Protein AF-0000000074127483 (afdb_homodimer)

Structure (mmCIF, N/CA/C/O backbone):
data_AF-0000000074127483-model_v1
#
loop_
_entity.id
_entity.type
_entity.pdbx_description
1 polymer Hexosyltransferase
#
loop_
_atom_site.group_PDB
_atom_site.id
_atom_site.type_symbol
_atom_site.label_atom_id
_atom_site.label_alt_id
_atom_site.label_comp_id
_atom_site.label_asym_id
_atom_site.label_entity_id
_atom_site.label_seq_id
_atom_site.pdbx_PDB_ins_code
_atom_site.Cartn_x
_atom_site.Cartn_y
_atom_site.Cartn_z
_atom_site.occupancy
_atom_site.B_iso_or_equiv
_atom_site.auth_seq_id
_atom_site.auth_comp_id
_atom_site.auth_asym_id
_atom_site.auth_atom_id
_atom_site.pdbx_PDB_model_num
ATOM 1 N N . MET A 1 1 ? 34.25 12.492 -0.678 1 61.69 1 MET A N 1
ATOM 2 C CA . MET A 1 1 ? 34.188 11.078 -0.327 1 61.69 1 MET A CA 1
ATOM 3 C C . MET A 1 1 ? 35.219 10.266 -1.107 1 61.69 1 MET A C 1
ATOM 5 O O . MET A 1 1 ? 35.469 10.562 -2.271 1 61.69 1 MET A O 1
ATOM 9 N N . ASP A 1 2 ? 36.031 9.484 -0.515 1 80.62 2 ASP A N 1
ATOM 10 C CA . ASP A 1 2 ? 37.031 8.625 -1.104 1 80.62 2 ASP A CA 1
ATOM 11 C C . ASP A 1 2 ? 36.406 7.496 -1.921 1 80.62 2 ASP A C 1
ATOM 13 O O . ASP A 1 2 ? 35.562 6.77 -1.421 1 80.62 2 ASP A O 1
ATOM 17 N N . GLY A 1 3 ? 36.688 7.496 -3.215 1 79.12 3 GLY A N 1
ATOM 18 C CA . GLY A 1 3 ? 36.156 6.527 -4.152 1 79.12 3 GLY A CA 1
ATOM 19 C C . GLY A 1 3 ? 36.312 5.094 -3.688 1 79.12 3 GLY A C 1
ATOM 20 O O . GLY A 1 3 ? 35.375 4.289 -3.818 1 79.12 3 GLY A O 1
ATOM 21 N N . ASP A 1 4 ? 37.375 4.832 -3.043 1 84.06 4 ASP A N 1
ATOM 22 C CA . ASP A 1 4 ? 37.656 3.467 -2.598 1 84.06 4 ASP A CA 1
ATOM 23 C C . ASP A 1 4 ? 36.75 3.096 -1.407 1 84.06 4 ASP A C 1
ATOM 25 O O . ASP A 1 4 ? 36.312 1.951 -1.292 1 84.06 4 ASP A O 1
ATOM 29 N N . LYS A 1 5 ? 36.562 3.998 -0.562 1 84.5 5 LYS A N 1
ATOM 30 C CA . LYS A 1 5 ? 35.719 3.75 0.594 1 84.5 5 LYS A CA 1
ATOM 31 C C . LYS A 1 5 ? 34.281 3.502 0.166 1 84.5 5 LYS A C 1
ATOM 33 O O . LYS A 1 5 ? 33.594 2.623 0.708 1 84.5 5 LYS A O 1
ATOM 38 N N . VAL A 1 6 ? 33.906 4.281 -0.821 1 89.25 6 VAL A N 1
ATOM 39 C CA . VAL A 1 6 ? 32.531 4.129 -1.319 1 89.25 6 VAL A CA 1
ATOM 40 C C . VAL A 1 6 ? 32.375 2.775 -2.008 1 89.25 6 VAL A C 1
ATOM 42 O O . VAL A 1 6 ? 31.375 2.094 -1.83 1 89.25 6 VAL A O 1
ATOM 45 N N . LEU A 1 7 ? 33.344 2.43 -2.723 1 89.06 7 LEU A N 1
ATOM 46 C CA . LEU A 1 7 ? 33.312 1.142 -3.406 1 89.06 7 LEU A CA 1
ATOM 47 C C . LEU A 1 7 ? 33.281 -0.006 -2.404 1 89.06 7 LEU A C 1
ATOM 49 O O . LEU A 1 7 ? 32.562 -0.994 -2.613 1 89.06 7 LEU A O 1
ATOM 53 N N . HIS A 1 8 ? 34.094 0.158 -1.39 1 89.62 8 HIS A N 1
ATOM 54 C CA . HIS A 1 8 ? 34.094 -0.858 -0.344 1 89.62 8 HIS A CA 1
ATOM 55 C C . HIS A 1 8 ? 32.719 -0.96 0.32 1 89.62 8 HIS A C 1
ATOM 57 O O . HIS A 1 8 ? 32.219 -2.062 0.583 1 89.62 8 HIS A O 1
ATOM 63 N N . PHE A 1 9 ? 32.156 0.154 0.581 1 91.88 9 PHE A N 1
ATOM 64 C CA . PHE A 1 9 ? 30.828 0.19 1.177 1 91.88 9 PHE A CA 1
ATOM 65 C C . PHE A 1 9 ? 29.812 -0.502 0.276 1 91.88 9 PHE A C 1
ATOM 67 O O . PHE A 1 9 ? 28.984 -1.293 0.748 1 91.88 9 PHE A O 1
ATOM 74 N N . LEU A 1 10 ? 29.844 -0.232 -0.946 1 91.25 10 LEU A N 1
ATOM 75 C CA . LEU A 1 10 ? 28.906 -0.804 -1.903 1 91.25 10 LEU A CA 1
ATOM 76 C C . LEU A 1 10 ? 29.078 -2.316 -1.995 1 91.25 10 LEU A C 1
ATOM 78 O O . LEU A 1 10 ? 28.094 -3.051 -2.102 1 91.25 10 LEU A O 1
ATOM 82 N N . HIS A 1 11 ? 30.281 -2.77 -1.922 1 87.56 11 HIS A N 1
ATOM 83 C CA . HIS A 1 11 ? 30.531 -4.207 -1.931 1 87.56 11 HIS A CA 1
ATOM 84 C C . HIS A 1 11 ? 29.969 -4.871 -0.677 1 87.56 11 HIS A C 1
ATOM 86 O O . HIS A 1 11 ? 29.453 -5.992 -0.74 1 87.56 11 HIS A O 1
ATOM 92 N N . GLU A 1 12 ? 30.125 -4.18 0.354 1 87.19 12 GLU A N 1
ATOM 93 C CA . GLU A 1 12 ? 29.562 -4.695 1.604 1 87.19 12 GLU A CA 1
ATOM 94 C C . GLU A 1 12 ? 28.047 -4.789 1.536 1 87.19 12 GLU A C 1
ATOM 96 O O . GLU A 1 12 ? 27.453 -5.742 2.051 1 87.19 12 GLU A O 1
ATOM 101 N N . GLN A 1 13 ? 27.453 -3.771 0.917 1 88.19 13 GLN A N 1
ATOM 102 C CA . GLN A 1 13 ? 26 -3.791 0.756 1 88.19 13 GLN A CA 1
ATOM 103 C C . GLN A 1 13 ? 25.562 -5.004 -0.055 1 88.19 13 GLN A C 1
ATOM 105 O O . GLN A 1 13 ? 24.562 -5.645 0.275 1 88.19 13 GLN A O 1
ATOM 110 N N . ILE A 1 14 ? 26.266 -5.332 -1.035 1 85.56 14 ILE A N 1
ATOM 111 C CA . ILE A 1 14 ? 25.938 -6.457 -1.906 1 85.56 14 ILE A CA 1
ATOM 112 C C . ILE A 1 14 ? 26.078 -7.766 -1.13 1 85.56 14 ILE A C 1
ATOM 114 O O . ILE A 1 14 ? 25.219 -8.656 -1.251 1 85.56 14 ILE A O 1
ATOM 118 N N . SER A 1 15 ? 27.062 -7.82 -0.35 1 81.44 15 SER A N 1
ATOM 119 C CA . SER A 1 15 ? 27.297 -9.031 0.432 1 81.44 15 SER A CA 1
ATOM 120 C C . SER A 1 15 ? 26.234 -9.219 1.498 1 81.44 15 SER A C 1
ATOM 122 O O . SER A 1 15 ? 25.828 -10.344 1.796 1 81.44 15 SER A O 1
ATOM 124 N N . LYS A 1 16 ? 25.812 -8.117 1.97 1 80.44 16 LYS A N 1
ATOM 125 C CA . LYS A 1 16 ? 24.828 -8.164 3.041 1 80.44 16 LYS A CA 1
ATOM 126 C C . LYS A 1 16 ? 23.422 -8.391 2.484 1 80.44 16 LYS A C 1
ATOM 128 O O . LYS A 1 16 ? 22.547 -8.914 3.182 1 80.44 16 LYS A O 1
ATOM 133 N N . ALA A 1 17 ? 23.422 -7.98 1.197 1 79.94 17 ALA A N 1
ATOM 134 C CA . ALA A 1 17 ? 22.094 -8.086 0.596 1 79.94 17 ALA A CA 1
ATOM 135 C C . ALA A 1 17 ? 21.719 -9.547 0.357 1 79.94 17 ALA A C 1
ATOM 137 O O . ALA A 1 17 ? 22.578 -10.367 -0.002 1 79.94 17 ALA A O 1
ATOM 138 N N . ARG A 1 18 ? 20.906 -10.117 1.038 1 76 18 ARG A N 1
ATOM 139 C CA . ARG A 1 18 ? 20.438 -11.492 0.904 1 76 18 ARG A CA 1
ATOM 140 C C . ARG A 1 18 ? 19.703 -11.695 -0.416 1 76 18 ARG A C 1
ATOM 142 O O . ARG A 1 18 ? 18.578 -12.203 -0.436 1 76 18 ARG A O 1
ATOM 149 N N . VAL A 1 19 ? 20.438 -11.375 -1.513 1 80.12 19 VAL A N 1
ATOM 150 C CA . VAL A 1 19 ? 19.828 -11.461 -2.84 1 80.12 19 VAL A CA 1
ATOM 151 C C . VAL A 1 19 ? 19.797 -12.922 -3.291 1 80.12 19 VAL A C 1
ATOM 153 O O . VAL A 1 19 ? 18.859 -13.344 -3.982 1 80.12 19 VAL A O 1
ATOM 156 N N . LEU A 1 20 ? 20.781 -13.625 -2.84 1 77.25 20 LEU A N 1
ATOM 157 C CA . LEU A 1 20 ? 20.891 -14.992 -3.357 1 77.25 20 LEU A CA 1
ATOM 158 C C . LEU A 1 20 ? 20.609 -16.016 -2.262 1 77.25 20 LEU A C 1
ATOM 160 O O . LEU A 1 20 ? 20.75 -17.219 -2.479 1 77.25 20 LEU A O 1
ATOM 164 N N . LYS A 1 21 ? 20.281 -15.469 -1.118 1 77.25 21 LYS A N 1
ATOM 165 C CA . LYS A 1 21 ? 20.031 -16.391 -0.019 1 77.25 21 LYS A CA 1
ATOM 166 C C . LYS A 1 21 ? 18.75 -16.031 0.728 1 77.25 21 LYS A C 1
ATOM 168 O O . LYS A 1 21 ? 18.359 -14.859 0.779 1 77.25 21 LYS A O 1
ATOM 173 N N . GLY A 1 22 ? 18.203 -17.125 1.2 1 79.06 22 GLY A N 1
ATOM 174 C CA . GLY A 1 22 ? 17.047 -16.891 2.033 1 79.06 22 GLY A CA 1
ATOM 175 C C . GLY A 1 22 ? 17.375 -16.375 3.416 1 79.06 22 GLY A C 1
ATOM 176 O O . GLY A 1 22 ? 18.516 -16.516 3.873 1 79.06 22 GLY A O 1
ATOM 177 N N . GLN A 1 23 ? 16.453 -15.562 3.902 1 78.38 23 GLN A N 1
ATOM 178 C CA . GLN A 1 23 ? 16.562 -15.102 5.281 1 78.38 23 GLN A CA 1
ATOM 179 C C . GLN A 1 23 ? 15.477 -15.727 6.156 1 78.38 23 GLN A C 1
ATOM 181 O O . GLN A 1 23 ? 14.312 -15.805 5.758 1 78.38 23 GLN A O 1
ATOM 186 N N . ARG A 1 24 ? 16.031 -16.266 7.262 1 83.69 24 ARG A N 1
ATOM 187 C CA . ARG A 1 24 ? 15.055 -16.797 8.203 1 83.69 24 ARG A CA 1
ATOM 188 C C . ARG A 1 24 ? 14.266 -15.672 8.867 1 83.69 24 ARG A C 1
ATOM 190 O O . ARG A 1 24 ? 14.852 -14.781 9.492 1 83.69 24 ARG A O 1
ATOM 197 N N . LEU A 1 25 ? 13.086 -15.719 8.617 1 85.38 25 LEU A N 1
ATOM 198 C CA . LEU A 1 25 ? 12.203 -14.688 9.148 1 85.38 25 LEU A CA 1
ATOM 199 C C . LEU A 1 25 ? 11.312 -15.25 10.258 1 85.38 25 LEU A C 1
ATOM 201 O O . LEU A 1 25 ? 11.133 -16.469 10.352 1 85.38 25 LEU A O 1
ATOM 205 N N . ARG A 1 26 ? 10.812 -14.352 11.086 1 80.62 26 ARG A N 1
ATOM 206 C CA . ARG A 1 26 ? 10.023 -14.75 12.242 1 80.62 26 ARG A CA 1
ATOM 207 C C . ARG A 1 26 ? 8.688 -15.359 11.82 1 80.62 26 ARG A C 1
ATOM 209 O O . ARG A 1 26 ? 8.266 -16.375 12.367 1 80.62 26 ARG A O 1
ATOM 216 N N . ASN A 1 27 ? 8.039 -14.664 10.93 1 82.56 27 ASN A N 1
ATOM 217 C CA . ASN A 1 27 ? 6.727 -15.117 10.477 1 82.56 27 ASN A CA 1
ATOM 218 C C . ASN A 1 27 ? 6.395 -14.578 9.094 1 82.56 27 ASN A C 1
ATOM 220 O O . ASN A 1 27 ? 7.25 -13.984 8.43 1 82.56 27 ASN A O 1
ATOM 224 N N . GLU A 1 28 ? 5.113 -14.891 8.695 1 82.62 28 GLU A N 1
ATOM 225 C CA . GLU A 1 28 ? 4.66 -14.555 7.348 1 82.62 28 GLU A CA 1
ATOM 226 C C . GLU A 1 28 ? 4.574 -13.039 7.16 1 82.62 28 GLU A C 1
ATOM 228 O O . GLU A 1 28 ? 4.645 -12.539 6.035 1 82.62 28 GLU A O 1
ATOM 233 N N . TYR A 1 29 ? 4.555 -12.32 8.25 1 82.06 29 TYR A N 1
ATOM 234 C CA . TYR A 1 29 ? 4.375 -10.875 8.172 1 82.06 29 TYR A CA 1
ATOM 235 C C . TYR A 1 29 ? 5.707 -10.172 7.945 1 82.06 29 TYR A C 1
ATOM 237 O O . TYR A 1 29 ? 5.742 -8.969 7.66 1 82.06 29 TYR A O 1
ATOM 245 N N . SER A 1 30 ? 6.734 -10.945 7.984 1 82.94 30 SER A N 1
ATOM 246 C CA . SER A 1 30 ? 8.062 -10.344 7.914 1 82.94 30 SER A CA 1
ATOM 247 C C . SER A 1 30 ? 8.648 -10.461 6.508 1 82.94 30 SER A C 1
ATOM 249 O O . SER A 1 30 ? 9.727 -9.938 6.234 1 82.94 30 SER A O 1
ATOM 251 N N . VAL A 1 31 ? 7.922 -11.148 5.672 1 83.62 31 VAL A N 1
ATOM 252 C CA . VAL A 1 31 ? 8.43 -11.367 4.32 1 83.62 31 VAL A CA 1
ATOM 253 C C . VAL A 1 31 ? 8.344 -10.062 3.523 1 83.62 31 VAL A C 1
ATOM 255 O O . VAL A 1 31 ? 7.32 -9.383 3.541 1 83.62 31 VAL A O 1
ATOM 258 N N . ASN A 1 32 ? 9.492 -9.688 2.934 1 87.31 32 ASN A N 1
ATOM 259 C CA . ASN A 1 32 ? 9.523 -8.547 2.021 1 87.31 32 ASN A CA 1
ATOM 260 C C . ASN A 1 32 ? 9.031 -8.93 0.627 1 87.31 32 ASN A C 1
ATOM 262 O O . ASN A 1 32 ? 9.758 -9.578 -0.131 1 87.31 32 ASN A O 1
ATOM 266 N N . GLU A 1 33 ? 7.914 -8.492 0.294 1 91 33 GLU A N 1
ATOM 267 C CA . GLU A 1 33 ? 7.27 -8.914 -0.948 1 91 33 GLU A CA 1
ATOM 268 C C . GLU A 1 33 ? 7.863 -8.188 -2.15 1 91 33 GLU A C 1
ATOM 270 O O . GLU A 1 33 ? 8.406 -7.086 -2.01 1 91 33 GLU A O 1
ATOM 275 N N . PHE A 1 34 ? 7.707 -8.836 -3.307 1 95.12 34 PHE A N 1
ATOM 276 C CA . PHE A 1 34 ? 8.148 -8.25 -4.566 1 95.12 34 PHE A CA 1
ATOM 277 C C . PHE A 1 34 ? 6.988 -7.547 -5.266 1 95.12 34 PHE A C 1
ATOM 279 O O . PHE A 1 34 ? 5.82 -7.797 -4.953 1 95.12 34 PHE A O 1
ATOM 286 N N . ARG A 1 35 ? 7.391 -6.641 -6.129 1 95.88 35 ARG A N 1
ATOM 287 C CA . ARG A 1 35 ? 6.523 -6.184 -7.211 1 95.88 35 ARG A CA 1
ATOM 288 C C . ARG A 1 35 ? 6.852 -6.906 -8.516 1 95.88 35 ARG A C 1
ATOM 290 O O . ARG A 1 35 ? 7.996 -7.309 -8.734 1 95.88 35 ARG A O 1
ATOM 297 N N . MET A 1 36 ? 5.824 -7.082 -9.219 1 98.06 36 MET A N 1
ATOM 298 C CA . MET A 1 36 ? 6.055 -7.629 -10.555 1 98.06 36 MET A CA 1
ATOM 299 C C . MET A 1 36 ? 5.863 -6.555 -11.617 1 98.06 36 MET A C 1
ATOM 301 O O . MET A 1 36 ? 5.047 -5.645 -11.453 1 98.06 36 MET A O 1
ATOM 305 N N . PHE A 1 37 ? 6.691 -6.625 -12.68 1 98.38 37 PHE A N 1
ATOM 306 C CA . PHE A 1 37 ? 6.492 -5.695 -13.781 1 98.38 37 PHE A CA 1
ATOM 307 C C . PHE A 1 37 ? 6.766 -6.379 -15.117 1 98.38 37 PHE A C 1
ATOM 309 O O . PHE A 1 37 ? 7.531 -7.344 -15.188 1 98.38 37 PHE A O 1
ATOM 316 N N . ASP A 1 38 ? 6.082 -5.992 -16.047 1 97.5 38 ASP A N 1
ATOM 317 C CA . ASP A 1 38 ? 6.414 -6.293 -17.438 1 97.5 38 ASP A CA 1
ATOM 318 C C . ASP A 1 38 ? 6.812 -5.023 -18.188 1 97.5 38 ASP A C 1
ATOM 320 O O . ASP A 1 38 ? 7.301 -4.066 -17.594 1 97.5 38 ASP A O 1
ATOM 324 N N . ARG A 1 39 ? 6.723 -5.023 -19.484 1 96.12 39 ARG A N 1
ATOM 325 C CA . ARG A 1 39 ? 7.223 -3.875 -20.234 1 96.12 39 ARG A CA 1
ATOM 326 C C . ARG A 1 39 ? 6.258 -2.697 -20.141 1 96.12 39 ARG A C 1
ATOM 328 O O . ARG A 1 39 ? 6.621 -1.563 -20.453 1 96.12 39 ARG A O 1
ATOM 335 N N . THR A 1 40 ? 5.051 -2.986 -19.641 1 96.25 40 THR A N 1
ATOM 336 C CA . THR A 1 40 ? 4.016 -1.962 -19.703 1 96.25 40 THR A CA 1
ATOM 337 C C . THR A 1 40 ? 3.527 -1.61 -18.297 1 96.25 40 THR A C 1
ATOM 339 O O . THR A 1 40 ? 3.283 -0.441 -17.984 1 96.25 40 THR A O 1
ATOM 342 N N . PHE A 1 41 ? 3.367 -2.658 -17.469 1 97.12 41 PHE A N 1
ATOM 343 C CA . PHE A 1 41 ? 2.684 -2.441 -16.203 1 97.12 41 PHE A CA 1
ATOM 344 C C . PHE A 1 41 ? 3.576 -2.834 -15.031 1 97.12 41 PHE A C 1
ATOM 346 O O . PHE A 1 41 ? 4.469 -3.672 -15.18 1 97.12 41 PHE A O 1
ATOM 353 N N . VAL A 1 42 ? 3.332 -2.182 -13.922 1 96.88 42 VAL A N 1
ATOM 354 C CA . VAL A 1 42 ? 3.799 -2.617 -12.617 1 96.88 42 VAL A CA 1
ATOM 355 C C . VAL A 1 42 ? 2.623 -3.145 -11.797 1 96.88 42 VAL A C 1
ATOM 357 O O . VAL A 1 42 ? 1.59 -2.482 -11.688 1 96.88 42 VAL A O 1
ATOM 360 N N . TYR A 1 43 ? 2.701 -4.328 -11.281 1 97.25 43 TYR A N 1
ATOM 361 C CA . TYR A 1 43 ? 1.71 -4.953 -10.414 1 97.25 43 TYR A CA 1
ATOM 362 C C . TYR A 1 43 ? 2.131 -4.863 -8.953 1 97.25 43 TYR A C 1
ATOM 364 O O . TYR A 1 43 ? 3.234 -5.277 -8.594 1 97.25 43 TYR A O 1
ATOM 372 N N . LYS A 1 44 ? 1.262 -4.312 -8.117 1 93.38 44 LYS A N 1
ATOM 373 C CA . LYS A 1 44 ? 1.713 -3.947 -6.781 1 93.38 44 LYS A CA 1
ATOM 374 C C . LYS A 1 44 ? 0.583 -4.082 -5.766 1 93.38 44 LYS A C 1
ATOM 376 O O . LYS A 1 44 ? -0.586 -3.873 -6.098 1 93.38 44 LYS A O 1
ATOM 381 N N . MET A 1 45 ? 0.977 -4.355 -4.531 1 92.19 45 MET A N 1
ATOM 382 C CA . MET A 1 45 ? 0.015 -4.484 -3.441 1 92.19 45 MET A CA 1
ATOM 383 C C . MET A 1 45 ? -0.449 -3.115 -2.959 1 92.19 45 MET A C 1
ATOM 385 O O . MET A 1 45 ? -1.581 -2.967 -2.494 1 92.19 45 MET A O 1
ATOM 389 N N . ASP A 1 46 ? 0.445 -2.158 -3.07 1 88.31 46 ASP A N 1
ATOM 390 C CA . ASP A 1 46 ? 0.094 -0.782 -2.73 1 88.31 46 ASP A CA 1
ATOM 391 C C . ASP A 1 46 ? -0.679 -0.116 -3.867 1 88.31 46 ASP A C 1
ATOM 393 O O . ASP A 1 46 ? -0.099 0.238 -4.895 1 88.31 46 ASP A O 1
ATOM 397 N N . LEU A 1 47 ? -1.892 0.211 -3.609 1 87.25 47 LEU A N 1
ATOM 398 C CA . LEU A 1 47 ? -2.768 0.68 -4.676 1 87.25 47 LEU A CA 1
ATOM 399 C C . LEU A 1 47 ? -2.516 2.154 -4.98 1 87.25 47 LEU A C 1
ATOM 401 O O . LEU A 1 47 ? -2.857 2.637 -6.062 1 87.25 47 LEU A O 1
ATOM 405 N N . GLY A 1 48 ? -1.994 2.832 -3.986 1 85.12 48 GLY A N 1
ATOM 406 C CA . GLY A 1 48 ? -1.731 4.25 -4.176 1 85.12 48 GLY A CA 1
ATOM 407 C C . GLY A 1 48 ? -2.992 5.094 -4.199 1 85.12 48 GLY A C 1
ATOM 408 O O . GLY A 1 48 ? -4.086 4.59 -3.941 1 85.12 48 GLY A O 1
ATOM 409 N N . LEU A 1 49 ? -2.803 6.336 -4.609 1 84.81 49 LEU A N 1
ATOM 410 C CA . LEU A 1 49 ? -3.902 7.293 -4.629 1 84.81 49 LEU A CA 1
ATOM 411 C C . LEU A 1 49 ? -4.914 6.941 -5.715 1 84.81 49 LEU A C 1
ATOM 413 O O . LEU A 1 49 ? -6.109 7.199 -5.562 1 84.81 49 LEU A O 1
ATOM 417 N N . LYS A 1 50 ? -4.438 6.309 -6.742 1 85.44 50 LYS A N 1
ATOM 418 C CA . LYS A 1 50 ? -5.312 5.961 -7.859 1 85.44 50 LYS A CA 1
ATOM 419 C C . LYS A 1 50 ? -6.082 4.676 -7.574 1 85.44 50 LYS A C 1
ATOM 421 O O . LYS A 1 50 ? -6.996 4.316 -8.32 1 85.44 50 LYS A O 1
ATOM 426 N N . GLN A 1 51 ? -5.691 3.982 -6.555 1 88.25 51 GLN A N 1
ATOM 427 C CA . GLN A 1 51 ? -6.336 2.73 -6.164 1 88.25 51 GLN A CA 1
ATOM 428 C C . GLN A 1 51 ? -6.324 1.726 -7.312 1 88.25 51 GLN A C 1
ATOM 430 O O . GLN A 1 51 ? -7.359 1.149 -7.656 1 88.25 51 GLN A O 1
ATOM 435 N N . ARG A 1 52 ? -5.152 1.594 -7.887 1 91.94 52 ARG A N 1
ATOM 436 C CA . ARG A 1 52 ? -4.992 0.663 -9 1 91.94 52 ARG A CA 1
ATOM 437 C C . ARG A 1 52 ? -4.078 -0.498 -8.609 1 91.94 52 ARG A C 1
ATOM 439 O O . ARG A 1 52 ? -2.93 -0.288 -8.227 1 91.94 52 ARG A O 1
ATOM 446 N N . PRO A 1 53 ? -4.605 -1.739 -8.82 1 95.25 53 PRO A N 1
ATOM 447 C CA . PRO A 1 53 ? -3.75 -2.895 -8.547 1 95.25 53 PRO A CA 1
ATOM 448 C C . PRO A 1 53 ? -2.586 -3.014 -9.523 1 95.25 53 PRO A C 1
ATOM 450 O O . PRO A 1 53 ? -1.62 -3.734 -9.258 1 95.25 53 PRO A O 1
ATOM 453 N N . GLN A 1 54 ? -2.701 -2.371 -10.641 1 95.62 54 GLN A N 1
ATOM 454 C CA . GLN A 1 54 ? -1.617 -2.246 -11.609 1 95.62 54 GLN A CA 1
ATOM 455 C C . GLN A 1 54 ? -1.565 -0.838 -12.203 1 95.62 54 GLN A C 1
ATOM 457 O O . GLN A 1 54 ? -2.59 -0.157 -12.289 1 95.62 54 GLN A O 1
ATOM 462 N N . ASP A 1 55 ? -0.345 -0.389 -12.516 1 93.94 55 ASP A N 1
ATOM 463 C CA . ASP A 1 55 ? -0.15 0.925 -13.125 1 93.94 55 ASP A CA 1
ATOM 464 C C . ASP A 1 55 ? 0.791 0.844 -14.32 1 93.94 55 ASP A C 1
ATOM 466 O O . ASP A 1 55 ? 1.691 0.003 -14.359 1 93.94 55 ASP A O 1
ATOM 470 N N . VAL A 1 56 ? 0.5 1.721 -15.219 1 94.06 56 VAL A N 1
ATOM 471 C CA . VAL A 1 56 ? 1.389 1.795 -16.375 1 94.06 56 VAL A CA 1
ATOM 472 C C . VAL A 1 56 ? 2.732 2.385 -15.953 1 94.06 56 VAL A C 1
ATOM 474 O O . VAL A 1 56 ? 2.783 3.338 -15.172 1 94.06 56 VAL A O 1
ATOM 477 N N . ILE A 1 57 ? 3.773 1.836 -16.453 1 94.31 57 ILE A N 1
ATOM 478 C CA . ILE A 1 57 ? 5.121 2.262 -16.094 1 94.31 57 ILE A CA 1
ATOM 479 C C . ILE A 1 57 ? 5.309 3.734 -16.453 1 94.31 57 ILE A C 1
ATOM 481 O O . ILE A 1 57 ? 5.938 4.484 -15.695 1 94.31 57 ILE A O 1
ATOM 485 N N . SER A 1 58 ? 4.711 4.238 -17.453 1 90.38 58 SER A N 1
ATOM 486 C CA . SER A 1 58 ? 4.895 5.605 -17.938 1 90.38 58 SER A CA 1
ATOM 487 C C . SER A 1 58 ? 4.141 6.598 -17.062 1 90.38 58 SER A C 1
ATOM 489 O O . SER A 1 58 ? 4.285 7.812 -17.219 1 90.38 58 SER A O 1
ATOM 491 N N . SER A 1 59 ? 3.357 6.082 -16.141 1 86.69 59 SER A N 1
ATOM 492 C CA . SER A 1 59 ? 2.564 6.965 -15.289 1 86.69 59 SER A CA 1
ATOM 493 C C . SER A 1 59 ? 3.441 7.68 -14.258 1 86.69 59 SER A C 1
ATOM 495 O O . SER A 1 59 ? 3.037 8.695 -13.695 1 86.69 59 SER A O 1
ATOM 497 N N . ARG A 1 60 ? 4.543 7.16 -13.992 1 87.38 60 ARG A N 1
ATOM 498 C CA . ARG A 1 60 ? 5.469 7.77 -13.039 1 87.38 60 ARG A CA 1
ATOM 499 C C . ARG A 1 60 ? 6.812 8.07 -13.695 1 87.38 60 ARG A C 1
ATOM 501 O O . ARG A 1 60 ? 7.363 7.219 -14.406 1 87.38 60 ARG A O 1
ATOM 508 N N . TYR A 1 61 ? 7.273 9.156 -13.344 1 83.19 61 TYR A N 1
ATOM 509 C CA . TYR A 1 61 ? 8.516 9.602 -13.969 1 83.19 61 TYR A CA 1
ATOM 510 C C . TYR A 1 61 ? 9.68 8.711 -13.57 1 83.19 61 TYR A C 1
ATOM 512 O O . TYR A 1 61 ? 10.523 8.375 -14.406 1 83.19 61 TYR A O 1
ATOM 520 N N . ASP A 1 62 ? 9.758 8.312 -12.328 1 86.75 62 ASP A N 1
ATOM 521 C CA . ASP A 1 62 ? 10.898 7.535 -11.859 1 86.75 62 ASP A CA 1
ATOM 522 C C . ASP A 1 62 ? 10.844 6.102 -12.391 1 86.75 62 ASP A C 1
ATOM 524 O O . ASP A 1 62 ? 11.883 5.457 -12.562 1 86.75 62 ASP A O 1
ATOM 528 N N . TRP A 1 63 ? 9.625 5.578 -12.672 1 92.25 63 TRP A N 1
ATOM 529 C CA . TRP A 1 63 ? 9.492 4.242 -13.242 1 92.25 63 TRP A CA 1
ATOM 530 C C . TRP A 1 63 ? 9.922 4.23 -14.703 1 92.25 63 TRP A C 1
ATOM 532 O O . TRP A 1 63 ? 10.539 3.27 -15.172 1 92.25 63 TRP A O 1
ATOM 542 N N . ASN A 1 64 ? 9.555 5.328 -15.336 1 90.62 64 ASN A N 1
ATOM 543 C CA . ASN A 1 64 ? 9.734 5.422 -16.781 1 90.62 64 ASN A CA 1
ATOM 544 C C . ASN A 1 64 ? 11.203 5.301 -17.172 1 90.62 64 ASN A C 1
ATOM 546 O O . ASN A 1 64 ? 11.523 4.859 -18.266 1 90.62 64 ASN A O 1
ATOM 550 N N . SER A 1 65 ? 12 5.695 -16.328 1 91.06 65 SER A N 1
ATOM 551 C CA . SER A 1 65 ? 13.43 5.578 -16.609 1 91.06 65 SER A CA 1
ATOM 552 C C . SER A 1 65 ? 14.008 4.297 -16.016 1 91.06 65 SER A C 1
ATOM 554 O O . SER A 1 65 ? 14.828 3.631 -16.641 1 91.06 65 SER A O 1
ATOM 556 N N . GLU A 1 66 ? 13.602 3.912 -14.914 1 95.69 66 GLU A N 1
ATOM 557 C CA . GLU A 1 66 ? 14.234 2.834 -14.164 1 95.69 66 GLU A CA 1
ATOM 558 C C . GLU A 1 66 ? 13.914 1.473 -14.773 1 95.69 66 GLU A C 1
ATOM 560 O O . GLU A 1 66 ? 14.82 0.693 -15.07 1 95.69 66 GLU A O 1
ATOM 565 N N . PHE A 1 67 ? 12.672 1.146 -15.047 1 97.5 67 PHE A N 1
ATOM 566 C CA . PHE A 1 67 ? 12.289 -0.203 -15.453 1 97.5 67 PHE A CA 1
ATOM 567 C C . PHE A 1 67 ? 12.805 -0.512 -16.859 1 97.5 67 PHE A C 1
ATOM 569 O O . PHE A 1 67 ? 13.461 -1.536 -17.062 1 97.5 67 PHE A O 1
ATOM 576 N N . PRO A 1 68 ? 12.625 0.416 -17.828 1 97.12 68 PRO A N 1
ATOM 577 C CA . PRO A 1 68 ? 13.266 0.14 -19.109 1 97.12 68 PRO A CA 1
ATOM 578 C C . PRO A 1 68 ? 14.781 0.034 -19.016 1 97.12 68 PRO A C 1
ATOM 580 O O . PRO A 1 68 ? 15.398 -0.8 -19.672 1 97.12 68 PRO A O 1
ATOM 583 N N . GLY A 1 69 ? 15.336 0.856 -18.172 1 97.31 69 GLY A N 1
ATOM 584 C CA . GLY A 1 69 ? 16.781 0.832 -17.984 1 97.31 69 GLY A CA 1
ATOM 585 C C . GLY A 1 69 ? 17.297 -0.494 -17.453 1 97.31 69 GLY A C 1
ATOM 586 O O . GLY A 1 69 ? 18.281 -1.028 -17.953 1 97.31 69 GLY A O 1
ATOM 587 N N . VAL A 1 70 ? 16.625 -1.004 -16.469 1 98 70 VAL A N 1
ATOM 588 C CA . VAL A 1 70 ? 17.094 -2.242 -15.859 1 98 70 VAL A CA 1
ATOM 589 C C . VAL A 1 70 ? 16.859 -3.414 -16.812 1 98 70 VAL A C 1
ATOM 591 O O . VAL A 1 70 ? 17.656 -4.355 -16.859 1 98 70 VAL A O 1
ATOM 594 N N . ILE A 1 71 ? 15.758 -3.395 -17.562 1 98.25 71 ILE A N 1
ATOM 595 C CA . ILE A 1 71 ? 15.5 -4.414 -18.578 1 98.25 71 ILE A CA 1
ATOM 596 C C . ILE A 1 71 ? 16.656 -4.445 -19.578 1 98.25 71 ILE A C 1
ATOM 598 O O . ILE A 1 71 ? 17.172 -5.516 -19.891 1 98.25 71 ILE A O 1
ATOM 602 N N . ASN A 1 72 ? 17.031 -3.256 -20.031 1 98.12 72 ASN A N 1
ATOM 603 C CA . ASN A 1 72 ? 18.125 -3.166 -21 1 98.12 72 ASN A CA 1
ATOM 604 C C . ASN A 1 72 ? 19.453 -3.596 -20.391 1 98.12 72 ASN A C 1
ATOM 606 O O . ASN A 1 72 ? 20.297 -4.191 -21.062 1 98.12 72 ASN A O 1
ATOM 610 N N . PHE A 1 73 ? 19.641 -3.223 -19.188 1 97.94 73 PHE A N 1
ATOM 611 C CA . PHE A 1 73 ? 20.844 -3.688 -18.5 1 97.94 73 PHE A CA 1
ATOM 612 C C . PHE A 1 73 ? 20.906 -5.211 -18.5 1 97.94 73 PHE A C 1
ATOM 614 O O . PHE A 1 73 ? 21.984 -5.785 -18.688 1 97.94 73 PHE A O 1
ATOM 621 N N . GLY A 1 74 ? 19.75 -5.895 -18.25 1 98.12 74 GLY A N 1
ATOM 622 C CA . GLY A 1 74 ? 19.703 -7.348 -18.328 1 98.12 74 GLY A CA 1
ATOM 623 C C . GLY A 1 74 ? 20.047 -7.883 -19.703 1 98.12 74 GLY A C 1
ATOM 624 O O . GLY A 1 74 ? 20.797 -8.859 -19.828 1 98.12 74 GLY A O 1
ATOM 625 N N . VAL A 1 75 ? 19.547 -7.207 -20.688 1 97.44 75 VAL A N 1
ATOM 626 C CA . VAL A 1 75 ? 19.844 -7.594 -22.062 1 97.44 75 VAL A CA 1
ATOM 627 C C . VAL A 1 75 ? 21.344 -7.527 -22.312 1 97.44 75 VAL A C 1
ATOM 629 O O . VAL A 1 75 ? 21.938 -8.477 -22.828 1 97.44 75 VAL A O 1
ATOM 632 N N . GLU A 1 76 ? 21.953 -6.449 -21.906 1 97.5 76 GLU A N 1
ATOM 633 C CA . GLU A 1 76 ? 23.391 -6.266 -22.094 1 97.5 76 GLU A CA 1
ATOM 634 C C . GLU A 1 76 ? 24.172 -7.312 -21.312 1 97.5 76 GLU A C 1
ATOM 636 O O . GLU A 1 76 ? 25.188 -7.816 -21.797 1 97.5 76 GLU A O 1
ATOM 641 N N . SER A 1 77 ? 23.672 -7.602 -20.125 1 96.88 77 SER A N 1
ATOM 642 C CA . SER A 1 77 ? 24.344 -8.602 -19.297 1 96.88 77 SER A CA 1
ATOM 643 C C . SER A 1 77 ? 24.312 -9.977 -19.953 1 96.88 77 SER A C 1
ATOM 645 O O . SER A 1 77 ? 25.281 -10.727 -19.875 1 96.88 77 SER A O 1
ATOM 647 N N . LEU A 1 78 ? 23.25 -10.336 -20.578 1 96.12 78 LEU A N 1
ATOM 648 C CA . LEU A 1 78 ? 23.125 -11.617 -21.266 1 96.12 78 LEU A CA 1
ATOM 649 C C . LEU A 1 78 ? 24 -11.656 -22.516 1 96.12 78 LEU A C 1
ATOM 651 O O . LEU A 1 78 ? 24.672 -12.656 -22.797 1 96.12 78 LEU A O 1
ATOM 655 N N . ASN A 1 79 ? 24.047 -10.547 -23.297 1 94.81 79 ASN A N 1
ATOM 656 C CA . ASN A 1 79 ? 24.797 -10.492 -24.547 1 94.81 79 ASN A CA 1
ATOM 657 C C . ASN A 1 79 ? 26.297 -10.453 -24.312 1 94.81 79 ASN A C 1
ATOM 659 O O . ASN A 1 79 ? 27.078 -10.875 -25.156 1 94.81 79 ASN A O 1
ATOM 663 N N . SER A 1 80 ? 26.719 -9.953 -23.188 1 94.12 80 SER A N 1
ATOM 664 C CA . SER A 1 80 ? 28.141 -9.82 -22.906 1 94.12 80 SER A CA 1
ATOM 665 C C . SER A 1 80 ? 28.641 -10.961 -22.031 1 94.12 80 SER A C 1
ATOM 667 O O . SER A 1 80 ? 29.844 -11.07 -21.766 1 94.12 80 SER A O 1
ATOM 669 N N . GLY A 1 81 ? 27.734 -11.789 -21.562 1 90.31 81 GLY A N 1
ATOM 670 C CA . GLY A 1 81 ? 28.109 -12.836 -20.641 1 90.31 81 GLY A CA 1
ATOM 671 C C . GLY A 1 81 ? 28.156 -14.219 -21.266 1 90.31 81 GLY A C 1
ATOM 672 O O . GLY A 1 81 ? 27.969 -14.352 -22.484 1 90.31 81 GLY A O 1
ATOM 673 N N . GLY A 1 82 ? 28.469 -15.141 -20.359 1 87.38 82 GLY A N 1
ATOM 674 C CA . GLY A 1 82 ? 28.641 -16.516 -20.812 1 87.38 82 GLY A CA 1
ATOM 675 C C . GLY A 1 82 ? 27.344 -17.156 -21.281 1 87.38 82 GLY A C 1
ATOM 676 O O . GLY A 1 82 ? 27.375 -18.125 -22.047 1 87.38 82 GLY A O 1
ATOM 677 N N . ARG A 1 83 ? 26.25 -16.625 -20.875 1 87.56 83 ARG A N 1
ATOM 678 C CA . ARG A 1 83 ? 24.953 -17.188 -21.219 1 87.56 83 ARG A CA 1
ATOM 679 C C . ARG A 1 83 ? 24.656 -17.047 -22.703 1 87.56 83 ARG A C 1
ATOM 681 O O . ARG A 1 83 ? 23.859 -17.797 -23.266 1 87.56 83 ARG A O 1
ATOM 688 N N . ARG A 1 84 ? 25.312 -16.125 -23.297 1 86.81 84 ARG A N 1
ATOM 689 C CA . ARG A 1 84 ? 25.125 -15.898 -24.734 1 86.81 84 ARG A CA 1
ATOM 690 C C . ARG A 1 84 ? 25.516 -17.141 -25.531 1 86.81 84 ARG A C 1
ATOM 692 O O . ARG A 1 84 ? 24.969 -17.391 -26.609 1 86.81 84 ARG A O 1
ATOM 699 N N . LEU A 1 85 ? 26.328 -17.875 -24.969 1 86.5 85 LEU A N 1
ATOM 700 C CA . LEU A 1 85 ? 26.828 -19.062 -25.656 1 86.5 85 LEU A CA 1
ATOM 701 C C . LEU A 1 85 ? 25.797 -20.172 -25.672 1 86.5 85 LEU A C 1
ATOM 703 O O . LEU A 1 85 ? 25.906 -21.141 -26.422 1 86.5 85 LEU A O 1
ATOM 707 N N . GLU A 1 86 ? 24.766 -19.984 -24.844 1 88 86 GLU A N 1
ATOM 708 C CA . GLU A 1 86 ? 23.75 -21.016 -24.734 1 88 86 GLU A CA 1
ATOM 709 C C . GLU A 1 86 ? 22.672 -20.828 -25.812 1 88 86 GLU A C 1
ATOM 711 O O . GLU A 1 86 ? 21.75 -21.641 -25.906 1 88 86 GLU A O 1
ATOM 716 N N . VAL A 1 87 ? 22.922 -19.703 -26.516 1 87.94 87 VAL A N 1
ATOM 717 C CA . VAL A 1 87 ? 22.047 -19.469 -27.672 1 87.94 87 VAL A CA 1
ATOM 718 C C . VAL A 1 87 ? 22.875 -19.531 -28.953 1 87.94 87 VAL A C 1
ATOM 720 O O . VAL A 1 87 ? 24.078 -19.797 -28.906 1 87.94 87 VAL A O 1
ATOM 723 N N . THR A 1 88 ? 22.25 -19.438 -30.141 1 84.81 88 THR A N 1
ATOM 724 C CA . THR A 1 88 ? 23 -19.516 -31.391 1 84.81 88 THR A CA 1
ATOM 725 C C . THR A 1 88 ? 24 -18.359 -31.484 1 84.81 88 THR A C 1
ATOM 727 O O . THR A 1 88 ? 23.781 -17.297 -30.906 1 84.81 88 THR A O 1
ATOM 730 N N . PRO A 1 89 ? 25.047 -18.531 -32.156 1 83.88 89 PRO A N 1
ATOM 731 C CA . PRO A 1 89 ? 26.125 -17.531 -32.219 1 83.88 89 PRO A CA 1
ATOM 732 C C . PRO A 1 89 ? 25.641 -16.172 -32.75 1 83.88 89 PRO A C 1
ATOM 734 O O . PRO A 1 89 ? 26.219 -15.141 -32.438 1 83.88 89 PRO A O 1
ATOM 737 N N . THR A 1 90 ? 24.609 -16.234 -33.531 1 84.62 90 THR A N 1
ATOM 738 C CA . THR A 1 90 ? 24.172 -14.984 -34.156 1 84.62 90 THR A CA 1
ATOM 739 C C . THR A 1 90 ? 23.047 -14.344 -33.375 1 84.62 90 THR A C 1
ATOM 741 O O . THR A 1 90 ? 22.625 -13.219 -33.656 1 84.62 90 THR A O 1
ATOM 744 N N . TYR A 1 91 ? 22.641 -15.086 -32.375 1 88.75 91 TYR A N 1
ATOM 745 C CA . TYR A 1 91 ? 21.5 -14.57 -31.625 1 88.75 91 TYR A CA 1
ATOM 746 C C . TYR A 1 91 ? 21.938 -13.477 -30.656 1 88.75 91 TYR A C 1
ATOM 748 O O . TYR A 1 91 ? 22.969 -13.602 -29.984 1 88.75 91 TYR A O 1
ATOM 756 N N . ARG A 1 92 ? 21.172 -12.375 -30.672 1 90.69 92 ARG A N 1
ATOM 757 C CA . ARG A 1 92 ? 21.375 -11.305 -29.703 1 90.69 92 ARG A CA 1
ATOM 758 C C . ARG A 1 92 ? 20.078 -10.977 -28.969 1 90.69 92 ARG A C 1
ATOM 760 O O . ARG A 1 92 ? 19.047 -10.789 -29.594 1 90.69 92 ARG A O 1
ATOM 767 N N . PHE A 1 93 ? 20.219 -11.047 -27.641 1 93.38 93 PHE A N 1
ATOM 768 C CA . PHE A 1 93 ? 19.047 -10.703 -26.844 1 93.38 93 PHE A CA 1
ATOM 769 C C . PHE A 1 93 ? 18.641 -9.25 -27.078 1 93.38 93 PHE A C 1
ATOM 771 O O . PHE A 1 93 ? 19.5 -8.391 -27.297 1 93.38 93 PHE A O 1
ATOM 778 N N . THR A 1 94 ? 17.359 -8.953 -27.047 1 94.56 94 THR A N 1
ATOM 779 C CA . THR A 1 94 ? 16.781 -7.617 -27.109 1 94.56 94 THR A CA 1
ATOM 780 C C . THR A 1 94 ? 15.68 -7.461 -26.062 1 94.56 94 THR A C 1
ATOM 782 O O . THR A 1 94 ? 15.367 -8.406 -25.328 1 94.56 94 THR A O 1
ATOM 785 N N . GLU A 1 95 ? 15.125 -6.332 -25.906 1 95.19 95 GLU A N 1
ATOM 786 C CA . GLU A 1 95 ? 14.039 -6.07 -24.969 1 95.19 95 GLU A CA 1
ATOM 787 C C . GLU A 1 95 ? 12.828 -6.941 -25.281 1 95.19 95 GLU A C 1
ATOM 789 O O . GLU A 1 95 ? 12.016 -7.223 -24.391 1 95.19 95 GLU A O 1
ATOM 794 N N . LYS A 1 96 ? 12.703 -7.348 -26.484 1 93.44 96 LYS A N 1
ATOM 795 C CA . LYS A 1 96 ? 11.562 -8.164 -26.891 1 93.44 96 LYS A CA 1
ATOM 796 C C . LYS A 1 96 ? 11.602 -9.539 -26.219 1 93.44 96 LYS A C 1
ATOM 798 O O . LYS A 1 96 ? 10.578 -10.219 -26.125 1 93.44 96 LYS A O 1
ATOM 803 N N . ASP A 1 97 ? 12.797 -9.945 -25.781 1 94.75 97 ASP A N 1
ATOM 804 C CA . ASP A 1 97 ? 12.953 -11.25 -25.141 1 94.75 97 ASP A CA 1
ATOM 805 C C . ASP A 1 97 ? 12.516 -11.195 -23.672 1 94.75 97 ASP A C 1
ATOM 807 O O . ASP A 1 97 ? 12.352 -12.234 -23.031 1 94.75 97 ASP A O 1
ATOM 811 N N . PHE A 1 98 ? 12.359 -9.977 -23.172 1 97.38 98 PHE A N 1
ATOM 812 C CA . PHE A 1 98 ? 11.984 -9.805 -21.781 1 97.38 98 PHE A CA 1
ATOM 813 C C . PHE A 1 98 ? 10.562 -10.305 -21.531 1 97.38 98 PHE A C 1
ATOM 815 O O . PHE A 1 98 ? 9.641 -9.93 -22.25 1 97.38 98 PHE A O 1
ATOM 822 N N . VAL A 1 99 ? 10.391 -11.141 -20.5 1 96.31 99 VAL A N 1
ATOM 823 C CA . VAL A 1 99 ? 9.094 -11.711 -20.172 1 96.31 99 VAL A CA 1
ATOM 824 C C . VAL A 1 99 ? 8.445 -10.93 -19.031 1 96.31 99 VAL A C 1
ATOM 826 O O . VAL A 1 99 ? 7.379 -10.344 -19.203 1 96.31 99 VAL A O 1
ATOM 829 N N . HIS A 1 100 ? 9.109 -10.906 -17.906 1 98.19 100 HIS A N 1
ATOM 830 C CA . HIS A 1 100 ? 8.68 -10.141 -16.734 1 98.19 100 HIS A CA 1
ATOM 831 C C . HIS A 1 100 ? 9.828 -9.977 -15.742 1 98.19 100 HIS A C 1
ATOM 833 O O . HIS A 1 100 ? 10.883 -10.602 -15.891 1 98.19 100 HIS A O 1
ATOM 839 N N . GLY A 1 101 ? 9.609 -9.133 -14.805 1 98.5 101 GLY A N 1
ATOM 840 C CA . GLY A 1 101 ? 10.594 -8.906 -13.75 1 98.5 101 GLY A CA 1
ATOM 841 C C . GLY A 1 101 ? 9.969 -8.711 -12.383 1 98.5 101 GLY A C 1
ATOM 842 O O . GLY A 1 101 ? 8.773 -8.422 -12.273 1 98.5 101 GLY A O 1
ATOM 843 N N . LEU A 1 102 ? 10.734 -9.008 -11.375 1 98.06 102 LEU A N 1
ATOM 844 C CA . LEU A 1 102 ? 10.391 -8.734 -9.984 1 98.06 102 LEU A CA 1
ATOM 845 C C . LEU A 1 102 ? 11.328 -7.691 -9.391 1 98.06 102 LEU A C 1
ATOM 847 O O . LEU A 1 102 ? 12.508 -7.621 -9.766 1 98.06 102 LEU A O 1
ATOM 851 N N . SER A 1 103 ? 10.812 -6.895 -8.57 1 97.06 103 SER A N 1
ATOM 852 C CA . SER A 1 103 ? 11.656 -5.926 -7.867 1 97.06 103 SER A CA 1
ATOM 853 C C . SER A 1 103 ? 11.25 -5.797 -6.402 1 97.06 103 SER A C 1
ATOM 855 O O . SER A 1 103 ? 10.062 -5.871 -6.074 1 97.06 103 SER A O 1
ATOM 857 N N . ARG A 1 104 ? 12.172 -5.652 -5.531 1 93.5 104 ARG A N 1
ATOM 858 C CA . ARG A 1 104 ? 11.922 -5.352 -4.125 1 93.5 104 ARG A CA 1
ATOM 859 C C . ARG A 1 104 ? 12.992 -4.422 -3.564 1 93.5 104 ARG A C 1
ATOM 861 O O . ARG A 1 104 ? 14.156 -4.488 -3.973 1 93.5 104 ARG A O 1
ATOM 868 N N . THR A 1 105 ? 12.547 -3.541 -2.695 1 91.94 105 THR A N 1
ATOM 869 C CA . THR A 1 105 ? 13.453 -2.594 -2.057 1 91.94 105 THR A CA 1
ATOM 870 C C . THR A 1 105 ? 13.703 -2.977 -0.601 1 91.94 105 THR A C 1
ATOM 872 O O . THR A 1 105 ? 12.758 -3.262 0.14 1 91.94 105 THR A O 1
ATOM 875 N N . GLU A 1 106 ? 14.875 -3.049 -0.229 1 89.44 106 GLU A N 1
ATOM 876 C CA . GLU A 1 106 ? 15.266 -3.189 1.169 1 89.44 106 GLU A CA 1
ATOM 877 C C . GLU A 1 106 ? 15.828 -1.882 1.72 1 89.44 106 GLU A C 1
ATOM 879 O O . GLU A 1 106 ? 16.828 -1.369 1.216 1 89.44 106 GLU A O 1
ATOM 884 N N . ALA A 1 107 ? 15.195 -1.46 2.771 1 90.12 107 ALA A N 1
ATOM 885 C CA . ALA A 1 107 ? 15.57 -0.169 3.342 1 90.12 107 ALA A CA 1
ATOM 886 C C . ALA A 1 107 ? 17.031 -0.168 3.783 1 90.12 107 ALA A C 1
ATOM 888 O O . ALA A 1 107 ? 17.469 -1.079 4.484 1 90.12 107 ALA A O 1
ATOM 889 N N . GLY A 1 108 ? 17.766 0.787 3.338 1 90.56 108 GLY A N 1
ATOM 890 C CA . GLY A 1 108 ? 19.141 0.964 3.727 1 90.56 108 GLY A CA 1
ATOM 891 C C . GLY A 1 108 ? 20.109 0.079 2.947 1 90.56 108 GLY A C 1
ATOM 892 O O . GLY A 1 108 ? 21.328 0.182 3.105 1 90.56 108 GLY A O 1
ATOM 893 N N . MET A 1 109 ? 19.547 -0.818 2.119 1 92.06 109 MET A N 1
ATOM 894 C CA . MET A 1 109 ? 20.406 -1.757 1.398 1 92.06 109 MET A CA 1
ATOM 895 C C . MET A 1 109 ? 20.375 -1.479 -0.1 1 92.06 109 MET A C 1
ATOM 897 O O . MET A 1 109 ? 21.438 -1.323 -0.727 1 92.06 109 MET A O 1
ATOM 901 N N . GLY A 1 110 ? 19.219 -1.511 -0.661 1 94.56 110 GLY A N 1
ATOM 902 C CA . GLY A 1 110 ? 19.125 -1.274 -2.094 1 94.56 110 GLY A CA 1
ATOM 903 C C . GLY A 1 110 ? 17.938 -1.95 -2.74 1 94.56 110 GLY A C 1
ATOM 904 O O . GLY A 1 110 ? 16.922 -2.186 -2.084 1 94.56 110 GLY A O 1
ATOM 905 N N . VAL A 1 111 ? 18.031 -2.061 -4.062 1 96.06 111 VAL A N 1
ATOM 906 C CA . VAL A 1 111 ? 16.922 -2.617 -4.84 1 96.06 111 VAL A CA 1
ATOM 907 C C . VAL A 1 111 ? 17.375 -3.906 -5.523 1 96.06 111 VAL A C 1
ATOM 909 O O . VAL A 1 111 ? 18.438 -3.951 -6.137 1 96.06 111 VAL A O 1
ATOM 912 N N . HIS A 1 112 ? 16.547 -4.918 -5.32 1 95.44 112 HIS A N 1
ATOM 913 C CA . HIS A 1 112 ? 16.766 -6.238 -5.902 1 95.44 112 HIS A CA 1
ATOM 914 C C . HIS A 1 112 ? 15.82 -6.48 -7.078 1 95.44 112 HIS A C 1
ATOM 916 O O . HIS A 1 112 ? 14.617 -6.246 -6.977 1 95.44 112 HIS A O 1
ATOM 922 N N . TYR A 1 113 ? 16.422 -6.891 -8.258 1 97.44 113 TYR A N 1
ATOM 923 C CA . TYR A 1 113 ? 15.633 -7.23 -9.438 1 97.44 113 TYR A CA 1
ATOM 924 C C . TYR A 1 113 ? 15.867 -8.68 -9.852 1 97.44 113 TYR A C 1
ATOM 926 O O . TYR A 1 113 ? 17 -9.164 -9.805 1 97.44 113 TYR A O 1
ATOM 934 N N . GLU A 1 114 ? 14.844 -9.375 -10.18 1 97.31 114 GLU A N 1
ATOM 935 C CA . GLU A 1 114 ? 14.875 -10.633 -10.914 1 97.31 114 GLU A CA 1
ATOM 936 C C . GLU A 1 114 ? 14.273 -10.469 -12.305 1 97.31 114 GLU A C 1
ATOM 938 O O . GLU A 1 114 ? 13.07 -10.242 -12.445 1 97.31 114 GLU A O 1
ATOM 943 N N . LEU A 1 115 ? 15.109 -10.602 -13.312 1 98.38 115 LEU A N 1
ATOM 944 C CA . LEU A 1 115 ? 14.664 -10.383 -14.688 1 98.38 115 LEU A CA 1
ATOM 945 C C . LEU A 1 115 ? 14.617 -11.695 -15.461 1 98.38 115 LEU A C 1
ATOM 947 O O . LEU A 1 115 ? 15.57 -12.477 -15.414 1 98.38 115 LEU A O 1
ATOM 951 N N . VAL A 1 116 ? 13.57 -11.922 -16.141 1 98.25 116 VAL A N 1
ATOM 952 C CA . VAL A 1 116 ? 13.367 -13.164 -16.875 1 98.25 116 VAL A CA 1
ATOM 953 C C . VAL A 1 116 ? 13.266 -12.875 -18.359 1 98.25 116 VAL A C 1
ATOM 955 O O . VAL A 1 116 ? 12.484 -12.008 -18.781 1 98.25 116 VAL A O 1
ATOM 958 N N . TYR A 1 117 ? 14.023 -13.555 -19.156 1 96 117 TYR A N 1
ATOM 959 C CA . TYR A 1 117 ? 14.039 -13.414 -20.609 1 96 117 TYR A CA 1
ATOM 960 C C . TYR A 1 117 ? 13.789 -14.75 -21.281 1 96 117 TYR A C 1
ATOM 962 O O . TYR A 1 117 ? 14.258 -15.789 -20.828 1 96 117 TYR A O 1
ATOM 970 N N . LYS A 1 118 ? 13.109 -14.742 -22.312 1 93.06 118 LYS A N 1
ATOM 971 C CA . LYS A 1 118 ? 12.852 -15.891 -23.172 1 93.06 118 LYS A CA 1
ATOM 972 C C . LYS A 1 118 ? 13.062 -15.539 -24.641 1 93.06 118 LYS A C 1
ATOM 974 O O . LYS A 1 118 ? 12.305 -14.758 -25.203 1 93.06 118 LYS A O 1
ATOM 979 N N . PRO A 1 119 ? 14.078 -16.172 -25.219 1 90.44 119 PRO A N 1
ATOM 980 C CA . PRO A 1 119 ? 14.328 -15.898 -26.625 1 90.44 119 PRO A CA 1
ATOM 981 C C . PRO A 1 119 ? 13.102 -16.156 -27.5 1 90.44 119 PRO A C 1
ATOM 983 O O . PRO A 1 119 ? 12.422 -17.172 -27.344 1 90.44 119 PRO A O 1
ATOM 986 N N . ILE A 1 120 ? 12.688 -15.234 -28.391 1 83 120 ILE A N 1
ATOM 987 C CA . ILE A 1 120 ? 11.484 -15.352 -29.203 1 83 120 ILE A CA 1
ATOM 988 C C . ILE A 1 120 ? 11.859 -15.609 -30.656 1 83 120 ILE A C 1
ATOM 990 O O . ILE A 1 120 ? 11.039 -16.109 -31.438 1 83 120 ILE A O 1
ATOM 994 N N . SER A 1 121 ? 12.969 -15.023 -31.219 1 68.06 121 SER A N 1
ATOM 995 C CA . SER A 1 121 ? 13.227 -15.141 -32.656 1 68.06 121 SER A CA 1
ATOM 996 C C . SER A 1 121 ? 13.633 -16.562 -33.031 1 68.06 121 SER A C 1
ATOM 998 O O . SER A 1 121 ? 14.547 -17.125 -32.438 1 68.06 121 SER A O 1
ATOM 1000 N N . SER A 1 122 ? 12.805 -17.281 -33.781 1 61.31 122 SER A N 1
ATOM 1001 C CA . SER A 1 122 ? 12.836 -18.672 -34.219 1 61.31 122 SER A CA 1
ATOM 1002 C C . SER A 1 122 ? 14.07 -18.969 -35.062 1 61.31 122 SER A C 1
ATOM 1004 O O . SER A 1 122 ? 14.602 -20.078 -35.031 1 61.31 122 SER A O 1
ATOM 1006 N N . ALA A 1 123 ? 14.383 -17.984 -35.938 1 59.38 123 ALA A N 1
ATOM 1007 C CA . ALA A 1 123 ? 15.328 -18.406 -36.969 1 59.38 123 ALA A CA 1
ATOM 1008 C C . ALA A 1 123 ? 16.625 -18.906 -36.344 1 59.38 123 ALA A C 1
ATOM 1010 O O . ALA A 1 123 ? 17.312 -19.75 -36.906 1 59.38 123 ALA A O 1
ATOM 1011 N N . ASN A 1 124 ? 16.812 -18.516 -35.125 1 60.62 124 ASN A N 1
ATOM 1012 C CA . ASN A 1 124 ? 18.094 -18.859 -34.531 1 60.62 124 ASN A CA 1
ATOM 1013 C C . ASN A 1 124 ? 17.938 -19.469 -33.156 1 60.62 124 ASN A C 1
ATOM 1015 O O . ASN A 1 124 ? 18.844 -19.391 -32.312 1 60.62 124 ASN A O 1
ATOM 1019 N N . LEU A 1 125 ? 16.641 -20.016 -32.938 1 63.94 125 LEU A N 1
ATOM 1020 C CA . LEU A 1 125 ? 16.469 -20.578 -31.609 1 63.94 125 LEU A CA 1
ATOM 1021 C C . LEU A 1 125 ? 16.875 -22.047 -31.594 1 63.94 125 LEU A C 1
ATOM 1023 O O . LEU A 1 125 ? 16.656 -22.781 -32.562 1 63.94 125 LEU A O 1
ATOM 1027 N N . PRO A 1 126 ? 17.75 -22.312 -30.625 1 64.5 126 PRO A N 1
ATOM 1028 C CA . PRO A 1 126 ? 18.031 -23.734 -30.438 1 64.5 126 PRO A CA 1
ATOM 1029 C C . PRO A 1 126 ? 16.766 -24.562 -30.234 1 64.5 126 PRO A C 1
ATOM 1031 O O . PRO A 1 126 ? 15.688 -24 -30 1 64.5 126 PRO A O 1
ATOM 1034 N N . LYS A 1 127 ? 16.891 -25.812 -30.531 1 64.81 127 LYS A N 1
ATOM 1035 C CA . LYS A 1 127 ? 15.797 -26.766 -30.359 1 64.81 127 LYS A CA 1
ATOM 1036 C C . LYS A 1 127 ? 15.227 -26.703 -28.953 1 64.81 127 LYS A C 1
ATOM 1038 O O . LYS A 1 127 ? 14.008 -26.75 -28.766 1 64.81 127 LYS A O 1
ATOM 1043 N N . ASP A 1 128 ? 16.125 -26.422 -27.969 1 78.56 128 ASP A N 1
ATOM 1044 C CA . ASP A 1 128 ? 15.656 -26.359 -26.578 1 78.56 128 ASP A CA 1
ATOM 1045 C C . ASP A 1 128 ? 15.68 -24.922 -26.062 1 78.56 128 ASP A C 1
ATOM 1047 O O . ASP A 1 128 ? 16.734 -24.422 -25.672 1 78.56 128 ASP A O 1
ATOM 1051 N N . ILE A 1 129 ? 14.484 -24.391 -26.125 1 84.38 129 ILE A N 1
ATOM 1052 C CA . ILE A 1 129 ? 14.391 -23.016 -25.672 1 84.38 129 ILE A CA 1
ATOM 1053 C C . ILE A 1 129 ? 14.578 -22.953 -24.156 1 84.38 129 ILE A C 1
ATOM 1055 O O . ILE A 1 129 ? 14.062 -23.797 -23.438 1 84.38 129 ILE A O 1
ATOM 1059 N N . LYS A 1 130 ? 15.375 -22.031 -23.734 1 91.25 130 LYS A N 1
ATOM 1060 C CA . LYS A 1 130 ? 15.648 -21.844 -22.312 1 91.25 130 LYS A CA 1
ATOM 1061 C C . LYS A 1 130 ? 15.125 -20.5 -21.812 1 91.25 130 LYS A C 1
ATOM 1063 O O . LYS A 1 130 ? 14.875 -19.594 -22.609 1 91.25 130 LYS A O 1
ATOM 1068 N N . LEU A 1 131 ? 14.852 -20.469 -20.562 1 94.06 131 LEU A N 1
ATOM 1069 C CA . LEU A 1 131 ? 14.633 -19.219 -19.859 1 94.06 131 LEU A CA 1
ATOM 1070 C C . LEU A 1 131 ? 15.945 -18.656 -19.312 1 94.06 131 LEU A C 1
ATOM 1072 O O . LEU A 1 131 ? 16.781 -19.422 -18.812 1 94.06 131 LEU A O 1
ATOM 1076 N N . PHE A 1 132 ? 16.094 -17.438 -19.484 1 95.44 132 PHE A N 1
ATOM 1077 C CA . PHE A 1 132 ? 17.297 -16.781 -18.984 1 95.44 132 PHE A CA 1
ATOM 1078 C C . PHE A 1 132 ? 16.969 -15.805 -17.875 1 95.44 132 PHE A C 1
ATOM 1080 O O . PHE A 1 132 ? 15.953 -15.094 -17.953 1 95.44 132 PHE A O 1
ATOM 1087 N N . TYR A 1 133 ? 17.828 -15.789 -16.875 1 96.25 133 TYR A N 1
ATOM 1088 C CA . TYR A 1 133 ? 17.594 -14.984 -15.672 1 96.25 133 TYR A CA 1
ATOM 1089 C C . TYR A 1 133 ? 18.781 -14.07 -15.391 1 96.25 133 TYR A C 1
ATOM 1091 O O . TYR A 1 133 ? 19.938 -14.492 -15.492 1 96.25 133 TYR A O 1
ATOM 1099 N N . VAL A 1 134 ? 18.5 -12.898 -15.117 1 97.56 134 VAL A N 1
ATOM 1100 C CA . VAL A 1 134 ? 19.531 -11.969 -14.648 1 97.56 134 VAL A CA 1
ATOM 1101 C C . VAL A 1 134 ? 19.125 -11.398 -13.289 1 97.56 134 VAL A C 1
ATOM 1103 O O . VAL A 1 134 ? 18.109 -10.703 -13.18 1 97.56 134 VAL A O 1
ATOM 1106 N N . THR A 1 135 ? 19.844 -11.734 -12.234 1 96.31 135 THR A N 1
ATOM 1107 C CA . THR A 1 135 ? 19.672 -11.133 -10.914 1 96.31 135 THR A CA 1
ATOM 1108 C C . THR A 1 135 ? 20.484 -9.844 -10.805 1 96.31 135 THR A C 1
ATOM 1110 O O . THR A 1 135 ? 21.703 -9.852 -10.969 1 96.31 135 THR A O 1
ATOM 1113 N N . VAL A 1 136 ? 19.766 -8.773 -10.57 1 96.75 136 VAL A N 1
ATOM 1114 C CA . VAL A 1 136 ? 20.391 -7.461 -10.531 1 96.75 136 VAL A CA 1
ATOM 1115 C C . VAL A 1 136 ? 20.219 -6.84 -9.148 1 96.75 136 VAL A C 1
ATOM 1117 O O . VAL A 1 136 ? 19.156 -6.984 -8.523 1 96.75 136 VAL A O 1
ATOM 1120 N N . PHE A 1 137 ? 21.234 -6.223 -8.648 1 95.5 137 PHE A N 1
ATOM 1121 C CA . PHE A 1 137 ? 21.156 -5.488 -7.387 1 95.5 137 PHE A CA 1
ATOM 1122 C C . PHE A 1 137 ? 21.688 -4.074 -7.555 1 95.5 137 PHE A C 1
ATOM 1124 O O . PHE A 1 137 ? 22.703 -3.867 -8.219 1 95.5 137 PHE A O 1
ATOM 1131 N N . ARG A 1 138 ? 20.969 -3.129 -7.117 1 95.38 138 ARG A N 1
ATOM 1132 C CA . ARG A 1 138 ? 21.406 -1.738 -7.016 1 95.38 138 ARG A CA 1
ATOM 1133 C C . ARG A 1 138 ? 21.594 -1.328 -5.559 1 95.38 138 ARG A C 1
ATOM 1135 O O . ARG A 1 138 ? 20.625 -0.978 -4.879 1 95.38 138 ARG A O 1
ATOM 1142 N N . PRO A 1 139 ? 22.812 -1.29 -5.09 1 94.75 139 PRO A N 1
ATOM 1143 C CA . PRO A 1 139 ? 23.016 -0.94 -3.682 1 94.75 139 PRO A CA 1
ATOM 1144 C C . PRO A 1 139 ? 22.859 0.555 -3.416 1 94.75 139 PRO A C 1
ATOM 1146 O O . PRO A 1 139 ? 23.125 1.375 -4.297 1 94.75 139 PRO A O 1
ATOM 1149 N N . LEU A 1 140 ? 22.406 0.923 -2.256 1 94.69 140 LEU A N 1
ATOM 1150 C CA . LEU A 1 140 ? 22.375 2.309 -1.801 1 94.69 140 LEU A CA 1
ATOM 1151 C C . LEU A 1 140 ? 23.75 2.758 -1.318 1 94.69 140 LEU A C 1
ATOM 1153 O O . LEU A 1 140 ? 24.453 2.006 -0.638 1 94.69 140 LEU A O 1
ATOM 1157 N N . ALA A 1 141 ? 24.141 3.887 -1.74 1 94.12 141 ALA A N 1
ATOM 1158 C CA . ALA A 1 141 ? 25.375 4.492 -1.26 1 94.12 141 ALA A CA 1
ATOM 1159 C C . ALA A 1 141 ? 25.203 5.043 0.154 1 94.12 141 ALA A C 1
ATOM 1161 O O . ALA A 1 141 ? 24.078 5.105 0.671 1 94.12 141 ALA A O 1
ATOM 1162 N N . PRO A 1 142 ? 26.281 5.316 0.863 1 91.88 142 PRO A N 1
ATOM 1163 C CA . PRO A 1 142 ? 26.172 5.938 2.186 1 91.88 142 PRO A CA 1
ATOM 1164 C C . PRO A 1 142 ? 25.359 7.23 2.162 1 91.88 142 PRO A C 1
ATOM 1166 O O . PRO A 1 142 ? 25.344 7.934 1.146 1 91.88 142 PRO A O 1
ATOM 1169 N N . PRO A 1 143 ? 24.703 7.496 3.309 1 94.25 143 PRO A N 1
ATOM 1170 C CA . PRO A 1 143 ? 23.938 8.75 3.357 1 94.25 143 PRO A CA 1
ATOM 1171 C C . PRO A 1 143 ? 24.844 9.984 3.24 1 94.25 143 PRO A C 1
ATOM 1173 O O . PRO A 1 143 ? 25.969 9.984 3.742 1 94.25 143 PRO A O 1
ATOM 1176 N N . LYS A 1 144 ? 24.328 10.953 2.594 1 92.88 144 LYS A N 1
ATOM 1177 C CA . LYS A 1 144 ? 25 12.242 2.451 1 92.88 144 LYS A CA 1
ATOM 1178 C C . LYS A 1 144 ? 24.094 13.383 2.912 1 92.88 144 LYS A C 1
ATOM 1180 O O . LYS A 1 144 ? 22.922 13.438 2.535 1 92.88 144 LYS A O 1
ATOM 1185 N N . ALA A 1 145 ? 24.609 14.25 3.703 1 93.81 145 ALA A N 1
ATOM 1186 C CA . ALA A 1 145 ? 23.891 15.453 4.078 1 93.81 145 ALA A CA 1
ATOM 1187 C C . ALA A 1 145 ? 23.891 16.469 2.941 1 93.81 145 ALA A C 1
ATOM 1189 O O . ALA A 1 145 ? 24.938 17 2.568 1 93.81 145 ALA A O 1
ATOM 1190 N N . ILE A 1 146 ? 22.766 16.766 2.463 1 92.62 146 ILE A N 1
ATOM 1191 C CA . ILE A 1 146 ? 22.656 17.688 1.329 1 92.62 146 ILE A CA 1
ATOM 1192 C C . ILE A 1 146 ? 22.562 19.125 1.83 1 92.62 146 ILE A C 1
ATOM 1194 O O . ILE A 1 146 ? 23.094 20.047 1.206 1 92.62 146 ILE A O 1
ATOM 1198 N N . GLN A 1 147 ? 21.812 19.25 2.893 1 92.19 147 GLN A N 1
ATOM 1199 C CA . GLN A 1 147 ? 21.562 20.578 3.449 1 92.19 147 GLN A CA 1
ATOM 1200 C C . GLN A 1 147 ? 21.234 20.5 4.934 1 92.19 147 GLN A C 1
ATOM 1202 O O . GLN A 1 147 ? 20.594 19.531 5.379 1 92.19 147 GLN A O 1
ATOM 1207 N N . THR A 1 148 ? 21.766 21.422 5.648 1 94.5 148 THR A N 1
ATOM 1208 C CA . THR A 1 148 ? 21.359 21.656 7.031 1 94.5 148 THR A CA 1
ATOM 1209 C C . THR A 1 148 ? 20.812 23.062 7.219 1 94.5 148 THR A C 1
ATOM 1211 O O . THR A 1 148 ? 21.359 24.016 6.676 1 94.5 148 THR A O 1
ATOM 1214 N N . ARG A 1 149 ? 19.719 23.141 7.895 1 94.25 149 ARG A N 1
ATOM 1215 C CA . ARG A 1 149 ? 19.078 24.422 8.133 1 94.25 149 ARG A CA 1
ATOM 1216 C C . ARG A 1 149 ? 18.5 24.5 9.547 1 94.25 149 ARG A C 1
ATOM 1218 O O . ARG A 1 149 ? 18.469 23.5 10.258 1 94.25 149 ARG A O 1
ATOM 1225 N N . SER A 1 150 ? 18.172 25.656 9.938 1 93.31 150 SER A N 1
ATOM 1226 C CA . SER A 1 150 ? 17.469 25.891 11.188 1 93.31 150 SER A CA 1
ATOM 1227 C C . SER A 1 150 ? 16.391 26.969 11.023 1 93.31 150 SER A C 1
ATOM 1229 O O . SER A 1 150 ? 16.438 27.75 10.07 1 93.31 150 SER A O 1
ATOM 1231 N N . SER A 1 151 ? 15.398 26.938 11.781 1 92.75 151 SER A N 1
ATOM 1232 C CA . SER A 1 151 ? 14.336 27.938 11.797 1 92.75 151 SER A CA 1
ATOM 1233 C C . SER A 1 151 ? 13.82 28.172 13.219 1 92.75 151 SER A C 1
ATOM 1235 O O . SER A 1 151 ? 13.969 27.312 14.086 1 92.75 151 SER A O 1
ATOM 1237 N N . PRO A 1 152 ? 13.32 29.359 13.422 1 90.69 152 PRO A N 1
ATOM 1238 C CA . PRO A 1 152 ? 12.781 29.625 14.758 1 90.69 152 PRO A CA 1
ATOM 1239 C C . PRO A 1 152 ? 11.547 28.781 15.078 1 90.69 152 PRO A C 1
ATOM 1241 O O . PRO A 1 152 ? 10.734 28.5 14.18 1 90.69 152 PRO A O 1
ATOM 1244 N N . THR A 1 153 ? 11.406 28.406 16.312 1 90.75 153 THR A N 1
ATOM 1245 C CA . THR A 1 153 ? 10.219 27.703 16.766 1 90.75 153 THR A CA 1
ATOM 1246 C C . THR A 1 153 ? 9.07 28.672 17 1 90.75 153 THR A C 1
ATOM 1248 O O . THR A 1 153 ? 7.922 28.266 17.188 1 90.75 153 THR A O 1
ATOM 1251 N N . SER A 1 154 ? 9.383 30 16.891 1 91.56 154 SER A N 1
ATOM 1252 C CA . SER A 1 154 ? 8.414 31.016 17.281 1 91.56 154 SER A CA 1
ATOM 1253 C C . SER A 1 154 ? 7.625 31.531 16.094 1 91.56 154 SER A C 1
ATOM 1255 O O . SER A 1 154 ? 6.84 32.469 16.219 1 91.56 154 SER A O 1
ATOM 1257 N N . GLU A 1 155 ? 7.859 30.922 14.953 1 94.44 155 GLU A N 1
ATOM 1258 C CA . GLU A 1 155 ? 7.066 31.328 13.797 1 94.44 155 GLU A CA 1
ATOM 1259 C C . GLU A 1 155 ? 5.574 31.125 14.055 1 94.44 155 GLU A C 1
ATOM 1261 O O . GLU A 1 155 ? 5.141 30.047 14.445 1 94.44 155 GLU A O 1
ATOM 1266 N N . THR A 1 156 ? 4.805 32.188 13.859 1 97.5 156 THR A N 1
ATOM 1267 C CA . THR A 1 156 ? 3.373 32.125 14.133 1 97.5 156 THR A CA 1
ATOM 1268 C C . THR A 1 156 ? 2.65 31.344 13.055 1 97.5 156 THR A C 1
ATOM 1270 O O . THR A 1 156 ? 2.846 31.578 11.859 1 97.5 156 THR A O 1
ATOM 1273 N N . VAL A 1 157 ? 1.91 30.359 13.461 1 98.31 157 VAL A N 1
ATOM 1274 C CA . VAL A 1 157 ? 1.06 29.625 12.531 1 98.31 157 VAL A CA 1
ATOM 1275 C C . VAL A 1 157 ? -0.334 30.25 12.5 1 98.31 157 VAL A C 1
ATOM 1277 O O . VAL A 1 157 ? -1.007 30.328 13.531 1 98.31 157 VAL A O 1
ATOM 1280 N N . HIS A 1 158 ? -0.791 30.719 11.344 1 98.75 158 HIS A N 1
ATOM 1281 C CA . HIS A 1 158 ? -2.084 31.375 11.188 1 98.75 158 HIS A CA 1
ATOM 1282 C C . HIS A 1 158 ? -3.152 30.375 10.734 1 98.75 158 HIS A C 1
ATOM 1284 O O . HIS A 1 158 ? -3.23 30.047 9.547 1 98.75 158 HIS A O 1
ATOM 1290 N N . PHE A 1 159 ? -4.012 30 11.641 1 98.62 159 PHE A N 1
ATOM 1291 C CA . PHE A 1 159 ? -5.148 29.141 11.32 1 98.62 159 PHE A CA 1
ATOM 1292 C C . PHE A 1 159 ? -6.215 29.922 10.555 1 98.62 159 PHE A C 1
ATOM 1294 O O . PHE A 1 159 ? -6.574 31.031 10.938 1 98.62 159 PHE A O 1
ATOM 1301 N N . ILE A 1 160 ? -6.652 29.391 9.484 1 98.69 160 ILE A N 1
ATOM 1302 C CA . ILE A 1 160 ? -7.824 29.891 8.789 1 98.69 160 ILE A CA 1
ATOM 1303 C C . ILE A 1 160 ? -8.914 28.828 8.766 1 98.69 160 ILE A C 1
ATOM 1305 O O . ILE A 1 160 ? -8.742 27.75 8.172 1 98.69 160 ILE A O 1
ATOM 1309 N N . VAL A 1 161 ? -10.055 29.125 9.367 1 98 161 VAL A N 1
ATOM 1310 C CA . VAL A 1 161 ? -11.102 28.125 9.578 1 98 161 VAL A CA 1
ATOM 1311 C C . VAL A 1 161 ? -12.422 28.641 9.031 1 98 161 VAL A C 1
ATOM 1313 O O . VAL A 1 161 ? -12.977 29.625 9.547 1 98 161 VAL A O 1
ATOM 1316 N N . PRO A 1 162 ? -12.93 27.984 7.996 1 96.19 162 PRO A N 1
ATOM 1317 C CA . PRO A 1 162 ? -14.273 28.328 7.527 1 96.19 162 PRO A CA 1
ATOM 1318 C C . PRO A 1 162 ? -15.375 27.766 8.414 1 96.19 162 PRO A C 1
ATOM 1320 O O . PRO A 1 162 ? -15.25 26.641 8.906 1 96.19 162 PRO A O 1
ATOM 1323 N N . LEU A 1 163 ? -16.391 28.516 8.641 1 95.31 163 LEU A N 1
ATOM 1324 C CA . LEU A 1 163 ? -17.469 28.078 9.523 1 95.31 163 LEU A CA 1
ATOM 1325 C C . LEU A 1 163 ? -18.812 28.562 9.031 1 95.31 163 LEU A C 1
ATOM 1327 O O . LEU A 1 163 ? -18.938 29.719 8.602 1 95.31 163 LEU A O 1
ATOM 1331 N N . GLN A 1 164 ? -19.625 27.734 8.836 1 91.88 164 GLN A N 1
ATOM 1332 C CA . GLN A 1 164 ? -21.047 28.047 8.648 1 91.88 164 GLN A CA 1
ATOM 1333 C C . GLN A 1 164 ? -21.922 27.188 9.547 1 91.88 164 GLN A C 1
ATOM 1335 O O . GLN A 1 164 ? -21.953 25.953 9.398 1 91.88 164 GLN A O 1
ATOM 1340 N N . ASN A 1 165 ? -22.516 27.75 10.375 1 86.94 165 ASN A N 1
ATOM 1341 C CA . ASN A 1 165 ? -23.297 27 11.344 1 86.94 165 ASN A CA 1
ATOM 1342 C C . ASN A 1 165 ? -22.453 25.984 12.094 1 86.94 165 ASN A C 1
ATOM 1344 O O . ASN A 1 165 ? -21.234 26.141 12.211 1 86.94 165 ASN A O 1
ATOM 1348 N N . ARG A 1 166 ? -22.844 25.062 12.797 1 88.19 166 ARG A N 1
ATOM 1349 C CA . ARG A 1 166 ? -22.188 23.969 13.516 1 88.19 166 ARG A CA 1
ATOM 1350 C C . ARG A 1 166 ? -21.391 24.5 14.703 1 88.19 166 ARG A C 1
ATOM 1352 O O . ARG A 1 166 ? -20.203 24.188 14.852 1 88.19 166 ARG A O 1
ATOM 1359 N N . ILE A 1 167 ? -21.953 25.297 15.391 1 89.44 167 ILE A N 1
ATOM 1360 C CA . ILE A 1 167 ? -21.328 25.984 16.516 1 89.44 167 ILE A CA 1
ATOM 1361 C C . ILE A 1 167 ? -20.844 24.953 17.547 1 89.44 167 ILE A C 1
ATOM 1363 O O . ILE A 1 167 ? -19.797 25.125 18.156 1 89.44 167 ILE A O 1
ATOM 1367 N N . ASP A 1 168 ? -21.609 23.875 17.641 1 88.94 168 ASP A N 1
ATOM 1368 C CA . ASP A 1 168 ? -21.219 22.812 18.578 1 88.94 168 ASP A CA 1
ATOM 1369 C C . ASP A 1 168 ? -19.875 22.203 18.172 1 88.94 168 ASP A C 1
ATOM 1371 O O . ASP A 1 168 ? -19.031 21.953 19.031 1 88.94 168 ASP A O 1
ATOM 1375 N N . THR A 1 169 ? -19.766 21.938 16.906 1 90.94 169 THR A N 1
ATOM 1376 C CA . THR A 1 169 ? -18.5 21.391 16.406 1 90.94 169 THR A CA 1
ATOM 1377 C C . THR A 1 169 ? -17.359 22.375 16.594 1 90.94 169 THR A C 1
ATOM 1379 O O . THR A 1 169 ? -16.234 21.984 16.891 1 90.94 169 THR A O 1
ATOM 1382 N N . PHE A 1 170 ? -17.672 23.625 16.422 1 94.19 170 PHE A N 1
ATOM 1383 C CA . PHE A 1 170 ? -16.656 24.656 16.609 1 94.19 170 PHE A CA 1
ATOM 1384 C C . PHE A 1 170 ? -16.188 24.703 18.062 1 94.19 170 PHE A C 1
ATOM 1386 O O . PHE A 1 170 ? -15 24.875 18.328 1 94.19 170 PHE A O 1
ATOM 1393 N N . GLN A 1 171 ? -17.109 24.531 18.969 1 92.12 171 GLN A N 1
ATOM 1394 C CA . GLN A 1 171 ? -16.75 24.516 20.391 1 92.12 171 GLN A CA 1
ATOM 1395 C C . GLN A 1 171 ? -15.773 23.375 20.688 1 92.12 171 GLN A C 1
ATOM 1397 O O . GLN A 1 171 ? -14.852 23.531 21.484 1 92.12 171 GLN A O 1
ATOM 1402 N N . MET A 1 172 ? -16 22.297 20.047 1 91.06 172 MET A N 1
ATOM 1403 C CA . MET A 1 172 ? -15.086 21.172 20.203 1 91.06 172 MET A CA 1
ATOM 1404 C C . MET A 1 172 ? -13.719 21.5 19.609 1 91.06 172 MET A C 1
ATOM 1406 O O . MET A 1 172 ? -12.688 21.188 20.188 1 91.06 172 MET A O 1
ATOM 1410 N N . PHE A 1 173 ? -13.797 22.094 18.484 1 94.81 173 PHE A N 1
ATOM 1411 C CA . PHE A 1 173 ? -12.57 22.547 17.844 1 94.81 173 PHE A CA 1
ATOM 1412 C C . PHE A 1 173 ? -11.781 23.453 18.797 1 94.81 173 PHE A C 1
ATOM 1414 O O . PHE A 1 173 ? -10.555 23.328 18.891 1 94.81 173 PHE A O 1
ATOM 1421 N N . MET A 1 174 ? -12.469 24.297 19.469 1 94.62 174 MET A N 1
ATOM 1422 C CA . MET A 1 174 ? -11.828 25.281 20.344 1 94.62 174 MET A CA 1
ATOM 1423 C C . MET A 1 174 ? -11.18 24.594 21.547 1 94.62 174 MET A C 1
ATOM 1425 O O . MET A 1 174 ? -10.211 25.094 22.109 1 94.62 174 MET A O 1
ATOM 1429 N N . LYS A 1 175 ? -11.633 23.438 21.875 1 91.5 175 LYS A N 1
ATOM 1430 C CA . LYS A 1 175 ? -11 22.688 22.953 1 91.5 175 LYS A CA 1
ATOM 1431 C C . LYS A 1 175 ? -9.602 22.219 22.547 1 91.5 175 LYS A C 1
ATOM 1433 O O . LYS A 1 175 ? -8.656 22.312 23.328 1 91.5 175 LYS A O 1
ATOM 1438 N N . TYR A 1 176 ? -9.477 21.719 21.391 1 92.25 176 TYR A N 1
ATOM 1439 C CA . TYR A 1 176 ? -8.172 21.297 20.891 1 92.25 176 TYR A CA 1
ATOM 1440 C C . TYR A 1 176 ? -7.258 22.5 20.672 1 92.25 176 TYR A C 1
ATOM 1442 O O . TYR A 1 176 ? -6.047 22.422 20.891 1 92.25 176 TYR A O 1
ATOM 1450 N N . PHE A 1 177 ? -7.902 23.562 20.234 1 95.94 177 PHE A N 1
ATOM 1451 C CA . PHE A 1 177 ? -7.156 24.797 20.078 1 95.94 177 PHE A CA 1
ATOM 1452 C C . PHE A 1 177 ? -6.605 25.281 21.406 1 95.94 177 PHE A C 1
ATOM 1454 O O . PHE A 1 177 ? -5.441 25.672 21.5 1 95.94 177 PHE A O 1
ATOM 1461 N N . ASP A 1 178 ? -7.391 25.203 22.391 1 95.06 178 ASP A N 1
ATOM 1462 C CA . ASP A 1 178 ? -6.98 25.578 23.734 1 95.06 178 ASP A CA 1
ATOM 1463 C C . ASP A 1 178 ? -5.809 24.734 24.219 1 95.06 178 ASP A C 1
ATOM 1465 O O . ASP A 1 178 ? -4.844 25.25 24.781 1 95.06 178 ASP A O 1
ATOM 1469 N N . ASP A 1 179 ? -5.879 23.453 24.016 1 92.69 179 ASP A N 1
ATOM 1470 C CA . ASP A 1 179 ? -4.789 22.547 24.375 1 92.69 179 ASP A CA 1
ATOM 1471 C C . ASP A 1 179 ? -3.488 22.953 23.688 1 92.69 179 ASP A C 1
ATOM 1473 O O . ASP A 1 179 ? -2.412 22.859 24.281 1 92.69 179 ASP A O 1
ATOM 1477 N N . THR A 1 180 ? -3.609 23.359 22.484 1 93.44 180 THR A N 1
ATOM 1478 C CA . THR A 1 180 ? -2.453 23.719 21.688 1 93.44 180 THR A CA 1
ATOM 1479 C C . THR A 1 180 ? -1.799 24.984 22.219 1 93.44 180 THR A C 1
ATOM 1481 O O . THR A 1 180 ? -0.581 25.031 22.391 1 93.44 180 THR A O 1
ATOM 1484 N N . ILE A 1 181 ? -2.561 26.031 22.562 1 94.5 181 ILE A N 1
ATOM 1485 C CA . ILE A 1 181 ? -2.016 27.328 22.938 1 94.5 181 ILE A CA 1
ATOM 1486 C C . ILE A 1 181 ? -1.393 27.25 24.328 1 94.5 181 ILE A C 1
ATOM 1488 O O . ILE A 1 181 ? -0.596 28.109 24.703 1 94.5 181 ILE A O 1
ATOM 1492 N N . GLN A 1 182 ? -1.727 26.25 25.047 1 94.06 182 GLN A N 1
ATOM 1493 C CA . GLN A 1 182 ? -1.102 26.047 26.344 1 94.06 182 GLN A CA 1
ATOM 1494 C C . GLN A 1 182 ? 0.358 25.625 26.203 1 94.06 182 GLN A C 1
ATOM 1496 O O . GLN A 1 182 ? 1.178 25.891 27.078 1 94.06 182 GLN A O 1
ATOM 1501 N N . VAL A 1 183 ? 0.667 25.062 25.125 1 92.81 183 VAL A N 1
ATOM 1502 C CA . VAL A 1 183 ? 2.012 24.547 24.891 1 92.81 183 VAL A CA 1
ATOM 1503 C C . VAL A 1 183 ? 2.76 25.484 23.953 1 92.81 183 VAL A C 1
ATOM 1505 O O . VAL A 1 183 ? 3.941 25.766 24.156 1 92.81 183 VAL A O 1
ATOM 1508 N N . ASP A 1 184 ? 2.102 25.906 22.938 1 93.81 184 ASP A N 1
ATOM 1509 C CA . ASP A 1 184 ? 2.656 26.797 21.922 1 93.81 184 ASP A CA 1
ATOM 1510 C C . ASP A 1 184 ? 1.721 27.969 21.656 1 93.81 184 ASP A C 1
ATOM 1512 O O . ASP A 1 184 ? 0.696 27.812 20.984 1 93.81 184 ASP A O 1
ATOM 1516 N N . HIS A 1 185 ? 2.162 29.109 21.984 1 93.81 185 HIS A N 1
ATOM 1517 C CA . HIS A 1 185 ? 1.296 30.281 21.922 1 93.81 185 HIS A CA 1
ATOM 1518 C C . HIS A 1 185 ? 1.483 31.031 20.609 1 93.81 185 HIS A C 1
ATOM 1520 O O . HIS A 1 185 ? 0.797 32.031 20.344 1 93.81 185 HIS A O 1
ATOM 1526 N N . ASN A 1 186 ? 2.406 30.578 19.781 1 95.31 186 ASN A N 1
ATOM 1527 C CA . ASN A 1 186 ? 2.701 31.266 18.531 1 95.31 186 ASN A CA 1
ATOM 1528 C C . ASN A 1 186 ? 1.705 30.891 17.438 1 95.31 186 ASN A C 1
ATOM 1530 O O . ASN A 1 186 ? 2.094 30.375 16.391 1 95.31 186 ASN A O 1
ATOM 1534 N N . VAL A 1 187 ? 0.417 31.219 17.734 1 97.69 187 VAL A N 1
ATOM 1535 C CA . VAL A 1 187 ? -0.66 30.906 16.797 1 97.69 187 VAL A CA 1
ATOM 1536 C C . VAL A 1 187 ? -1.599 32.094 16.656 1 97.69 187 VAL A C 1
ATOM 1538 O O . VAL A 1 187 ? -1.649 32.969 17.547 1 97.69 187 VAL A O 1
ATOM 1541 N N . HIS A 1 188 ? -2.191 32.25 15.547 1 98.06 188 HIS A N 1
ATOM 1542 C CA . HIS A 1 188 ? -3.293 33.156 15.281 1 98.06 188 HIS A CA 1
ATOM 1543 C C . HIS A 1 188 ? -4.484 32.438 14.672 1 98.06 188 HIS A C 1
ATOM 1545 O O . HIS A 1 188 ? -4.316 31.578 13.805 1 98.06 188 HIS A O 1
ATOM 1551 N N . LEU A 1 189 ? -5.68 32.688 15.203 1 98.25 189 LEU A N 1
ATOM 1552 C CA . LEU A 1 189 ? -6.883 32.031 14.711 1 98.25 189 LEU A CA 1
ATOM 1553 C C . LEU A 1 189 ? -7.781 33 13.969 1 98.25 189 LEU A C 1
ATOM 1555 O O . LEU A 1 189 ? -8.219 34 14.531 1 98.25 189 LEU A O 1
ATOM 1559 N N . THR A 1 190 ? -7.996 32.781 12.688 1 98.38 190 THR A N 1
ATOM 1560 C CA . THR A 1 190 ? -8.977 33.531 11.906 1 98.38 190 THR A CA 1
ATOM 1561 C C . THR A 1 190 ? -10.188 32.656 11.594 1 98.38 190 THR A C 1
ATOM 1563 O O . THR A 1 190 ? -10.07 31.641 10.891 1 98.38 190 THR A O 1
ATOM 1566 N N . VAL A 1 191 ? -11.352 33 12.086 1 97.88 191 VAL A N 1
ATOM 1567 C CA . VAL A 1 191 ? -12.594 32.312 11.789 1 97.88 191 VAL A CA 1
ATOM 1568 C C . VAL A 1 191 ? -13.383 33.062 10.734 1 97.88 191 VAL A C 1
ATOM 1570 O O . VAL A 1 191 ? -13.727 34.25 10.938 1 97.88 191 VAL A O 1
ATOM 1573 N N . VAL A 1 192 ? -13.602 32.438 9.602 1 97.69 192 VAL A N 1
ATOM 1574 C CA . VAL A 1 192 ? -14.414 33.062 8.555 1 97.69 192 VAL A CA 1
ATOM 1575 C C . VAL A 1 192 ? -15.836 32.5 8.625 1 97.69 192 VAL A C 1
ATOM 1577 O O . VAL A 1 192 ? -16.094 31.375 8.195 1 97.69 192 VAL A O 1
ATOM 1580 N N . TYR A 1 193 ? -16.766 33.312 9.078 1 96.62 193 TYR A N 1
ATOM 1581 C CA . TYR A 1 193 ? -18.125 32.875 9.336 1 96.62 193 TYR A CA 1
ATOM 1582 C C . TYR A 1 193 ? -19.062 33.312 8.227 1 96.62 193 TYR A C 1
ATOM 1584 O O . TYR A 1 193 ? -19.141 34.531 7.918 1 96.62 193 TYR A O 1
ATOM 1592 N N . PHE A 1 194 ? -19.75 32.375 7.656 1 93.88 194 PHE A N 1
ATOM 1593 C CA . PHE A 1 194 ? -20.734 32.656 6.621 1 93.88 194 PHE A CA 1
ATOM 1594 C C . PHE A 1 194 ? -22.141 32.688 7.203 1 93.88 194 PHE A C 1
ATOM 1596 O O . PHE A 1 194 ? -22.562 31.719 7.832 1 93.88 194 PHE A O 1
ATOM 1603 N N . GLY A 1 195 ? -22.797 33.75 6.953 1 91.12 195 GLY A N 1
ATOM 1604 C CA . GLY A 1 195 ? -24.188 33.844 7.383 1 91.12 195 GLY A CA 1
ATOM 1605 C C . GLY A 1 195 ? -24.375 34.719 8.617 1 91.12 195 GLY A C 1
ATOM 1606 O O . GLY A 1 195 ? -23.391 35.219 9.18 1 91.12 195 GLY A O 1
ATOM 1607 N N . LYS A 1 196 ? -25.703 34.875 9 1 88.81 196 LYS A N 1
ATOM 1608 C CA . LYS A 1 196 ? -26.031 35.719 10.148 1 88.81 196 LYS A CA 1
ATOM 1609 C C . LYS A 1 196 ? -26.438 34.875 11.352 1 88.81 196 LYS A C 1
ATOM 1611 O O . LYS A 1 196 ? -26.156 35.219 12.492 1 88.81 196 LYS A O 1
ATOM 1616 N N . VAL A 1 197 ? -26.953 33.781 10.953 1 87.38 197 VAL A N 1
ATOM 1617 C CA . VAL A 1 197 ? -27.469 32.906 12.008 1 87.38 197 VAL A CA 1
ATOM 1618 C C . VAL A 1 197 ? -26.297 32.312 12.789 1 87.38 197 VAL A C 1
ATOM 1620 O O . VAL A 1 197 ? -25.422 31.672 12.203 1 87.38 197 VAL A O 1
ATOM 1623 N N . GLY A 1 198 ? -26.172 32.531 14.109 1 87.44 198 GLY A N 1
ATOM 1624 C CA . GLY A 1 198 ? -25.141 31.969 14.961 1 87.44 198 GLY A CA 1
ATOM 1625 C C . GLY A 1 198 ? -23.953 32.875 15.164 1 87.44 198 GLY A C 1
ATOM 1626 O O . GLY A 1 198 ? -23.078 32.594 15.984 1 87.44 198 GLY A O 1
ATOM 1627 N N . LEU A 1 199 ? -23.953 33.969 14.352 1 90.19 199 LEU A N 1
ATOM 1628 C CA . LEU A 1 199 ? -22.828 34.875 14.445 1 90.19 199 LEU A CA 1
ATOM 1629 C C . LEU A 1 199 ? -22.703 35.438 15.852 1 90.19 199 LEU A C 1
ATOM 1631 O O . LEU A 1 199 ? -21.594 35.594 16.359 1 90.19 199 LEU A O 1
ATOM 1635 N N . TYR A 1 200 ? -23.812 35.781 16.375 1 90.56 200 TYR A N 1
ATOM 1636 C CA . TYR A 1 200 ? -23.812 36.312 17.734 1 90.56 200 TYR A CA 1
ATOM 1637 C C . TYR A 1 200 ? -23.25 35.281 18.719 1 90.56 200 TYR A C 1
ATOM 1639 O O . TYR A 1 200 ? -22.422 35.625 19.578 1 90.56 200 TYR A O 1
ATOM 1647 N N . SER A 1 201 ? -23.734 34.062 18.594 1 91.12 201 SER A N 1
ATOM 1648 C CA . SER A 1 201 ? -23.266 33 19.453 1 91.12 201 SER A CA 1
ATOM 1649 C C . SER A 1 201 ? -21.766 32.781 19.297 1 91.12 201 SER A C 1
ATOM 1651 O O . SER A 1 201 ? -21.062 32.531 20.281 1 91.12 201 SER A O 1
ATOM 1653 N N . LEU A 1 202 ? -21.266 32.844 18.094 1 93.56 202 LEU A N 1
ATOM 1654 C CA . LEU A 1 202 ? -19.844 32.688 17.828 1 93.56 202 LEU A CA 1
ATOM 1655 C C . LEU A 1 202 ? -19.047 33.781 18.531 1 93.56 202 LEU A C 1
ATOM 1657 O O . LEU A 1 202 ? -18.047 33.5 19.188 1 93.56 202 LEU A O 1
ATOM 1661 N N . ASN A 1 203 ? -19.5 35.031 18.406 1 93.25 203 ASN A N 1
ATOM 1662 C CA . ASN A 1 203 ? -18.797 36.125 19.031 1 93.25 203 ASN A CA 1
ATOM 1663 C C . ASN A 1 203 ? -18.766 36 20.562 1 93.25 203 ASN A C 1
ATOM 1665 O O . ASN A 1 203 ? -17.766 36.312 21.203 1 93.25 203 ASN A O 1
ATOM 1669 N N . GLN A 1 204 ? -19.844 35.5 21.062 1 92.62 204 GLN A N 1
ATOM 1670 C CA . GLN A 1 204 ? -19.891 35.25 22.5 1 92.62 204 GLN A CA 1
ATOM 1671 C C . GLN A 1 204 ? -18.891 34.188 22.906 1 92.62 204 GLN A C 1
ATOM 1673 O O . GLN A 1 204 ? -18.203 34.312 23.922 1 92.62 204 GLN A O 1
ATOM 1678 N N . ASP A 1 205 ? -18.891 33.125 22.125 1 92.5 205 ASP A N 1
ATOM 1679 C CA . ASP A 1 205 ? -17.953 32.062 22.391 1 92.5 205 ASP A CA 1
ATOM 1680 C C . ASP A 1 205 ? -16.516 32.531 22.359 1 92.5 205 ASP A C 1
ATOM 1682 O O . ASP A 1 205 ? -15.703 32.156 23.203 1 92.5 205 ASP A O 1
ATOM 1686 N N . MET A 1 206 ? -16.203 33.375 21.406 1 94.38 206 MET A N 1
ATOM 1687 C CA . MET A 1 206 ? -14.844 33.875 21.25 1 94.38 206 MET A CA 1
ATOM 1688 C C . MET A 1 206 ? -14.484 34.812 22.422 1 94.38 206 MET A C 1
ATOM 1690 O O . MET A 1 206 ? -13.352 34.781 22.906 1 94.38 206 MET A O 1
ATOM 1694 N N . GLU A 1 207 ? -15.414 35.594 22.844 1 94.75 207 GLU A N 1
ATOM 1695 C CA . GLU A 1 207 ? -15.188 36.469 23.984 1 94.75 207 GLU A CA 1
ATOM 1696 C C . GLU A 1 207 ? -14.984 35.656 25.266 1 94.75 207 GLU A C 1
ATOM 1698 O O . GLU A 1 207 ? -14.125 36 26.078 1 94.75 207 GLU A O 1
ATOM 1703 N N . GLU A 1 208 ? -15.789 34.688 25.391 1 94.12 208 GLU A N 1
ATOM 1704 C CA . GLU A 1 208 ? -15.633 33.812 26.547 1 94.12 208 GLU A CA 1
ATOM 1705 C C . GLU A 1 208 ? -14.266 33.125 26.531 1 94.12 208 GLU A C 1
ATOM 1707 O O . GLU A 1 208 ? -13.641 32.969 27.578 1 94.12 208 GLU A O 1
ATOM 1712 N N . PHE A 1 209 ? -13.891 32.688 25.406 1 94.19 209 PHE A N 1
ATOM 1713 C CA . PHE A 1 209 ? -12.594 32.062 25.25 1 94.19 209 PHE A CA 1
ATOM 1714 C C . PHE A 1 209 ? -11.469 33 25.625 1 94.19 209 PHE A C 1
ATOM 1716 O O . PHE A 1 209 ? -10.531 32.625 26.328 1 94.19 209 PHE A O 1
ATOM 1723 N N . ARG A 1 210 ? -11.547 34.25 25.188 1 95.38 210 ARG A N 1
ATOM 1724 C CA . ARG A 1 210 ? -10.578 35.281 25.531 1 95.38 210 ARG A CA 1
ATOM 1725 C C . ARG A 1 210 ? -10.508 35.5 27.031 1 95.38 210 ARG A C 1
ATOM 1727 O O . ARG A 1 210 ? -9.422 35.562 27.609 1 95.38 210 ARG A O 1
ATOM 1734 N N . ASN A 1 211 ? -11.641 35.562 27.625 1 95.94 211 ASN A N 1
ATOM 1735 C CA . ASN A 1 211 ? -11.719 35.812 29.062 1 95.94 211 ASN A CA 1
ATOM 1736 C C . ASN A 1 211 ? -11.148 34.656 29.859 1 95.94 211 ASN A C 1
ATOM 1738 O O . ASN A 1 211 ? -10.484 34.875 30.875 1 95.94 211 ASN A O 1
ATOM 1742 N N . LYS A 1 212 ? -11.43 33.562 29.344 1 94.56 212 LYS A N 1
ATOM 1743 C CA . LYS A 1 212 ? -11.008 32.344 30.062 1 94.56 212 LYS A CA 1
ATOM 1744 C C . LYS A 1 212 ? -9.508 32.125 29.906 1 94.56 212 LYS A C 1
ATOM 1746 O O . LYS A 1 212 ? -8.836 31.688 30.844 1 94.56 212 LYS A O 1
ATOM 1751 N N . THR A 1 213 ? -8.938 32.344 28.781 1 94 213 THR A N 1
ATOM 1752 C CA . THR A 1 213 ? -7.578 31.906 28.484 1 94 213 THR A CA 1
ATOM 1753 C C . THR A 1 213 ? -6.637 33.094 28.391 1 94 213 THR A C 1
ATOM 1755 O O . THR A 1 213 ? -5.418 32.938 28.469 1 94 213 THR A O 1
ATOM 1758 N N . GLY A 1 214 ? -7.145 34.281 28.141 1 94.06 214 GLY A N 1
ATOM 1759 C CA . GLY A 1 214 ? -6.336 35.469 27.891 1 94.06 214 GLY A CA 1
ATOM 1760 C C . GLY A 1 214 ? -5.816 35.531 26.469 1 94.06 214 GLY A C 1
ATOM 1761 O O . GLY A 1 214 ? -5.078 36.469 26.109 1 94.06 214 GLY A O 1
ATOM 1762 N N . PHE A 1 215 ? -6.254 34.562 25.625 1 95.19 215 PHE A N 1
ATOM 1763 C CA . PHE A 1 215 ? -5.812 34.531 24.234 1 95.19 215 PHE A CA 1
ATOM 1764 C C . PHE A 1 215 ? -6.508 35.594 23.406 1 95.19 215 PHE A C 1
ATOM 1766 O O . PHE A 1 215 ? -7.738 35.656 23.344 1 95.19 215 PHE A O 1
ATOM 1773 N N . THR A 1 216 ? -5.703 36.469 22.719 1 95.31 216 THR A N 1
ATOM 1774 C CA . THR A 1 216 ? -6.273 37.594 22 1 95.31 216 THR A CA 1
ATOM 1775 C C . THR A 1 216 ? -5.938 37.5 20.516 1 95.31 216 THR A C 1
ATOM 1777 O O . THR A 1 216 ? -6.441 38.312 19.719 1 95.31 216 THR A O 1
ATOM 1780 N N . GLN A 1 217 ? -5.125 36.562 20.188 1 95.94 217 GLN A N 1
ATOM 1781 C CA . GLN A 1 217 ? -4.648 36.5 18.812 1 95.94 217 GLN A CA 1
ATOM 1782 C C . GLN A 1 217 ? -5.648 35.781 17.922 1 95.94 217 GLN A C 1
ATOM 1784 O O . GLN A 1 217 ? -5.312 34.781 17.297 1 95.94 217 GLN A O 1
ATOM 1789 N N . PHE A 1 218 ? -6.867 36.312 17.828 1 96.62 218 PHE A N 1
ATOM 1790 C CA . PHE A 1 218 ? -7.871 35.75 16.922 1 96.62 218 PHE A CA 1
ATOM 1791 C C . PHE A 1 218 ? -8.664 36.844 16.25 1 96.62 218 PHE A C 1
ATOM 1793 O O . PHE A 1 218 ? -8.672 38 16.719 1 96.62 218 PHE A O 1
ATOM 1800 N N . SER A 1 219 ? -9.219 36.594 15.102 1 96 219 SER A N 1
ATOM 1801 C CA . SER A 1 219 ? -10.094 37.5 14.352 1 96 219 SER A CA 1
ATOM 1802 C C . SER A 1 219 ? -11.273 36.719 13.742 1 96 219 SER A C 1
ATOM 1804 O O . SER A 1 219 ? -11.148 35.531 13.414 1 96 219 SER A O 1
ATOM 1806 N N . VAL A 1 220 ? -12.367 37.406 13.656 1 96.19 220 VAL A N 1
ATOM 1807 C CA . VAL A 1 220 ? -13.555 36.875 13.016 1 96.19 220 VAL A CA 1
ATOM 1808 C C . VAL A 1 220 ? -13.891 37.656 11.758 1 96.19 220 VAL A C 1
ATOM 1810 O O . VAL A 1 220 ? -14.023 38.875 11.812 1 96.19 220 VAL A O 1
ATOM 1813 N N . VAL A 1 221 ? -13.898 37 10.625 1 96.56 221 VAL A N 1
ATOM 1814 C CA . VAL A 1 221 ? -14.312 37.594 9.359 1 96.56 221 VAL A CA 1
ATOM 1815 C C . VAL A 1 221 ? -15.742 37.156 9.031 1 96.56 221 VAL A C 1
ATOM 1817 O O . VAL A 1 221 ? -16 36 8.805 1 96.56 221 VAL A O 1
ATOM 1820 N N . SER A 1 222 ? -16.641 38.125 8.961 1 95.25 222 SER A N 1
ATOM 1821 C CA . SER A 1 222 ? -18.047 37.812 8.695 1 95.25 222 SER A CA 1
ATOM 1822 C C . SER A 1 222 ? -18.391 38.031 7.23 1 95.25 222 SER A C 1
ATOM 1824 O O . SER A 1 222 ? -18.047 39.062 6.66 1 95.25 222 SER A O 1
ATOM 1826 N N . VAL A 1 223 ? -18.984 37 6.668 1 93.75 223 VAL A N 1
ATOM 1827 C CA . VAL A 1 223 ? -19.484 37.062 5.297 1 93.75 223 VAL A CA 1
ATOM 1828 C C . VAL A 1 223 ? -21.016 36.938 5.293 1 93.75 223 VAL A C 1
ATOM 1830 O O . VAL A 1 223 ? -21.547 35.812 5.367 1 93.75 223 VAL A O 1
ATOM 1833 N N . LEU A 1 224 ? -21.812 37.906 5.141 1 89.25 224 LEU A N 1
ATOM 1834 C CA . LEU A 1 224 ? -23.25 37.938 5.434 1 89.25 224 LEU A CA 1
ATOM 1835 C C . LEU A 1 224 ? -24.062 37.625 4.184 1 89.25 224 LEU A C 1
ATOM 1837 O O . LEU A 1 224 ? -25.094 36.969 4.258 1 89.25 224 LEU A O 1
ATOM 1841 N N . ASN A 1 225 ? -23.688 38.062 3.004 1 85.38 225 ASN A N 1
ATOM 1842 C CA . ASN A 1 225 ? -24.594 38 1.857 1 85.38 225 ASN A CA 1
ATOM 1843 C C . ASN A 1 225 ? -24.016 37.156 0.729 1 85.38 225 ASN A C 1
ATOM 1845 O O . ASN A 1 225 ? -24.141 37.5 -0.446 1 85.38 225 ASN A O 1
ATOM 1849 N N . GLU A 1 226 ? -23.5 36.031 1.177 1 86.62 226 GLU A N 1
ATOM 1850 C CA . GLU A 1 226 ? -22.953 35.125 0.172 1 86.62 226 GLU A CA 1
ATOM 1851 C C . GLU A 1 226 ? -23.188 33.656 0.55 1 86.62 226 GLU A C 1
ATOM 1853 O O . GLU A 1 226 ? -23.344 33.344 1.729 1 86.62 226 GLU A O 1
ATOM 1858 N N . GLU A 1 227 ? -23.359 32.812 -0.473 1 86.06 227 GLU A N 1
ATOM 1859 C CA . GLU A 1 227 ? -23.453 31.375 -0.236 1 86.06 227 GLU A CA 1
ATOM 1860 C C . GLU A 1 227 ? -22.109 30.797 0.213 1 86.06 227 GLU A C 1
ATOM 1862 O O . GLU A 1 227 ? -21.047 31.203 -0.292 1 86.06 227 GLU A O 1
ATOM 1867 N N . PHE A 1 228 ? -22.266 29.922 1.104 1 87.12 228 PHE A N 1
ATOM 1868 C CA . PHE A 1 228 ? -21.062 29.328 1.673 1 87.12 228 PHE A CA 1
ATOM 1869 C C . PHE A 1 228 ? -20.266 28.594 0.605 1 87.12 228 PHE A C 1
ATOM 1871 O O . PHE A 1 228 ? -20.844 27.844 -0.189 1 87.12 228 PHE A O 1
ATOM 1878 N N . SER A 1 229 ? -19.062 28.812 0.517 1 86.88 229 SER A N 1
ATOM 1879 C CA . SER A 1 229 ? -18.031 28.109 -0.245 1 86.88 229 SER A CA 1
ATOM 1880 C C . SER A 1 229 ? -16.719 28.031 0.538 1 86.88 229 SER A C 1
ATOM 1882 O O . SER A 1 229 ? -16.172 29.062 0.961 1 86.88 229 SER A O 1
ATOM 1884 N N . ARG A 1 230 ? -16.297 26.859 0.758 1 90.81 230 ARG A N 1
ATOM 1885 C CA . ARG A 1 230 ? -15.078 26.672 1.541 1 90.81 230 ARG A CA 1
ATOM 1886 C C . ARG A 1 230 ? -13.914 27.453 0.935 1 90.81 230 ARG A C 1
ATOM 1888 O O . ARG A 1 230 ? -13.18 28.141 1.65 1 90.81 230 ARG A O 1
ATOM 1895 N N . GLY A 1 231 ? -13.75 27.344 -0.415 1 92.06 231 GLY A N 1
ATOM 1896 C CA . GLY A 1 231 ? -12.672 28.047 -1.085 1 92.06 231 GLY A CA 1
ATOM 1897 C C . GLY A 1 231 ? -12.75 29.547 -0.923 1 92.06 231 GLY A C 1
ATOM 1898 O O . GLY A 1 231 ? -11.742 30.219 -0.677 1 92.06 231 GLY A O 1
ATOM 1899 N N . LYS A 1 232 ? -13.953 30.047 -1.05 1 92.38 232 LYS A N 1
ATOM 1900 C CA . LYS A 1 232 ? -14.164 31.484 -0.877 1 92.38 232 LYS A CA 1
ATOM 1901 C C . LYS A 1 232 ? -13.859 31.922 0.554 1 92.38 232 LYS A C 1
ATOM 1903 O O . LYS A 1 232 ? -13.266 32.969 0.776 1 92.38 232 LYS A O 1
ATOM 1908 N N . ALA A 1 233 ? -14.297 31.094 1.438 1 94.44 233 ALA A N 1
ATOM 1909 C CA . ALA A 1 233 ? -14.062 31.406 2.848 1 94.44 233 ALA A CA 1
ATOM 1910 C C . ALA A 1 233 ? -12.57 31.469 3.152 1 94.44 233 ALA A C 1
ATOM 1912 O O . ALA A 1 233 ? -12.102 32.438 3.775 1 94.44 233 ALA A O 1
ATOM 1913 N N . LEU A 1 234 ? -11.844 30.5 2.729 1 96.75 234 LEU A N 1
ATOM 1914 C CA . LEU A 1 234 ? -10.406 30.453 2.975 1 96.75 234 LEU A CA 1
ATOM 1915 C C . LEU A 1 234 ? -9.703 31.625 2.301 1 96.75 234 LEU A C 1
ATOM 1917 O O . LEU A 1 234 ? -8.812 32.25 2.893 1 96.75 234 LEU A O 1
ATOM 1921 N N . GLN A 1 235 ? -10.156 31.953 1.064 1 96.38 235 GLN A N 1
ATOM 1922 C CA . GLN A 1 235 ? -9.586 33.094 0.341 1 96.38 235 GLN A CA 1
ATOM 1923 C C . GLN A 1 235 ? -9.797 34.375 1.111 1 96.38 235 GLN A C 1
ATOM 1925 O O . GLN A 1 235 ? -8.867 35.188 1.25 1 96.38 235 GLN A O 1
ATOM 1930 N N . LYS A 1 236 ? -10.953 34.625 1.573 1 96.5 236 LYS A N 1
ATOM 1931 C CA . LYS A 1 236 ? -11.266 35.844 2.332 1 96.5 236 LYS A CA 1
ATOM 1932 C C . LYS A 1 236 ? -10.461 35.906 3.631 1 96.5 236 LYS A C 1
ATOM 1934 O O . LYS A 1 236 ? -10.07 36.969 4.082 1 96.5 236 LYS A O 1
ATOM 1939 N N . GLY A 1 237 ? -10.328 34.688 4.254 1 98.06 237 GLY A N 1
ATOM 1940 C CA . GLY A 1 237 ? -9.5 34.625 5.449 1 98.06 237 GLY A CA 1
ATOM 1941 C C . GLY A 1 237 ? -8.062 35.031 5.207 1 98.06 237 GLY A C 1
ATOM 1942 O O . GLY A 1 237 ? -7.5 35.812 5.984 1 98.06 237 GLY A O 1
ATOM 1943 N N . VAL A 1 238 ? -7.5 34.562 4.121 1 98.12 238 VAL A N 1
ATOM 1944 C CA . VAL A 1 238 ? -6.125 34.906 3.764 1 98.12 238 VAL A CA 1
ATOM 1945 C C . VAL A 1 238 ? -6.023 36.406 3.498 1 98.12 238 VAL A C 1
ATOM 1947 O O . VAL A 1 238 ? -5.09 37.062 3.965 1 98.12 238 VAL A O 1
ATOM 1950 N N . ASN A 1 239 ? -6.969 36.969 2.777 1 97.19 239 ASN A N 1
ATOM 1951 C CA . ASN A 1 239 ? -6.969 38.375 2.398 1 97.19 239 ASN A CA 1
ATOM 1952 C C . ASN A 1 239 ? -7.098 39.281 3.617 1 97.19 239 ASN A C 1
ATOM 1954 O O . ASN A 1 239 ? -6.672 40.438 3.582 1 97.19 239 ASN A O 1
ATOM 1958 N N . SER A 1 240 ? -7.68 38.75 4.625 1 97.75 240 SER A N 1
ATOM 1959 C CA . SER A 1 240 ? -7.926 39.562 5.809 1 97.75 240 SER A CA 1
ATOM 1960 C C . SER A 1 240 ? -6.652 39.75 6.629 1 97.75 240 SER A C 1
ATOM 1962 O O . SER A 1 240 ? -6.594 40.625 7.508 1 97.75 240 SER A O 1
ATOM 1964 N N . LEU A 1 241 ? -5.676 38.906 6.41 1 97.38 241 LEU A N 1
ATOM 1965 C CA . LEU A 1 241 ? -4.441 38.969 7.184 1 97.38 241 LEU A CA 1
ATOM 1966 C C . LEU A 1 241 ? -3.588 40.156 6.738 1 97.38 241 LEU A C 1
ATOM 1968 O O . LEU A 1 241 ? -3.412 40.406 5.539 1 97.38 241 LEU A O 1
ATOM 1972 N N . THR A 1 242 ? -3.002 40.906 7.695 1 94.81 242 THR A N 1
ATOM 1973 C CA . THR A 1 242 ? -2.23 42.125 7.383 1 94.81 242 THR A CA 1
ATOM 1974 C C . THR A 1 242 ? -0.74 41.875 7.594 1 94.81 242 THR A C 1
ATOM 1976 O O . THR A 1 242 ? 0.094 42.656 7.152 1 94.81 242 THR A O 1
ATOM 1979 N N . VAL A 1 243 ? -0.412 40.812 8.266 1 94.56 243 VAL A N 1
ATOM 1980 C CA . VAL A 1 243 ? 0.983 40.469 8.531 1 94.56 243 VAL A CA 1
ATOM 1981 C C . VAL A 1 243 ? 1.692 40.125 7.223 1 94.56 243 VAL A C 1
ATOM 1983 O O . VAL A 1 243 ? 1.079 39.594 6.301 1 94.56 243 VAL A O 1
ATOM 1986 N N . LYS A 1 244 ? 2.971 40.469 7.227 1 94.81 244 LYS A N 1
ATOM 1987 C CA . LYS A 1 244 ? 3.766 40.219 6.027 1 94.81 244 LYS A CA 1
ATOM 1988 C C . LYS A 1 244 ? 4.062 38.719 5.863 1 94.81 244 LYS A C 1
ATOM 1990 O O . LYS A 1 244 ? 4.723 38.125 6.711 1 94.81 244 LYS A O 1
ATOM 1995 N N . ASN A 1 245 ? 3.686 38.125 4.934 1 97.62 245 ASN A N 1
ATOM 1996 C CA . ASN A 1 245 ? 3.893 36.781 4.441 1 97.62 245 ASN A CA 1
ATOM 1997 C C . ASN A 1 245 ? 3.68 35.75 5.547 1 97.62 245 ASN A C 1
ATOM 1999 O O . ASN A 1 245 ? 4.578 34.969 5.852 1 97.62 245 ASN A O 1
ATOM 2003 N N . PRO A 1 246 ? 2.553 35.625 6.145 1 98.31 246 PRO A N 1
ATOM 2004 C CA . PRO A 1 246 ? 2.244 34.688 7.227 1 98.31 246 PRO A CA 1
ATOM 2005 C C . PRO A 1 246 ? 2.279 33.219 6.777 1 98.31 246 PRO A C 1
ATOM 2007 O O . PRO A 1 246 ? 1.991 32.938 5.617 1 98.31 246 PRO A O 1
ATOM 2010 N N . LEU A 1 247 ? 2.717 32.344 7.715 1 98.56 247 LEU A N 1
ATOM 2011 C CA . LEU A 1 247 ? 2.516 30.906 7.551 1 98.56 247 LEU A CA 1
ATOM 2012 C C . LEU A 1 247 ? 1.064 30.516 7.82 1 98.56 247 LEU A C 1
ATOM 2014 O O . LEU A 1 247 ? 0.56 30.719 8.93 1 98.56 247 LEU A O 1
ATOM 2018 N N . LEU A 1 248 ? 0.403 29.984 6.781 1 98.88 248 LEU A N 1
ATOM 2019 C CA . LEU A 1 248 ? -1.023 29.688 6.844 1 98.88 248 LEU A CA 1
ATOM 2020 C C . LEU A 1 248 ? -1.255 28.203 7.113 1 98.88 248 LEU A C 1
ATOM 2022 O O . LEU A 1 248 ? -0.541 27.344 6.582 1 98.88 248 LEU A O 1
ATOM 2026 N N . PHE A 1 249 ? -2.234 27.891 7.926 1 98.75 249 PHE A N 1
ATOM 2027 C CA . PHE A 1 249 ? -2.793 26.547 8.047 1 98.75 249 PHE A CA 1
ATOM 2028 C C . PHE A 1 249 ? -4.285 26.562 7.734 1 98.75 249 PHE A C 1
ATOM 2030 O O . PHE A 1 249 ? -5.086 27.062 8.523 1 98.75 249 PHE A O 1
ATOM 2037 N N . PHE A 1 250 ? -4.621 26.047 6.539 1 98.56 250 PHE A N 1
ATOM 2038 C CA . PHE A 1 250 ? -6.027 25.828 6.219 1 98.56 250 PHE A CA 1
ATOM 2039 C C . PHE A 1 250 ? -6.582 24.641 6.992 1 98.56 250 PHE A C 1
ATOM 2041 O O . PHE A 1 250 ? -6.121 23.5 6.824 1 98.56 250 PHE A O 1
ATOM 2048 N N . CYS A 1 251 ? -7.547 24.875 7.805 1 97 251 CYS A N 1
ATOM 2049 C CA . CYS A 1 251 ? -8.023 23.844 8.727 1 97 251 CYS A CA 1
ATOM 2050 C C . CYS A 1 251 ? -9.547 23.812 8.758 1 97 251 CYS A C 1
ATOM 2052 O O . CYS A 1 251 ? -10.203 24.812 8.516 1 97 251 CYS A O 1
ATOM 2054 N N . ASP A 1 252 ? -10.109 22.656 9.055 1 95.12 252 ASP A N 1
ATOM 2055 C CA . ASP A 1 252 ? -11.547 22.484 9.242 1 95.12 252 ASP A CA 1
ATOM 2056 C C . ASP A 1 252 ? -11.883 22.328 10.727 1 95.12 252 ASP A C 1
ATOM 2058 O O . ASP A 1 252 ? -11.031 21.938 11.531 1 95.12 252 ASP A O 1
ATOM 2062 N N . ILE A 1 253 ? -13.148 22.578 11 1 95.12 253 ILE A N 1
ATOM 2063 C CA . ILE A 1 253 ? -13.562 22.609 12.398 1 95.12 253 ILE A CA 1
ATOM 2064 C C . ILE A 1 253 ? -13.703 21.172 12.914 1 95.12 253 ILE A C 1
ATOM 2066 O O . ILE A 1 253 ? -13.805 20.953 14.125 1 95.12 253 ILE A O 1
ATOM 2070 N N . ASP A 1 254 ? -13.711 20.203 12.023 1 94.69 254 ASP A N 1
ATOM 2071 C CA . ASP A 1 254 ? -13.844 18.812 12.461 1 94.69 254 ASP A CA 1
ATOM 2072 C C . ASP A 1 254 ? -12.469 18.156 12.602 1 94.69 254 ASP A C 1
ATOM 2074 O O . ASP A 1 254 ? -12.375 16.938 12.758 1 94.69 254 ASP A O 1
ATOM 2078 N N . ILE A 1 255 ? -11.43 18.922 12.594 1 96.44 255 ILE A N 1
ATOM 2079 C CA . ILE A 1 255 ? -10.062 18.422 12.688 1 96.44 255 ILE A CA 1
ATOM 2080 C C . ILE A 1 255 ? -9.555 18.562 14.117 1 96.44 255 ILE A C 1
ATOM 2082 O O . ILE A 1 255 ? -9.742 19.609 14.75 1 96.44 255 ILE A O 1
ATOM 2086 N N . ALA A 1 256 ? -8.992 17.5 14.633 1 95.94 256 ALA A N 1
ATOM 2087 C CA . ALA A 1 256 ? -8.234 17.531 15.883 1 95.94 256 ALA A CA 1
ATOM 2088 C C . ALA A 1 256 ? -6.734 17.547 15.609 1 95.94 256 ALA A C 1
ATOM 2090 O O . ALA A 1 256 ? -6.25 16.859 14.703 1 95.94 256 ALA A O 1
ATOM 2091 N N . PHE A 1 257 ? -6.023 18.344 16.344 1 95.69 257 PHE A N 1
ATOM 2092 C CA . PHE A 1 257 ? -4.582 18.453 16.172 1 95.69 257 PHE A CA 1
ATOM 2093 C C . PHE A 1 257 ? -3.881 18.547 17.516 1 95.69 257 PHE A C 1
ATOM 2095 O O . PHE A 1 257 ? -4.477 18.984 18.5 1 95.69 257 PHE A O 1
ATOM 2102 N N . SER A 1 258 ? -2.668 18.094 17.594 1 92.75 258 SER A N 1
ATOM 2103 C CA . SER A 1 258 ? -1.813 18.234 18.766 1 92.75 258 SER A CA 1
ATOM 2104 C C . SER A 1 258 ? -0.862 19.422 18.609 1 92.75 258 SER A C 1
ATOM 2106 O O . SER A 1 258 ? -0.697 19.953 17.516 1 92.75 258 SER A O 1
ATOM 2108 N N . PRO A 1 259 ? -0.306 19.828 19.688 1 93.5 259 PRO A N 1
ATOM 2109 C CA . PRO A 1 259 ? 0.687 20.891 19.594 1 93.5 259 PRO A CA 1
ATOM 2110 C C . PRO A 1 259 ? 1.854 20.531 18.672 1 93.5 259 PRO A C 1
ATOM 2112 O O . PRO A 1 259 ? 2.432 21.406 18.016 1 93.5 259 PRO A O 1
ATOM 2115 N N . GLU A 1 260 ? 2.197 19.281 18.578 1 93.75 260 GLU A N 1
ATOM 2116 C CA . GLU A 1 260 ? 3.305 18.812 17.75 1 93.75 260 GLU A CA 1
ATOM 2117 C C . GLU A 1 260 ? 3.045 19.078 16.281 1 93.75 260 GLU A C 1
ATOM 2119 O O . GLU A 1 260 ? 3.984 19.172 15.477 1 93.75 260 GLU A O 1
ATOM 2124 N N . PHE A 1 261 ? 1.791 19.234 16.016 1 97.06 261 PHE A N 1
ATOM 2125 C CA . PHE A 1 261 ? 1.467 19.5 14.617 1 97.06 261 PHE A CA 1
ATOM 2126 C C . PHE A 1 261 ? 2.033 20.859 14.18 1 97.06 261 PHE A C 1
ATOM 2128 O O . PHE A 1 261 ? 2.443 21.016 13.031 1 97.06 261 PHE A O 1
ATOM 2135 N N . LEU A 1 262 ? 2.02 21.844 15.047 1 97.25 262 LEU A N 1
ATOM 2136 C CA . LEU A 1 262 ? 2.57 23.156 14.719 1 97.25 262 LEU A CA 1
ATOM 2137 C C . LEU A 1 262 ? 4.031 23.047 14.297 1 97.25 262 LEU A C 1
ATOM 2139 O O . LEU A 1 262 ? 4.469 23.719 13.359 1 97.25 262 LEU A O 1
ATOM 2143 N N . THR A 1 263 ? 4.715 22.172 14.984 1 95.19 263 THR A N 1
ATOM 2144 C CA . THR A 1 263 ? 6.109 21.906 14.633 1 95.19 263 THR A CA 1
ATOM 2145 C C . THR A 1 263 ? 6.207 21.297 13.234 1 95.19 263 THR A C 1
ATOM 2147 O O . THR A 1 263 ? 7.078 21.672 12.453 1 95.19 263 THR A O 1
ATOM 2150 N N . GLN A 1 264 ? 5.328 20.406 12.93 1 97.56 264 GLN A N 1
ATOM 2151 C CA . GLN A 1 264 ? 5.32 19.797 11.609 1 97.56 264 GLN A CA 1
ATOM 2152 C C . GLN A 1 264 ? 4.996 20.812 10.523 1 97.56 264 GLN A C 1
ATOM 2154 O O . GLN A 1 264 ? 5.641 20.844 9.469 1 97.56 264 GLN A O 1
ATOM 2159 N N . CYS A 1 265 ? 4.051 21.641 10.805 1 98 265 CYS A N 1
ATOM 2160 C CA . CYS A 1 265 ? 3.682 22.703 9.875 1 98 265 CYS A CA 1
ATOM 2161 C C . CYS A 1 265 ? 4.863 23.625 9.602 1 98 265 CYS A C 1
ATOM 2163 O O . CYS A 1 265 ? 5.18 23.922 8.445 1 98 265 CYS A O 1
ATOM 2165 N N . ARG A 1 266 ? 5.555 24.047 10.648 1 97.5 266 ARG A N 1
ATOM 2166 C CA . ARG A 1 266 ? 6.715 24.922 10.531 1 97.5 266 ARG A CA 1
ATOM 2167 C C . ARG A 1 266 ? 7.855 24.219 9.797 1 97.5 266 ARG A C 1
ATOM 2169 O O . ARG A 1 266 ? 8.57 24.844 9.008 1 97.5 266 ARG A O 1
ATOM 2176 N N . SER A 1 267 ? 7.934 22.938 10.008 1 97.19 267 SER A N 1
ATOM 2177 C CA . SER A 1 267 ? 9.094 22.188 9.531 1 97.19 267 SER A CA 1
ATOM 2178 C C . SER A 1 267 ? 9.016 21.969 8.023 1 97.19 267 SER A C 1
ATOM 2180 O O . SER A 1 267 ? 10.047 21.922 7.344 1 97.19 267 SER A O 1
ATOM 2182 N N . HIS A 1 268 ? 7.836 21.844 7.512 1 97.12 268 HIS A N 1
ATOM 2183 C CA . HIS A 1 268 ? 7.75 21.344 6.145 1 97.12 268 HIS A CA 1
ATOM 2184 C C . HIS A 1 268 ? 7.141 22.391 5.215 1 97.12 268 HIS A C 1
ATOM 2186 O O . HIS A 1 268 ? 6.777 22.078 4.078 1 97.12 268 HIS A O 1
ATOM 2192 N N . SER A 1 269 ? 7.016 23.609 5.754 1 97.12 269 SER A N 1
ATOM 2193 C CA . SER A 1 269 ? 6.629 24.766 4.945 1 97.12 269 SER A CA 1
ATOM 2194 C C . SER A 1 269 ? 7.742 25.812 4.898 1 97.12 269 SER A C 1
ATOM 2196 O O . SER A 1 269 ? 8.203 26.281 5.941 1 97.12 269 SER A O 1
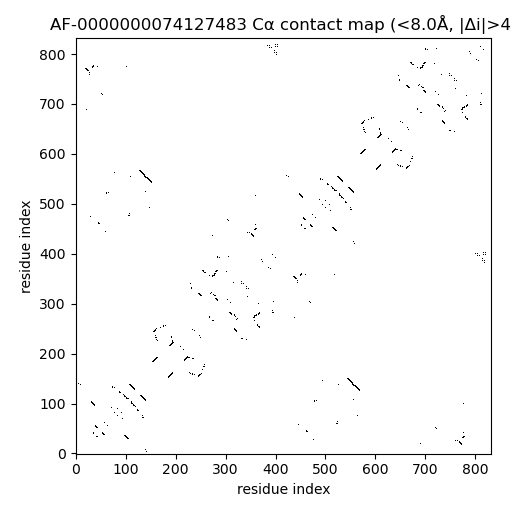ATOM 2198 N N . GLN A 1 270 ? 8.188 26.078 3.717 1 94.88 270 GLN A N 1
ATOM 2199 C CA . GLN A 1 270 ? 9.211 27.094 3.5 1 94.88 270 GLN A CA 1
ATOM 2200 C C . GLN A 1 270 ? 8.859 27.984 2.311 1 94.88 270 GLN A C 1
ATOM 2202 O O . GLN A 1 270 ? 8.656 27.484 1.2 1 94.88 270 GLN A O 1
ATOM 2207 N N . ALA A 1 271 ? 8.859 29.281 2.564 1 96.12 271 ALA A N 1
ATOM 2208 C CA . ALA A 1 271 ? 8.461 30.219 1.525 1 96.12 271 ALA A CA 1
ATOM 2209 C C . ALA A 1 271 ? 9.32 30.062 0.275 1 96.12 271 ALA A C 1
ATOM 2211 O O . ALA A 1 271 ? 10.555 30.078 0.354 1 96.12 271 ALA A O 1
ATOM 2212 N N . GLY A 1 272 ? 8.656 29.828 -0.798 1 94.62 272 GLY A N 1
ATOM 2213 C CA . GLY A 1 272 ? 9.336 29.719 -2.082 1 94.62 272 GLY A CA 1
ATOM 2214 C C . GLY A 1 272 ? 10 28.375 -2.293 1 94.62 272 GLY A C 1
ATOM 2215 O O . GLY A 1 272 ? 10.648 28.141 -3.316 1 94.62 272 GLY A O 1
ATOM 2216 N N . VAL A 1 273 ? 9.805 27.438 -1.358 1 93.56 273 VAL A N 1
ATOM 2217 C CA . VAL A 1 273 ? 10.555 26.188 -1.446 1 93.56 273 VAL A CA 1
ATOM 2218 C C . VAL A 1 273 ? 9.602 25 -1.347 1 93.56 273 VAL A C 1
ATOM 2220 O O . VAL A 1 273 ? 9.617 24.109 -2.197 1 93.56 273 VAL A O 1
ATOM 2223 N N . SER A 1 274 ? 8.75 25.047 -0.326 1 95.5 274 SER A N 1
ATOM 2224 C CA . SER A 1 274 ? 7.93 23.844 -0.128 1 95.5 274 SER A CA 1
ATOM 2225 C C . SER A 1 274 ? 6.59 24.203 0.51 1 95.5 274 SER A C 1
ATOM 2227 O O . SER A 1 274 ? 6.48 25.188 1.234 1 95.5 274 SER A O 1
ATOM 2229 N N . VAL A 1 275 ? 5.598 23.453 0.188 1 96.94 275 VAL A N 1
ATOM 2230 C CA . VAL A 1 275 ? 4.273 23.484 0.798 1 96.94 275 VAL A CA 1
ATOM 2231 C C . VAL A 1 275 ? 3.967 22.141 1.45 1 96.94 275 VAL A C 1
ATOM 2233 O O . VAL A 1 275 ? 4.379 21.094 0.951 1 96.94 275 VAL A O 1
ATOM 2236 N N . PHE A 1 276 ? 3.291 22.188 2.617 1 98.12 276 PHE A N 1
ATOM 2237 C CA . PHE A 1 276 ? 3.041 20.969 3.389 1 98.12 276 PHE A CA 1
ATOM 2238 C C . PHE A 1 276 ? 1.585 20.547 3.264 1 98.12 276 PHE A C 1
ATOM 2240 O O . PHE A 1 276 ? 0.675 21.312 3.582 1 98.12 276 PHE A O 1
ATOM 2247 N N . TYR A 1 277 ? 1.323 19.359 2.76 1 97.75 277 TYR A N 1
ATOM 2248 C CA . TYR A 1 277 ? 0.008 18.734 2.658 1 97.75 277 TYR A CA 1
ATOM 2249 C C . TYR A 1 277 ? -0.053 17.453 3.48 1 97.75 277 TYR A C 1
ATOM 2251 O O . TYR A 1 277 ? 0.107 16.359 2.943 1 97.75 277 TYR A O 1
ATOM 2259 N N . PRO A 1 278 ? -0.385 17.609 4.742 1 98.12 278 PRO A N 1
ATOM 2260 C CA . PRO A 1 278 ? -0.488 16.422 5.594 1 98.12 278 PRO A CA 1
ATOM 2261 C C . PRO A 1 278 ? -1.692 15.547 5.246 1 98.12 278 PRO A C 1
ATOM 2263 O O . PRO A 1 278 ? -2.752 16.062 4.883 1 98.12 278 PRO A O 1
ATOM 2266 N N . VAL A 1 279 ? -1.482 14.266 5.281 1 97.56 279 VAL A N 1
ATOM 2267 C CA . VAL A 1 279 ? -2.586 13.312 5.191 1 97.56 279 VAL A CA 1
ATOM 2268 C C . VAL A 1 279 ? -3.137 13.031 6.586 1 97.56 279 VAL A C 1
ATOM 2270 O O . VAL A 1 279 ? -2.422 12.516 7.449 1 97.56 279 VAL A O 1
ATOM 2273 N N . VAL A 1 280 ? -4.375 13.297 6.766 1 97.69 280 VAL A N 1
ATOM 2274 C CA . VAL A 1 280 ? -4.992 13.195 8.086 1 97.69 280 VAL A CA 1
ATOM 2275 C C . VAL A 1 280 ? -5.547 11.789 8.289 1 97.69 280 VAL A C 1
ATOM 2277 O O . VAL A 1 280 ? -5.812 11.07 7.32 1 97.69 280 VAL A O 1
ATOM 2280 N N . PHE A 1 281 ? -5.531 11.359 9.555 1 97.88 281 PHE A N 1
ATOM 2281 C CA . PHE A 1 281 ? -6.184 10.102 9.891 1 97.88 281 PHE A CA 1
ATOM 2282 C C . PHE A 1 281 ? -7.66 10.32 10.203 1 97.88 281 PHE A C 1
ATOM 2284 O O . PHE A 1 281 ? -8 10.969 11.195 1 97.88 281 PHE A O 1
ATOM 2291 N N . SER A 1 282 ? -8.523 9.828 9.367 1 97.06 282 SER A N 1
ATOM 2292 C CA . SER A 1 282 ? -9.969 10 9.531 1 97.06 282 SER A CA 1
ATOM 2293 C C . SER A 1 282 ? -10.562 8.883 10.383 1 97.06 282 SER A C 1
ATOM 2295 O O . SER A 1 282 ? -10.438 7.703 10.047 1 97.06 282 SER A O 1
ATOM 2297 N N . LEU A 1 283 ? -11.242 9.297 11.438 1 97.19 283 LEU A N 1
ATOM 2298 C CA . LEU A 1 283 ? -11.859 8.32 12.336 1 97.19 283 LEU A CA 1
ATOM 2299 C C . LEU A 1 283 ? -13.211 7.863 11.789 1 97.19 283 LEU A C 1
ATOM 2301 O O . LEU A 1 283 ? -13.961 8.664 11.219 1 97.19 283 LEU A O 1
ATOM 2305 N N . TYR A 1 284 ? -13.453 6.578 12 1 96.44 284 TYR A N 1
ATOM 2306 C CA . TYR A 1 284 ? -14.727 6.008 11.562 1 96.44 284 TYR A CA 1
ATOM 2307 C C . TYR A 1 284 ? -15.859 6.43 12.5 1 96.44 284 TYR A C 1
ATOM 2309 O O . TYR A 1 284 ? -15.625 7.113 13.5 1 96.44 284 TYR A O 1
ATOM 2317 N N . ASN A 1 285 ? -17.062 6.098 12.055 1 95.69 285 ASN A N 1
ATOM 2318 C CA . ASN A 1 285 ? -18.234 6.27 12.898 1 95.69 285 ASN A CA 1
ATOM 2319 C C . ASN A 1 285 ? -18.062 5.566 14.242 1 95.69 285 ASN A C 1
ATOM 2321 O O . ASN A 1 285 ? -17.984 4.34 14.297 1 95.69 285 ASN A O 1
ATOM 2325 N N . PRO A 1 286 ? -18.031 6.363 15.305 1 94.81 286 PRO A N 1
ATOM 2326 C CA . PRO A 1 286 ? -17.781 5.754 16.609 1 94.81 286 PRO A CA 1
ATOM 2327 C C . PRO A 1 286 ? -18.859 4.727 17 1 94.81 286 PRO A C 1
ATOM 2329 O O . PRO A 1 286 ? -18.562 3.766 17.719 1 94.81 286 PRO A O 1
ATOM 2332 N N . ASN A 1 287 ? -20.031 4.887 16.484 1 92.31 287 ASN A N 1
ATOM 2333 C CA . ASN A 1 287 ? -21.094 3.938 16.797 1 92.31 287 ASN A CA 1
ATOM 2334 C C . ASN A 1 287 ? -20.859 2.586 16.141 1 92.31 287 ASN A C 1
ATOM 2336 O O . ASN A 1 287 ? -21.375 1.563 16.594 1 92.31 287 ASN A O 1
ATOM 2340 N N . VAL A 1 288 ? -20.172 2.648 15.031 1 92 288 VAL A N 1
ATOM 2341 C CA . VAL A 1 288 ? -19.844 1.411 14.336 1 92 288 VAL A CA 1
ATOM 2342 C C . VAL A 1 288 ? -18.609 0.772 14.969 1 92 288 VAL A C 1
ATOM 2344 O O . VAL A 1 288 ? -18.562 -0.44 15.188 1 92 288 VAL A O 1
ATOM 2347 N N . VAL A 1 289 ? -17.625 1.551 15.336 1 91.88 289 VAL A N 1
ATOM 2348 C CA . VAL A 1 289 ? -16.344 1.077 15.852 1 91.88 289 VAL A CA 1
ATOM 2349 C C . VAL A 1 289 ? -16.531 0.488 17.25 1 91.88 289 VAL A C 1
ATOM 2351 O O . VAL A 1 289 ? -15.977 -0.563 17.562 1 91.88 289 VAL A O 1
ATOM 2354 N N . PHE A 1 290 ? -17.391 1.207 18.031 1 89.69 290 PHE A N 1
ATOM 2355 C CA . PHE A 1 290 ? -17.562 0.799 19.422 1 89.69 290 PHE A CA 1
ATOM 2356 C C . PHE A 1 290 ? -18.953 0.186 19.641 1 89.69 290 PHE A C 1
ATOM 2358 O O . PHE A 1 290 ? -19.531 0.312 20.734 1 89.69 290 PHE A O 1
ATOM 2365 N N . ASP A 1 291 ? -19.531 -0.423 18.672 1 79.31 291 ASP A N 1
ATOM 2366 C CA . ASP A 1 291 ? -20.875 -0.984 18.562 1 79.31 291 ASP A CA 1
ATOM 2367 C C . ASP A 1 291 ? -21.438 -1.319 19.953 1 79.31 291 ASP A C 1
ATOM 2369 O O . ASP A 1 291 ? -22.453 -0.76 20.359 1 79.31 291 ASP A O 1
ATOM 2373 N N . LYS A 1 292 ? -20.828 -2.273 20.703 1 75.12 292 LYS A N 1
ATOM 2374 C CA . LYS A 1 292 ? -21.438 -2.74 21.938 1 75.12 292 LYS A CA 1
ATOM 2375 C C . LYS A 1 292 ? -20.766 -2.1 23.156 1 75.12 292 LYS A C 1
ATOM 2377 O O . LYS A 1 292 ? -21.219 -2.264 24.281 1 75.12 292 LYS A O 1
ATOM 2382 N N . ASP A 1 293 ? -19.828 -1.304 22.859 1 83.81 293 ASP A N 1
ATOM 2383 C CA . ASP A 1 293 ? -19.062 -0.71 23.953 1 83.81 293 ASP A CA 1
ATOM 2384 C C . ASP A 1 293 ? -19.359 0.785 24.078 1 83.81 293 ASP A C 1
ATOM 2386 O O . ASP A 1 293 ? -19.953 1.382 23.188 1 83.81 293 ASP A O 1
ATOM 2390 N N . LYS A 1 294 ? -19.062 1.229 25.219 1 90.69 294 LYS A N 1
ATOM 2391 C CA . LYS A 1 294 ? -19.156 2.672 25.422 1 90.69 294 LYS A CA 1
ATOM 2392 C C . LYS A 1 294 ? -18.156 3.412 24.516 1 90.69 294 LYS A C 1
ATOM 2394 O O . LYS A 1 294 ? -16.984 3.041 24.453 1 90.69 294 LYS A O 1
ATOM 2399 N N . VAL A 1 295 ? -18.703 4.434 23.859 1 91.25 295 VAL A N 1
ATOM 2400 C CA . VAL A 1 295 ? -17.844 5.258 23.016 1 91.25 295 VAL A CA 1
ATOM 2401 C C . VAL A 1 295 ? -16.906 6.102 23.891 1 91.25 295 VAL A C 1
ATOM 2403 O O . VAL A 1 295 ? -17.375 6.879 24.719 1 91.25 295 VAL A O 1
ATOM 2406 N N . PRO A 1 296 ? -15.68 5.941 23.766 1 91.38 296 PRO A N 1
ATOM 2407 C CA . PRO A 1 296 ? -14.742 6.754 24.547 1 91.38 296 PRO A CA 1
ATOM 2408 C C . PRO A 1 296 ? -14.859 8.242 24.25 1 91.38 296 PRO A C 1
ATOM 2410 O O . PRO A 1 296 ? -15.523 8.633 23.281 1 91.38 296 PRO A O 1
ATOM 2413 N N . GLU A 1 297 ? -14.195 8.969 25.125 1 88.75 297 GLU A N 1
ATOM 2414 C CA . GLU A 1 297 ? -14.133 10.406 24.891 1 88.75 297 GLU A CA 1
ATOM 2415 C C . GLU A 1 297 ? -13.367 10.719 23.609 1 88.75 297 GLU A C 1
ATOM 2417 O O . GLU A 1 297 ? -12.578 9.898 23.141 1 88.75 297 GLU A O 1
ATOM 2422 N N . LEU A 1 298 ? -13.625 11.844 23.109 1 84.12 298 LEU A N 1
ATOM 2423 C CA . LEU A 1 298 ? -13.141 12.219 21.797 1 84.12 298 LEU A CA 1
ATOM 2424 C C . LEU A 1 298 ? -11.625 12.07 21.703 1 84.12 298 LEU A C 1
ATOM 2426 O O . LEU A 1 298 ? -11.102 11.531 20.719 1 84.12 298 LEU A O 1
ATOM 2430 N N . ARG A 1 299 ? -10.945 12.5 22.766 1 84.5 299 ARG A N 1
ATOM 2431 C CA . ARG A 1 299 ? -9.484 12.445 22.75 1 84.5 299 ARG A CA 1
ATOM 2432 C C . ARG A 1 299 ? -8.984 11.008 22.781 1 84.5 299 ARG A C 1
ATOM 2434 O O . ARG A 1 299 ? -7.973 10.68 22.156 1 84.5 299 ARG A O 1
ATOM 2441 N N . ASP A 1 300 ? -9.695 10.172 23.406 1 89.81 300 ASP A N 1
ATOM 2442 C CA . ASP A 1 300 ? -9.297 8.781 23.578 1 89.81 300 ASP A CA 1
ATOM 2443 C C . ASP A 1 300 ? -9.562 7.973 22.312 1 89.81 300 ASP A C 1
ATOM 2445 O O . ASP A 1 300 ? -9.047 6.863 22.156 1 89.81 300 ASP A O 1
ATOM 2449 N N . ARG A 1 301 ? -10.344 8.594 21.453 1 91.31 301 ARG A N 1
ATOM 2450 C CA . ARG A 1 301 ? -10.664 7.906 20.219 1 91.31 301 ARG A CA 1
ATOM 2451 C C . ARG A 1 301 ? -9.602 8.172 19.156 1 91.31 301 ARG A C 1
ATOM 2453 O O . ARG A 1 301 ? -9.57 7.504 18.125 1 91.31 301 ARG A O 1
ATOM 2460 N N . GLN A 1 302 ? -8.734 9.102 19.406 1 94.19 302 GLN A N 1
ATOM 2461 C CA . GLN A 1 302 ? -7.719 9.492 18.422 1 94.19 302 GLN A CA 1
ATOM 2462 C C . GLN A 1 302 ? -6.562 8.5 18.406 1 94.19 302 GLN A C 1
ATOM 2464 O O . GLN A 1 302 ? -5.445 8.836 18.812 1 94.19 302 GLN A O 1
ATOM 2469 N N . VAL A 1 303 ? -6.859 7.328 17.891 1 94 303 VAL A N 1
ATOM 2470 C CA . VAL A 1 303 ? -5.902 6.227 17.812 1 94 303 VAL A CA 1
ATOM 2471 C C . VAL A 1 303 ? -5.688 5.824 16.359 1 94 303 VAL A C 1
ATOM 2473 O O . VAL A 1 303 ? -6.645 5.723 15.594 1 94 303 VAL A O 1
ATOM 2476 N N . ILE A 1 304 ? -4.418 5.691 16.016 1 96.19 304 ILE A N 1
ATOM 2477 C CA . ILE A 1 304 ? -4.082 5.312 14.648 1 96.19 304 ILE A CA 1
ATOM 2478 C C . ILE A 1 304 ? -4.043 3.791 14.531 1 96.19 304 ILE A C 1
ATOM 2480 O O . ILE A 1 304 ? -2.998 3.172 14.758 1 96.19 304 ILE A O 1
ATOM 2484 N N . LYS A 1 305 ? -5.145 3.264 14.242 1 94.38 305 LYS A N 1
ATOM 2485 C CA . LYS A 1 305 ? -5.344 1.837 14.008 1 94.38 305 LYS A CA 1
ATOM 2486 C C . LYS A 1 305 ? -6.379 1.599 12.914 1 94.38 305 LYS A C 1
ATOM 2488 O O . LYS A 1 305 ? -7.289 2.408 12.727 1 94.38 305 LYS A O 1
ATOM 2493 N N . ASN A 1 306 ? -6.246 0.489 12.242 1 92.19 306 ASN A N 1
ATOM 2494 C CA . ASN A 1 306 ? -7.082 0.196 11.086 1 92.19 306 ASN A CA 1
ATOM 2495 C C . ASN A 1 306 ? -8.555 0.127 11.461 1 92.19 306 ASN A C 1
ATOM 2497 O O . ASN A 1 306 ? -9.422 0.477 10.656 1 92.19 306 ASN A O 1
ATOM 2501 N N . ASN A 1 307 ? -8.867 -0.31 12.641 1 90.88 307 ASN A N 1
ATOM 2502 C CA . ASN A 1 307 ? -10.266 -0.45 13.047 1 90.88 307 ASN A CA 1
ATOM 2503 C C . ASN A 1 307 ? -10.844 0.879 13.516 1 90.88 307 ASN A C 1
ATOM 2505 O O . ASN A 1 307 ? -12.062 1.008 13.672 1 90.88 307 ASN A O 1
ATOM 2509 N N . TYR A 1 308 ? -9.984 1.854 13.727 1 94.62 308 TYR A N 1
ATOM 2510 C CA . TYR A 1 308 ? -10.438 3.146 14.227 1 94.62 308 TYR A CA 1
ATOM 2511 C C . TYR A 1 308 ? -10.586 4.152 13.094 1 94.62 308 TYR A C 1
ATOM 2513 O O . TYR A 1 308 ? -11.258 5.176 13.25 1 94.62 308 TYR A O 1
ATOM 2521 N N . GLY A 1 309 ? -9.945 3.875 12.055 1 96.56 309 GLY A N 1
ATOM 2522 C CA . GLY A 1 309 ? -9.977 4.859 10.984 1 96.56 309 GLY A CA 1
ATOM 2523 C C . GLY A 1 309 ? -9.078 4.5 9.82 1 96.56 309 GLY A C 1
ATOM 2524 O O . GLY A 1 309 ? -8.703 3.34 9.648 1 96.56 309 GLY A O 1
ATOM 2525 N N . PHE A 1 310 ? -8.852 5.465 8.914 1 95.81 310 PHE A N 1
ATOM 2526 C CA . PHE A 1 310 ? -8.031 5.289 7.727 1 95.81 310 PHE A CA 1
ATOM 2527 C C . PHE A 1 310 ? -7.344 6.594 7.344 1 95.81 310 PHE A C 1
ATOM 2529 O O . PHE A 1 310 ? -7.785 7.676 7.746 1 95.81 310 PHE A O 1
ATOM 2536 N N . TRP A 1 311 ? -6.191 6.477 6.684 1 96.44 311 TRP A N 1
ATOM 2537 C CA . TRP A 1 311 ? -5.547 7.66 6.117 1 96.44 311 TRP A CA 1
ATOM 2538 C C . TRP A 1 311 ? -6.395 8.25 4.996 1 96.44 311 TRP A C 1
ATOM 2540 O O . TRP A 1 311 ? -6.734 7.559 4.031 1 96.44 311 TRP A O 1
ATOM 2550 N N . ARG A 1 312 ? -6.777 9.438 5.148 1 94.69 312 ARG A N 1
ATOM 2551 C CA . ARG A 1 312 ? -7.559 10.117 4.117 1 94.69 312 ARG A CA 1
ATOM 2552 C C . ARG A 1 312 ? -6.672 10.57 2.965 1 94.69 312 ARG A C 1
ATOM 2554 O O . ARG A 1 312 ? -6.367 11.758 2.84 1 94.69 312 ARG A O 1
ATOM 2561 N N . ASP A 1 313 ? -6.406 9.664 2.133 1 91.19 313 ASP A N 1
ATOM 2562 C CA . ASP A 1 313 ? -5.441 9.883 1.062 1 91.19 313 ASP A CA 1
ATOM 2563 C C . ASP A 1 313 ? -5.977 10.875 0.032 1 91.19 313 ASP A C 1
ATOM 2565 O O . ASP A 1 313 ? -5.219 11.664 -0.529 1 91.19 313 ASP A O 1
ATOM 2569 N N . PHE A 1 314 ? -7.281 10.766 -0.228 1 88.62 314 PHE A N 1
ATOM 2570 C CA . PHE A 1 314 ? -7.855 11.758 -1.134 1 88.62 314 PHE A CA 1
ATOM 2571 C C . PHE A 1 314 ? -8.516 12.883 -0.353 1 88.62 314 PHE A C 1
ATOM 2573 O O . PHE A 1 314 ? -9.742 12.961 -0.278 1 88.62 314 PHE A O 1
ATOM 2580 N N . GLY A 1 315 ? -7.82 13.617 0.275 1 91 315 GLY A N 1
ATOM 2581 C CA . GLY A 1 315 ? -8.156 14.805 1.037 1 91 315 GLY A CA 1
ATOM 2582 C C . GLY A 1 315 ? -7.062 15.859 1.001 1 91 315 GLY A C 1
ATOM 2583 O O . GLY A 1 315 ? -5.961 15.641 1.504 1 91 315 GLY A O 1
ATOM 2584 N N . PHE A 1 316 ? -7.457 17.047 0.45 1 94 316 PHE A N 1
ATOM 2585 C CA . PHE A 1 316 ? -6.43 18.062 0.232 1 94 316 PHE A CA 1
ATOM 2586 C C . PHE A 1 316 ? -6.801 19.359 0.932 1 94 316 PHE A C 1
ATOM 2588 O O . PHE A 1 316 ? -6.281 20.422 0.589 1 94 316 PHE A O 1
ATOM 2595 N N . GLY A 1 317 ? -7.621 19.219 1.889 1 94.69 317 GLY A N 1
ATOM 2596 C CA . GLY A 1 317 ? -8.156 20.422 2.508 1 94.69 317 GLY A CA 1
ATOM 2597 C C . GLY A 1 317 ? -7.254 21 3.588 1 94.69 317 GLY A C 1
ATOM 2598 O O . GLY A 1 317 ? -7.34 22.172 3.914 1 94.69 317 GLY A O 1
ATOM 2599 N N . MET A 1 318 ? -6.457 20.141 4.188 1 97.06 318 MET A N 1
ATOM 2600 C CA . MET A 1 318 ? -5.504 20.594 5.199 1 97.06 318 MET A CA 1
ATOM 2601 C C . MET A 1 318 ? -4.145 20.891 4.574 1 97.06 318 MET A C 1
ATOM 2603 O O . MET A 1 318 ? -3.555 20.031 3.926 1 97.06 318 MET A O 1
ATOM 2607 N N . THR A 1 319 ? -3.676 22.094 4.773 1 98.31 319 THR A N 1
ATOM 2608 C CA . THR A 1 319 ? -2.391 22.422 4.172 1 98.31 319 THR A CA 1
ATOM 2609 C C . THR A 1 319 ? -1.725 23.578 4.926 1 98.31 319 THR A C 1
ATOM 2611 O O . THR A 1 319 ? -2.406 24.453 5.457 1 98.31 319 THR A O 1
ATOM 2614 N N . CYS A 1 320 ? -0.433 23.516 5.078 1 98.75 320 CYS A N 1
ATOM 2615 C CA . CYS A 1 320 ? 0.403 24.594 5.57 1 98.75 320 CYS A CA 1
ATOM 2616 C C . CYS A 1 320 ? 1.193 25.234 4.434 1 98.75 320 CYS A C 1
ATOM 2618 O O . CYS A 1 320 ? 1.896 24.547 3.697 1 98.75 320 CYS A O 1
ATOM 2620 N N . GLN A 1 321 ? 1.077 26.516 4.301 1 98.62 321 GLN A N 1
ATOM 2621 C CA . GLN A 1 321 ? 1.706 27.234 3.199 1 98.62 321 GLN A CA 1
ATOM 2622 C C . GLN A 1 321 ? 1.92 28.703 3.555 1 98.62 321 GLN A C 1
ATOM 2624 O O . GLN A 1 321 ? 1.183 29.266 4.367 1 98.62 321 GLN A O 1
ATOM 2629 N N . TYR A 1 322 ? 2.895 29.281 2.988 1 98.62 322 TYR A N 1
ATOM 2630 C CA . TYR A 1 322 ? 3.068 30.734 3.154 1 98.62 322 TYR A CA 1
ATOM 2631 C C . TYR A 1 322 ? 2.143 31.5 2.219 1 98.62 322 TYR A C 1
ATOM 2633 O O . TYR A 1 322 ? 1.885 31.062 1.094 1 98.62 322 TYR A O 1
ATOM 2641 N N . LYS A 1 323 ? 1.727 32.656 2.674 1 98.69 323 LYS A N 1
ATOM 2642 C CA . LYS A 1 323 ? 0.827 33.469 1.888 1 98.69 323 LYS A CA 1
ATOM 2643 C C . LYS A 1 323 ? 1.434 33.812 0.527 1 98.69 323 LYS A C 1
ATOM 2645 O O . LYS A 1 323 ? 0.731 33.812 -0.486 1 98.69 323 LYS A O 1
ATOM 2650 N N . SER A 1 324 ? 2.693 34.094 0.458 1 98.38 324 SER A N 1
ATOM 2651 C CA . SER A 1 324 ? 3.365 34.406 -0.797 1 98.38 324 SER A CA 1
ATOM 2652 C C . SER A 1 324 ? 3.203 33.281 -1.814 1 98.38 324 SER A C 1
ATOM 2654 O O . SER A 1 324 ? 2.965 33.531 -2.996 1 98.38 324 SER A O 1
ATOM 2656 N N . ASP A 1 325 ? 3.395 32.062 -1.355 1 98.19 325 ASP A N 1
ATOM 2657 C CA . ASP A 1 325 ? 3.25 30.891 -2.238 1 98.19 325 ASP A CA 1
ATOM 2658 C C . ASP A 1 325 ? 1.803 30.734 -2.697 1 98.19 325 ASP A C 1
ATOM 2660 O O . ASP A 1 325 ? 1.545 30.438 -3.865 1 98.19 325 ASP A O 1
ATOM 2664 N N . PHE A 1 326 ? 0.883 30.953 -1.804 1 98.31 326 PHE A N 1
ATOM 2665 C CA . PHE A 1 326 ? -0.542 30.891 -2.104 1 98.31 326 PHE A CA 1
ATOM 2666 C C . PHE A 1 326 ? -0.923 31.906 -3.17 1 98.31 326 PHE A C 1
ATOM 2668 O O . PHE A 1 326 ? -1.632 31.578 -4.125 1 98.31 326 PHE A O 1
ATOM 2675 N N . VAL A 1 327 ? -0.433 33.062 -2.998 1 97.38 327 VAL A N 1
ATOM 2676 C CA . VAL A 1 327 ? -0.734 34.125 -3.926 1 97.38 327 VAL A CA 1
ATOM 2677 C C . VAL A 1 327 ? -0.061 33.875 -5.27 1 97.38 327 VAL A C 1
ATOM 2679 O O . VAL A 1 327 ? -0.648 34.125 -6.328 1 97.38 327 VAL A O 1
ATOM 2682 N N . GLU A 1 328 ? 1.104 33.406 -5.254 1 96.62 328 GLU A N 1
ATOM 2683 C CA . GLU A 1 328 ? 1.882 33.188 -6.469 1 96.62 328 GLU A CA 1
ATOM 2684 C C . GLU A 1 328 ? 1.172 32.188 -7.398 1 96.62 328 GLU A C 1
ATOM 2686 O O . GLU A 1 328 ? 1.198 32.375 -8.617 1 96.62 328 GLU A O 1
ATOM 2691 N N . ILE A 1 329 ? 0.543 31.219 -6.859 1 95.75 329 ILE A N 1
ATOM 2692 C CA . ILE A 1 329 ? -0.092 30.203 -7.703 1 95.75 329 ILE A CA 1
ATOM 2693 C C . ILE A 1 329 ? -1.524 30.625 -8.023 1 95.75 329 ILE A C 1
ATOM 2695 O O . ILE A 1 329 ? -2.277 29.875 -8.641 1 95.75 329 ILE A O 1
ATOM 2699 N N . GLY A 1 330 ? -2.033 31.734 -7.496 1 95.44 330 GLY A N 1
ATOM 2700 C CA . GLY A 1 330 ? -3.322 32.312 -7.859 1 95.44 330 GLY A CA 1
ATOM 2701 C C . GLY A 1 330 ? -4.43 31.938 -6.887 1 95.44 330 GLY A C 1
ATOM 2702 O O . GLY A 1 330 ? -5.609 32.156 -7.168 1 95.44 330 GLY A O 1
ATOM 2703 N N . GLY A 1 331 ? -4.098 31.344 -5.797 1 95.5 331 GLY A N 1
ATOM 2704 C CA . GLY A 1 331 ? -5.082 31 -4.777 1 95.5 331 GLY A CA 1
ATOM 2705 C C . GLY A 1 331 ? -6.188 30.109 -5.285 1 95.5 331 GLY A C 1
ATOM 2706 O O . GLY A 1 331 ? -5.949 29.219 -6.117 1 95.5 331 GLY A O 1
ATOM 2707 N N . PHE A 1 332 ? -7.336 30.203 -4.656 1 93.88 332 PHE A N 1
ATOM 2708 C CA . PHE A 1 332 ? -8.469 29.344 -4.996 1 93.88 332 PHE A CA 1
ATOM 2709 C C . PHE A 1 332 ? -9.133 29.812 -6.285 1 93.88 332 PHE A C 1
ATOM 2711 O O . PHE A 1 332 ? -9.164 31.016 -6.574 1 93.88 332 PHE A O 1
ATOM 2718 N N . ASP A 1 333 ? -9.594 28.875 -7.012 1 86.5 333 ASP A N 1
ATOM 2719 C CA . ASP A 1 333 ? -10.508 29.203 -8.109 1 86.5 333 ASP A CA 1
ATOM 2720 C C . ASP A 1 333 ? -11.914 29.469 -7.586 1 86.5 333 ASP A C 1
ATOM 2722 O O . ASP A 1 333 ? -12.633 28.547 -7.199 1 86.5 333 ASP A O 1
ATOM 2726 N N . LEU A 1 334 ? -12.328 30.641 -7.668 1 81.38 334 LEU A N 1
ATOM 2727 C CA . LEU A 1 334 ? -13.555 31.062 -7 1 81.38 334 LEU A CA 1
ATOM 2728 C C . LEU A 1 334 ? -14.766 30.812 -7.887 1 81.38 334 LEU A C 1
ATOM 2730 O O . LEU A 1 334 ? -15.906 31 -7.453 1 81.38 334 LEU A O 1
ATOM 2734 N N . ASN A 1 335 ? -14.578 30.297 -9.047 1 76.94 335 ASN A N 1
ATOM 2735 C CA . ASN A 1 335 ? -15.688 30.031 -9.953 1 76.94 335 ASN A CA 1
ATOM 2736 C C . ASN A 1 335 ? -16.219 28.609 -9.781 1 76.94 335 ASN A C 1
ATOM 2738 O O . ASN A 1 335 ? -17.219 28.234 -10.398 1 76.94 335 ASN A O 1
ATOM 2742 N N . ILE A 1 336 ? -15.625 27.891 -9.07 1 68.94 336 ILE A N 1
ATOM 2743 C CA . ILE A 1 336 ? -16.016 26.5 -8.922 1 68.94 336 ILE A CA 1
ATOM 2744 C C . ILE A 1 336 ? -17.141 26.375 -7.895 1 68.94 336 ILE A C 1
ATOM 2746 O O . ILE A 1 336 ? -17.062 26.984 -6.82 1 68.94 336 ILE A O 1
ATOM 2750 N N . ARG A 1 337 ? -18.109 25.672 -8.523 1 59.59 337 ARG A N 1
ATOM 2751 C CA . ARG A 1 337 ? -19.234 25.359 -7.648 1 59.59 337 ARG A CA 1
ATOM 2752 C C . ARG A 1 337 ? -19.141 23.938 -7.117 1 59.59 337 ARG A C 1
ATOM 2754 O O . ARG A 1 337 ? -18.719 23.031 -7.828 1 59.59 337 ARG A O 1
ATOM 2761 N N . GLY A 1 338 ? -19.266 23.781 -5.73 1 58.94 338 GLY A N 1
ATOM 2762 C CA . GLY A 1 338 ? -19.344 22.453 -5.125 1 58.94 338 GLY A CA 1
ATOM 2763 C C . GLY A 1 338 ? -18.219 22.188 -4.152 1 58.94 338 GLY A C 1
ATOM 2764 O O . GLY A 1 338 ? -17.188 22.875 -4.172 1 58.94 338 GLY A O 1
ATOM 2765 N N . TRP A 1 339 ? -18.5 21.344 -3.227 1 56 339 TRP A N 1
ATOM 2766 C CA . TRP A 1 339 ? -17.562 21.031 -2.148 1 56 339 TRP A CA 1
ATOM 2767 C C . TRP A 1 339 ? -16.516 20.031 -2.613 1 56 339 TRP A C 1
ATOM 2769 O O . TRP A 1 339 ? -16.844 19.047 -3.295 1 56 339 TRP A O 1
ATOM 2779 N N . GLY A 1 340 ? -15.242 20.25 -2.307 1 63.16 340 GLY A N 1
ATOM 2780 C CA . GLY A 1 340 ? -14.164 19.281 -2.436 1 63.16 340 GLY A CA 1
ATOM 2781 C C . GLY A 1 340 ? -13.336 19.469 -3.691 1 63.16 340 GLY A C 1
ATOM 2782 O O . GLY A 1 340 ? -12.133 19.203 -3.695 1 63.16 340 GLY A O 1
ATOM 2783 N N . THR A 1 341 ? -13.914 20.047 -4.676 1 78.88 341 THR A N 1
ATOM 2784 C CA . THR A 1 341 ? -13.18 20.219 -5.926 1 78.88 341 THR A CA 1
ATOM 2785 C C . THR A 1 341 ? -12.188 21.375 -5.832 1 78.88 341 THR A C 1
ATOM 2787 O O . THR A 1 341 ? -11.133 21.344 -6.461 1 78.88 341 THR A O 1
ATOM 2790 N N . GLU A 1 342 ? -12.469 22.344 -4.977 1 87.5 342 GLU A N 1
ATOM 2791 C CA . GLU A 1 342 ? -11.602 23.5 -4.832 1 87.5 342 GLU A CA 1
ATOM 2792 C C . GLU A 1 342 ? -10.25 23.109 -4.23 1 87.5 342 GLU A C 1
ATOM 2794 O O . GLU A 1 342 ? -9.211 23.641 -4.637 1 87.5 342 GLU A O 1
ATOM 2799 N N . ASP A 1 343 ? -10.266 22.234 -3.279 1 91.12 343 ASP A N 1
ATOM 2800 C CA . ASP A 1 343 ? -9.039 21.812 -2.619 1 91.12 343 ASP A CA 1
ATOM 2801 C C . ASP A 1 343 ? -8.148 21.016 -3.576 1 91.12 343 ASP A C 1
ATOM 2803 O O . ASP A 1 343 ? -6.926 21.188 -3.58 1 91.12 343 ASP A O 1
ATOM 2807 N N . SER A 1 344 ? -8.812 20.156 -4.32 1 90.62 344 SER A N 1
ATOM 2808 C CA . SER A 1 344 ? -8.039 19.359 -5.273 1 90.62 344 SER A CA 1
ATOM 2809 C C . SER A 1 344 ? -7.391 20.234 -6.332 1 90.62 344 SER A C 1
ATOM 2811 O O . SER A 1 344 ? -6.266 19.984 -6.762 1 90.62 344 SER A O 1
ATOM 2813 N N . LEU A 1 345 ? -8.117 21.234 -6.734 1 91.62 345 LEU A N 1
ATOM 2814 C CA . LEU A 1 345 ? -7.582 22.156 -7.734 1 91.62 345 LEU A CA 1
ATOM 2815 C C . LEU A 1 345 ? -6.41 22.953 -7.168 1 91.62 345 LEU A C 1
ATOM 2817 O O . LEU A 1 345 ? -5.434 23.203 -7.871 1 91.62 345 LEU A O 1
ATOM 2821 N N . LEU A 1 346 ? -6.559 23.422 -5.977 1 94.56 346 LEU A N 1
ATOM 2822 C CA . LEU A 1 346 ? -5.449 24.141 -5.352 1 94.56 346 LEU A CA 1
ATOM 2823 C C . LEU A 1 346 ? -4.215 23.234 -5.254 1 94.56 346 LEU A C 1
ATOM 2825 O O . LEU A 1 346 ? -3.1 23.688 -5.531 1 94.56 346 LEU A O 1
ATOM 2829 N N . TYR A 1 347 ? -4.434 22.031 -4.824 1 94.69 347 TYR A N 1
ATOM 2830 C CA . TYR A 1 347 ? -3.35 21.062 -4.746 1 94.69 347 TYR A CA 1
ATOM 2831 C C . TYR A 1 347 ? -2.689 20.875 -6.105 1 94.69 3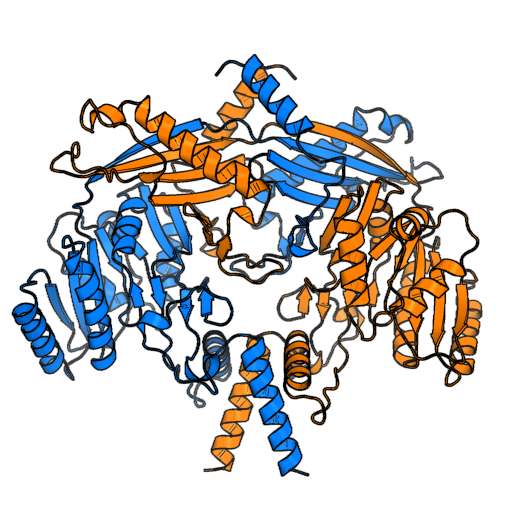47 TYR A C 1
ATOM 2833 O O . TYR A 1 347 ? -1.463 20.797 -6.203 1 94.69 347 TYR A O 1
ATOM 2841 N N . ARG A 1 348 ? -3.441 20.781 -7.09 1 93.5 348 ARG A N 1
ATOM 2842 C CA . ARG A 1 348 ? -2.936 20.625 -8.453 1 93.5 348 ARG A CA 1
ATOM 2843 C C . ARG A 1 348 ? -2.07 21.812 -8.852 1 93.5 348 ARG A C 1
ATOM 2845 O O . ARG A 1 348 ? -1.023 21.641 -9.477 1 93.5 348 ARG A O 1
ATOM 2852 N N . LYS A 1 349 ? -2.541 22.969 -8.523 1 94.44 349 LYS A N 1
ATOM 2853 C CA . LYS A 1 349 ? -1.756 24.156 -8.82 1 94.44 349 LYS A CA 1
ATOM 2854 C C . LYS A 1 349 ? -0.384 24.094 -8.156 1 94.44 349 LYS A C 1
ATOM 2856 O O . LYS A 1 349 ? 0.626 24.453 -8.773 1 94.44 349 LYS A O 1
ATOM 2861 N N . PHE A 1 350 ? -0.353 23.703 -6.93 1 95 350 PHE A N 1
ATOM 2862 C CA . PHE A 1 350 ? 0.921 23.562 -6.23 1 95 350 PHE A CA 1
ATOM 2863 C C . PHE A 1 350 ? 1.788 22.5 -6.883 1 95 350 PHE A C 1
ATOM 2865 O O . PHE A 1 350 ? 3 22.672 -7.023 1 95 350 PHE A O 1
ATOM 2872 N N . SER A 1 351 ? 1.162 21.359 -7.219 1 92.5 351 SER A N 1
ATOM 2873 C CA . SER A 1 351 ? 1.915 20.281 -7.852 1 92.5 351 SER A CA 1
ATOM 2874 C C . SER A 1 351 ? 2.523 20.734 -9.172 1 92.5 351 SER A C 1
ATOM 2876 O O . SER A 1 351 ? 3.553 20.203 -9.602 1 92.5 351 SER A O 1
ATOM 2878 N N . GLN A 1 352 ? 1.914 21.719 -9.766 1 93.12 352 GLN A N 1
ATOM 2879 C CA . GLN A 1 352 ? 2.363 22.219 -11.062 1 93.12 352 GLN A CA 1
ATOM 2880 C C . GLN A 1 352 ? 3.299 23.406 -10.898 1 93.12 352 GLN A C 1
ATOM 2882 O O . GLN A 1 352 ? 3.762 23.984 -11.891 1 93.12 352 GLN A O 1
ATOM 2887 N N . SER A 1 353 ? 3.535 23.781 -9.727 1 92.69 353 SER A N 1
ATOM 2888 C CA . SER A 1 353 ? 4.449 24.875 -9.445 1 92.69 353 SER A CA 1
ATOM 2889 C C . SER A 1 353 ? 5.879 24.391 -9.258 1 92.69 353 SER A C 1
ATOM 2891 O O . SER A 1 353 ? 6.164 23.203 -9.477 1 92.69 353 SER A O 1
ATOM 2893 N N . ASN A 1 354 ? 6.777 25.391 -8.844 1 89.62 354 ASN A N 1
ATOM 2894 C CA . ASN A 1 354 ? 8.172 25.031 -8.602 1 89.62 354 ASN A CA 1
ATOM 2895 C C . ASN A 1 354 ? 8.414 24.672 -7.137 1 89.62 354 ASN A C 1
ATOM 2897 O O . ASN A 1 354 ? 9.555 24.438 -6.73 1 89.62 354 ASN A O 1
ATOM 2901 N N . LEU A 1 355 ? 7.336 24.625 -6.445 1 93.19 355 LEU A N 1
ATOM 2902 C CA . LEU A 1 355 ? 7.461 24.297 -5.031 1 93.19 355 LEU A CA 1
ATOM 2903 C C . LEU A 1 355 ? 7.445 22.781 -4.832 1 93.19 355 LEU A C 1
ATOM 2905 O O . LEU A 1 355 ? 6.777 22.062 -5.578 1 93.19 355 LEU A O 1
ATOM 2909 N N . GLN A 1 356 ? 8.164 22.328 -3.893 1 92.12 356 GLN A N 1
ATOM 2910 C CA . GLN A 1 356 ? 8.055 20.938 -3.465 1 92.12 356 GLN A CA 1
ATOM 2911 C C . GLN A 1 356 ? 6.785 20.719 -2.65 1 92.12 356 GLN A C 1
ATOM 2913 O O . GLN A 1 356 ? 6.547 21.406 -1.657 1 92.12 356 GLN A O 1
ATOM 2918 N N . VAL A 1 357 ? 6.008 19.812 -3.102 1 94 357 VAL A N 1
ATOM 2919 C CA . VAL A 1 357 ? 4.84 19.438 -2.318 1 94 357 VAL A CA 1
ATOM 2920 C C . VAL A 1 357 ? 5.199 18.297 -1.365 1 94 357 VAL A C 1
ATOM 2922 O O . VAL A 1 357 ? 5.504 17.188 -1.802 1 94 357 VAL A O 1
ATOM 2925 N N . ILE A 1 358 ? 5.203 18.578 -0.097 1 95.25 358 ILE A N 1
ATOM 2926 C CA . ILE A 1 358 ? 5.465 17.562 0.924 1 95.25 358 ILE A CA 1
ATOM 2927 C C . ILE A 1 358 ? 4.145 16.953 1.389 1 95.25 358 ILE A C 1
ATOM 2929 O O . ILE A 1 358 ? 3.42 17.547 2.186 1 95.25 358 ILE A O 1
ATOM 2933 N N . ARG A 1 359 ? 3.836 15.797 0.857 1 95.56 359 ARG A N 1
ATOM 2934 C CA . ARG A 1 359 ? 2.623 15.07 1.207 1 95.56 359 ARG A CA 1
ATOM 2935 C C . ARG A 1 359 ? 2.949 13.812 2.004 1 95.56 359 ARG A C 1
ATOM 2937 O O . ARG A 1 359 ? 3.709 12.961 1.541 1 95.56 359 ARG A O 1
ATOM 2944 N N . THR A 1 360 ? 2.447 13.695 3.24 1 96.94 360 THR A N 1
ATOM 2945 C CA . THR A 1 360 ? 2.783 12.586 4.125 1 96.94 360 THR A CA 1
ATOM 2946 C C . THR A 1 360 ? 1.705 12.398 5.188 1 96.94 360 THR A C 1
ATOM 2948 O O . THR A 1 360 ? 1.1 13.367 5.645 1 96.94 360 THR A O 1
ATOM 2951 N N . PRO A 1 361 ? 1.462 11.125 5.566 1 97.19 361 PRO A N 1
ATOM 2952 C CA . PRO A 1 361 ? 0.645 10.945 6.766 1 97.19 361 PRO A CA 1
ATOM 2953 C C . PRO A 1 361 ? 1.282 11.562 8.008 1 97.19 361 PRO A C 1
ATOM 2955 O O . PRO A 1 361 ? 2.506 11.531 8.164 1 97.19 361 PRO A O 1
ATOM 2958 N N . VAL A 1 362 ? 0.502 12.109 8.797 1 97.25 362 VAL A N 1
ATOM 2959 C CA . VAL A 1 362 ? 1.029 12.664 10.039 1 97.25 362 VAL A CA 1
ATOM 2960 C C . VAL A 1 362 ? 0.269 12.086 11.227 1 97.25 362 VAL A C 1
ATOM 2962 O O . VAL A 1 362 ? -0.941 11.859 11.148 1 97.25 362 VAL A O 1
ATOM 2965 N N . ASN A 1 363 ? 0.948 11.867 12.336 1 96.56 363 ASN A N 1
ATOM 2966 C CA . ASN A 1 363 ? 0.368 11.258 13.523 1 96.56 363 ASN A CA 1
ATOM 2967 C C . ASN A 1 363 ? -0.271 12.305 14.438 1 96.56 363 ASN A C 1
ATOM 2969 O O . ASN A 1 363 ? -0.68 11.992 15.555 1 96.56 363 ASN A O 1
ATOM 2973 N N . THR A 1 364 ? -0.398 13.523 13.961 1 96.88 364 THR A N 1
ATOM 2974 C CA . THR A 1 364 ? -0.776 14.617 14.852 1 96.88 364 THR A CA 1
ATOM 2975 C C . THR A 1 364 ? -2.09 15.242 14.398 1 96.88 364 THR A C 1
ATOM 2977 O O . THR A 1 364 ? -2.559 16.219 15.008 1 96.88 364 THR A O 1
ATOM 2980 N N . LEU A 1 365 ? -2.693 14.766 13.344 1 97.19 365 LEU A N 1
ATOM 2981 C CA . LEU A 1 365 ? -3.947 15.297 12.812 1 97.19 365 LEU A CA 1
ATOM 2982 C C . LEU A 1 365 ? -4.996 14.195 12.711 1 97.19 365 LEU A C 1
ATOM 2984 O O . LEU A 1 365 ? -4.738 13.133 12.133 1 97.19 365 LEU A O 1
ATOM 2988 N N . PHE A 1 366 ? -6.156 14.445 13.273 1 97.25 366 PHE A N 1
ATOM 2989 C CA . PHE A 1 366 ? -7.277 13.516 13.195 1 97.25 366 PHE A CA 1
ATOM 2990 C C . PHE A 1 366 ? -8.523 14.219 12.656 1 97.25 366 PHE A C 1
ATOM 2992 O O . PHE A 1 366 ? -8.781 15.375 12.984 1 97.25 366 PHE A O 1
ATOM 2999 N N . HIS A 1 367 ? -9.164 13.594 11.781 1 96.69 367 HIS A N 1
ATOM 3000 C CA . HIS A 1 367 ? -10.469 14.039 11.297 1 96.69 367 HIS A CA 1
ATOM 3001 C C . HIS A 1 367 ? -11.594 13.289 12 1 96.69 367 HIS A C 1
ATOM 3003 O O . HIS A 1 367 ? -11.711 12.07 11.859 1 96.69 367 HIS A O 1
ATOM 3009 N N . HIS A 1 368 ? -12.398 13.984 12.711 1 95.12 368 HIS A N 1
ATOM 3010 C CA . HIS A 1 368 ? -13.5 13.375 13.438 1 95.12 368 HIS A CA 1
ATOM 3011 C C . HIS A 1 368 ? -14.664 13.055 12.508 1 95.12 368 HIS A C 1
ATOM 3013 O O . HIS A 1 368 ? -14.977 13.836 11.602 1 95.12 368 HIS A O 1
ATOM 3019 N N . TRP A 1 369 ? -15.266 11.969 12.797 1 94.69 369 TRP A N 1
ATOM 3020 C CA . TRP A 1 369 ? -16.391 11.508 11.984 1 94.69 369 TRP A CA 1
ATOM 3021 C C . TRP A 1 369 ? -17.609 12.406 12.164 1 94.69 369 TRP A C 1
ATOM 3023 O O . TRP A 1 369 ? -17.906 12.836 13.281 1 94.69 369 TRP A O 1
ATOM 3033 N N . HIS A 1 370 ? -18.25 12.727 11.203 1 91.75 370 HIS A N 1
ATOM 3034 C CA . HIS A 1 370 ? -19.562 13.359 11.203 1 91.75 370 HIS A CA 1
ATOM 3035 C C . HIS A 1 370 ? -20.453 12.781 10.109 1 91.75 370 HIS A C 1
ATOM 3037 O O . HIS A 1 370 ? -19.953 12.328 9.078 1 91.75 370 HIS A O 1
ATOM 3043 N N . PRO A 1 371 ? -21.656 12.734 10.375 1 89.06 371 PRO A N 1
ATOM 3044 C CA . PRO A 1 371 ? -22.562 12.109 9.406 1 89.06 371 PRO A CA 1
ATOM 3045 C C . PRO A 1 371 ? -22.609 12.859 8.078 1 89.06 371 PRO A C 1
ATOM 3047 O O . PRO A 1 371 ? -22.578 14.094 8.055 1 89.06 371 PRO A O 1
ATOM 3050 N N . LYS A 1 372 ? -22.609 12.133 7.035 1 87.75 372 LYS A N 1
ATOM 3051 C CA . LYS A 1 372 ? -22.828 12.648 5.688 1 87.75 372 LYS A CA 1
ATOM 3052 C C . LYS A 1 372 ? -24.234 12.344 5.203 1 87.75 372 LYS A C 1
ATOM 3054 O O . LYS A 1 372 ? -24.656 11.18 5.16 1 87.75 372 LYS A O 1
ATOM 3059 N N . GLU A 1 373 ? -24.906 13.383 4.848 1 87.19 373 GLU A N 1
ATOM 3060 C CA . GLU A 1 373 ? -26.266 13.203 4.367 1 87.19 373 GLU A CA 1
ATOM 3061 C C . GLU A 1 373 ? -26.312 13.133 2.846 1 87.19 373 GLU A C 1
ATOM 3063 O O . GLU A 1 373 ? -25.688 13.945 2.162 1 87.19 373 GLU A O 1
ATOM 3068 N N . CYS A 1 374 ? -26.922 12.07 2.387 1 89.44 374 CYS A N 1
ATOM 3069 C CA . CYS A 1 374 ? -27.125 11.883 0.955 1 89.44 374 CYS A CA 1
ATOM 3070 C C . CYS A 1 374 ? -28.609 11.977 0.598 1 89.44 374 CYS A C 1
ATOM 3072 O O . CYS A 1 374 ? -29.422 11.234 1.135 1 89.44 374 CYS A O 1
ATOM 3074 N N . ASP A 1 375 ? -28.828 12.945 -0.282 1 88.5 375 ASP A N 1
ATOM 3075 C CA . ASP A 1 375 ? -30.219 13.188 -0.67 1 88.5 375 ASP A CA 1
ATOM 3076 C C . ASP A 1 375 ? -30.641 12.273 -1.819 1 88.5 375 ASP A C 1
ATOM 3078 O O . ASP A 1 375 ? -30.109 12.375 -2.93 1 88.5 375 ASP A O 1
ATOM 3082 N N . ALA A 1 376 ? -31.625 11.531 -1.574 1 86.69 376 ALA A N 1
ATOM 3083 C CA . ALA A 1 376 ? -32.094 10.547 -2.549 1 86.69 376 ALA A CA 1
ATOM 3084 C C . ALA A 1 376 ? -32.719 11.227 -3.758 1 86.69 376 ALA A C 1
ATOM 3086 O O . ALA A 1 376 ? -32.906 10.602 -4.805 1 86.69 376 ALA A O 1
ATOM 3087 N N . SER A 1 377 ? -33 12.5 -3.623 1 89.56 377 SER A N 1
ATOM 3088 C CA . SER A 1 377 ? -33.625 13.227 -4.715 1 89.56 377 SER A CA 1
ATOM 3089 C C . SER A 1 377 ? -32.594 13.711 -5.73 1 89.56 377 SER A C 1
ATOM 3091 O O . SER A 1 377 ? -32.969 14.117 -6.84 1 89.56 377 SER A O 1
ATOM 3093 N N . TRP A 1 378 ? -31.391 13.578 -5.445 1 89.5 378 TRP A N 1
ATOM 3094 C CA . TRP A 1 378 ? -30.328 13.984 -6.359 1 89.5 378 TRP A CA 1
ATOM 3095 C C . TRP A 1 378 ? -30.25 13.047 -7.566 1 89.5 378 TRP A C 1
ATOM 3097 O O . TRP A 1 378 ? -30.875 11.984 -7.57 1 89.5 378 TRP A O 1
ATOM 3107 N N . ALA A 1 379 ? -29.484 13.539 -8.555 1 89.25 379 ALA A N 1
ATOM 3108 C CA . ALA A 1 379 ? -29.203 12.648 -9.672 1 89.25 379 ALA A CA 1
ATOM 3109 C C . ALA A 1 379 ? -28.562 11.352 -9.188 1 89.25 379 ALA A C 1
ATOM 3111 O O . ALA A 1 379 ? -27.797 11.352 -8.211 1 89.25 379 ALA A O 1
ATOM 3112 N N . LYS A 1 380 ? -28.891 10.336 -9.836 1 87.06 380 LYS A N 1
ATOM 3113 C CA . LYS A 1 380 ? -28.469 9 -9.43 1 87.06 380 LYS A CA 1
ATOM 3114 C C . LYS A 1 380 ? -26.969 8.945 -9.203 1 87.06 380 LYS A C 1
ATOM 3116 O O . LYS A 1 380 ? -26.5 8.422 -8.188 1 87.06 380 LYS A O 1
ATOM 3121 N N . GLU A 1 381 ? -26.234 9.422 -10.141 1 85.06 381 GLU A N 1
ATOM 3122 C CA . GLU A 1 381 ? -24.781 9.375 -10.047 1 85.06 381 GLU A CA 1
ATOM 3123 C C . GLU A 1 381 ? -24.281 10.133 -8.828 1 85.06 381 GLU A C 1
ATOM 3125 O O . GLU A 1 381 ? -23.375 9.672 -8.133 1 85.06 381 GLU A O 1
ATOM 3130 N N . GLN A 1 382 ? -24.906 11.242 -8.648 1 83.94 382 GLN A N 1
ATOM 3131 C CA . GLN A 1 382 ? -24.516 12.062 -7.504 1 83.94 382 GLN A CA 1
ATOM 3132 C C . GLN A 1 382 ? -24.891 11.391 -6.188 1 83.94 382 GLN A C 1
ATOM 3134 O O . GLN A 1 382 ? -24.109 11.406 -5.234 1 83.94 382 GLN A O 1
ATOM 3139 N N . TYR A 1 383 ? -26.062 10.883 -6.18 1 87.69 383 TYR A N 1
ATOM 3140 C CA . TYR A 1 383 ? -26.547 10.188 -4.988 1 87.69 383 TYR A CA 1
ATOM 3141 C C . TYR A 1 383 ? -25.656 8.984 -4.664 1 87.69 383 TYR A C 1
ATOM 3143 O O . TYR A 1 383 ? -25.219 8.82 -3.525 1 87.69 383 TYR A O 1
ATOM 3151 N N . GLU A 1 384 ? -25.375 8.195 -5.598 1 88.06 384 GLU A N 1
ATOM 3152 C CA . GLU A 1 384 ? -24.562 7.008 -5.395 1 88.06 384 GLU A CA 1
ATOM 3153 C C . GLU A 1 384 ? -23.125 7.387 -5 1 88.06 384 GLU A C 1
ATOM 3155 O O . GLU A 1 384 ? -22.516 6.719 -4.172 1 88.06 384 GLU A O 1
ATOM 3160 N N . SER A 1 385 ? -22.609 8.352 -5.598 1 85.44 385 SER A N 1
ATOM 3161 C CA . SER A 1 385 ? -21.281 8.836 -5.223 1 85.44 385 SER A CA 1
ATOM 3162 C C . SER A 1 385 ? -21.25 9.273 -3.764 1 85.44 385 SER A C 1
ATOM 3164 O O . SER A 1 385 ? -20.281 9.016 -3.057 1 85.44 385 SER A O 1
ATOM 3166 N N . CYS A 1 386 ? -22.328 9.938 -3.4 1 87.81 386 CYS A N 1
ATOM 3167 C CA . CYS A 1 386 ? -22.453 10.359 -2.01 1 87.81 386 CYS A CA 1
ATOM 3168 C C . CYS A 1 386 ? -22.469 9.156 -1.074 1 87.81 386 CYS A C 1
ATOM 3170 O O . CYS A 1 386 ? -21.797 9.156 -0.044 1 87.81 386 CYS A O 1
ATOM 3172 N N . LEU A 1 387 ? -23.188 8.195 -1.437 1 89.75 387 LEU A N 1
ATOM 3173 C CA . LEU A 1 387 ? -23.281 6.996 -0.614 1 89.75 387 LEU A CA 1
ATOM 3174 C C . LEU A 1 387 ? -21.938 6.293 -0.525 1 89.75 387 LEU A C 1
ATOM 3176 O O . LEU A 1 387 ? -21.578 5.77 0.53 1 89.75 387 LEU A O 1
ATOM 3180 N N . LYS A 1 388 ? -21.266 6.254 -1.597 1 87.75 388 LYS A N 1
ATOM 3181 C CA . LYS A 1 388 ? -19.938 5.641 -1.619 1 87.75 388 LYS A CA 1
ATOM 3182 C C . LYS A 1 388 ? -18.969 6.387 -0.708 1 87.75 388 LYS A C 1
ATOM 3184 O O . LYS A 1 388 ? -18.172 5.77 0.007 1 87.75 388 LYS A O 1
ATOM 3189 N N . SER A 1 389 ? -19.047 7.645 -0.773 1 87.12 389 SER A N 1
ATOM 3190 C CA . SER A 1 389 ? -18.219 8.461 0.108 1 87.12 389 SER A CA 1
ATOM 3191 C C . SER A 1 389 ? -18.594 8.25 1.571 1 87.12 389 SER A C 1
ATOM 3193 O O . SER A 1 389 ? -17.719 8.203 2.439 1 87.12 389 SER A O 1
ATOM 3195 N N . ARG A 1 390 ? -19.891 8.172 1.764 1 91.38 390 ARG A N 1
ATOM 3196 C CA . ARG A 1 390 ? -20.375 7.902 3.109 1 91.38 390 ARG A CA 1
ATOM 3197 C C . ARG A 1 390 ? -19.859 6.559 3.617 1 91.38 390 ARG A C 1
ATOM 3199 O O . ARG A 1 390 ? -19.484 6.434 4.785 1 91.38 390 ARG A O 1
ATOM 3206 N N . ALA A 1 391 ? -19.844 5.625 2.787 1 91.94 391 ALA A N 1
ATOM 3207 C CA . ALA A 1 391 ? -19.406 4.281 3.143 1 91.94 391 ALA A CA 1
ATOM 3208 C C . ALA A 1 391 ? -17.938 4.285 3.59 1 91.94 391 ALA A C 1
ATOM 3210 O O . ALA A 1 391 ? -17.578 3.582 4.531 1 91.94 391 ALA A O 1
ATOM 3211 N N . ARG A 1 392 ? -17.141 5.035 2.986 1 91 392 ARG A N 1
ATOM 3212 C CA . ARG A 1 392 ? -15.719 5.086 3.268 1 91 392 ARG A CA 1
ATOM 3213 C C . ARG A 1 392 ? -15.453 5.57 4.688 1 91 392 ARG A C 1
ATOM 3215 O O . ARG A 1 392 ? -14.445 5.203 5.297 1 91 392 ARG A O 1
ATOM 3222 N N . THR A 1 393 ? -16.344 6.348 5.184 1 93.69 393 THR A N 1
ATOM 3223 C CA . THR A 1 393 ? -16.094 6.965 6.48 1 93.69 393 THR A CA 1
ATOM 3224 C C . THR A 1 393 ? -16.875 6.25 7.582 1 93.69 393 THR A C 1
ATOM 3226 O O . THR A 1 393 ? -16.641 6.492 8.766 1 93.69 393 THR A O 1
ATOM 3229 N N . GLU A 1 394 ? -17.766 5.344 7.219 1 93.5 394 GLU A N 1
ATOM 3230 C CA . GLU A 1 394 ? -18.641 4.711 8.188 1 93.5 394 GLU A CA 1
ATOM 3231 C C . GLU A 1 394 ? -17.891 3.693 9.047 1 93.5 394 GLU A C 1
ATOM 3233 O O . GLU A 1 394 ? -18.109 3.602 10.25 1 93.5 394 GLU A O 1
ATOM 3238 N N . GLY A 1 395 ? -17.109 2.998 8.5 1 93.38 395 GLY A N 1
ATOM 3239 C CA . GLY A 1 395 ? -16.359 1.943 9.148 1 93.38 395 GLY A CA 1
ATOM 3240 C C . GLY A 1 395 ? -15.438 1.2 8.195 1 93.38 395 GLY A C 1
ATOM 3241 O O . GLY A 1 395 ? -15.391 1.508 7.008 1 93.38 395 GLY A O 1
ATOM 3242 N N . SER A 1 396 ? -14.656 0.272 8.805 1 91.19 396 SER A N 1
ATOM 3243 C CA . SER A 1 396 ? -13.805 -0.571 7.973 1 91.19 396 SER A CA 1
ATOM 3244 C C . SER A 1 396 ? -14.641 -1.456 7.051 1 91.19 396 SER A C 1
ATOM 3246 O O . SER A 1 396 ? -15.852 -1.604 7.246 1 91.19 396 SER A O 1
ATOM 3248 N N . MET A 1 397 ? -13.992 -1.942 6.051 1 88.75 397 MET A N 1
ATOM 3249 C CA . MET A 1 397 ? -14.68 -2.857 5.145 1 88.75 397 MET A CA 1
ATOM 3250 C C . MET A 1 397 ? -15.297 -4.023 5.91 1 88.75 397 MET A C 1
ATOM 3252 O O . MET A 1 397 ? -16.406 -4.453 5.602 1 88.75 397 MET A O 1
ATOM 3256 N N . LYS A 1 398 ? -14.57 -4.52 6.852 1 88.06 398 LYS A N 1
ATOM 3257 C CA . LYS A 1 398 ? -15.055 -5.621 7.672 1 88.06 398 LYS A CA 1
ATOM 3258 C C . LYS A 1 398 ? -16.312 -5.219 8.445 1 88.06 398 LYS A C 1
ATOM 3260 O O . LYS A 1 398 ? -17.266 -5.988 8.539 1 88.06 398 LYS A O 1
ATOM 3265 N N . ASP A 1 399 ? -16.312 -4.047 8.953 1 90.5 399 ASP A N 1
ATOM 3266 C CA . ASP A 1 399 ? -17.453 -3.549 9.711 1 90.5 399 ASP A CA 1
ATOM 3267 C C . ASP A 1 399 ? -18.688 -3.395 8.812 1 90.5 399 ASP A C 1
ATOM 3269 O O . ASP A 1 399 ? -19.781 -3.82 9.18 1 90.5 399 ASP A O 1
ATOM 3273 N N . LEU A 1 400 ? -18.453 -2.779 7.73 1 90.25 400 LEU A N 1
ATOM 3274 C CA . LEU A 1 400 ? -19.562 -2.549 6.805 1 90.25 400 LEU A CA 1
ATOM 3275 C C . LEU A 1 400 ? -20.125 -3.869 6.293 1 90.25 400 LEU A C 1
ATOM 3277 O O . LEU A 1 400 ? -21.344 -4.008 6.121 1 90.25 400 LEU A O 1
ATOM 3281 N N . GLY A 1 401 ? -19.172 -4.73 5.984 1 90.25 401 GLY A N 1
ATOM 3282 C CA . GLY A 1 401 ? -19.609 -6.047 5.547 1 90.25 401 GLY A CA 1
ATOM 3283 C C . GLY A 1 401 ? -20.453 -6.77 6.578 1 90.25 401 GLY A C 1
ATOM 3284 O O . GLY A 1 401 ? -21.5 -7.348 6.242 1 90.25 401 GLY A O 1
ATOM 3285 N N . LEU A 1 402 ? -19.984 -6.727 7.789 1 89.5 402 LEU A N 1
ATOM 3286 C CA . LEU A 1 402 ? -20.734 -7.344 8.875 1 89.5 402 LEU A CA 1
ATOM 3287 C C . LEU A 1 402 ? -22.125 -6.73 9 1 89.5 402 LEU A C 1
ATOM 3289 O O . LEU A 1 402 ? -23.125 -7.449 9.133 1 89.5 402 LEU A O 1
ATOM 3293 N N . LEU A 1 403 ? -22.203 -5.453 8.945 1 90.25 403 LEU A N 1
ATOM 3294 C CA . LEU A 1 403 ? -23.484 -4.754 9.039 1 90.25 403 LEU A CA 1
ATOM 3295 C C . LEU A 1 403 ? -24.391 -5.121 7.875 1 90.25 403 LEU A C 1
ATOM 3297 O O . LEU A 1 403 ? -25.594 -5.383 8.07 1 90.25 403 LEU A O 1
ATOM 3301 N N . TYR A 1 404 ? -23.875 -5.164 6.73 1 92.31 404 TYR A N 1
ATOM 3302 C CA . TYR A 1 404 ? -24.641 -5.469 5.523 1 92.31 404 TYR A CA 1
ATOM 3303 C C . TYR A 1 404 ? -25.219 -6.875 5.582 1 92.31 404 TYR A C 1
ATOM 3305 O O . TYR A 1 404 ? -26.422 -7.07 5.344 1 92.31 404 TYR A O 1
ATOM 3313 N N . PHE A 1 405 ? -24.406 -7.848 5.906 1 91.81 405 PHE A N 1
ATOM 3314 C CA . PHE A 1 405 ? -24.859 -9.234 5.852 1 91.81 405 PHE A CA 1
ATOM 3315 C C . PHE A 1 405 ? -25.797 -9.539 7.008 1 91.81 405 PHE A C 1
ATOM 3317 O O . PHE A 1 405 ? -26.734 -10.336 6.867 1 91.81 405 PHE A O 1
ATOM 3324 N N . LYS A 1 406 ? -25.562 -8.906 8.133 1 87.75 406 LYS A N 1
ATOM 3325 C CA . LYS A 1 406 ? -26.516 -9.07 9.234 1 87.75 406 LYS A CA 1
ATOM 3326 C C . LYS A 1 406 ? -27.875 -8.492 8.875 1 87.75 406 LYS A C 1
ATOM 3328 O O . LYS A 1 406 ? -28.922 -9.086 9.188 1 87.75 406 LYS A O 1
ATOM 3333 N N . MET A 1 407 ? -27.875 -7.402 8.312 1 89.56 407 MET A N 1
ATOM 3334 C CA . MET A 1 407 ? -29.125 -6.781 7.883 1 89.56 407 MET A CA 1
ATOM 3335 C C . MET A 1 407 ? -29.828 -7.633 6.832 1 89.56 407 MET A C 1
ATOM 3337 O O . MET A 1 407 ? -31.047 -7.785 6.863 1 89.56 407 MET A O 1
ATOM 3341 N N . LYS A 1 408 ? -29.094 -8.094 5.914 1 87.88 408 LYS A N 1
ATOM 3342 C CA . LYS A 1 408 ? -29.625 -8.93 4.848 1 87.88 408 LYS A CA 1
ATOM 3343 C C . LYS A 1 408 ? -30.281 -10.188 5.414 1 87.88 408 LYS A C 1
ATOM 3345 O O . LYS A 1 408 ? -31.359 -10.586 4.969 1 87.88 408 LYS A O 1
ATOM 3350 N N . GLU A 1 409 ? -29.578 -10.695 6.336 1 86.94 409 GLU A N 1
ATOM 3351 C CA . GLU A 1 409 ? -30.109 -11.898 6.969 1 86.94 409 GLU A CA 1
ATOM 3352 C C . GLU A 1 409 ? -31.391 -11.578 7.738 1 86.94 409 GLU A C 1
ATOM 3354 O O . GLU A 1 409 ? -32.344 -12.375 7.738 1 86.94 409 GLU A O 1
ATOM 3359 N N . SER A 1 410 ? -31.375 -10.523 8.398 1 83.5 410 SER A N 1
ATOM 3360 C CA . SER A 1 410 ? -32.562 -10.117 9.148 1 83.5 410 SER A CA 1
ATOM 3361 C C . SER A 1 410 ? -33.75 -9.891 8.227 1 83.5 410 SER A C 1
ATOM 3363 O O . SER A 1 410 ? -34.906 -10.211 8.586 1 83.5 410 SER A O 1
ATOM 3365 N N . LEU A 1 411 ? -33.5 -9.398 7.105 1 85 411 LEU A N 1
ATOM 3366 C CA . LEU A 1 411 ? -34.562 -9.141 6.133 1 85 411 LEU A CA 1
ATOM 3367 C C . LEU A 1 411 ? -35.094 -10.445 5.535 1 85 411 LEU A C 1
ATOM 3369 O O . LEU A 1 411 ? -36.281 -10.578 5.281 1 85 411 LEU A O 1
ATOM 3373 N N . GLU A 1 412 ? -34.156 -11.281 5.25 1 81.19 412 GLU A N 1
ATOM 3374 C CA . GLU A 1 412 ? -34.562 -12.57 4.699 1 81.19 412 GLU A CA 1
ATOM 3375 C C . GLU A 1 412 ? -35.375 -13.367 5.703 1 81.19 412 GLU A C 1
ATOM 3377 O O . GLU A 1 412 ? -36.281 -14.102 5.32 1 81.19 412 GLU A O 1
ATOM 3382 N N . LYS A 1 413 ? -35.031 -13.328 6.926 1 78.25 413 LYS A N 1
ATOM 3383 C CA . LYS A 1 413 ? -35.812 -13.984 7.969 1 78.25 413 LYS A CA 1
ATOM 3384 C C . LYS A 1 413 ? -37.188 -13.344 8.102 1 78.25 413 LYS A C 1
ATOM 3386 O O . LYS A 1 413 ? -38.188 -14.031 8.344 1 78.25 413 LYS A O 1
ATOM 3391 N N . LYS A 1 414 ? -37.281 -12.086 7.934 1 73.62 414 LYS A N 1
ATOM 3392 C CA . LYS A 1 414 ? -38.562 -11.391 8.039 1 73.62 414 LYS A CA 1
ATOM 3393 C C . LYS A 1 414 ? -39.469 -11.734 6.863 1 73.62 414 LYS A C 1
ATOM 3395 O O . LYS A 1 414 ? -40.688 -11.805 7.016 1 73.62 414 LYS A O 1
ATOM 3400 N N . ASP A 1 415 ? -38.844 -11.867 5.773 1 70 415 ASP A N 1
ATOM 3401 C CA . ASP A 1 415 ? -39.625 -12.195 4.578 1 70 415 ASP A CA 1
ATOM 3402 C C . ASP A 1 415 ? -39.938 -13.688 4.531 1 70 415 ASP A C 1
ATOM 3404 O O . ASP A 1 415 ? -40.781 -14.117 3.736 1 70 415 ASP A O 1
ATOM 3408 N N . SER A 1 416 ? -39.281 -14.516 5.246 1 60.91 416 SER A N 1
ATOM 3409 C CA . SER A 1 416 ? -39.625 -15.93 5.305 1 60.91 416 SER A CA 1
ATOM 3410 C C . SER A 1 416 ? -40.688 -16.188 6.379 1 60.91 416 SER A C 1
ATOM 3412 O O . SER A 1 416 ? -40.656 -15.57 7.445 1 60.91 416 SER A O 1
ATOM 3414 N N . MET B 1 1 ? 34.625 -2.391 -10.938 1 61.62 1 MET B N 1
ATOM 3415 C CA . MET B 1 1 ? 34.062 -1.062 -11.156 1 61.62 1 MET B CA 1
ATOM 3416 C C . MET B 1 1 ? 35.031 0.022 -10.711 1 61.62 1 MET B C 1
ATOM 3418 O O . MET B 1 1 ? 35.719 -0.144 -9.711 1 61.62 1 MET B O 1
ATOM 3422 N N . ASP B 1 2 ? 35.375 0.973 -11.5 1 80.62 2 ASP B N 1
ATOM 3423 C CA . ASP B 1 2 ? 36.25 2.094 -11.219 1 80.62 2 ASP B CA 1
ATOM 3424 C C . ASP B 1 2 ? 35.656 3.049 -10.203 1 80.62 2 ASP B C 1
ATOM 3426 O O . ASP B 1 2 ? 34.5 3.5 -10.375 1 80.62 2 ASP B O 1
ATOM 3430 N N . GLY B 1 3 ? 36.344 3.195 -9.07 1 79.06 3 GLY B N 1
ATOM 3431 C CA . GLY B 1 3 ? 35.875 4.027 -7.973 1 79.06 3 GLY B CA 1
ATOM 3432 C C . GLY B 1 3 ? 35.469 5.426 -8.406 1 79.06 3 GLY B C 1
ATOM 3433 O O . GLY B 1 3 ? 34.469 5.961 -7.953 1 79.06 3 GLY B O 1
ATOM 3434 N N . ASP B 1 4 ? 36.188 5.941 -9.352 1 83.56 4 ASP B N 1
ATOM 3435 C CA . ASP B 1 4 ? 35.906 7.305 -9.805 1 83.56 4 ASP B CA 1
ATOM 3436 C C . ASP B 1 4 ? 34.625 7.367 -10.633 1 83.56 4 ASP B C 1
ATOM 3438 O O . ASP B 1 4 ? 33.875 8.336 -10.547 1 83.56 4 ASP B O 1
ATOM 3442 N N . LYS B 1 5 ? 34.438 6.414 -11.406 1 84.44 5 LYS B N 1
ATOM 3443 C CA . LYS B 1 5 ? 33.219 6.367 -12.219 1 84.44 5 LYS B CA 1
ATOM 3444 C C . LYS B 1 5 ? 31.984 6.234 -11.344 1 84.44 5 LYS B C 1
ATOM 3446 O O . LYS B 1 5 ? 30.969 6.875 -11.609 1 84.44 5 LYS B O 1
ATOM 3451 N N . VAL B 1 6 ? 32.156 5.426 -10.32 1 89.06 6 VAL B N 1
ATOM 3452 C CA . VAL B 1 6 ? 31.031 5.227 -9.414 1 89.06 6 VAL B CA 1
ATOM 3453 C C . VAL B 1 6 ? 30.75 6.523 -8.656 1 89.06 6 VAL B C 1
ATOM 3455 O O . VAL B 1 6 ? 29.594 6.895 -8.477 1 89.06 6 VAL B O 1
ATOM 3458 N N . LEU B 1 7 ? 31.766 7.156 -8.273 1 88.94 7 LEU B N 1
ATOM 3459 C CA . LEU B 1 7 ? 31.594 8.414 -7.551 1 88.94 7 LEU B CA 1
ATOM 3460 C C . LEU B 1 7 ? 30.922 9.461 -8.438 1 88.94 7 LEU B C 1
ATOM 3462 O O . LEU B 1 7 ? 30.094 10.227 -7.973 1 88.94 7 LEU B O 1
ATOM 3466 N N . HIS B 1 8 ? 31.391 9.477 -9.672 1 89.44 8 HIS B N 1
ATOM 3467 C CA . HIS B 1 8 ? 30.781 10.398 -10.617 1 89.44 8 HIS B CA 1
ATOM 3468 C C . HIS B 1 8 ? 29.297 10.094 -10.812 1 89.44 8 HIS B C 1
ATOM 3470 O O . HIS B 1 8 ? 28.469 11.016 -10.859 1 89.44 8 HIS B O 1
ATOM 3476 N N . PHE B 1 9 ? 29 8.867 -10.914 1 91.75 9 PHE B N 1
ATOM 3477 C CA . PHE B 1 9 ? 27.609 8.438 -11.062 1 91.75 9 PHE B CA 1
ATOM 3478 C C . PHE B 1 9 ? 26.781 8.875 -9.859 1 91.75 9 PHE B C 1
ATOM 3480 O O . PHE B 1 9 ? 25.672 9.391 -10.008 1 91.75 9 PHE B O 1
ATOM 3487 N N . LEU B 1 10 ? 27.281 8.68 -8.719 1 91.06 10 LEU B N 1
ATOM 3488 C CA . LEU B 1 10 ? 26.578 9.016 -7.492 1 91.06 10 LEU B CA 1
ATOM 3489 C C . LEU B 1 10 ? 26.359 10.523 -7.395 1 91.06 10 LEU B C 1
ATOM 3491 O O . LEU B 1 10 ? 25.297 10.969 -6.953 1 91.06 10 LEU B O 1
ATOM 3495 N N . HIS B 1 11 ? 27.297 11.281 -7.828 1 87.44 11 HIS B N 1
ATOM 3496 C CA . HIS B 1 11 ? 27.141 12.727 -7.84 1 87.44 11 HIS B CA 1
ATOM 3497 C C . HIS B 1 11 ? 26.062 13.156 -8.82 1 87.44 11 HIS B C 1
ATOM 3499 O O . HIS B 1 11 ? 25.312 14.102 -8.547 1 87.44 11 HIS B O 1
ATOM 3505 N N . GLU B 1 12 ? 26.047 12.477 -9.875 1 87 12 GLU B N 1
ATOM 3506 C CA . GLU B 1 12 ? 25.016 12.766 -10.859 1 87 12 GLU B CA 1
ATOM 3507 C C . GLU B 1 12 ? 23.625 12.453 -10.305 1 87 12 GLU B C 1
ATOM 3509 O O . GLU B 1 12 ? 22.672 13.18 -10.562 1 87 12 GLU B O 1
ATOM 3514 N N . GLN B 1 13 ? 23.562 11.344 -9.57 1 87.88 13 GLN B N 1
ATOM 3515 C CA . GLN B 1 13 ? 22.281 10.984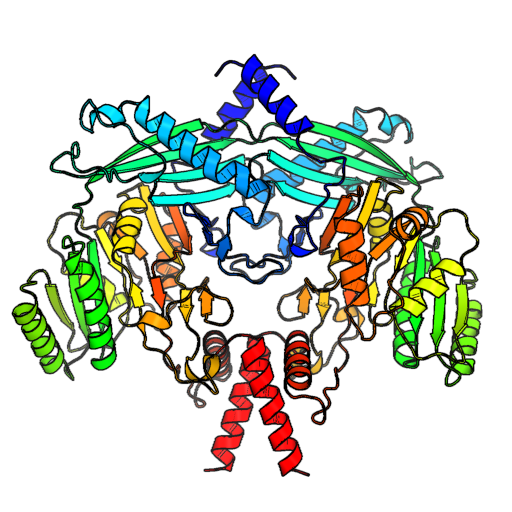 -8.953 1 87.88 13 GLN B CA 1
ATOM 3516 C C . GLN B 1 13 ? 21.812 12.078 -7.992 1 87.88 13 GLN B C 1
ATOM 3518 O O . GLN B 1 13 ? 20.625 12.406 -7.961 1 87.88 13 GLN B O 1
ATOM 3523 N N . ILE B 1 14 ? 22.688 12.625 -7.27 1 85.19 14 ILE B N 1
ATOM 3524 C CA . ILE B 1 14 ? 22.359 13.664 -6.293 1 85.19 14 ILE B CA 1
ATOM 3525 C C . ILE B 1 14 ? 21.891 14.922 -7.016 1 85.19 14 ILE B C 1
ATOM 3527 O O . ILE B 1 14 ? 20.922 15.555 -6.594 1 85.19 14 ILE B O 1
ATOM 3531 N N . SER B 1 15 ? 22.531 15.203 -8.07 1 81.31 15 SER B N 1
ATOM 3532 C CA . SER B 1 15 ? 22.172 16.391 -8.836 1 81.31 15 SER B CA 1
ATOM 3533 C C . SER B 1 15 ? 20.797 16.234 -9.492 1 81.31 15 SER B C 1
ATOM 3535 O O . SER B 1 15 ? 20.047 17.203 -9.602 1 81.31 15 SER B O 1
ATOM 3537 N N . LYS B 1 16 ? 20.562 15.055 -9.859 1 80.12 16 LYS B N 1
ATOM 3538 C CA . LYS B 1 16 ? 19.297 14.781 -10.547 1 80.12 16 LYS B CA 1
ATOM 3539 C C . LYS B 1 16 ? 18.141 14.648 -9.555 1 80.12 16 LYS B C 1
ATOM 3541 O O . LYS B 1 16 ? 16.984 14.875 -9.906 1 80.12 16 LYS B O 1
ATOM 3546 N N . ALA B 1 17 ? 18.672 14.305 -8.359 1 79.44 17 ALA B N 1
ATOM 3547 C CA . ALA B 1 17 ? 17.641 14.078 -7.355 1 79.44 17 ALA B CA 1
ATOM 3548 C C . ALA B 1 17 ? 16.984 15.398 -6.941 1 79.44 17 ALA B C 1
ATOM 3550 O O . ALA B 1 17 ? 17.656 16.422 -6.836 1 79.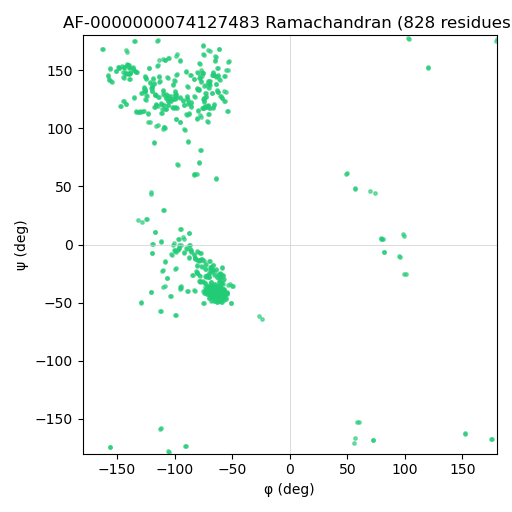44 17 ALA B O 1
ATOM 3551 N N . ARG B 1 18 ? 15.852 15.703 -7.32 1 75.38 18 ARG B N 1
ATOM 3552 C CA . ARG B 1 18 ? 15.102 16.906 -6.98 1 75.38 18 ARG B CA 1
ATOM 3553 C C . ARG B 1 18 ? 14.789 16.953 -5.488 1 75.38 18 ARG B C 1
ATOM 3555 O O . ARG B 1 18 ? 13.633 17.109 -5.094 1 75.38 18 ARG B O 1
ATOM 3562 N N . VAL B 1 19 ? 15.898 16.891 -4.672 1 79.94 19 VAL B N 1
ATOM 3563 C CA . VAL B 1 19 ? 15.727 16.859 -3.223 1 79.94 19 VAL B CA 1
ATOM 3564 C C . VAL B 1 19 ? 15.43 18.266 -2.709 1 79.94 19 VAL B C 1
ATOM 3566 O O . VAL B 1 19 ? 14.688 18.438 -1.743 1 79.94 19 VAL B O 1
ATOM 3569 N N . LEU B 1 20 ? 16 19.203 -3.402 1 77.31 20 LEU B N 1
ATOM 3570 C CA . LEU B 1 20 ? 15.875 20.562 -2.877 1 77.31 20 LEU B CA 1
ATOM 3571 C C . LEU B 1 20 ? 14.992 21.422 -3.771 1 77.31 20 LEU B C 1
ATOM 3573 O O . LEU B 1 20 ? 14.852 22.625 -3.547 1 77.31 20 LEU B O 1
ATOM 3577 N N . LYS B 1 21 ? 14.477 20.766 -4.789 1 77.19 21 LYS B N 1
ATOM 3578 C CA . LYS B 1 21 ? 13.648 21.547 -5.703 1 77.19 21 LYS B CA 1
ATOM 3579 C C . LYS B 1 21 ? 12.352 20.797 -6.031 1 77.19 21 LYS B C 1
ATOM 3581 O O . LYS B 1 21 ? 12.312 19.578 -6.016 1 77.19 21 LYS B O 1
ATOM 3586 N N . GLY B 1 22 ? 11.406 21.688 -6.254 1 78.81 22 GLY B N 1
ATOM 3587 C CA . GLY B 1 22 ? 10.141 21.109 -6.688 1 78.81 22 GLY B CA 1
ATOM 3588 C C . GLY B 1 22 ? 10.164 20.641 -8.125 1 78.81 22 GLY B C 1
ATOM 3589 O O . GLY B 1 22 ? 11.023 21.062 -8.914 1 78.81 22 GLY B O 1
ATOM 3590 N N . GLN B 1 23 ? 9.391 19.578 -8.336 1 78.25 23 GLN B N 1
ATOM 3591 C CA . GLN B 1 2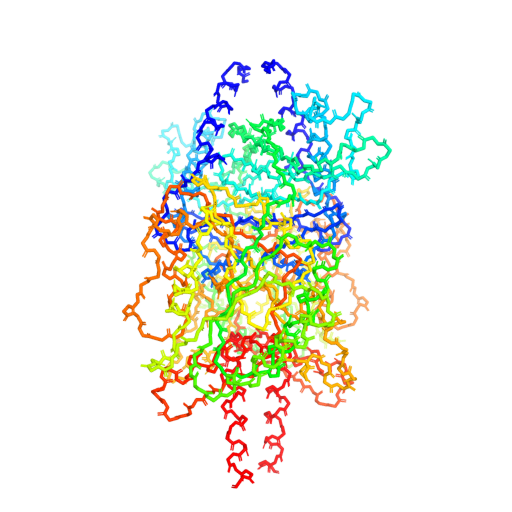3 ? 9.18 19.094 -9.695 1 78.25 23 GLN B CA 1
ATOM 3592 C C . GLN B 1 23 ? 7.75 19.375 -10.164 1 78.25 23 GLN B C 1
ATOM 3594 O O . GLN B 1 23 ? 6.797 19.156 -9.414 1 78.25 23 GLN B O 1
ATOM 3599 N N . ARG B 1 24 ? 7.77 20 -11.359 1 83.88 24 ARG B N 1
ATOM 3600 C CA . ARG B 1 24 ? 6.438 20.203 -11.922 1 83.88 24 ARG B CA 1
ATOM 3601 C C . ARG B 1 24 ? 5.816 18.875 -12.352 1 83.88 24 ARG B C 1
ATOM 3603 O O . ARG B 1 24 ? 6.383 18.156 -13.18 1 83.88 24 ARG B O 1
ATOM 3610 N N . LEU B 1 25 ? 4.809 18.625 -11.727 1 85.44 25 LEU B N 1
ATOM 3611 C CA . LEU B 1 25 ? 4.117 17.359 -12 1 85.44 25 LEU B CA 1
ATOM 3612 C C . LEU B 1 25 ? 2.811 17.609 -12.742 1 85.44 25 LEU B C 1
ATOM 3614 O O . LEU B 1 25 ? 2.285 18.734 -12.727 1 85.44 25 LEU B O 1
ATOM 3618 N N . ARG B 1 26 ? 2.338 16.578 -13.406 1 80.75 26 ARG B N 1
ATOM 3619 C CA . ARG B 1 26 ? 1.146 16.688 -14.242 1 80.75 26 ARG B CA 1
ATOM 3620 C C . ARG B 1 26 ? -0.096 16.922 -13.391 1 80.75 26 ARG B C 1
ATOM 3622 O O . ARG B 1 26 ? -0.93 17.766 -13.734 1 80.75 26 ARG B O 1
ATOM 3629 N N . ASN B 1 27 ? -0.227 16.125 -12.383 1 82.81 27 ASN B N 1
ATOM 3630 C CA . ASN B 1 27 ? -1.401 16.234 -11.523 1 82.81 27 ASN B CA 1
ATOM 3631 C C . ASN B 1 27 ? -1.128 15.672 -10.125 1 82.81 27 ASN B C 1
ATOM 3633 O O . ASN B 1 27 ? 0.018 15.375 -9.789 1 82.81 27 ASN B O 1
ATOM 3637 N N . GLU B 1 28 ? -2.244 15.641 -9.328 1 82.62 28 GLU B N 1
ATOM 3638 C CA . GLU B 1 28 ? -2.141 15.242 -7.926 1 82.62 28 GLU B CA 1
ATOM 3639 C C . GLU B 1 28 ? -1.749 13.773 -7.797 1 82.62 28 GLU B C 1
ATOM 3641 O O . GLU B 1 28 ? -1.206 13.359 -6.77 1 82.62 28 GLU B O 1
ATOM 3646 N N . TYR B 1 29 ? -1.91 13.031 -8.859 1 82.12 29 TYR B N 1
ATOM 3647 C CA . TYR B 1 29 ? -1.648 11.602 -8.797 1 82.12 29 TYR B CA 1
ATOM 3648 C C . TYR B 1 29 ? -0.172 11.305 -9.031 1 82.12 29 TYR B C 1
ATOM 3650 O O . TYR B 1 29 ? 0.281 10.172 -8.828 1 82.12 29 TYR B O 1
ATOM 3658 N N . SER B 1 30 ? 0.532 12.336 -9.359 1 83 30 SER B N 1
ATOM 3659 C CA . SER B 1 30 ? 1.927 12.133 -9.734 1 83 30 SER B CA 1
ATOM 3660 C C . SER B 1 30 ? 2.867 12.461 -8.578 1 83 30 SER B C 1
ATOM 3662 O O . SER B 1 30 ? 4.078 12.25 -8.68 1 83 30 SER B O 1
ATOM 3664 N N . VAL B 1 31 ? 2.283 12.953 -7.527 1 83.62 31 VAL B N 1
ATOM 3665 C CA . VAL B 1 31 ? 3.111 13.352 -6.395 1 83.62 31 VAL B CA 1
ATOM 3666 C C . VAL B 1 31 ? 3.637 12.117 -5.672 1 83.62 31 VAL B C 1
ATOM 3668 O O . VAL B 1 31 ? 2.881 11.18 -5.402 1 83.62 31 VAL B O 1
ATOM 3671 N N . ASN B 1 32 ? 4.969 12.078 -5.492 1 87.12 32 ASN B N 1
ATOM 3672 C CA . ASN B 1 32 ? 5.594 11.023 -4.695 1 87.12 32 ASN B CA 1
ATOM 3673 C C . ASN B 1 32 ? 5.48 11.32 -3.201 1 87.12 32 ASN B C 1
ATOM 3675 O O . ASN B 1 32 ? 6.195 12.172 -2.676 1 87.12 32 ASN B O 1
ATOM 3679 N N . GLU B 1 33 ? 4.691 10.594 -2.549 1 90.94 33 GLU B N 1
ATOM 3680 C CA . GLU B 1 33 ? 4.387 10.867 -1.147 1 90.94 33 GLU B CA 1
ATOM 3681 C C . GLU B 1 33 ? 5.508 10.391 -0.233 1 90.94 33 GLU B C 1
ATOM 3683 O O . GLU B 1 33 ? 6.258 9.477 -0.586 1 90.94 33 GLU B O 1
ATOM 3688 N N . PHE B 1 34 ? 5.562 11.039 0.943 1 95.06 34 PHE B N 1
ATOM 3689 C CA . PHE B 1 34 ? 6.52 10.648 1.971 1 95.06 34 PHE B CA 1
ATOM 3690 C C . PHE B 1 34 ? 5.887 9.688 2.969 1 95.06 34 PHE B C 1
ATOM 3692 O O . PHE B 1 34 ? 4.66 9.594 3.053 1 95.06 34 PHE B O 1
ATOM 3699 N N . ARG B 1 35 ? 6.781 8.969 3.619 1 95.81 35 ARG B N 1
ATOM 3700 C CA . ARG B 1 35 ? 6.465 8.344 4.898 1 95.81 35 ARG B CA 1
ATOM 3701 C C . ARG B 1 35 ? 6.977 9.18 6.062 1 95.81 35 ARG B C 1
ATOM 3703 O O . ARG B 1 35 ? 7.977 9.891 5.93 1 95.81 35 ARG B O 1
ATOM 3710 N N . MET B 1 36 ? 6.211 9.117 7.059 1 98 36 MET B N 1
ATOM 3711 C CA . MET B 1 36 ? 6.691 9.758 8.273 1 98 36 MET B CA 1
ATOM 3712 C C . MET B 1 36 ? 7.152 8.727 9.297 1 98 36 MET B C 1
ATOM 3714 O O . MET B 1 36 ? 6.605 7.621 9.352 1 98 36 MET B O 1
ATOM 3718 N N . PHE B 1 37 ? 8.227 9.055 10.031 1 98.38 37 PHE B N 1
ATOM 3719 C CA . PHE B 1 37 ? 8.648 8.156 11.102 1 98.38 37 PHE B CA 1
ATOM 3720 C C . PHE B 1 37 ? 9.141 8.945 12.312 1 98.38 37 PHE B C 1
ATOM 3722 O O . PHE B 1 37 ? 9.594 10.086 12.172 1 98.38 37 PHE B O 1
ATOM 3729 N N . ASP B 1 38 ? 8.922 8.445 13.391 1 97.44 38 ASP B N 1
ATOM 3730 C CA . ASP B 1 38 ? 9.578 8.883 14.617 1 97.44 38 ASP B CA 1
ATOM 3731 C C . ASP B 1 38 ? 10.523 7.805 15.148 1 97.44 38 ASP B C 1
ATOM 3733 O O . ASP B 1 38 ? 11.039 6.992 14.383 1 97.44 38 ASP B O 1
ATOM 3737 N N . ARG B 1 39 ? 10.844 7.832 16.406 1 96.06 39 ARG B N 1
ATOM 3738 C CA . ARG B 1 39 ? 11.852 6.898 16.906 1 96.06 39 ARG B CA 1
ATOM 3739 C C . ARG B 1 39 ? 11.266 5.5 17.078 1 96.06 39 ARG B C 1
ATOM 3741 O O . ARG B 1 39 ? 12 4.523 17.203 1 96.06 39 ARG B O 1
ATOM 3748 N N . THR B 1 40 ? 9.93 5.438 17 1 96.25 40 THR B N 1
ATOM 3749 C CA . THR B 1 40 ? 9.289 4.172 17.328 1 96.25 40 THR B CA 1
ATOM 3750 C C . THR B 1 40 ? 8.492 3.637 16.141 1 96.25 40 THR B C 1
ATOM 3752 O O . THR B 1 40 ? 8.492 2.434 15.875 1 96.25 40 THR B O 1
ATOM 3755 N N . PHE B 1 41 ? 7.805 4.559 15.461 1 97.12 41 PHE B N 1
ATOM 3756 C CA . PHE B 1 41 ? 6.84 4.105 14.469 1 97.12 41 PHE B CA 1
ATOM 3757 C C . PHE B 1 41 ? 7.176 4.676 13.094 1 97.12 41 PHE B C 1
ATOM 3759 O O . PHE B 1 41 ? 7.809 5.73 12.984 1 97.12 41 PHE B O 1
ATOM 3766 N N . VAL B 1 42 ? 6.785 3.932 12.086 1 96.88 42 VAL B N 1
ATOM 3767 C CA . VAL B 1 42 ? 6.676 4.422 10.719 1 96.88 42 VAL B CA 1
ATOM 3768 C C . VAL B 1 42 ? 5.203 4.566 10.336 1 96.88 42 VAL B C 1
ATOM 3770 O O . VAL B 1 42 ? 4.414 3.639 10.523 1 96.88 42 VAL B O 1
ATOM 3773 N N . TYR B 1 43 ? 4.785 5.699 9.883 1 97.25 43 TYR B N 1
ATOM 3774 C CA . TYR B 1 43 ? 3.439 5.992 9.406 1 97.25 43 TYR B CA 1
ATOM 3775 C C . TYR B 1 43 ? 3.381 5.953 7.883 1 97.25 43 TYR B C 1
ATOM 3777 O O . TYR B 1 43 ? 4.152 6.641 7.207 1 97.25 43 TYR B O 1
ATOM 3785 N N . LYS B 1 44 ? 2.484 5.156 7.352 1 93.19 44 LYS B N 1
ATOM 3786 C CA . LYS B 1 44 ? 2.568 4.867 5.922 1 93.19 44 LYS B CA 1
ATOM 3787 C C . LYS B 1 44 ? 1.182 4.648 5.324 1 93.19 44 LYS B C 1
ATOM 3789 O O . LYS B 1 44 ? 0.282 4.141 5.996 1 93.19 44 LYS B O 1
ATOM 3794 N N . MET B 1 45 ? 1.07 4.961 4.047 1 92 45 MET B N 1
ATOM 3795 C CA . MET B 1 45 ? -0.187 4.785 3.326 1 92 45 MET B CA 1
ATOM 3796 C C . MET B 1 45 ? -0.397 3.32 2.953 1 92 45 MET B C 1
ATOM 3798 O O . MET B 1 45 ? -1.535 2.855 2.867 1 92 45 MET B O 1
ATOM 3802 N N . ASP B 1 46 ? 0.705 2.641 2.727 1 88.25 46 ASP B N 1
ATOM 3803 C CA . ASP B 1 46 ? 0.643 1.208 2.453 1 88.25 46 ASP B CA 1
ATOM 3804 C C . ASP B 1 46 ? 0.488 0.41 3.746 1 88.25 46 ASP B C 1
ATOM 3806 O O . ASP B 1 46 ? 1.439 0.279 4.52 1 88.25 46 ASP B O 1
ATOM 3810 N N . LEU B 1 47 ? -0.599 -0.245 3.867 1 87.19 47 LEU B N 1
ATOM 3811 C CA . LEU B 1 47 ? -0.923 -0.887 5.137 1 87.19 47 LEU B CA 1
ATOM 3812 C C . LEU B 1 47 ? -0.19 -2.217 5.273 1 87.19 47 LEU B C 1
ATOM 3814 O O . LEU B 1 47 ? -0.017 -2.723 6.387 1 87.19 47 LEU B O 1
ATOM 3818 N N . GLY B 1 48 ? 0.15 -2.77 4.133 1 85.25 48 GLY B N 1
ATOM 3819 C CA . GLY B 1 48 ? 0.84 -4.051 4.16 1 85.25 48 GLY B CA 1
ATOM 3820 C C . GLY B 1 48 ? -0.064 -5.207 4.543 1 85.25 48 GLY B C 1
ATOM 3821 O O . GLY B 1 48 ? -1.278 -5.035 4.672 1 85.25 48 GLY B O 1
ATOM 3822 N N . LEU B 1 49 ? 0.583 -6.328 4.809 1 85.06 49 LEU B N 1
ATOM 3823 C CA . LEU B 1 49 ? -0.146 -7.547 5.133 1 85.06 49 LEU B CA 1
ATOM 3824 C C . LEU B 1 49 ? -0.812 -7.438 6.5 1 85.06 49 LEU B C 1
ATOM 3826 O O . LEU B 1 49 ? -1.875 -8.023 6.727 1 85.06 49 LEU B O 1
ATOM 3830 N N . LYS B 1 50 ? -0.235 -6.66 7.352 1 85.56 50 LYS B N 1
ATOM 3831 C CA . LYS B 1 50 ? -0.768 -6.512 8.703 1 85.56 50 LYS B CA 1
ATOM 3832 C C . LYS B 1 50 ? -1.914 -5.504 8.734 1 85.56 50 LYS B C 1
ATOM 3834 O O . LYS B 1 50 ? -2.611 -5.383 9.742 1 85.56 50 LYS B O 1
ATOM 3839 N N . GLN B 1 51 ? -2.07 -4.789 7.68 1 88.19 51 GLN B N 1
ATOM 3840 C CA . GLN B 1 51 ? -3.125 -3.785 7.574 1 88.19 51 GLN B CA 1
ATOM 3841 C C . GLN B 1 51 ? -3.029 -2.766 8.703 1 88.19 51 GLN B C 1
ATOM 3843 O O . GLN B 1 51 ? -4.02 -2.494 9.391 1 88.19 51 GLN B O 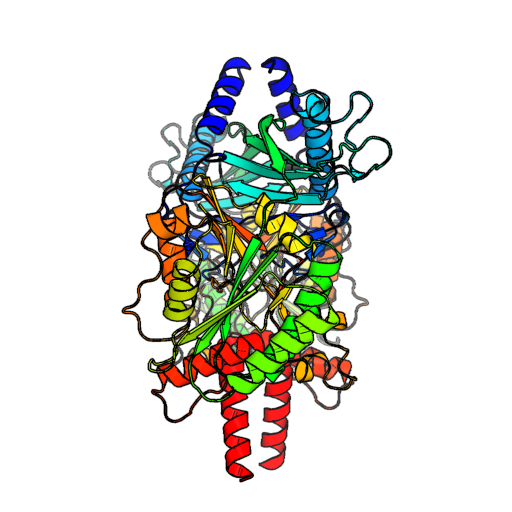1
ATOM 3848 N N . ARG B 1 52 ? -1.828 -2.277 8.875 1 91.94 52 ARG B N 1
ATOM 3849 C CA . ARG B 1 52 ? -1.588 -1.286 9.922 1 91.94 52 ARG B CA 1
ATOM 3850 C C . ARG B 1 52 ? -1.191 0.058 9.32 1 91.94 52 ARG B C 1
ATOM 3852 O O . ARG B 1 52 ? -0.215 0.145 8.57 1 91.94 52 ARG B O 1
ATOM 3859 N N . PRO B 1 53 ? -1.935 1.109 9.75 1 95.19 53 PRO B N 1
ATOM 3860 C CA . PRO B 1 53 ? -1.554 2.438 9.266 1 95.19 53 PRO B CA 1
ATOM 3861 C C . PRO B 1 53 ? -0.214 2.908 9.828 1 95.19 53 PRO B C 1
ATOM 3863 O O . PRO B 1 53 ? 0.386 3.848 9.297 1 95.19 53 PRO B O 1
ATOM 3866 N N . GLN B 1 54 ? 0.205 2.316 10.891 1 95.56 54 GLN B N 1
ATOM 3867 C CA . GLN B 1 54 ? 1.532 2.531 11.461 1 95.56 54 GLN B CA 1
ATOM 3868 C C . GLN B 1 54 ? 2.148 1.219 11.93 1 95.56 54 GLN B C 1
ATOM 3870 O O . GLN B 1 54 ? 1.429 0.29 12.305 1 95.56 54 GLN B O 1
ATOM 3875 N N . ASP B 1 55 ? 3.477 1.134 11.836 1 93.94 55 ASP B N 1
ATOM 3876 C CA . ASP B 1 55 ? 4.203 -0.05 12.281 1 93.94 55 ASP B CA 1
ATOM 3877 C C . ASP B 1 55 ? 5.414 0.337 13.125 1 93.94 55 ASP B C 1
ATOM 3879 O O . ASP B 1 55 ? 6.016 1.392 12.906 1 93.94 55 ASP B O 1
ATOM 3883 N N . VAL B 1 56 ? 5.684 -0.535 14.031 1 94.06 56 VAL B N 1
ATOM 3884 C CA . VAL B 1 56 ? 6.875 -0.316 14.836 1 94.06 56 VAL B CA 1
ATOM 3885 C C . VAL B 1 56 ? 8.125 -0.537 13.984 1 94.06 56 VAL B C 1
ATOM 3887 O O . VAL B 1 56 ? 8.18 -1.473 13.188 1 94.06 56 VAL B O 1
ATOM 3890 N N . ILE B 1 57 ? 9.07 0.297 14.148 1 94.38 57 ILE B N 1
ATOM 3891 C CA . ILE B 1 57 ? 10.297 0.24 13.367 1 94.38 57 ILE B CA 1
ATOM 3892 C C . ILE B 1 57 ? 10.984 -1.109 13.578 1 94.38 57 ILE B C 1
ATOM 3894 O O . ILE B 1 57 ? 11.523 -1.691 12.633 1 94.38 57 ILE B O 1
ATOM 3898 N N . SER B 1 58 ? 10.898 -1.713 14.703 1 90.5 58 SER B N 1
ATOM 3899 C CA . SER B 1 58 ? 11.586 -2.957 15.031 1 90.5 58 SER B CA 1
ATOM 3900 C C . SER B 1 58 ? 10.898 -4.156 14.398 1 90.5 58 SER B C 1
ATOM 3902 O O . SER B 1 58 ? 11.406 -5.277 14.445 1 90.5 58 SER B O 1
ATOM 3904 N N . SER B 1 59 ? 9.75 -3.914 13.797 1 86.88 59 SER B N 1
ATOM 3905 C CA . SER B 1 59 ? 9 -5.016 13.203 1 86.88 59 SER B CA 1
ATOM 3906 C C . SER B 1 59 ? 9.664 -5.508 11.922 1 86.88 59 SER B C 1
ATOM 3908 O O . SER B 1 59 ? 9.391 -6.621 11.461 1 86.88 59 SER B O 1
ATOM 3910 N N . ARG B 1 60 ? 10.445 -4.727 11.328 1 87.38 60 ARG B N 1
ATOM 3911 C CA . ARG B 1 60 ? 11.148 -5.105 10.109 1 87.38 60 ARG B CA 1
ATOM 3912 C C . ARG B 1 60 ? 12.656 -4.992 10.289 1 87.38 60 ARG B C 1
ATOM 3914 O O . ARG B 1 60 ? 13.148 -3.998 10.82 1 87.38 60 ARG B O 1
ATOM 3921 N N . TYR B 1 61 ? 13.25 -5.918 9.75 1 83.31 61 TYR B N 1
ATOM 3922 C CA . TYR B 1 61 ? 14.695 -5.988 9.93 1 83.31 61 TYR B CA 1
ATOM 3923 C C . TYR B 1 61 ? 15.398 -4.832 9.227 1 83.31 61 TYR B C 1
ATOM 3925 O O . TYR B 1 61 ? 16.344 -4.258 9.75 1 83.31 61 TYR B O 1
ATOM 3933 N N . ASP B 1 62 ? 14.945 -4.492 8.047 1 86.81 62 ASP B N 1
ATOM 3934 C CA . ASP B 1 62 ? 15.633 -3.459 7.273 1 86.81 62 ASP B CA 1
ATOM 3935 C C . ASP B 1 62 ? 15.367 -2.072 7.852 1 86.81 62 ASP B C 1
ATOM 3937 O O . ASP B 1 62 ? 16.188 -1.162 7.699 1 86.81 62 ASP B O 1
ATOM 3941 N N . TRP B 1 63 ? 14.203 -1.884 8.539 1 92.31 63 TRP B N 1
ATOM 3942 C CA . TRP B 1 63 ? 13.906 -0.608 9.18 1 92.31 63 TRP B CA 1
ATOM 3943 C C . TRP B 1 63 ? 14.758 -0.413 10.43 1 92.31 63 TRP B C 1
ATOM 3945 O O . TRP B 1 63 ? 15.211 0.701 10.711 1 92.31 63 TRP B O 1
ATOM 3955 N N . ASN B 1 64 ? 14.945 -1.535 11.086 1 90.62 64 ASN B N 1
ATOM 3956 C CA . ASN B 1 64 ? 15.594 -1.514 12.398 1 90.62 64 ASN B CA 1
ATOM 3957 C C . ASN B 1 64 ? 17.016 -0.967 12.305 1 90.62 64 ASN B C 1
ATOM 3959 O O . ASN B 1 64 ? 17.531 -0.405 13.273 1 90.62 64 ASN B O 1
ATOM 3963 N N . SER B 1 65 ? 17.578 -1.162 11.234 1 91.12 65 SER B N 1
ATOM 3964 C CA . SER B 1 65 ? 18.938 -0.645 11.055 1 91.12 65 SER B CA 1
ATOM 3965 C C . SER B 1 65 ? 18.922 0.717 10.367 1 91.12 65 SER B C 1
ATOM 3967 O O . SER B 1 65 ? 19.672 1.612 10.734 1 91.12 65 SER B O 1
ATOM 3969 N N . GLU B 1 66 ? 18.078 0.918 9.477 1 95.62 66 GLU B N 1
ATOM 3970 C CA . GLU B 1 66 ? 18.125 2.092 8.609 1 95.62 66 GLU B CA 1
ATOM 3971 C C . GLU B 1 66 ? 17.656 3.342 9.352 1 95.62 66 GLU B C 1
ATOM 3973 O O . GLU B 1 66 ? 18.359 4.352 9.383 1 95.62 66 GLU B O 1
ATOM 3978 N N . PHE B 1 67 ? 16.516 3.322 10.023 1 97.5 67 PHE B N 1
ATOM 3979 C CA . PHE B 1 67 ? 15.945 4.535 10.594 1 97.5 67 PHE B CA 1
ATOM 3980 C C . PHE B 1 67 ? 16.766 5.035 11.766 1 97.5 67 PHE B C 1
ATOM 3982 O O . PHE B 1 67 ? 17.156 6.203 11.812 1 97.5 67 PHE B O 1
ATOM 3989 N N . PRO B 1 68 ? 17.172 4.141 12.711 1 97.12 68 PRO B N 1
ATOM 3990 C CA . PRO B 1 68 ? 18.078 4.641 13.734 1 97.12 68 PRO B CA 1
ATOM 3991 C C . PRO B 1 68 ? 19.406 5.145 13.156 1 97.12 68 PRO B C 1
ATOM 3993 O O . PRO B 1 68 ? 19.953 6.145 13.641 1 97.12 68 PRO B O 1
ATOM 3996 N N . GLY B 1 69 ? 19.859 4.461 12.141 1 97.31 69 GLY B N 1
ATOM 3997 C CA . GLY B 1 69 ? 21.109 4.867 11.508 1 97.31 69 GLY B CA 1
ATOM 3998 C C . GLY B 1 69 ? 21.031 6.254 10.906 1 97.31 69 GLY B C 1
ATOM 3999 O O . GLY B 1 69 ? 21.953 7.062 11.094 1 97.31 69 GLY B O 1
ATOM 4000 N N . VAL B 1 70 ? 19.984 6.535 10.219 1 97.94 70 VAL B N 1
ATOM 4001 C CA . VAL B 1 70 ? 19.875 7.824 9.547 1 97.94 70 VAL B CA 1
ATOM 4002 C C . VAL B 1 70 ? 19.641 8.93 10.578 1 97.94 70 VAL B C 1
ATOM 4004 O O . VAL B 1 70 ? 20.125 10.055 10.414 1 97.94 70 VAL B O 1
ATOM 4007 N N . ILE B 1 71 ? 18.891 8.641 11.641 1 98.25 71 ILE B N 1
ATOM 4008 C CA . ILE B 1 71 ? 18.703 9.594 12.734 1 98.25 71 ILE B CA 1
ATOM 4009 C C . ILE B 1 71 ? 20.062 9.984 13.32 1 98.25 71 ILE B C 1
ATOM 4011 O O . ILE B 1 71 ? 20.344 11.172 13.5 1 98.25 71 ILE B O 1
ATOM 4015 N N . ASN B 1 72 ? 20.875 8.969 13.57 1 98.12 72 ASN B N 1
ATOM 4016 C CA . ASN B 1 72 ? 22.203 9.219 14.133 1 98.12 72 ASN B CA 1
ATOM 4017 C C . ASN B 1 72 ? 23.094 9.969 13.148 1 98.12 72 ASN B C 1
ATOM 4019 O O . ASN B 1 72 ? 23.906 10.797 13.555 1 98.12 72 ASN B O 1
ATOM 4023 N N . PHE B 1 73 ? 22.984 9.609 11.945 1 97.94 73 PHE B N 1
ATOM 4024 C CA . PHE B 1 73 ? 23.719 10.352 10.93 1 97.94 73 PHE B CA 1
ATOM 4025 C C . PHE B 1 73 ? 23.375 11.836 10.977 1 97.94 73 PHE B C 1
ATOM 4027 O O . PHE B 1 73 ? 24.25 12.688 10.844 1 97.94 73 PHE B O 1
ATOM 4034 N N . GLY B 1 74 ? 22.047 12.164 11.133 1 98.12 74 GLY B N 1
ATOM 4035 C CA . GLY B 1 74 ? 21.641 13.547 11.297 1 98.12 74 GLY B CA 1
ATOM 4036 C C . GLY B 1 74 ? 22.25 14.219 12.508 1 98.12 74 GLY B C 1
ATOM 4037 O O . GLY B 1 74 ? 22.688 15.359 12.43 1 98.12 74 GLY B O 1
ATOM 4038 N N . VAL B 1 75 ? 22.281 13.469 13.562 1 97.44 75 VAL B N 1
ATOM 4039 C CA . VAL B 1 75 ? 22.891 13.977 14.789 1 97.44 75 VAL B CA 1
ATOM 4040 C C . VAL B 1 75 ? 24.344 14.336 14.539 1 97.44 75 VAL B C 1
ATOM 4042 O O . VAL B 1 75 ? 24.797 15.43 14.898 1 97.44 75 VAL B O 1
ATOM 4045 N N . GLU B 1 76 ? 25.062 13.445 13.938 1 97.5 76 GLU B N 1
ATOM 4046 C CA . GLU B 1 76 ? 26.469 13.672 13.648 1 97.5 76 GLU B CA 1
ATOM 4047 C C . GLU B 1 76 ? 26.656 14.859 12.703 1 97.5 76 GLU B C 1
ATOM 4049 O O . GLU B 1 76 ? 27.609 15.633 12.859 1 97.5 76 GLU B O 1
ATOM 4054 N N . SER B 1 77 ? 25.75 14.953 11.758 1 96.94 77 SER B N 1
ATOM 4055 C CA . SER B 1 77 ? 25.828 16.047 10.805 1 96.94 77 SER B CA 1
ATOM 4056 C C . SER B 1 77 ? 25.641 17.391 11.5 1 96.94 77 SER B C 1
ATOM 4058 O O . SER B 1 77 ? 26.281 18.375 11.148 1 96.94 77 SER B O 1
ATOM 4060 N N . LEU B 1 78 ? 24.766 17.484 12.438 1 96.12 78 LEU B N 1
ATOM 4061 C CA . LEU B 1 78 ? 24.516 18.719 13.188 1 96.12 78 LEU B CA 1
ATOM 4062 C C . LEU B 1 78 ? 25.703 19.031 14.094 1 96.12 78 LEU B C 1
ATOM 4064 O O . LEU B 1 78 ? 26.109 20.188 14.195 1 96.12 78 LEU B O 1
ATOM 4068 N N . ASN B 1 79 ? 26.297 18.016 14.766 1 94.88 79 ASN B N 1
ATOM 4069 C CA . ASN B 1 79 ? 27.391 18.219 15.719 1 94.88 79 ASN B CA 1
ATOM 4070 C C . ASN B 1 79 ? 28.688 18.578 15.016 1 94.88 79 ASN B C 1
ATOM 4072 O O . ASN B 1 79 ? 29.562 19.234 15.602 1 94.88 79 ASN B O 1
ATOM 4076 N N . SER B 1 80 ? 28.844 18.156 13.797 1 94.06 80 SER B N 1
ATOM 4077 C CA . SER B 1 80 ? 30.094 18.406 13.078 1 94.06 80 SER B CA 1
ATOM 4078 C C . SER B 1 80 ? 29.969 19.594 12.141 1 94.06 80 SER B C 1
ATOM 4080 O O . SER B 1 80 ? 30.938 20.016 11.516 1 94.06 80 SER B O 1
ATOM 4082 N N . GLY B 1 81 ? 28.766 20.141 12.039 1 90.31 81 GLY B N 1
ATOM 4083 C CA . GLY B 1 81 ? 28.531 21.203 11.078 1 90.31 81 GLY B CA 1
ATOM 4084 C C . GLY B 1 81 ? 28.406 22.562 11.727 1 90.31 81 GLY B C 1
ATOM 4085 O O . GLY B 1 81 ? 28.578 22.703 12.938 1 90.31 81 GLY B O 1
ATOM 4086 N N . GLY B 1 82 ? 28.141 23.516 10.812 1 87.5 82 GLY B N 1
ATOM 4087 C CA . GLY B 1 82 ? 28.078 24.891 11.242 1 87.5 82 GLY B CA 1
ATOM 4088 C C . GLY B 1 82 ? 26.875 25.188 12.125 1 87.5 82 GLY B C 1
ATOM 4089 O O . GLY B 1 82 ? 26.875 26.156 12.883 1 87.5 82 GLY B O 1
ATOM 4090 N N . ARG B 1 83 ? 25.891 24.344 12.055 1 87.75 83 ARG B N 1
ATOM 4091 C CA . ARG B 1 83 ? 24.656 24.578 12.812 1 87.75 83 ARG B CA 1
ATOM 4092 C C . ARG B 1 83 ? 24.906 24.422 14.312 1 87.75 83 ARG B C 1
ATOM 4094 O O . ARG B 1 83 ? 24.156 24.953 15.125 1 87.75 83 ARG B O 1
ATOM 4101 N N . ARG B 1 84 ? 25.938 23.719 14.633 1 86.94 84 ARG B N 1
ATOM 4102 C CA . ARG B 1 84 ? 26.281 23.516 16.031 1 86.94 84 ARG B CA 1
ATOM 4103 C C . ARG B 1 84 ? 26.547 24.844 16.734 1 86.94 84 ARG B C 1
ATOM 4105 O O . ARG B 1 84 ? 26.312 24.984 17.922 1 86.94 84 ARG B O 1
ATOM 4112 N N . LEU B 1 85 ? 26.922 25.75 15.992 1 86.69 85 LEU B N 1
ATOM 4113 C CA . LEU B 1 85 ? 27.266 27.062 16.547 1 86.69 85 LEU B CA 1
ATOM 4114 C C . LEU B 1 85 ? 26.016 27.844 16.938 1 86.69 85 LEU B C 1
ATOM 4116 O O . LEU B 1 85 ? 26.109 28.844 17.656 1 86.69 85 LEU B O 1
ATOM 4120 N N . GLU B 1 86 ? 24.891 27.359 16.453 1 88.06 86 GLU B N 1
ATOM 4121 C CA . GLU B 1 86 ? 23.641 28.062 16.719 1 88.06 86 GLU B CA 1
ATOM 4122 C C . GLU B 1 86 ? 23.047 27.641 18.062 1 88.06 86 GLU B C 1
ATOM 4124 O O . GLU B 1 86 ? 22.031 28.188 18.5 1 88.06 86 GLU B O 1
ATOM 4129 N N . VAL B 1 87 ? 23.797 26.641 18.609 1 88 87 VAL B N 1
ATOM 4130 C CA . VAL B 1 87 ? 23.438 26.234 19.969 1 88 87 VAL B CA 1
ATOM 4131 C C . VAL B 1 87 ? 24.578 26.578 20.922 1 88 87 VAL B C 1
ATOM 4133 O O . VAL B 1 87 ? 25.578 27.172 20.516 1 88 87 VAL B O 1
ATOM 4136 N N . THR B 1 88 ? 24.406 26.359 22.234 1 84.94 88 THR B N 1
ATOM 4137 C CA . THR B 1 88 ? 25.469 26.688 23.172 1 84.94 88 THR B CA 1
ATOM 4138 C C . THR B 1 88 ? 26.719 25.859 22.906 1 84.94 88 THR B C 1
ATOM 4140 O O . THR B 1 88 ? 26.625 24.75 22.359 1 84.94 88 THR B O 1
ATOM 4143 N N . PRO B 1 89 ? 27.859 26.328 23.219 1 83.81 89 PRO B N 1
ATOM 4144 C CA . PRO B 1 89 ? 29.125 25.656 22.906 1 83.81 89 PRO B CA 1
ATOM 4145 C C . PRO B 1 89 ? 29.219 24.25 23.5 1 83.81 89 PRO B C 1
ATOM 4147 O O . PRO B 1 89 ? 29.906 23.391 22.953 1 83.81 89 PRO B O 1
ATOM 4150 N N . THR B 1 90 ? 28.5 24.078 24.578 1 84.62 90 THR B N 1
ATOM 4151 C CA . THR B 1 90 ? 28.641 22.797 25.25 1 84.62 90 THR B CA 1
ATOM 4152 C C . THR B 1 90 ? 27.531 21.844 24.828 1 84.62 90 THR B C 1
ATOM 4154 O O . THR B 1 90 ? 27.547 20.656 25.188 1 84.62 90 THR B O 1
ATOM 4157 N N . TYR B 1 91 ? 26.656 22.375 24.031 1 88.88 91 TYR B N 1
ATOM 4158 C CA . TYR B 1 91 ? 25.531 21.547 23.656 1 88.88 91 TYR B CA 1
ATOM 4159 C C . TYR B 1 91 ? 25.906 20.562 22.547 1 88.88 91 TYR B C 1
ATOM 4161 O O . TYR B 1 91 ? 26.594 20.938 21.594 1 88.88 91 TYR B O 1
ATOM 4169 N N . ARG B 1 92 ? 25.531 19.312 22.734 1 90.69 92 ARG B N 1
ATOM 4170 C CA . ARG B 1 92 ? 25.703 18.281 21.719 1 90.69 92 ARG B CA 1
ATOM 4171 C C . ARG B 1 92 ? 24.375 17.594 21.406 1 90.69 92 ARG B C 1
ATOM 4173 O O . ARG B 1 92 ? 23.672 17.141 22.328 1 90.69 92 ARG B O 1
ATOM 4180 N N . PHE B 1 93 ? 24.062 17.641 20.125 1 93.38 93 PHE B N 1
ATOM 4181 C CA . PHE B 1 93 ? 22.844 16.953 19.719 1 93.38 93 PHE B CA 1
ATOM 4182 C C . PHE B 1 93 ? 22.938 15.461 20 1 93.38 93 PHE B C 1
ATOM 4184 O O . PHE B 1 93 ? 24.016 14.875 19.891 1 93.38 93 PHE B O 1
ATOM 4191 N N . THR B 1 94 ? 21.859 14.836 20.359 1 94.5 94 THR B N 1
ATOM 4192 C CA . THR B 1 94 ? 21.703 13.391 20.547 1 94.5 94 THR B CA 1
ATOM 4193 C C . THR B 1 94 ? 20.406 12.898 19.891 1 94.5 94 THR B C 1
ATOM 4195 O O . THR B 1 94 ? 19.641 13.688 19.344 1 94.5 94 THR B O 1
ATOM 4198 N N . GLU B 1 95 ? 20.172 11.648 19.891 1 95.25 95 GLU B N 1
ATOM 4199 C CA . GLU B 1 95 ? 18.953 11.055 19.328 1 95.25 95 GLU B CA 1
ATOM 4200 C C . GLU B 1 95 ? 17.719 11.578 20.047 1 95.25 95 GLU B C 1
ATOM 4202 O O . GLU B 1 95 ? 16.625 11.578 19.469 1 95.25 95 GLU B O 1
ATOM 4207 N N . LYS B 1 96 ? 17.859 11.992 21.234 1 93.38 96 LYS B N 1
ATOM 4208 C CA . LYS B 1 96 ? 16.734 12.484 22.016 1 93.38 96 LYS B CA 1
ATOM 4209 C C . LYS B 1 96 ? 16.188 13.781 21.438 1 93.38 96 LYS B C 1
ATOM 4211 O O . LYS B 1 96 ? 15.047 14.148 21.703 1 93.38 96 LYS B O 1
ATOM 4216 N N . ASP B 1 97 ? 17.031 14.484 20.672 1 94.75 97 ASP B N 1
ATOM 4217 C CA . ASP B 1 97 ? 16.609 15.75 20.078 1 94.75 97 ASP B CA 1
ATOM 4218 C C . ASP B 1 97 ? 15.766 15.508 18.828 1 94.75 97 ASP B C 1
ATOM 4220 O O . ASP B 1 97 ? 15.133 16.438 18.312 1 94.75 97 ASP B O 1
ATOM 4224 N N . PHE B 1 98 ? 15.797 14.273 18.344 1 97.38 98 PHE B N 1
ATOM 4225 C CA . PHE B 1 98 ? 15.062 13.945 17.125 1 97.38 98 PHE B CA 1
ATOM 4226 C C . PHE B 1 98 ? 13.555 14.039 17.375 1 97.38 98 PHE B C 1
ATOM 4228 O O . PHE B 1 98 ? 13.047 13.453 18.328 1 97.38 98 PHE B O 1
ATOM 4235 N N . VAL B 1 99 ? 12.852 14.75 16.484 1 96.31 99 VAL B N 1
ATOM 4236 C CA . VAL B 1 99 ? 11.414 14.938 16.625 1 96.31 99 VAL B CA 1
ATOM 4237 C C . VAL B 1 99 ? 10.68 13.953 15.711 1 96.31 99 VAL B C 1
ATOM 4239 O O . VAL B 1 99 ? 9.914 13.109 16.188 1 96.31 99 VAL B O 1
ATOM 4242 N N . HIS B 1 100 ? 10.922 14.07 14.422 1 98.19 100 HIS B N 1
ATOM 4243 C CA . HIS B 1 100 ? 10.367 13.172 13.414 1 98.19 100 HIS B CA 1
ATOM 4244 C C . HIS B 1 100 ? 11.133 13.273 12.102 1 98.19 100 HIS B C 1
ATOM 4246 O O . HIS B 1 100 ? 11.977 14.164 11.938 1 98.19 100 HIS B O 1
ATOM 4252 N N . GLY B 1 101 ? 10.875 12.367 11.242 1 98.5 101 GLY B N 1
ATOM 4253 C CA . GLY B 1 101 ? 11.492 12.367 9.93 1 98.5 101 GLY B CA 1
ATOM 4254 C C . GLY B 1 101 ? 10.547 11.945 8.82 1 98.5 101 GLY B C 1
ATOM 4255 O O . GLY B 1 101 ? 9.508 11.344 9.086 1 98.5 101 GLY B O 1
ATOM 4256 N N . LEU B 1 102 ? 10.844 12.398 7.637 1 98.06 102 LEU B N 1
ATOM 4257 C CA . LEU B 1 102 ? 10.164 11.977 6.414 1 98.06 102 LEU B CA 1
ATOM 4258 C C . LEU B 1 102 ? 11.109 11.203 5.504 1 98.06 102 LEU B C 1
ATOM 4260 O O . LEU B 1 102 ? 12.312 11.469 5.484 1 98.06 102 LEU B O 1
ATOM 4264 N N . SER B 1 103 ? 10.594 10.266 4.852 1 97.06 103 SER B N 1
ATOM 4265 C CA . SER B 1 103 ? 11.398 9.531 3.881 1 97.06 103 SER B CA 1
ATOM 4266 C C . SER B 1 103 ? 10.602 9.234 2.615 1 97.06 103 SER B C 1
ATOM 4268 O O . SER B 1 103 ? 9.398 8.969 2.682 1 97.06 103 SER B O 1
ATOM 4270 N N . ARG B 1 104 ? 11.203 9.297 1.488 1 93.38 104 ARG B N 1
ATOM 4271 C CA . ARG B 1 104 ? 10.609 8.875 0.221 1 93.38 104 ARG B CA 1
ATOM 4272 C C . ARG B 1 104 ? 11.664 8.25 -0.691 1 93.38 104 ARG B C 1
ATOM 4274 O O . ARG B 1 104 ? 12.828 8.648 -0.666 1 93.38 104 ARG B O 1
ATOM 4281 N N . THR B 1 105 ? 11.234 7.25 -1.43 1 91.94 105 THR B N 1
ATOM 4282 C CA . THR B 1 105 ? 12.117 6.562 -2.363 1 91.94 105 THR B CA 1
ATOM 4283 C C . THR B 1 105 ? 11.773 6.926 -3.805 1 91.94 105 THR B C 1
ATOM 4285 O O . THR B 1 105 ? 10.602 6.914 -4.191 1 91.94 105 THR B O 1
ATOM 4288 N N . GLU B 1 106 ? 12.695 7.297 -4.527 1 89.38 106 GLU B N 1
ATOM 4289 C CA . GLU B 1 106 ? 12.57 7.469 -5.973 1 89.38 106 GLU B CA 1
ATOM 4290 C C . GLU B 1 106 ? 13.273 6.34 -6.727 1 89.38 106 GLU B C 1
ATOM 4292 O O . GLU B 1 106 ? 14.477 6.152 -6.59 1 89.38 106 GLU B O 1
ATOM 4297 N N . ALA B 1 107 ? 12.477 5.715 -7.539 1 89.94 107 ALA B N 1
ATOM 4298 C CA . ALA B 1 107 ? 12.992 4.551 -8.258 1 89.94 107 ALA B CA 1
ATOM 4299 C C . ALA B 1 107 ? 14.18 4.934 -9.133 1 89.94 107 ALA B C 1
ATOM 4301 O O . ALA B 1 107 ? 14.109 5.898 -9.898 1 89.94 107 ALA B O 1
ATOM 4302 N N . GLY B 1 108 ? 15.234 4.246 -8.992 1 90.31 108 GLY B N 1
ATOM 4303 C CA . GLY B 1 108 ? 16.422 4.441 -9.805 1 90.31 108 GLY B CA 1
ATOM 4304 C C . GLY B 1 108 ? 17.297 5.586 -9.32 1 90.31 108 GLY B C 1
ATOM 4305 O O . GLY B 1 108 ? 18.391 5.801 -9.852 1 90.31 108 GLY B O 1
ATOM 4306 N N . MET B 1 109 ? 16.797 6.336 -8.32 1 92 109 MET B N 1
ATOM 4307 C CA . MET B 1 109 ? 17.547 7.504 -7.859 1 92 109 MET B CA 1
ATOM 4308 C C . MET B 1 109 ? 18.078 7.289 -6.445 1 92 109 MET B C 1
ATOM 4310 O O . MET B 1 109 ? 19.266 7.457 -6.188 1 92 109 MET B O 1
ATOM 4314 N N . GLY B 1 110 ? 17.188 7.02 -5.551 1 94.5 110 GLY B N 1
ATOM 4315 C CA . GLY B 1 110 ? 17.625 6.828 -4.18 1 94.5 110 GLY B CA 1
ATOM 4316 C C . GLY B 1 110 ? 16.562 7.184 -3.156 1 94.5 110 GLY B C 1
ATOM 4317 O O . GLY B 1 110 ? 15.375 7.117 -3.447 1 94.5 110 GLY B O 1
ATOM 4318 N N . VAL B 1 111 ? 17.031 7.367 -1.93 1 96 111 VAL B N 1
ATOM 4319 C CA . VAL B 1 111 ? 16.125 7.637 -0.816 1 96 111 VAL B CA 1
ATOM 4320 C C . VAL B 1 111 ? 16.406 9.023 -0.251 1 96 111 VAL B C 1
ATOM 4322 O O . VAL B 1 111 ? 17.562 9.383 -0.004 1 96 111 VAL B O 1
ATOM 4325 N N . HIS B 1 112 ? 15.32 9.773 -0.143 1 95.38 112 HIS B N 1
ATOM 4326 C CA . HIS B 1 112 ? 15.336 11.125 0.404 1 95.38 112 HIS B CA 1
ATOM 4327 C C . HIS B 1 112 ? 14.797 11.148 1.828 1 95.38 112 HIS B C 1
ATOM 4329 O O . HIS B 1 112 ? 13.734 10.586 2.104 1 95.38 112 HIS B O 1
ATOM 4335 N N . TYR B 1 113 ? 15.602 11.75 2.779 1 97.38 113 TYR B N 1
ATOM 4336 C CA . TYR B 1 113 ? 15.164 11.914 4.16 1 97.38 113 TYR B CA 1
ATOM 4337 C C . TYR B 1 113 ? 15.117 13.391 4.547 1 97.38 113 TYR B C 1
ATOM 4339 O O . TYR B 1 113 ? 16 14.164 4.168 1 97.38 113 TYR B O 1
ATOM 4347 N N . GLU B 1 114 ? 14.094 13.812 5.199 1 97.25 114 GLU B N 1
ATOM 4348 C CA . GLU B 1 114 ? 14.016 15.062 5.945 1 97.25 114 GLU B CA 1
ATOM 4349 C C . GLU B 1 114 ? 13.945 14.805 7.449 1 97.25 114 GLU B C 1
ATOM 4351 O O . GLU B 1 114 ? 12.961 14.258 7.945 1 97.25 114 GLU B O 1
ATOM 4356 N N . LEU B 1 115 ? 14.984 15.203 8.148 1 98.38 115 LEU B N 1
ATOM 4357 C CA . LEU B 1 115 ? 15.078 14.938 9.578 1 98.38 115 LEU B CA 1
ATOM 4358 C C . LEU B 1 115 ? 14.93 16.219 10.391 1 98.38 115 LEU B C 1
ATOM 4360 O O . LEU B 1 115 ? 15.562 17.234 10.078 1 98.38 115 LEU B O 1
ATOM 4364 N N . VAL B 1 116 ? 14.117 16.172 11.375 1 98.25 116 VAL B N 1
ATOM 4365 C CA . VAL B 1 116 ? 13.828 17.344 12.188 1 98.25 116 VAL B CA 1
ATOM 4366 C C . VAL B 1 116 ? 14.289 17.109 13.625 1 98.25 116 VAL B C 1
ATOM 4368 O O . VAL B 1 116 ? 13.953 16.078 14.227 1 98.25 116 VAL B O 1
ATOM 4371 N N . TYR B 1 117 ? 15.047 18 14.164 1 96.06 117 TYR B N 1
ATOM 4372 C CA . TYR B 1 117 ? 15.57 17.922 15.523 1 96.06 117 TYR B CA 1
ATOM 4373 C C . TYR B 1 117 ? 15.195 19.172 16.312 1 96.06 117 TYR B C 1
ATOM 4375 O O . TYR B 1 117 ? 15.195 20.281 15.773 1 96.06 117 TYR B O 1
ATOM 4383 N N . LYS B 1 118 ? 14.906 19.031 17.5 1 93.06 118 LYS B N 1
ATOM 4384 C CA . LYS B 1 118 ? 14.633 20.109 18.438 1 93.06 118 LYS B CA 1
ATOM 4385 C C . LYS B 1 118 ? 15.383 19.906 19.75 1 93.06 118 LYS B C 1
ATOM 4387 O O . LYS B 1 118 ? 15.078 18.984 20.5 1 93.06 118 LYS B O 1
ATOM 4392 N N . PRO B 1 119 ? 16.312 20.812 20.016 1 90.44 119 PRO B N 1
ATOM 4393 C CA . PRO B 1 119 ? 17.062 20.672 21.266 1 90.44 119 PRO B CA 1
ATOM 4394 C C . PRO B 1 119 ? 16.156 20.641 22.484 1 90.44 119 PRO B C 1
ATOM 4396 O O . PRO B 1 119 ? 15.219 21.422 22.594 1 90.44 119 PRO B O 1
ATOM 4399 N N . ILE B 1 120 ? 16.312 19.703 23.438 1 82.69 120 ILE B N 1
ATOM 4400 C CA . ILE B 1 120 ? 15.438 19.516 24.578 1 82.69 120 ILE B CA 1
ATOM 4401 C C . ILE B 1 120 ? 16.156 19.938 25.859 1 82.69 120 ILE B C 1
ATOM 4403 O O . ILE B 1 120 ? 15.523 20.234 26.875 1 82.69 120 ILE B O 1
ATOM 4407 N N . SER B 1 121 ? 17.516 19.703 26.031 1 68.56 121 SER B N 1
ATOM 4408 C CA . SER B 1 121 ? 18.156 19.938 27.312 1 68.56 121 SER B CA 1
ATOM 4409 C C . SER B 1 121 ? 18.234 21.438 27.625 1 68.56 121 SER B C 1
ATOM 4411 O O . SER B 1 121 ? 18.75 22.203 26.812 1 68.56 121 SER B O 1
ATOM 4413 N N . SER B 1 122 ? 17.516 21.922 28.609 1 61.31 122 SER B N 1
ATOM 4414 C CA . SER B 1 122 ? 17.297 23.297 29.094 1 61.31 122 SER B CA 1
ATOM 4415 C C . SER B 1 122 ? 18.594 23.953 29.516 1 61.31 122 SER B C 1
ATOM 4417 O O . SER B 1 122 ? 18.766 25.156 29.375 1 61.31 122 SER B O 1
ATOM 4419 N N . ALA B 1 123 ? 19.422 23.141 30.219 1 59.97 123 ALA B N 1
ATOM 4420 C CA . ALA B 1 123 ? 20.5 23.859 30.906 1 59.97 123 ALA B CA 1
ATOM 4421 C C . ALA B 1 123 ? 21.359 24.625 29.922 1 59.97 123 ALA B C 1
ATOM 4423 O O . ALA B 1 123 ? 21.953 25.656 30.266 1 59.97 123 ALA B O 1
ATOM 4424 N N . ASN B 1 124 ? 21.266 24.203 28.703 1 61.38 124 ASN B N 1
ATOM 4425 C CA . ASN B 1 124 ? 22.188 24.812 27.734 1 61.38 124 ASN B CA 1
ATOM 4426 C C . ASN B 1 124 ? 21.438 25.328 26.516 1 61.38 124 ASN B C 1
ATOM 4428 O O . ASN B 1 124 ? 22.016 25.453 25.438 1 61.38 124 ASN B O 1
ATOM 4432 N N . LEU B 1 125 ? 20.047 25.516 26.75 1 64.12 125 LEU B N 1
ATOM 4433 C CA . LEU B 1 125 ? 19.312 25.969 25.562 1 64.12 125 LEU B CA 1
ATOM 4434 C C . LEU B 1 125 ? 19.297 27.484 25.469 1 64.12 125 LEU B C 1
ATOM 4436 O O . LEU B 1 125 ? 19.203 28.172 26.5 1 64.12 125 LEU B O 1
ATOM 4440 N N . PRO B 1 126 ? 19.734 27.938 24.297 1 65.06 126 PRO B N 1
ATOM 4441 C CA . PRO B 1 126 ? 19.531 29.375 24.109 1 65.06 126 PRO B CA 1
ATOM 4442 C C . PRO B 1 126 ? 18.094 29.812 24.344 1 65.06 126 PRO B C 1
ATOM 4444 O O . PRO B 1 126 ? 17.203 28.984 24.438 1 65.06 126 PRO B O 1
ATOM 4447 N N . LYS B 1 127 ? 17.969 31.062 24.625 1 65.12 127 LYS B N 1
ATOM 4448 C CA . LYS B 1 127 ? 16.656 31.672 24.859 1 65.12 127 LYS B CA 1
ATOM 4449 C C . LYS B 1 127 ? 15.711 31.391 23.688 1 65.12 127 LYS B C 1
ATOM 4451 O O . LYS B 1 127 ? 14.531 31.094 23.906 1 65.12 127 LYS B O 1
ATOM 4456 N N . ASP B 1 128 ? 16.297 31.359 22.469 1 78.81 128 ASP B N 1
ATOM 4457 C CA . ASP B 1 128 ? 15.453 31.109 21.312 1 78.81 128 ASP B CA 1
ATOM 4458 C C . ASP B 1 128 ? 15.703 29.703 20.734 1 78.81 128 ASP B C 1
ATOM 4460 O O . ASP B 1 128 ? 16.672 29.484 20.016 1 78.81 128 ASP B O 1
ATOM 4464 N N . ILE B 1 129 ? 14.766 28.891 21.141 1 84.31 129 ILE B N 1
ATOM 4465 C CA . ILE B 1 129 ? 14.914 27.5 20.688 1 84.31 129 ILE B CA 1
ATOM 4466 C C . ILE B 1 129 ? 14.617 27.438 19.188 1 84.31 129 ILE B C 1
ATOM 4468 O O . ILE B 1 129 ? 13.68 28.078 18.703 1 84.31 129 ILE B O 1
ATOM 4472 N N . LYS B 1 130 ? 15.453 26.734 18.484 1 91.19 130 LYS B N 1
ATOM 4473 C CA . LYS B 1 130 ? 15.305 26.578 17.047 1 91.19 130 LYS B CA 1
ATOM 4474 C C . LYS B 1 130 ? 15.031 25.125 16.688 1 91.19 130 LYS B C 1
ATOM 4476 O O . LYS B 1 130 ? 15.305 24.219 17.469 1 91.19 130 LYS B O 1
ATOM 4481 N N . LEU B 1 131 ? 14.375 24.953 15.57 1 94.06 131 LEU B N 1
ATOM 4482 C CA . LEU B 1 131 ? 14.297 23.656 14.914 1 94.06 131 LEU B CA 1
ATOM 4483 C C . LEU B 1 131 ? 15.461 23.453 13.953 1 94.06 131 LEU B C 1
ATOM 4485 O O . LEU B 1 131 ? 15.867 24.391 13.258 1 94.06 131 LEU B O 1
ATOM 4489 N N . PHE B 1 132 ? 15.992 22.328 14.016 1 95.38 132 PHE B N 1
ATOM 4490 C CA . PHE B 1 132 ? 17.109 22 13.133 1 95.38 132 PHE B CA 1
ATOM 4491 C C . PHE B 1 132 ? 16.703 20.922 12.133 1 95.38 132 PHE B C 1
ATOM 4493 O O . PHE B 1 132 ? 16.016 19.969 12.492 1 95.38 132 PHE B O 1
ATOM 4500 N N . TYR B 1 133 ? 17.172 21.078 10.906 1 96.19 133 TYR B N 1
ATOM 4501 C CA . TYR B 1 133 ? 16.812 20.203 9.805 1 96.19 133 TYR B CA 1
ATOM 4502 C C . TYR B 1 133 ? 18.047 19.625 9.125 1 96.19 133 TYR B C 1
ATOM 4504 O O . TYR B 1 133 ? 19.016 20.359 8.875 1 96.19 133 TYR B O 1
ATOM 4512 N N . VAL B 1 134 ? 18.031 18.406 8.898 1 97.5 134 VAL B N 1
ATOM 4513 C CA . VAL B 1 134 ? 19.062 17.781 8.086 1 97.5 134 VAL B CA 1
ATOM 4514 C C . VAL B 1 134 ? 18.406 17.062 6.898 1 97.5 134 VAL B C 1
ATOM 4516 O O . VAL B 1 134 ? 17.641 16.109 7.082 1 97.5 134 VAL B O 1
ATOM 4519 N N . THR B 1 135 ? 18.641 17.531 5.688 1 96.25 135 THR B N 1
ATOM 4520 C CA . THR B 1 135 ? 18.234 16.859 4.461 1 96.25 135 THR B CA 1
ATOM 4521 C C . THR B 1 135 ? 19.281 15.828 4.043 1 96.25 135 THR B C 1
ATOM 4523 O O . THR B 1 135 ? 20.438 16.172 3.809 1 96.25 135 THR B O 1
ATOM 4526 N N . VAL B 1 136 ? 18.844 14.602 4.004 1 96.75 136 VAL B N 1
ATOM 4527 C CA . VAL B 1 136 ? 19.766 13.508 3.705 1 96.75 136 VAL B CA 1
ATOM 4528 C C . VAL B 1 136 ? 19.328 12.805 2.418 1 96.75 136 VAL B C 1
ATOM 4530 O O . VAL B 1 136 ? 18.141 12.633 2.17 1 96.75 136 VAL B O 1
ATOM 4533 N N . PHE B 1 137 ? 20.266 12.461 1.59 1 95.5 137 PHE B N 1
ATOM 4534 C CA . PHE B 1 137 ? 20 11.68 0.39 1 95.5 137 PHE B CA 1
ATOM 4535 C C . PHE B 1 137 ? 20.938 10.477 0.311 1 95.5 137 PHE B C 1
ATOM 4537 O O . PHE B 1 137 ? 22.125 10.586 0.614 1 95.5 137 PHE B O 1
ATOM 4544 N N . ARG B 1 138 ? 20.391 9.352 0.082 1 95.38 138 ARG B N 1
ATOM 4545 C CA . ARG B 1 138 ? 21.125 8.125 -0.208 1 95.38 138 ARG B CA 1
ATOM 4546 C C . ARG B 1 138 ? 20.953 7.711 -1.664 1 95.38 138 ARG B C 1
ATOM 4548 O O . ARG B 1 138 ? 19.953 7.07 -2.014 1 95.38 138 ARG B O 1
ATOM 4555 N N . PRO B 1 139 ? 21.922 7.977 -2.502 1 94.69 139 PRO B N 1
ATOM 4556 C CA . PRO B 1 139 ? 21.75 7.629 -3.914 1 94.69 139 PRO B CA 1
ATOM 4557 C C . PRO B 1 139 ? 21.938 6.137 -4.184 1 94.69 139 PRO B C 1
ATOM 4559 O O . PRO B 1 139 ? 22.688 5.465 -3.471 1 94.69 139 PRO B O 1
ATOM 4562 N N . LEU B 1 140 ? 21.281 5.621 -5.164 1 94.69 140 LEU B N 1
ATOM 4563 C CA . LEU B 1 140 ? 21.469 4.258 -5.648 1 94.69 140 LEU B CA 1
ATOM 4564 C C . LEU B 1 140 ? 22.688 4.18 -6.559 1 94.69 140 LEU B C 1
ATOM 4566 O O . LEU B 1 140 ? 22.906 5.062 -7.391 1 94.69 140 LEU B O 1
ATOM 4570 N N . ALA B 1 141 ? 23.484 3.211 -6.34 1 94.12 141 ALA B N 1
ATOM 4571 C CA . ALA B 1 141 ? 24.609 2.943 -7.219 1 94.12 141 ALA B CA 1
ATOM 4572 C C . ALA B 1 141 ? 24.156 2.307 -8.523 1 94.12 141 ALA B C 1
ATOM 4574 O O . ALA B 1 141 ? 22.984 1.921 -8.664 1 94.12 141 ALA B O 1
ATOM 4575 N N . PRO B 1 142 ? 24.984 2.293 -9.547 1 91.81 142 PRO B N 1
ATOM 4576 C CA . PRO B 1 142 ? 24.625 1.607 -10.797 1 91.81 142 PRO B CA 1
ATOM 4577 C C . PRO B 1 142 ? 24.25 0.144 -10.57 1 91.81 142 PRO B C 1
ATOM 4579 O O . PRO B 1 142 ? 24.75 -0.49 -9.641 1 91.81 142 PRO B O 1
ATOM 4582 N N . PRO B 1 143 ? 23.359 -0.336 -11.461 1 94.12 143 PRO B N 1
ATOM 4583 C CA . PRO B 1 143 ? 23 -1.749 -11.32 1 94.12 143 PRO B CA 1
ATOM 4584 C C . PRO B 1 143 ? 24.188 -2.686 -11.555 1 94.12 143 PRO B C 1
ATOM 4586 O O . PRO B 1 143 ? 25.047 -2.402 -12.391 1 94.12 143 PRO B O 1
ATOM 4589 N N . LYS B 1 144 ? 24.188 -3.721 -10.82 1 92.88 144 LYS B N 1
ATOM 4590 C CA . LYS B 1 144 ? 25.188 -4.773 -10.953 1 92.88 144 LYS B CA 1
ATOM 4591 C C . LYS B 1 144 ? 24.531 -6.137 -11.156 1 92.88 144 LYS B C 1
ATOM 4593 O O . LYS B 1 144 ? 23.594 -6.496 -10.43 1 92.88 144 LYS B O 1
ATOM 4598 N N . ALA B 1 145 ? 25 -6.863 -12.109 1 93.88 145 ALA B N 1
ATOM 4599 C CA . ALA B 1 145 ? 24.547 -8.242 -12.281 1 93.88 145 ALA B CA 1
ATOM 4600 C C . ALA B 1 145 ? 25.172 -9.164 -11.25 1 93.88 145 ALA B C 1
ATOM 4602 O O . ALA B 1 145 ? 26.391 -9.367 -11.258 1 93.88 145 ALA B O 1
ATOM 4603 N N . ILE B 1 146 ? 24.406 -9.734 -10.461 1 92.69 146 ILE B N 1
ATOM 4604 C CA . ILE B 1 146 ? 24.906 -10.594 -9.391 1 92.69 146 ILE B CA 1
ATOM 4605 C C . ILE B 1 146 ? 25.047 -12.023 -9.898 1 92.69 146 ILE B C 1
ATOM 4607 O O . ILE B 1 146 ? 25.984 -12.727 -9.516 1 92.69 146 ILE B O 1
ATOM 4611 N N . GLN B 1 147 ? 24.062 -12.391 -10.68 1 92.31 147 GLN B N 1
ATOM 4612 C CA . GLN B 1 147 ? 24.031 -13.758 -11.188 1 92.31 147 GLN B CA 1
ATOM 4613 C C . GLN B 1 147 ? 23.234 -13.852 -12.484 1 92.31 147 GLN B C 1
ATOM 4615 O O . GLN B 1 147 ? 22.25 -13.117 -12.664 1 92.31 147 GLN B O 1
ATOM 4620 N N . THR B 1 148 ? 23.75 -14.641 -13.359 1 94.56 148 THR B N 1
ATOM 4621 C CA . THR B 1 148 ? 23 -15.031 -14.555 1 94.56 148 THR B CA 1
ATOM 4622 C C . THR B 1 148 ? 22.828 -16.547 -14.617 1 94.56 148 THR B C 1
ATOM 4624 O O . THR B 1 148 ? 23.75 -17.297 -14.312 1 94.56 148 THR B O 1
ATOM 4627 N N . ARG B 1 149 ? 21.641 -16.938 -14.922 1 94.25 149 ARG B N 1
ATOM 4628 C CA . ARG B 1 149 ? 21.359 -18.359 -15.008 1 94.25 149 ARG B CA 1
ATOM 4629 C C . ARG B 1 149 ? 20.391 -18.656 -16.156 1 94.25 149 ARG B C 1
ATOM 4631 O O . ARG B 1 149 ? 19.859 -17.734 -16.781 1 94.25 149 ARG B O 1
ATOM 4638 N N . SER B 1 150 ? 20.281 -19.875 -16.469 1 93.38 150 SER B N 1
ATOM 4639 C CA . SER B 1 150 ? 19.297 -20.344 -17.438 1 93.38 150 SER B CA 1
ATOM 4640 C C . SER B 1 150 ? 18.656 -21.656 -16.984 1 93.38 150 SER B C 1
ATOM 4642 O O . SER B 1 150 ? 19.219 -22.375 -16.141 1 93.38 150 SER B O 1
ATOM 4644 N N . SER B 1 151 ? 17.516 -21.938 -17.406 1 92.81 151 SER B N 1
ATOM 4645 C CA . SER B 1 151 ? 16.812 -23.188 -17.125 1 92.81 151 SER B CA 1
ATOM 4646 C C . SER B 1 151 ? 15.953 -23.625 -18.312 1 92.81 151 SER B C 1
ATOM 4648 O O . SER B 1 151 ? 15.578 -22.797 -19.141 1 92.81 151 SER B O 1
ATOM 4650 N N . PRO B 1 152 ? 15.742 -24.891 -18.391 1 90.75 152 PRO B N 1
ATOM 4651 C CA . PRO B 1 152 ? 14.898 -25.359 -19.5 1 90.75 152 PRO B CA 1
ATOM 4652 C C . PRO B 1 152 ? 13.445 -24.906 -19.359 1 90.75 152 PRO B C 1
ATOM 4654 O O . PRO B 1 152 ? 12.922 -24.812 -18.25 1 90.75 152 PRO B O 1
ATOM 4657 N N . THR B 1 153 ? 12.836 -24.656 -20.469 1 90.81 153 THR B N 1
ATOM 4658 C CA . THR B 1 153 ? 11.422 -24.328 -20.484 1 90.81 153 THR B CA 1
ATOM 4659 C C . THR B 1 153 ? 10.562 -25.578 -20.391 1 90.81 153 THR B C 1
ATOM 4661 O O . THR B 1 153 ? 9.352 -25.5 -20.188 1 90.81 153 THR B O 1
ATOM 4664 N N . SER B 1 154 ? 11.25 -26.766 -20.438 1 91.62 154 SER B N 1
ATOM 4665 C CA . SER B 1 154 ? 10.523 -28.031 -20.562 1 91.62 154 SER B CA 1
ATOM 4666 C C . SER B 1 154 ? 10.32 -28.688 -19.203 1 91.62 154 SER B C 1
ATOM 4668 O O . SER B 1 154 ? 9.82 -29.812 -19.125 1 91.62 154 SER B O 1
ATOM 4670 N N . GLU B 1 155 ? 10.727 -27.969 -18.188 1 94.5 155 GLU B N 1
ATOM 4671 C CA . GLU B 1 155 ? 10.492 -28.516 -16.859 1 94.5 155 GLU B CA 1
ATOM 4672 C C . GLU B 1 155 ? 9 -28.75 -16.625 1 94.5 155 GLU B C 1
ATOM 4674 O O . GLU B 1 155 ? 8.188 -27.844 -16.797 1 94.5 155 GLU B O 1
ATOM 4679 N N . THR B 1 156 ? 8.641 -29.969 -16.25 1 97.5 156 THR B N 1
ATOM 4680 C CA . THR B 1 156 ? 7.238 -30.312 -16.047 1 97.5 156 THR B CA 1
ATOM 4681 C C . THR B 1 156 ? 6.711 -29.703 -14.75 1 97.5 156 THR B C 1
ATOM 4683 O O . THR B 1 156 ? 7.336 -29.828 -13.695 1 97.5 156 THR B O 1
ATOM 4686 N N . VAL B 1 157 ? 5.648 -28.984 -14.844 1 98.31 157 VAL B N 1
ATOM 4687 C CA . VAL B 1 157 ? 4.969 -28.469 -13.656 1 98.31 157 VAL B CA 1
ATOM 4688 C C . VAL B 1 157 ? 3.883 -29.453 -13.219 1 98.31 157 VAL B C 1
ATOM 4690 O O . VAL B 1 157 ? 2.969 -29.766 -13.984 1 98.31 157 VAL B O 1
ATOM 4693 N N . HIS B 1 158 ? 3.969 -29.969 -12.008 1 98.75 158 HIS B N 1
ATOM 4694 C CA . HIS B 1 158 ? 3.023 -30.938 -11.484 1 98.75 158 HIS B CA 1
ATOM 4695 C C . HIS B 1 158 ? 1.929 -30.266 -10.664 1 98.75 158 HI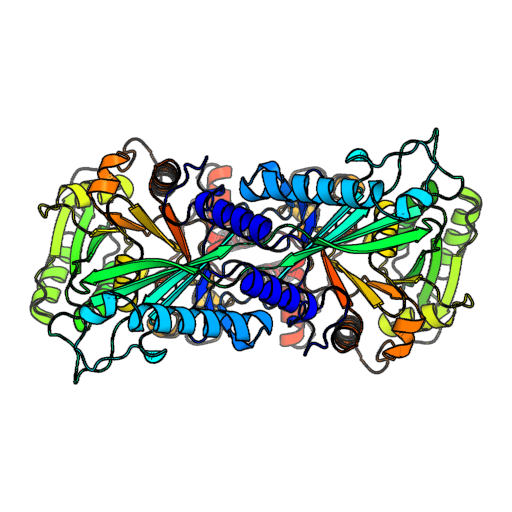S B C 1
ATOM 4697 O O . HIS B 1 158 ? 2.145 -29.906 -9.508 1 98.75 158 HIS B O 1
ATOM 4703 N N . PHE B 1 159 ? 0.769 -30.172 -11.227 1 98.62 159 PHE B N 1
ATOM 4704 C CA . PHE B 1 159 ? -0.396 -29.641 -10.531 1 98.62 159 PHE B CA 1
ATOM 4705 C C . PHE B 1 159 ? -0.91 -30.641 -9.5 1 98.62 159 PHE B C 1
ATOM 4707 O O . PHE B 1 159 ? -1.051 -31.828 -9.805 1 98.62 159 PHE B O 1
ATOM 4714 N N . ILE B 1 160 ? -1.115 -30.203 -8.336 1 98.69 160 ILE B N 1
ATOM 4715 C CA . ILE B 1 160 ? -1.822 -30.969 -7.324 1 98.69 160 ILE B CA 1
ATOM 4716 C C . ILE B 1 160 ? -3.098 -30.234 -6.914 1 98.69 160 ILE B C 1
ATOM 4718 O O . ILE B 1 160 ? -3.041 -29.141 -6.355 1 98.69 160 ILE B O 1
ATOM 4722 N N . VAL B 1 161 ? -4.23 -30.859 -7.137 1 98.06 161 VAL B N 1
ATOM 4723 C CA . VAL B 1 161 ? -5.52 -30.203 -6.961 1 98.06 161 VAL B CA 1
ATOM 4724 C C . VAL B 1 161 ? -6.41 -31.031 -6.043 1 98.06 161 VAL B C 1
ATOM 4726 O O . VAL B 1 161 ? -6.816 -32.156 -6.406 1 98.06 161 VAL B O 1
ATOM 4729 N N . PRO B 1 162 ? -6.727 -30.5 -4.891 1 96.12 162 PRO B N 1
ATOM 4730 C CA . PRO B 1 162 ? -7.707 -31.172 -4.035 1 96.12 162 PRO B CA 1
ATOM 4731 C C . PRO B 1 162 ? -9.148 -30.969 -4.504 1 96.12 162 PRO B C 1
ATOM 4733 O O . PRO B 1 162 ? -9.492 -29.875 -4.957 1 96.12 162 PRO B O 1
ATOM 4736 N N . LEU B 1 163 ? -9.93 -31.969 -4.422 1 95.25 163 LEU B N 1
ATOM 4737 C CA . LEU B 1 163 ? -11.305 -31.875 -4.906 1 95.25 163 LEU B CA 1
ATOM 4738 C C . LEU B 1 163 ? -12.242 -32.688 -4.031 1 95.25 163 LEU B C 1
ATOM 4740 O O . LEU B 1 163 ? -11.914 -33.812 -3.639 1 95.25 163 LEU B O 1
ATOM 4744 N N . GLN B 1 164 ? -13.133 -32.125 -3.564 1 91.69 164 GLN B N 1
ATOM 4745 C CA . GLN B 1 164 ? -14.273 -32.781 -2.957 1 91.69 164 GLN B CA 1
ATOM 4746 C C . GLN B 1 164 ? -15.586 -32.25 -3.49 1 91.69 164 GLN B C 1
ATOM 4748 O O . GLN B 1 164 ? -15.898 -31.062 -3.287 1 91.69 164 GLN B O 1
ATOM 4753 N N . ASN B 1 165 ? -16.234 -32.969 -4.09 1 86.62 165 ASN B N 1
ATOM 4754 C CA . ASN B 1 165 ? -17.469 -32.5 -4.719 1 86.62 165 ASN B CA 1
ATOM 4755 C C . ASN B 1 165 ? -17.203 -31.328 -5.648 1 86.62 165 ASN B C 1
ATOM 4757 O O . ASN B 1 165 ? -16.094 -31.141 -6.125 1 86.62 165 ASN B O 1
ATOM 4761 N N . ARG B 1 166 ? -18.047 -30.609 -6.195 1 88 166 ARG B N 1
ATOM 4762 C CA . ARG B 1 166 ? -17.969 -29.406 -7.031 1 88 166 ARG B CA 1
ATOM 4763 C C . ARG B 1 166 ? -17.484 -29.75 -8.43 1 88 166 ARG B C 1
ATOM 4765 O O . ARG B 1 166 ? -16.547 -29.125 -8.938 1 88 166 ARG B O 1
ATOM 4772 N N . ILE B 1 167 ? -17.969 -30.703 -8.93 1 89.44 167 ILE B N 1
ATOM 4773 C CA . ILE B 1 167 ? -17.578 -31.234 -10.234 1 89.44 167 ILE B CA 1
ATOM 4774 C C . ILE B 1 167 ? -17.75 -30.156 -11.297 1 89.44 167 ILE B C 1
ATOM 4776 O O . ILE B 1 167 ? -16.938 -30.062 -12.227 1 89.44 167 ILE B O 1
ATOM 4780 N N . ASP B 1 168 ? -18.75 -29.328 -11.102 1 88.94 168 ASP B N 1
ATOM 4781 C CA . ASP B 1 168 ? -18.984 -28.25 -12.062 1 88.94 168 ASP B CA 1
ATOM 4782 C C . ASP B 1 168 ? -17.797 -27.266 -12.078 1 88.94 168 ASP B C 1
ATOM 4784 O O . ASP B 1 168 ? -17.359 -26.844 -13.141 1 88.94 168 ASP B O 1
ATOM 4788 N N . THR B 1 169 ? -17.375 -26.922 -10.898 1 90.94 169 THR B N 1
ATOM 4789 C CA . THR B 1 169 ? -16.234 -26.031 -10.781 1 90.94 169 THR B CA 1
ATOM 4790 C C . THR B 1 169 ? -14.977 -26.688 -11.375 1 90.94 169 THR B C 1
ATOM 4792 O O . THR B 1 169 ? -14.156 -26.016 -11.992 1 90.94 169 THR B O 1
ATOM 4795 N N . PHE B 1 170 ? -14.867 -27.969 -11.18 1 94.25 170 PHE B N 1
ATOM 4796 C CA . PHE B 1 170 ? -13.734 -28.688 -11.727 1 94.25 170 PHE B CA 1
ATOM 4797 C C . PHE B 1 170 ? -13.75 -28.656 -13.25 1 94.25 170 PHE B C 1
ATOM 4799 O O . PHE B 1 170 ? -12.703 -28.516 -13.891 1 94.25 170 PHE B O 1
ATOM 4806 N N . GLN B 1 171 ? -14.914 -28.797 -13.812 1 92.19 171 GLN B N 1
ATOM 4807 C CA . GLN B 1 171 ? -15.031 -28.734 -15.266 1 92.19 171 GLN B CA 1
ATOM 4808 C C . GLN B 1 171 ? -14.555 -27.391 -15.797 1 92.19 171 GLN B C 1
ATOM 4810 O O . GLN B 1 171 ? -13.922 -27.328 -16.859 1 92.19 171 GLN B O 1
ATOM 4815 N N . MET B 1 172 ? -14.859 -26.391 -15.07 1 91.25 172 MET B N 1
ATOM 4816 C CA . MET B 1 172 ? -14.375 -25.078 -15.453 1 91.25 172 MET B CA 1
ATOM 4817 C C . MET B 1 172 ? -12.859 -25 -15.336 1 91.25 172 MET B C 1
ATOM 4819 O O . MET B 1 172 ? -12.188 -24.422 -16.203 1 91.25 172 MET B O 1
ATOM 4823 N N . PHE B 1 173 ? -12.422 -25.531 -14.273 1 94.94 173 PHE B N 1
ATOM 4824 C CA . PHE B 1 173 ? -10.977 -25.609 -14.086 1 94.94 173 PHE B CA 1
ATOM 4825 C C . PHE B 1 173 ? -10.312 -26.297 -15.266 1 94.94 173 PHE B C 1
ATOM 4827 O O . PHE B 1 173 ? -9.266 -25.859 -15.742 1 94.94 173 PHE B O 1
ATOM 4834 N N . MET B 1 174 ? -10.914 -27.328 -15.727 1 94.69 174 MET B N 1
ATOM 4835 C CA . MET B 1 174 ? -10.344 -28.125 -16.812 1 94.69 174 MET B CA 1
ATOM 4836 C C . MET B 1 174 ? -10.328 -27.344 -18.109 1 94.69 174 MET B C 1
ATOM 4838 O O . MET B 1 174 ? -9.492 -27.609 -18.984 1 94.69 174 MET B O 1
ATOM 4842 N N . LYS B 1 175 ? -11.156 -26.391 -18.234 1 91.69 175 LYS B N 1
ATOM 4843 C CA . LYS B 1 175 ? -11.117 -25.531 -19.406 1 91.69 175 LYS B CA 1
ATOM 4844 C C . LYS B 1 175 ? -9.836 -24.688 -19.438 1 91.69 175 LYS B C 1
ATOM 4846 O O . LYS B 1 175 ? -9.203 -24.562 -20.484 1 91.69 175 LYS B O 1
ATOM 4851 N N . TYR B 1 176 ? -9.492 -24.125 -18.359 1 92.31 176 TYR B N 1
ATOM 4852 C CA . TYR B 1 176 ? -8.258 -23.359 -18.281 1 92.31 176 TYR B CA 1
ATOM 4853 C C . TYR B 1 176 ? -7.039 -24.25 -18.422 1 92.31 176 TYR B C 1
ATOM 4855 O O . TYR B 1 176 ? -6.035 -23.859 -19.016 1 92.31 176 TYR B O 1
ATOM 4863 N N . PHE B 1 177 ? -7.211 -25.422 -17.844 1 96 177 PHE B N 1
ATOM 4864 C CA . PHE B 1 177 ? -6.145 -26.406 -17.984 1 96 177 PHE B CA 1
ATOM 4865 C C . PHE B 1 177 ? -5.941 -26.781 -19.453 1 96 177 PHE B C 1
ATOM 4867 O O . PHE B 1 177 ? -4.805 -26.859 -19.922 1 96 177 PHE B O 1
ATOM 4874 N N . ASP B 1 178 ? -6.988 -26.953 -20.125 1 95.06 178 ASP B N 1
ATOM 4875 C CA . ASP B 1 178 ? -6.941 -27.266 -21.547 1 95.06 178 ASP B CA 1
ATOM 4876 C C . ASP B 1 178 ? -6.258 -26.156 -22.344 1 95.06 178 ASP B C 1
ATOM 4878 O O . ASP B 1 178 ? -5.414 -26.422 -23.188 1 95.06 178 ASP B O 1
ATOM 4882 N N . ASP B 1 179 ? -6.609 -24.938 -22.062 1 92.81 179 ASP B N 1
ATOM 4883 C CA . ASP B 1 179 ? -5.977 -23.781 -22.703 1 92.81 179 ASP B CA 1
ATOM 4884 C C . ASP B 1 179 ? -4.469 -23.797 -22.484 1 92.81 179 ASP B C 1
ATOM 4886 O O . ASP B 1 179 ? -3.703 -23.438 -23.391 1 92.81 179 ASP B O 1
ATOM 4890 N N . THR B 1 180 ? -4.098 -24.172 -21.344 1 93.5 180 THR B N 1
ATOM 4891 C CA . THR B 1 180 ? -2.689 -24.172 -20.953 1 93.5 180 THR B CA 1
ATOM 4892 C C . THR B 1 180 ? -1.918 -25.234 -21.719 1 93.5 180 THR B C 1
ATOM 4894 O O . THR B 1 180 ? -0.856 -24.953 -22.281 1 93.5 180 THR B O 1
ATOM 4897 N N . ILE B 1 181 ? -2.436 -26.453 -21.859 1 94.44 181 ILE B N 1
ATOM 4898 C CA . ILE B 1 181 ? -1.707 -27.578 -22.438 1 94.44 181 ILE B CA 1
ATOM 4899 C C . ILE B 1 181 ? -1.604 -27.391 -23.953 1 94.44 181 ILE B C 1
ATOM 4901 O O . ILE B 1 181 ? -0.768 -28.016 -24.609 1 94.44 181 ILE B O 1
ATOM 4905 N N . GLN B 1 182 ? -2.414 -26.547 -24.469 1 93.94 182 GLN B N 1
ATOM 4906 C CA . GLN B 1 182 ? -2.314 -26.25 -25.891 1 93.94 182 GLN B CA 1
ATOM 4907 C C . GLN B 1 182 ? -1.052 -25.453 -26.203 1 93.94 182 GLN B C 1
ATOM 4909 O O . GLN B 1 182 ? -0.518 -25.516 -27.312 1 93.94 182 GLN B O 1
ATOM 4914 N N . VAL B 1 183 ? -0.59 -24.766 -25.266 1 92.75 183 VAL B N 1
ATOM 4915 C CA . VAL B 1 183 ? 0.572 -23.891 -25.438 1 92.75 183 VAL B CA 1
ATOM 4916 C C . VAL B 1 183 ? 1.805 -24.562 -24.828 1 92.75 183 VAL B C 1
ATOM 4918 O O . VAL B 1 183 ? 2.891 -24.516 -25.406 1 92.75 183 VAL B O 1
ATOM 4921 N N . ASP B 1 184 ? 1.624 -25.094 -23.688 1 93.81 184 ASP B N 1
ATOM 4922 C CA . ASP B 1 184 ? 2.691 -25.766 -22.938 1 93.81 184 ASP B CA 1
ATOM 4923 C C . ASP B 1 184 ? 2.244 -27.125 -22.422 1 93.81 184 ASP B C 1
ATOM 4925 O O . ASP B 1 184 ? 1.486 -27.219 -21.469 1 93.81 184 ASP B O 1
ATOM 4929 N N . HIS B 1 185 ? 2.84 -28.125 -22.922 1 93.81 185 HIS B N 1
ATOM 4930 C CA . HIS B 1 185 ? 2.389 -29.484 -22.625 1 93.81 185 HIS B CA 1
ATOM 4931 C C . HIS B 1 185 ? 3.182 -30.094 -21.484 1 93.81 185 HIS B C 1
ATOM 4933 O O . HIS B 1 185 ? 2.908 -31.219 -21.062 1 93.81 185 HIS B O 1
ATOM 4939 N N . ASN B 1 186 ? 4.148 -29.359 -21 1 95.31 186 ASN B N 1
ATOM 4940 C CA . ASN B 1 186 ? 5 -29.875 -19.938 1 95.31 186 ASN B CA 1
ATOM 4941 C C . ASN B 1 186 ? 4.34 -29.75 -18.562 1 95.31 186 ASN B C 1
ATOM 4943 O O . ASN B 1 186 ? 4.895 -29.109 -17.672 1 95.31 186 ASN B O 1
ATOM 4947 N N . VAL B 1 187 ? 3.178 -30.422 -18.438 1 97.69 187 VAL B N 1
ATOM 4948 C CA . VAL B 1 187 ? 2.41 -30.359 -17.203 1 97.69 187 VAL B CA 1
ATOM 4949 C C . VAL B 1 187 ? 1.926 -31.766 -16.828 1 97.69 187 VAL B C 1
ATOM 4951 O O . VAL B 1 187 ? 1.831 -32.656 -17.688 1 97.69 187 VAL B O 1
ATOM 4954 N N . HIS B 1 188 ? 1.78 -32 -15.617 1 98.06 188 HIS B N 1
ATOM 4955 C CA . HIS B 1 188 ? 1.115 -33.188 -15.055 1 98.06 188 HIS B CA 1
ATOM 4956 C C . HIS B 1 188 ? 0.024 -32.781 -14.07 1 98.06 188 HIS B C 1
ATOM 4958 O O . HIS B 1 188 ? 0.222 -31.875 -13.258 1 98.06 188 HIS B O 1
ATOM 4964 N N . LEU B 1 189 ? -1.145 -33.375 -14.195 1 98.31 189 LEU B N 1
ATOM 4965 C CA . LEU B 1 189 ? -2.264 -33.031 -13.32 1 98.31 189 LEU B CA 1
ATOM 4966 C C . LEU B 1 189 ? -2.58 -34.188 -12.375 1 98.31 189 LEU B C 1
ATOM 4968 O O . LEU B 1 189 ? -2.887 -35.312 -12.82 1 98.31 189 LEU B O 1
ATOM 4972 N N . THR B 1 190 ? -2.43 -33.969 -11.109 1 98.38 190 THR B N 1
ATOM 4973 C CA . THR B 1 190 ? -2.871 -34.906 -10.086 1 98.38 190 THR B CA 1
ATOM 4974 C C . THR B 1 190 ? -4.109 -34.375 -9.367 1 98.38 190 THR B C 1
ATOM 4976 O O . THR B 1 190 ? -4.055 -33.344 -8.695 1 98.38 190 THR B O 1
ATOM 4979 N N . VAL B 1 191 ? -5.223 -35.062 -9.484 1 97.88 191 VAL B N 1
ATOM 4980 C CA . VAL B 1 191 ? -6.449 -34.719 -8.773 1 97.88 191 VAL B CA 1
ATOM 4981 C C . VAL B 1 191 ? -6.621 -35.625 -7.562 1 97.88 191 VAL B C 1
ATOM 4983 O O . VAL B 1 191 ? -6.68 -36.844 -7.703 1 97.88 191 VAL B O 1
ATOM 4986 N N . VAL B 1 192 ? -6.633 -35.031 -6.414 1 97.69 192 VAL B N 1
ATOM 4987 C CA . VAL B 1 192 ? -6.879 -35.812 -5.191 1 97.69 192 VAL B CA 1
ATOM 4988 C C . VAL B 1 192 ? -8.344 -35.656 -4.781 1 97.69 192 VAL B C 1
ATOM 4990 O O . VAL B 1 192 ? -8.742 -34.625 -4.246 1 97.69 192 VAL B O 1
ATOM 4993 N N . TYR B 1 193 ? -9.086 -36.688 -4.957 1 96.56 193 TYR B N 1
ATOM 4994 C CA . TYR B 1 193 ? -10.531 -36.656 -4.75 1 96.56 193 TYR B CA 1
ATOM 4995 C C . TYR B 1 193 ? -10.914 -37.281 -3.426 1 96.56 193 TYR B C 1
ATOM 4997 O O . TYR B 1 193 ? -10.555 -38.438 -3.168 1 96.56 193 TYR B O 1
ATOM 5005 N N . PHE B 1 194 ? -11.609 -36.562 -2.637 1 93.81 194 PHE B N 1
ATOM 5006 C CA . PHE B 1 194 ? -12.102 -37.062 -1.359 1 93.81 194 PHE B CA 1
ATOM 5007 C C . PHE B 1 194 ? -13.562 -37.5 -1.471 1 93.81 194 PHE B C 1
ATOM 5009 O O . PHE B 1 194 ? -14.414 -36.719 -1.905 1 93.81 194 PHE B O 1
ATOM 5016 N N . GLY B 1 195 ? -13.781 -38.656 -1.068 1 91 195 GLY B N 1
ATOM 5017 C CA . GLY B 1 195 ? -15.156 -39.156 -1.041 1 91 195 GLY B CA 1
ATOM 5018 C C . GLY B 1 195 ? -15.477 -40.094 -2.189 1 91 195 GLY B C 1
ATOM 5019 O O . GLY B 1 195 ? -14.633 -40.344 -3.057 1 91 195 GLY B O 1
ATOM 5020 N N . LYS B 1 196 ? -16.766 -40.625 -2.154 1 88.69 196 LYS B N 1
ATOM 5021 C CA . LYS B 1 196 ? -17.203 -41.562 -3.176 1 88.69 196 LYS B CA 1
ATOM 5022 C C . LYS B 1 196 ? -18.188 -40.906 -4.145 1 88.69 196 LYS B C 1
ATOM 5024 O O . LYS B 1 196 ? -18.188 -41.219 -5.336 1 88.69 196 LYS B O 1
ATOM 5029 N N . VAL B 1 197 ? -18.812 -40 -3.568 1 87.06 197 VAL B N 1
ATOM 5030 C CA . VAL B 1 197 ? -19.844 -39.344 -4.359 1 87.06 197 VAL B CA 1
ATOM 5031 C C . VAL B 1 197 ? -19.203 -38.469 -5.441 1 87.06 197 VAL B C 1
ATOM 5033 O O . VAL B 1 197 ? -18.375 -37.594 -5.141 1 87.06 197 VAL B O 1
ATOM 5036 N N . GLY B 1 198 ? -19.453 -38.719 -6.746 1 87.56 198 GLY B N 1
ATOM 5037 C CA . GLY B 1 198 ? -18.938 -37.938 -7.848 1 87.56 198 GLY B CA 1
ATOM 5038 C C . GLY B 1 198 ? -17.672 -38.5 -8.461 1 87.56 198 GLY B C 1
ATOM 5039 O O . GLY B 1 198 ? -17.203 -38 -9.492 1 87.56 198 GLY B O 1
ATOM 5040 N N . LEU B 1 199 ? -17.109 -39.5 -7.738 1 90.19 199 LEU B N 1
ATOM 5041 C CA . LEU B 1 199 ? -15.852 -40.062 -8.219 1 90.19 199 LEU B CA 1
ATOM 5042 C C . LEU B 1 199 ? -16.031 -40.656 -9.617 1 90.19 199 LEU B C 1
ATOM 5044 O O . LEU B 1 199 ? -15.141 -40.531 -10.461 1 90.19 199 LEU B O 1
ATOM 5048 N N . TYR B 1 200 ? -17.109 -41.281 -9.781 1 90.5 200 TYR B N 1
ATOM 5049 C CA . TYR B 1 200 ? -17.391 -41.844 -11.102 1 90.5 200 TYR B CA 1
ATOM 5050 C C . TYR B 1 200 ? -17.469 -40.75 -12.156 1 90.5 200 TYR B C 1
ATOM 5052 O O . TYR B 1 200 ? -16.891 -40.875 -13.234 1 90.5 200 TYR B O 1
ATOM 5060 N N . SER B 1 201 ? -18.203 -39.719 -11.828 1 91.12 201 SER B N 1
ATOM 5061 C CA . SER B 1 201 ? -18.344 -38.594 -12.742 1 91.12 201 SER B CA 1
ATOM 5062 C C . SER B 1 201 ? -16.984 -37.969 -13.055 1 91.12 201 SER B C 1
ATOM 5064 O O . SER B 1 201 ? -16.719 -37.594 -14.188 1 91.12 201 SER B O 1
ATOM 5066 N N . LEU B 1 202 ? -16.141 -37.844 -12.055 1 93.62 202 LEU B N 1
ATOM 5067 C CA . LEU B 1 202 ? -14.797 -37.312 -12.242 1 93.62 202 LEU B CA 1
ATOM 5068 C C . LEU B 1 202 ? -14 -38.188 -13.219 1 93.62 202 LEU B C 1
ATOM 5070 O O . LEU B 1 202 ? -13.367 -37.656 -14.141 1 93.62 202 LEU B O 1
ATOM 5074 N N . ASN B 1 203 ? -14.047 -39.5 -13.016 1 93.25 203 ASN B N 1
ATOM 5075 C CA . ASN B 1 203 ? -13.305 -40.406 -13.883 1 93.25 203 ASN B CA 1
ATOM 5076 C C . ASN B 1 203 ? -13.797 -40.312 -15.328 1 93.25 203 ASN B C 1
ATOM 5078 O O . ASN B 1 203 ? -13 -40.375 -16.266 1 93.25 203 ASN B O 1
ATOM 5082 N N . GLN B 1 204 ? -15.062 -40.156 -15.43 1 92.69 204 GLN B N 1
ATOM 5083 C CA . GLN B 1 204 ? -15.625 -40 -16.766 1 92.69 204 GLN B CA 1
ATOM 5084 C C . GLN B 1 204 ? -15.141 -38.719 -17.422 1 92.69 204 GLN B C 1
ATOM 5086 O O . GLN B 1 204 ? -14.797 -38.688 -18.609 1 92.69 204 GLN B O 1
ATOM 5091 N N . ASP B 1 205 ? -15.18 -37.688 -16.641 1 92.56 205 ASP B N 1
ATOM 5092 C CA . ASP B 1 205 ? -14.711 -36.406 -17.141 1 92.56 205 ASP B CA 1
ATOM 5093 C C . ASP B 1 205 ? -13.25 -36.469 -17.578 1 92.56 205 ASP B C 1
ATOM 5095 O O . ASP B 1 205 ? -12.875 -35.938 -18.625 1 92.56 205 ASP B O 1
ATOM 5099 N N . MET B 1 206 ? -12.453 -37.125 -16.797 1 94.38 206 MET B N 1
ATOM 5100 C CA . MET B 1 206 ? -11.031 -37.25 -17.109 1 94.38 206 MET B CA 1
ATOM 5101 C C . MET B 1 206 ? -10.82 -38.094 -18.375 1 94.38 206 MET B C 1
ATOM 5103 O O . MET B 1 206 ? -9.953 -37.781 -19.188 1 94.38 206 MET B O 1
ATOM 5107 N N . GLU B 1 207 ? -11.594 -39.125 -18.516 1 94.75 207 GLU B N 1
ATOM 5108 C CA . GLU B 1 207 ? -11.508 -39.938 -19.703 1 94.75 207 GLU B CA 1
ATOM 5109 C C . GLU B 1 207 ? -11.945 -39.188 -20.953 1 94.75 207 GLU B C 1
ATOM 5111 O O . GLU B 1 207 ? -11.328 -39.312 -22.016 1 94.75 207 GLU B O 1
ATOM 5116 N N . GLU B 1 208 ? -12.961 -38.469 -20.766 1 94.06 208 GLU B N 1
ATOM 5117 C CA . GLU B 1 208 ? -13.422 -37.625 -21.875 1 94.06 208 GLU B CA 1
ATOM 5118 C C . GLU B 1 208 ? -12.367 -36.594 -22.266 1 94.06 208 GLU B C 1
ATOM 5120 O O . GLU B 1 208 ? -12.172 -36.312 -23.453 1 94.06 208 GLU B O 1
ATOM 5125 N N . PHE B 1 209 ? -11.789 -36.031 -21.281 1 94.19 209 PHE B N 1
ATOM 5126 C CA . PHE B 1 209 ? -10.734 -35.062 -21.516 1 94.19 209 PHE B CA 1
ATOM 5127 C C . PHE B 1 209 ? -9.57 -35.688 -22.281 1 94.19 209 PHE B C 1
ATOM 5129 O O . PHE B 1 209 ? -9.047 -35.125 -23.234 1 94.19 209 PHE B O 1
ATOM 5136 N N . ARG B 1 210 ? -9.172 -36.875 -21.891 1 95.31 210 ARG B N 1
ATOM 5137 C CA . ARG B 1 210 ? -8.117 -37.625 -22.562 1 95.31 210 ARG B CA 1
ATOM 5138 C C . ARG B 1 210 ? -8.477 -37.875 -24.031 1 95.31 210 ARG B C 1
ATOM 5140 O O . ARG B 1 210 ? -7.652 -37.656 -24.922 1 95.31 210 ARG B O 1
ATOM 5147 N N . ASN B 1 211 ? -9.672 -38.281 -24.234 1 95.94 211 ASN B N 1
ATOM 5148 C CA . ASN B 1 211 ? -10.125 -38.625 -25.578 1 95.94 211 ASN B CA 1
ATOM 5149 C C . ASN B 1 211 ? -10.18 -37.375 -26.469 1 95.94 211 ASN B C 1
ATOM 5151 O O . ASN B 1 211 ? -9.836 -37.469 -27.656 1 95.94 211 ASN B O 1
ATOM 5155 N N . LYS B 1 212 ? -10.57 -36.375 -25.859 1 94.56 212 LYS B N 1
ATOM 5156 C CA . LYS B 1 212 ? -10.742 -35.125 -26.594 1 94.56 212 LYS B CA 1
ATOM 5157 C C . LYS B 1 212 ? -9.391 -34.5 -26.922 1 94.56 212 LYS B C 1
ATOM 5159 O O . LYS B 1 212 ? -9.195 -33.938 -28 1 94.56 212 LYS B O 1
ATOM 5164 N N . THR B 1 213 ? -8.469 -34.531 -26.031 1 94.06 213 THR B N 1
ATOM 5165 C CA . THR B 1 213 ? -7.254 -33.719 -26.156 1 94.06 213 THR B CA 1
ATOM 5166 C C . THR B 1 213 ? -6.043 -34.625 -26.422 1 94.06 213 THR B C 1
ATOM 5168 O O . THR B 1 213 ? -5 -34.125 -26.875 1 94.06 213 THR B O 1
ATOM 5171 N N . GLY B 1 214 ? -6.109 -35.875 -26.062 1 94.06 214 GLY B N 1
ATOM 5172 C CA . GLY B 1 214 ? -4.977 -36.781 -26.125 1 94.06 214 GLY B CA 1
ATOM 5173 C C . GLY B 1 214 ? -4.035 -36.656 -24.953 1 94.06 214 GLY B C 1
ATOM 5174 O O . GLY B 1 214 ? -3.002 -37.344 -24.891 1 94.06 214 GLY B O 1
ATOM 5175 N N . PHE B 1 215 ? -4.422 -35.812 -23.984 1 95.25 215 PHE B N 1
ATOM 5176 C CA . PHE B 1 215 ? -3.596 -35.594 -22.797 1 95.25 215 PHE B CA 1
ATOM 5177 C C . PHE B 1 215 ? -3.68 -36.781 -21.844 1 95.25 215 PHE B C 1
ATOM 5179 O O . PHE B 1 215 ? -4.77 -37.156 -21.406 1 95.25 215 PHE B O 1
ATOM 5186 N N . THR B 1 216 ? -2.52 -37.344 -21.5 1 95.31 216 THR B N 1
ATOM 5187 C CA . THR B 1 216 ? -2.506 -38.562 -20.688 1 95.31 216 THR B CA 1
ATOM 5188 C C . THR B 1 216 ? -1.754 -38.312 -19.375 1 95.31 216 THR B C 1
ATOM 5190 O O . THR B 1 216 ? -1.746 -39.188 -18.5 1 95.31 216 THR B O 1
ATOM 5193 N N . GLN B 1 217 ? -1.166 -37.188 -19.266 1 95.94 217 GLN B N 1
ATOM 5194 C CA . GLN B 1 217 ? -0.317 -36.906 -18.109 1 95.94 217 GLN B CA 1
ATOM 5195 C C . GLN B 1 217 ? -1.143 -36.438 -16.922 1 95.94 217 GLN B C 1
ATOM 5197 O O . GLN B 1 217 ? -0.921 -35.344 -16.391 1 95.94 217 GLN B O 1
ATOM 5202 N N . PHE B 1 218 ? -2.064 -37.281 -16.469 1 96.56 218 PHE B N 1
ATOM 5203 C CA . PHE B 1 218 ? -2.84 -37 -15.281 1 96.56 218 PHE B CA 1
ATOM 5204 C C . PHE B 1 218 ? -3.051 -38.25 -14.438 1 96.56 218 PHE B C 1
ATOM 5206 O O . PHE B 1 218 ? -2.895 -39.344 -14.93 1 96.56 218 PHE B O 1
ATOM 5213 N N . SER B 1 219 ? -3.262 -38.062 -13.18 1 96 219 SER B N 1
ATOM 5214 C CA . SER B 1 219 ? -3.578 -39.125 -12.234 1 96 219 SER B CA 1
ATOM 5215 C C . SER B 1 219 ? -4.664 -38.688 -11.258 1 96 219 SER B C 1
ATOM 5217 O O . SER B 1 219 ? -4.773 -37.531 -10.93 1 96 219 SER B O 1
ATOM 5219 N N . VAL B 1 220 ? -5.441 -39.656 -10.859 1 96.19 220 VAL B N 1
ATOM 5220 C CA . VAL B 1 220 ? -6.469 -39.406 -9.852 1 96.19 220 VAL B CA 1
ATOM 5221 C C . VAL B 1 220 ? -6.152 -40.219 -8.594 1 96.19 220 VAL B C 1
ATOM 5223 O O . VAL B 1 220 ? -5.953 -41.438 -8.664 1 96.19 220 VAL B O 1
ATOM 5226 N N . VAL B 1 221 ? -5.992 -39.531 -7.504 1 96.56 221 VAL B N 1
ATOM 5227 C CA . VAL B 1 221 ? -5.809 -40.188 -6.199 1 96.56 221 VAL B CA 1
ATOM 5228 C C . VAL B 1 221 ? -7.117 -40.125 -5.414 1 96.56 221 VAL B C 1
ATOM 5230 O O . VAL B 1 221 ? -7.605 -39.062 -5.066 1 96.56 221 VAL B O 1
ATOM 5233 N N . SER B 1 222 ? -7.652 -41.281 -5.117 1 95.19 222 SER B N 1
ATOM 5234 C CA . SER B 1 222 ? -8.922 -41.344 -4.406 1 95.19 222 SER B CA 1
ATOM 5235 C C . SER B 1 222 ? -8.719 -41.594 -2.918 1 95.19 222 SER B C 1
ATOM 5237 O O . SER B 1 222 ? -7.949 -42.469 -2.529 1 95.19 222 SER B O 1
ATOM 5239 N N . VAL B 1 223 ? -9.367 -40.75 -2.154 1 93.81 223 VAL B N 1
ATOM 5240 C CA . VAL B 1 223 ? -9.367 -40.875 -0.702 1 93.81 223 VAL B CA 1
ATOM 5241 C C . VAL B 1 223 ? -10.789 -41.156 -0.211 1 93.81 223 VAL B C 1
ATOM 5243 O O . VAL B 1 223 ? -11.594 -40.25 -0.056 1 93.81 223 VAL B O 1
ATOM 5246 N N . LEU B 1 224 ? -11.203 -42.312 0.13 1 89.12 224 LEU B N 1
ATOM 5247 C CA . LEU B 1 224 ? -12.586 -42.719 0.298 1 89.12 224 LEU B CA 1
ATOM 5248 C C . LEU B 1 224 ? -13.023 -42.594 1.754 1 89.12 224 LEU B C 1
ATOM 5250 O O . LEU B 1 224 ? -14.164 -42.219 2.035 1 89.12 224 LEU B O 1
ATOM 5254 N N . ASN B 1 225 ? -12.203 -42.844 2.744 1 85.31 225 ASN B N 1
ATOM 5255 C CA . ASN B 1 225 ? -12.68 -43 4.113 1 85.31 225 ASN B CA 1
ATOM 5256 C C . ASN B 1 225 ? -12.031 -41.969 5.043 1 85.31 225 ASN B C 1
ATOM 5258 O O . ASN B 1 225 ? -11.688 -42.312 6.184 1 85.31 225 ASN B O 1
ATOM 5262 N N . GLU B 1 226 ? -12 -40.781 4.504 1 86.62 226 GLU B N 1
ATOM 5263 C CA . GLU B 1 226 ? -11.43 -39.719 5.328 1 86.62 226 GLU B CA 1
ATOM 5264 C C . GLU B 1 226 ? -12.164 -38.406 5.121 1 86.62 226 GLU B C 1
ATOM 5266 O O . GLU B 1 226 ? -12.766 -38.188 4.066 1 86.62 226 GLU B O 1
ATOM 5271 N N . GLU B 1 227 ? -12.211 -37.594 6.18 1 86.25 227 GLU B N 1
ATOM 5272 C CA . GLU B 1 227 ? -12.758 -36.25 6.055 1 86.25 227 GLU B CA 1
ATOM 5273 C C . GLU B 1 227 ? -11.836 -35.344 5.234 1 86.25 227 GLU B C 1
ATOM 5275 O O . GLU B 1 227 ? -10.617 -35.438 5.363 1 86.25 227 GLU B O 1
ATOM 5280 N N . PHE B 1 228 ? -12.492 -34.594 4.488 1 87.06 228 PHE B N 1
ATOM 5281 C CA . PHE B 1 228 ? -11.734 -33.719 3.596 1 87.06 228 PHE B CA 1
ATOM 5282 C C . PHE B 1 228 ? -10.867 -32.75 4.391 1 87.06 228 PHE B C 1
ATOM 5284 O O . PHE B 1 228 ? -11.336 -32.156 5.363 1 87.06 228 PHE B O 1
ATOM 5291 N N . SER B 1 229 ? -9.688 -32.625 4.078 1 87 229 SER B N 1
ATOM 5292 C CA . SER B 1 229 ? -8.695 -31.641 4.508 1 87 229 SER B CA 1
ATOM 5293 C C . SER B 1 229 ? -7.785 -31.25 3.354 1 87 229 SER B C 1
ATOM 5295 O O . SER B 1 229 ? -7.152 -32.094 2.73 1 87 229 SER B O 1
ATOM 5297 N N . ARG B 1 230 ? -7.789 -30.016 3.07 1 90.88 230 ARG B N 1
ATOM 5298 C CA . ARG B 1 230 ? -6.98 -29.531 1.951 1 90.88 230 ARG B CA 1
ATOM 5299 C C . ARG B 1 230 ? -5.52 -29.938 2.121 1 90.88 230 ARG B C 1
ATOM 5301 O O . ARG B 1 230 ? -4.891 -30.422 1.178 1 90.88 230 ARG B O 1
ATOM 5308 N N . GLY B 1 231 ? -4.977 -29.719 3.352 1 92.12 231 GLY B N 1
ATOM 5309 C CA . GLY B 1 231 ? -3.59 -30.078 3.609 1 92.12 231 GLY B CA 1
ATOM 5310 C C . GLY B 1 231 ? -3.309 -31.562 3.41 1 92.12 231 GLY B C 1
ATOM 5311 O O . GLY B 1 231 ? -2.291 -31.922 2.824 1 92.12 231 GLY B O 1
ATOM 5312 N N . LYS B 1 232 ? -4.23 -32.344 3.881 1 92.44 232 LYS B N 1
ATOM 5313 C CA . LYS B 1 232 ? -4.086 -33.812 3.717 1 92.44 232 LYS B CA 1
ATOM 5314 C C . LYS B 1 232 ? -4.145 -34.188 2.242 1 92.44 232 LYS B C 1
ATOM 5316 O O . LYS B 1 232 ? -3.389 -35.062 1.796 1 92.44 232 LYS B O 1
ATOM 5321 N N . ALA B 1 233 ? -5.031 -33.562 1.583 1 94.31 233 ALA B N 1
ATOM 5322 C CA . ALA B 1 233 ? -5.18 -33.875 0.16 1 94.31 233 ALA B CA 1
ATOM 5323 C C . ALA B 1 233 ? -3.898 -33.531 -0.603 1 94.31 233 ALA B C 1
ATOM 5325 O O . ALA B 1 233 ? -3.406 -34.375 -1.38 1 94.31 233 ALA B O 1
ATOM 5326 N N . LEU B 1 234 ? -3.381 -32.375 -0.385 1 96.75 234 LEU B N 1
ATOM 5327 C CA . LEU B 1 234 ? -2.166 -31.953 -1.07 1 96.75 234 LEU B CA 1
ATOM 5328 C C . LEU B 1 234 ? -0.993 -32.875 -0.71 1 96.75 234 LEU B C 1
ATOM 5330 O O . LEU B 1 234 ? -0.208 -33.25 -1.581 1 96.75 234 LEU B O 1
ATOM 5334 N N . GLN B 1 235 ? -0.923 -33.25 0.588 1 96.38 235 GLN B N 1
ATOM 5335 C CA . GLN B 1 235 ? 0.128 -34.156 1.041 1 96.38 235 GLN B CA 1
ATOM 5336 C C . GLN B 1 235 ? 0.049 -35.5 0.315 1 96.38 235 GLN B C 1
ATOM 5338 O O . GLN B 1 235 ? 1.065 -36 -0.147 1 96.38 235 GLN B O 1
ATOM 5343 N N . LYS B 1 236 ? -1.085 -36.062 0.225 1 96.5 236 LYS B N 1
ATOM 5344 C CA . LYS B 1 236 ? -1.277 -37.344 -0.454 1 96.5 236 LYS B CA 1
ATOM 5345 C C . LYS B 1 236 ? -0.945 -37.219 -1.939 1 96.5 236 LYS B C 1
ATOM 5347 O O . LYS B 1 236 ? -0.412 -38.156 -2.533 1 96.5 236 LYS B O 1
ATOM 5352 N N . GLY B 1 237 ? -1.343 -36.062 -2.518 1 98.06 237 GLY B N 1
ATOM 5353 C CA . GLY B 1 237 ? -0.988 -35.812 -3.906 1 98.06 237 GLY B CA 1
ATOM 5354 C C . GLY B 1 237 ? 0.51 -35.812 -4.148 1 98.06 237 GLY B C 1
ATOM 5355 O O . GLY B 1 237 ? 0.988 -36.438 -5.102 1 98.06 23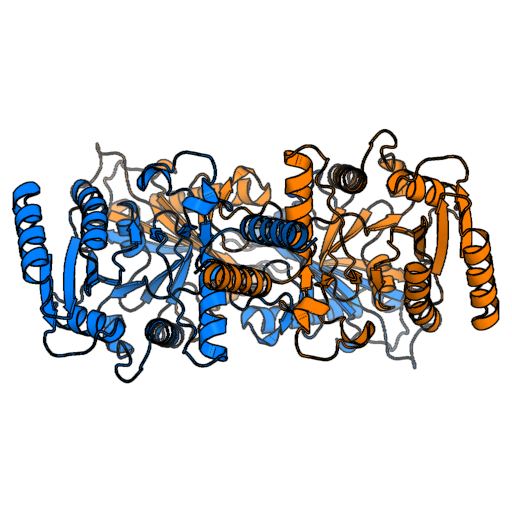7 GLY B O 1
ATOM 5356 N N . VAL B 1 238 ? 1.22 -35.156 -3.275 1 98.12 238 VAL B N 1
ATOM 5357 C CA . VAL B 1 238 ? 2.674 -35.094 -3.387 1 98.12 238 VAL B CA 1
ATOM 5358 C C . VAL B 1 238 ? 3.262 -36.5 -3.236 1 98.12 238 VAL B C 1
ATOM 5360 O O . VAL B 1 238 ? 4.137 -36.906 -4.004 1 98.12 238 VAL B O 1
ATOM 5363 N N . ASN B 1 239 ? 2.773 -37.281 -2.275 1 97.25 239 ASN B N 1
ATOM 5364 C CA . ASN B 1 239 ? 3.279 -38.594 -1.981 1 97.25 239 ASN B CA 1
ATOM 5365 C C . ASN B 1 239 ? 3.027 -39.562 -3.139 1 97.25 239 ASN B C 1
ATOM 5367 O O . ASN B 1 239 ? 3.74 -40.562 -3.293 1 97.25 239 ASN B O 1
ATOM 5371 N N . SER B 1 240 ? 2.043 -39.281 -3.885 1 97.75 240 SER B N 1
ATOM 5372 C CA . SER B 1 240 ? 1.665 -40.188 -4.969 1 97.75 240 SER B CA 1
ATOM 5373 C C . SER B 1 240 ? 2.613 -40.062 -6.156 1 97.75 240 SER B C 1
ATOM 5375 O O . SER B 1 240 ? 2.623 -40.906 -7.051 1 97.75 240 SER B O 1
ATOM 5377 N N . LEU B 1 241 ? 3.336 -38.938 -6.227 1 97.44 241 LEU B N 1
ATOM 5378 C CA . LEU B 1 241 ? 4.23 -38.719 -7.355 1 97.44 241 LEU B CA 1
ATOM 5379 C C . LEU B 1 241 ? 5.469 -39.594 -7.262 1 97.44 241 LEU B C 1
ATOM 5381 O O . LEU B 1 241 ? 6.07 -39.719 -6.195 1 97.44 241 LEU B O 1
ATOM 5385 N N . THR B 1 242 ? 5.902 -40.188 -8.383 1 94.88 242 THR B N 1
ATOM 5386 C CA . THR B 1 242 ? 7.023 -41.125 -8.391 1 94.88 242 THR B CA 1
ATOM 5387 C C . THR B 1 242 ? 8.25 -40.5 -9.047 1 94.88 242 THR B C 1
ATOM 5389 O O . THR B 1 242 ? 9.359 -41.031 -8.938 1 94.88 242 THR B O 1
ATOM 5392 N N . VAL B 1 243 ? 8.055 -39.406 -9.734 1 94.56 243 VAL B N 1
ATOM 5393 C CA . VAL B 1 243 ? 9.148 -38.719 -10.406 1 94.56 243 VAL B CA 1
ATOM 5394 C C . VAL B 1 243 ? 10.117 -38.156 -9.375 1 94.56 243 VAL B C 1
ATOM 5396 O O . VAL B 1 243 ? 9.703 -37.75 -8.281 1 94.56 243 VAL B O 1
ATOM 5399 N N . LYS B 1 244 ? 11.352 -38.125 -9.805 1 94.88 244 LYS B N 1
ATOM 5400 C CA . LYS B 1 244 ? 12.383 -37.625 -8.906 1 94.88 244 LYS B CA 1
ATOM 5401 C C . LYS B 1 244 ? 12.305 -36.094 -8.773 1 94.88 244 LYS B C 1
ATOM 5403 O O . LYS B 1 244 ? 12.461 -35.375 -9.758 1 94.88 244 LYS B O 1
ATOM 5408 N N . ASN B 1 245 ? 12.078 -35.594 -7.754 1 97.62 245 ASN B N 1
ATOM 5409 C CA . ASN B 1 245 ? 12.047 -34.188 -7.289 1 97.62 245 ASN B CA 1
ATOM 5410 C C . ASN B 1 245 ? 11.227 -33.312 -8.219 1 97.62 245 ASN B C 1
ATOM 5412 O O . ASN B 1 245 ? 11.734 -32.344 -8.758 1 97.62 245 ASN B O 1
ATOM 5416 N N . PRO B 1 246 ? 9.992 -33.531 -8.414 1 98.31 246 PRO B N 1
ATOM 5417 C CA . PRO B 1 246 ? 9.109 -32.781 -9.297 1 98.31 246 PRO B CA 1
ATOM 5418 C C . PRO B 1 246 ? 8.891 -31.344 -8.812 1 98.31 246 PRO B C 1
ATOM 5420 O O . PRO B 1 246 ? 8.914 -31.078 -7.602 1 98.31 246 PRO B O 1
ATOM 5423 N N . LEU B 1 247 ? 8.75 -30.391 -9.773 1 98.62 247 LEU B N 1
ATOM 5424 C CA . LEU B 1 247 ? 8.227 -29.062 -9.484 1 98.62 247 LEU B CA 1
ATOM 5425 C C . LEU B 1 247 ? 6.723 -29.109 -9.266 1 98.62 247 LEU B C 1
ATOM 5427 O O . LEU B 1 247 ? 5.969 -29.484 -10.164 1 98.62 247 LEU B O 1
ATOM 5431 N N . LEU B 1 248 ? 6.305 -28.719 -8.062 1 98.88 248 LEU B N 1
ATOM 5432 C CA . LEU B 1 248 ? 4.906 -28.828 -7.656 1 98.88 248 LEU B CA 1
ATOM 5433 C C . LEU B 1 248 ? 4.207 -27.469 -7.773 1 98.88 248 LEU B C 1
ATOM 5435 O O . LEU B 1 248 ? 4.797 -26.438 -7.461 1 98.88 248 LEU B O 1
ATOM 5439 N N . PHE B 1 249 ? 2.982 -27.484 -8.195 1 98.81 249 PHE B N 1
ATOM 5440 C CA . PHE B 1 249 ? 2.072 -26.359 -8.07 1 98.81 249 PHE B CA 1
ATOM 5441 C C . PHE B 1 249 ? 0.815 -26.75 -7.309 1 98.81 249 PHE B C 1
ATOM 5443 O O . PHE B 1 249 ? -0.022 -27.5 -7.82 1 98.81 249 PHE B O 1
ATOM 5450 N N . PHE B 1 250 ? 0.747 -26.281 -6.043 1 98.62 250 PHE B N 1
ATOM 5451 C CA . PHE B 1 250 ? -0.486 -26.453 -5.281 1 98.62 250 PHE B CA 1
ATOM 5452 C C . PHE B 1 250 ? -1.563 -25.5 -5.785 1 98.62 250 PHE B C 1
ATOM 5454 O O . PHE B 1 250 ? -1.403 -24.281 -5.715 1 98.62 250 PHE B O 1
ATOM 5461 N N . CYS B 1 251 ? -2.637 -26.031 -6.258 1 97 251 CYS B N 1
ATOM 5462 C CA . CYS B 1 251 ? -3.639 -25.203 -6.93 1 97 251 CYS B CA 1
ATOM 5463 C C . CYS B 1 251 ? -5.043 -25.578 -6.477 1 97 251 CYS B C 1
ATOM 5465 O O . CYS B 1 251 ? -5.285 -26.719 -6.074 1 97 251 CYS B O 1
ATOM 5467 N N . ASP B 1 252 ? -5.953 -24.641 -6.531 1 95.12 252 ASP B N 1
ATOM 5468 C CA . ASP B 1 252 ? -7.367 -24.875 -6.254 1 95.12 252 ASP B CA 1
ATOM 5469 C C . ASP B 1 252 ? -8.188 -24.891 -7.543 1 95.12 252 ASP B C 1
ATOM 5471 O O . ASP B 1 252 ? -7.77 -24.328 -8.555 1 95.12 252 ASP B O 1
ATOM 5475 N N . ILE B 1 253 ? -9.344 -25.484 -7.406 1 95.06 253 ILE B N 1
ATOM 5476 C CA . ILE B 1 253 ? -10.156 -25.688 -8.609 1 95.06 253 ILE B CA 1
ATOM 5477 C C . ILE B 1 253 ? -10.836 -24.375 -8.984 1 95.06 253 ILE B C 1
ATOM 5479 O O . ILE B 1 253 ? -11.375 -24.234 -10.086 1 95.06 253 ILE B O 1
ATOM 5483 N N . ASP B 1 254 ? -10.828 -23.406 -8.094 1 94.69 254 ASP B N 1
ATOM 5484 C CA . ASP B 1 254 ? -11.461 -22.125 -8.398 1 94.69 254 ASP B CA 1
ATOM 5485 C C . ASP B 1 254 ? -10.438 -21.125 -8.938 1 94.69 254 ASP B C 1
ATOM 5487 O O . ASP B 1 254 ? -10.734 -19.922 -9.062 1 94.69 254 ASP B O 1
ATOM 5491 N N . ILE B 1 255 ? -9.289 -21.578 -9.289 1 96.5 255 ILE B N 1
ATOM 5492 C CA . ILE B 1 255 ? -8.219 -20.719 -9.789 1 96.5 255 ILE B CA 1
ATOM 5493 C C . ILE B 1 255 ? -8.172 -20.781 -11.32 1 96.5 255 ILE B C 1
ATOM 5495 O O . ILE B 1 255 ? -8.258 -21.875 -11.898 1 96.5 255 ILE B O 1
ATOM 5499 N N . ALA B 1 256 ? -8.109 -19.625 -11.922 1 96.06 256 ALA B N 1
ATOM 5500 C CA . ALA B 1 256 ? -7.809 -19.516 -13.344 1 96.06 256 ALA B CA 1
ATOM 5501 C C . ALA B 1 256 ? -6.352 -19.109 -13.57 1 96.06 256 ALA B C 1
ATOM 5503 O O . ALA B 1 256 ? -5.812 -18.281 -12.836 1 96.06 256 ALA B O 1
ATOM 5504 N N . PHE B 1 257 ? -5.723 -19.734 -14.523 1 95.81 257 PHE B N 1
ATOM 5505 C CA . PHE B 1 257 ? -4.328 -19.438 -14.828 1 95.81 257 PHE B CA 1
ATOM 5506 C C . PHE B 1 257 ? -4.094 -19.406 -16.328 1 95.81 257 PHE B C 1
ATOM 5508 O O . PHE B 1 257 ? -4.82 -20.031 -17.094 1 95.81 257 PHE B O 1
ATOM 5515 N N . SER B 1 258 ? -3.135 -18.641 -16.75 1 92.81 258 SER B N 1
ATOM 5516 C CA . SER B 1 258 ? -2.693 -18.594 -18.141 1 92.81 258 SER B CA 1
ATOM 5517 C C . SER B 1 258 ? -1.456 -19.453 -18.359 1 92.81 258 SER B C 1
ATOM 5519 O O . SER B 1 258 ? -0.812 -19.875 -17.391 1 92.81 258 SER B O 1
ATOM 5521 N N . PRO B 1 259 ? -1.186 -19.766 -19.562 1 93.5 259 PRO B N 1
ATOM 5522 C CA . PRO B 1 259 ? 0.045 -20.516 -19.828 1 93.5 259 PRO B CA 1
ATOM 5523 C C . PRO B 1 259 ? 1.293 -19.797 -19.312 1 93.5 259 PRO B C 1
ATOM 5525 O O . PRO B 1 259 ? 2.266 -20.438 -18.922 1 93.5 259 PRO B O 1
ATOM 5528 N N . GLU B 1 260 ? 1.285 -18.484 -19.266 1 93.75 260 GLU B N 1
ATOM 5529 C CA . GLU B 1 260 ? 2.424 -17.703 -18.812 1 93.75 260 GLU B CA 1
ATOM 5530 C C . GLU B 1 260 ? 2.734 -17.969 -17.344 1 93.75 260 GLU B C 1
ATOM 5532 O O . GLU B 1 260 ? 3.863 -17.766 -16.906 1 93.75 260 GLU B O 1
ATOM 5537 N N . PHE B 1 261 ? 1.72 -18.438 -16.719 1 97.12 261 PHE B N 1
ATOM 5538 C CA . PHE B 1 261 ? 1.942 -18.734 -15.305 1 97.12 261 PHE B CA 1
ATOM 5539 C C . PHE B 1 261 ? 2.963 -19.844 -15.133 1 97.12 261 PHE B C 1
ATOM 5541 O O . PHE B 1 261 ? 3.748 -19.844 -14.188 1 97.12 261 PHE B O 1
ATOM 5548 N N . LEU B 1 262 ? 2.955 -20.844 -16 1 97.25 262 LEU B N 1
ATOM 5549 C CA . LEU B 1 262 ? 3.918 -21.938 -15.914 1 97.25 262 LEU B CA 1
ATOM 5550 C C . LEU B 1 262 ? 5.348 -21.406 -15.977 1 97.25 262 LEU B C 1
ATOM 5552 O O . LEU B 1 262 ? 6.227 -21.891 -15.266 1 97.25 262 LEU B O 1
ATOM 5556 N N . THR B 1 263 ? 5.508 -20.406 -16.812 1 95.19 263 THR B N 1
ATOM 5557 C CA . THR B 1 263 ? 6.812 -19.766 -16.906 1 95.19 263 THR B CA 1
ATOM 5558 C C . THR B 1 263 ? 7.176 -19.094 -15.586 1 95.19 263 THR B C 1
ATOM 5560 O O . THR B 1 263 ? 8.32 -19.172 -15.133 1 95.19 263 THR B O 1
ATOM 5563 N N . GLN B 1 264 ? 6.23 -18.469 -14.977 1 97.62 264 GLN B N 1
ATOM 5564 C CA . GLN B 1 264 ? 6.473 -17.812 -13.695 1 97.62 264 GLN B CA 1
ATOM 5565 C C . GLN B 1 264 ? 6.805 -18.844 -12.609 1 97.62 264 GLN B C 1
ATOM 5567 O O . GLN B 1 264 ? 7.73 -18.641 -11.82 1 97.62 264 GLN B O 1
ATOM 5572 N N . CYS B 1 265 ? 6.086 -19.906 -12.617 1 98.06 265 CYS B N 1
ATOM 5573 C CA . CYS B 1 265 ? 6.336 -20.984 -11.672 1 98.06 265 CYS B CA 1
ATOM 5574 C C . CYS B 1 265 ? 7.746 -21.531 -11.828 1 98.06 265 CYS B C 1
ATOM 5576 O O . CYS B 1 265 ? 8.477 -21.672 -10.844 1 98.06 265 CYS B O 1
ATOM 5578 N N . ARG B 1 266 ? 8.156 -21.781 -13.062 1 97.5 266 ARG B N 1
ATOM 5579 C CA . ARG B 1 266 ? 9.484 -22.297 -13.359 1 97.5 266 ARG B CA 1
ATOM 5580 C C . ARG B 1 266 ? 10.562 -21.281 -12.992 1 97.5 266 ARG B C 1
ATOM 5582 O O . ARG B 1 266 ? 11.633 -21.641 -12.5 1 97.5 266 ARG B O 1
ATOM 5589 N N . SER B 1 267 ? 10.219 -20.047 -13.164 1 97.25 267 SER B N 1
ATOM 5590 C CA . SER B 1 267 ? 11.219 -18.984 -13.039 1 97.25 267 SER B CA 1
ATOM 5591 C C . SER B 1 267 ? 11.57 -18.719 -11.578 1 97.25 267 SER B C 1
ATOM 5593 O O . SER B 1 267 ? 12.711 -18.359 -11.266 1 97.25 267 SER B O 1
ATOM 5595 N N . HIS B 1 268 ? 10.625 -18.906 -10.719 1 97.25 268 HIS B N 1
ATOM 5596 C CA . HIS B 1 268 ? 10.844 -18.391 -9.367 1 97.25 268 HIS B CA 1
ATOM 5597 C C . HIS B 1 268 ? 10.867 -19.516 -8.344 1 97.25 268 HIS B C 1
ATOM 5599 O O . HIS B 1 268 ? 10.82 -19.266 -7.137 1 97.25 268 HIS B O 1
ATOM 5605 N N . SER B 1 269 ? 10.922 -20.75 -8.875 1 97.12 269 SER B N 1
ATOM 5606 C CA . SER B 1 269 ? 11.148 -21.938 -8.039 1 97.12 269 SER B CA 1
ATOM 5607 C C . SER B 1 269 ? 12.453 -22.625 -8.398 1 97.12 269 SER B C 1
ATOM 5609 O O . SER B 1 269 ? 12.68 -22.984 -9.555 1 97.12 269 SER B O 1
ATOM 5611 N N . GLN B 1 270 ? 13.297 -22.703 -7.43 1 95 270 GLN B N 1
ATOM 5612 C CA . GLN B 1 270 ? 14.57 -23.391 -7.594 1 95 270 GLN B CA 1
ATOM 5613 C C . GLN B 1 270 ? 14.875 -24.281 -6.398 1 95 270 GLN B C 1
ATOM 5615 O O . GLN B 1 270 ? 14.906 -23.812 -5.258 1 95 270 GLN B O 1
ATOM 5620 N N . ALA B 1 271 ? 15.133 -25.547 -6.691 1 96.25 271 ALA B N 1
ATOM 5621 C CA . ALA B 1 271 ? 15.359 -26.516 -5.621 1 96.25 271 ALA B CA 1
ATOM 5622 C C . ALA B 1 271 ? 16.5 -26.062 -4.707 1 96.25 271 ALA B C 1
ATOM 5624 O O . ALA B 1 271 ? 17.594 -25.75 -5.172 1 96.25 271 ALA B O 1
ATOM 5625 N N . GLY B 1 272 ? 16.172 -25.969 -3.473 1 94.81 272 GLY B N 1
ATOM 5626 C CA . GLY B 1 272 ? 17.156 -25.625 -2.467 1 94.81 272 GLY B CA 1
ATOM 5627 C C . GLY B 1 272 ? 17.469 -24.141 -2.418 1 94.81 272 GLY B C 1
ATOM 5628 O O . GLY B 1 272 ? 18.312 -23.703 -1.64 1 94.81 272 GLY B O 1
ATOM 5629 N N . VAL B 1 273 ? 16.734 -23.344 -3.201 1 93.69 273 VAL B N 1
ATOM 5630 C CA . VAL B 1 273 ? 17.109 -21.938 -3.301 1 93.69 273 VAL B CA 1
ATOM 5631 C C . VAL B 1 273 ? 15.883 -21.062 -3.041 1 93.69 273 VAL B C 1
ATOM 5633 O O . VAL B 1 273 ? 15.93 -20.156 -2.199 1 93.69 273 VAL B O 1
ATOM 5636 N N . SER B 1 274 ? 14.805 -21.375 -3.736 1 95.56 274 SER B N 1
ATOM 5637 C CA . SER B 1 274 ? 13.672 -20.453 -3.609 1 95.56 274 SER B CA 1
ATOM 5638 C C . SER B 1 274 ? 12.352 -21.188 -3.812 1 95.56 274 SER B C 1
ATOM 5640 O O . SER B 1 274 ? 12.297 -22.203 -4.516 1 95.56 274 SER B O 1
ATOM 5642 N N . VAL B 1 275 ? 11.352 -20.719 -3.166 1 97 275 VAL B N 1
ATOM 5643 C CA . VAL B 1 275 ? 9.969 -21.141 -3.33 1 97 275 VAL B CA 1
ATOM 5644 C C . VAL B 1 275 ? 9.109 -19.969 -3.785 1 97 275 VAL B C 1
ATOM 5646 O O . VAL B 1 275 ? 9.359 -18.828 -3.389 1 97 275 VAL B O 1
ATOM 5649 N N . PHE B 1 276 ? 8.125 -20.25 -4.668 1 98.12 276 PHE B N 1
ATOM 5650 C CA . PHE B 1 276 ? 7.32 -19.188 -5.262 1 98.12 276 PHE B CA 1
ATOM 5651 C C . PHE B 1 276 ? 5.922 -19.156 -4.656 1 98.12 276 PHE B C 1
ATOM 5653 O O . PHE B 1 276 ? 5.207 -20.156 -4.699 1 98.12 276 PHE B O 1
ATOM 5660 N N . TYR B 1 277 ? 5.535 -18.078 -4.047 1 97.75 277 TYR B N 1
ATOM 5661 C CA . TYR B 1 277 ? 4.203 -17.844 -3.502 1 97.75 277 TYR B CA 1
ATOM 5662 C C . TYR B 1 277 ? 3.539 -16.656 -4.203 1 97.75 277 TYR B C 1
ATOM 5664 O O . TYR B 1 277 ? 3.557 -15.539 -3.693 1 97.75 277 TYR B O 1
ATOM 5672 N N . PRO B 1 278 ? 2.875 -16.938 -5.285 1 98.12 278 PRO B N 1
ATOM 5673 C CA . PRO B 1 278 ? 2.191 -15.859 -6 1 98.12 278 PRO B CA 1
ATOM 5674 C C . PRO B 1 278 ? 0.969 -15.336 -5.254 1 98.12 278 PRO B C 1
ATOM 5676 O O . PRO B 1 278 ? 0.265 -16.109 -4.598 1 98.12 278 PRO B O 1
ATOM 5679 N N . VAL B 1 279 ? 0.797 -14.047 -5.301 1 97.56 279 VAL B N 1
ATOM 5680 C CA . VAL B 1 279 ? -0.437 -13.43 -4.828 1 97.56 279 VAL B CA 1
ATOM 5681 C C . VAL B 1 279 ? -1.457 -13.367 -5.961 1 97.56 279 VAL B C 1
ATOM 5683 O O . VAL B 1 279 ? -1.223 -12.719 -6.984 1 97.56 279 VAL B O 1
ATOM 5686 N N . VAL B 1 280 ? -2.568 -13.969 -5.742 1 97.75 280 VAL B N 1
ATOM 5687 C CA . VAL B 1 280 ? -3.576 -14.102 -6.793 1 97.75 280 VAL B CA 1
ATOM 5688 C C . VAL B 1 280 ? -4.523 -12.906 -6.746 1 97.75 280 VAL B C 1
ATOM 5690 O O . VAL B 1 280 ? -4.656 -12.25 -5.711 1 97.75 280 VAL B O 1
ATOM 5693 N N . PHE B 1 281 ? -5.023 -12.562 -7.938 1 97.88 281 PHE B N 1
ATOM 5694 C CA . PHE B 1 281 ? -6.066 -11.539 -7.992 1 97.88 281 PHE B CA 1
ATOM 5695 C C . PHE B 1 281 ? -7.445 -12.164 -7.828 1 97.88 281 PHE B C 1
ATOM 5697 O O . PHE B 1 281 ? -7.891 -12.93 -8.688 1 97.88 281 PHE B O 1
ATOM 5704 N N . SER B 1 282 ? -8.102 -11.875 -6.746 1 97.06 282 SER B N 1
ATOM 5705 C CA . SER B 1 282 ? -9.414 -12.445 -6.449 1 97.06 282 SER B CA 1
ATOM 5706 C C . SER B 1 282 ? -10.531 -11.578 -7.02 1 97.06 282 SER B C 1
ATOM 5708 O O . SER B 1 282 ? -10.633 -10.391 -6.695 1 97.06 282 SER B O 1
ATOM 5710 N N . LEU B 1 283 ? -11.375 -12.203 -7.809 1 97.25 283 LEU B N 1
ATOM 5711 C CA . LEU B 1 283 ? -12.484 -11.484 -8.406 1 97.25 283 LEU B CA 1
ATOM 5712 C C . LEU B 1 283 ? -13.656 -11.383 -7.438 1 97.25 283 LEU B C 1
ATOM 5714 O O . LEU B 1 283 ? -13.938 -12.328 -6.691 1 97.25 283 LEU B O 1
ATOM 5718 N N . TYR B 1 284 ? -14.305 -10.219 -7.504 1 96.44 284 TYR B N 1
ATOM 5719 C CA . TYR B 1 284 ? -15.477 -10 -6.664 1 96.44 284 TYR B CA 1
ATOM 5720 C C . TYR B 1 284 ? -16.688 -10.758 -7.207 1 96.44 284 TYR B C 1
ATOM 5722 O O . TYR B 1 284 ? -16.609 -11.398 -8.258 1 96.44 284 TYR B O 1
ATOM 5730 N N . ASN B 1 285 ? -17.719 -10.75 -6.387 1 95.81 285 ASN B N 1
ATOM 5731 C CA . ASN B 1 285 ? -19.016 -11.273 -6.824 1 95.81 285 ASN B CA 1
ATOM 5732 C C . ASN B 1 285 ? -19.484 -10.617 -8.117 1 95.81 285 ASN B C 1
ATOM 5734 O O . ASN B 1 285 ? -19.766 -9.414 -8.141 1 95.81 285 ASN B O 1
ATOM 5738 N N . PRO B 1 286 ? -19.578 -11.422 -9.164 1 94.88 286 PRO B N 1
ATOM 5739 C CA . PRO B 1 286 ? -19.938 -10.828 -10.461 1 94.88 286 PRO B CA 1
ATOM 5740 C C . PRO B 1 286 ? -21.297 -10.148 -10.438 1 94.88 286 PRO B C 1
ATOM 5742 O O . PRO B 1 286 ? -21.516 -9.18 -11.164 1 94.88 286 PRO B O 1
ATOM 5745 N N . ASN B 1 287 ? -22.172 -10.602 -9.586 1 92.38 287 ASN B N 1
ATOM 5746 C CA . ASN B 1 287 ? -23.484 -9.992 -9.508 1 92.38 287 ASN B CA 1
ATOM 5747 C C . ASN B 1 287 ? -23.438 -8.594 -8.891 1 92.38 287 ASN B C 1
ATOM 5749 O O . ASN B 1 287 ? -24.328 -7.777 -9.117 1 92.38 287 ASN B O 1
ATOM 5753 N N . VAL B 1 288 ? -22.438 -8.414 -8.07 1 92.06 288 VAL B N 1
ATOM 5754 C CA . VAL B 1 288 ? -22.266 -7.109 -7.449 1 92.06 288 VAL B CA 1
ATOM 5755 C C . VAL B 1 288 ? -21.516 -6.184 -8.414 1 92.06 288 VAL B C 1
ATOM 5757 O O . VAL B 1 288 ? -21.891 -5.02 -8.578 1 92.06 288 VAL B O 1
ATOM 5760 N N . VAL B 1 289 ? -20.547 -6.68 -9.109 1 91.94 289 VAL B N 1
ATOM 5761 C CA . VAL B 1 289 ? -19.672 -5.898 -9.984 1 91.94 289 VAL B CA 1
ATOM 5762 C C . VAL B 1 289 ? -20.453 -5.449 -11.219 1 91.94 289 VAL B C 1
ATOM 5764 O O . VAL B 1 289 ? -20.344 -4.301 -11.648 1 91.94 289 VAL B O 1
ATOM 5767 N N . PHE B 1 290 ? -21.297 -6.41 -11.719 1 89.94 290 PHE B N 1
ATOM 5768 C CA . PHE B 1 290 ? -22.016 -6.133 -12.961 1 89.94 290 PHE B CA 1
ATOM 5769 C C . PHE B 1 290 ? -23.5 -5.938 -12.703 1 89.94 290 PHE B C 1
ATOM 5771 O O . PHE B 1 290 ? -24.328 -6.305 -13.531 1 89.94 290 PHE B O 1
ATOM 5778 N N . ASP B 1 291 ? -23.875 -5.461 -11.562 1 79.44 291 ASP B N 1
ATOM 5779 C CA . ASP B 1 291 ? -25.203 -5.297 -11.016 1 79.44 291 ASP B CA 1
ATOM 5780 C C . ASP B 1 291 ? -26.25 -5.129 -12.125 1 79.44 291 ASP B C 1
ATOM 5782 O O . ASP B 1 291 ? -27.203 -5.906 -12.219 1 79.44 291 ASP B O 1
ATOM 5786 N N . LYS B 1 292 ? -26.172 -4.07 -12.984 1 74.81 292 LYS B N 1
ATOM 5787 C CA . LYS B 1 292 ? -27.219 -3.797 -13.961 1 74.81 292 LYS B CA 1
ATOM 5788 C C . LYS B 1 292 ? -26.828 -4.289 -15.352 1 74.81 292 LYS B C 1
ATOM 5790 O O . LYS B 1 292 ? -27.641 -4.262 -16.281 1 74.81 292 LYS B O 1
ATOM 5795 N N . ASP B 1 293 ? -25.688 -4.855 -15.398 1 83.94 293 ASP B N 1
ATOM 5796 C CA . ASP B 1 293 ? -25.188 -5.273 -16.703 1 83.94 293 ASP B CA 1
ATOM 5797 C C . ASP B 1 293 ? -25.094 -6.793 -16.797 1 83.94 293 ASP B C 1
ATOM 5799 O O . ASP B 1 293 ? -25.188 -7.488 -15.781 1 83.94 293 ASP B O 1
ATOM 5803 N N . LYS B 1 294 ? -25.078 -7.195 -17.984 1 90.88 294 LYS B N 1
ATOM 5804 C CA . LYS B 1 294 ? -24.828 -8.617 -18.203 1 90.88 294 LYS B CA 1
ATOM 5805 C C . LYS B 1 294 ? -23.438 -9.023 -17.703 1 90.88 294 LYS B C 1
ATOM 5807 O O . LYS B 1 294 ? -22.453 -8.336 -17.984 1 90.88 294 LYS B O 1
ATOM 5812 N N . VAL B 1 295 ? -23.422 -10.133 -16.953 1 91.25 295 VAL B N 1
ATOM 5813 C CA . VAL B 1 295 ? -22.156 -10.648 -16.469 1 91.25 295 VAL B CA 1
ATOM 5814 C C . VAL B 1 295 ? -21.359 -11.25 -17.625 1 91.25 295 VAL B C 1
ATOM 5816 O O . VAL B 1 295 ? -21.844 -12.156 -18.312 1 91.25 295 VAL B O 1
ATOM 5819 N N . PRO B 1 296 ? -20.234 -10.75 -17.906 1 91.5 296 PRO B N 1
ATOM 5820 C CA . PRO B 1 296 ? -19.422 -11.312 -18.984 1 91.5 296 PRO B CA 1
ATOM 5821 C C . PRO B 1 296 ? -19.031 -12.758 -18.734 1 91.5 296 PRO B C 1
ATOM 5823 O O . PRO B 1 296 ? -19.203 -13.266 -17.609 1 91.5 296 PRO B O 1
ATOM 5826 N N . GLU B 1 297 ? -18.516 -13.32 -19.797 1 88.88 297 GLU B N 1
ATOM 5827 C CA . GLU B 1 297 ? -17.984 -14.672 -19.641 1 88.88 297 GLU B CA 1
ATOM 5828 C C . GLU B 1 297 ? -16.781 -14.703 -18.688 1 88.88 297 GLU B C 1
ATOM 5830 O O . GLU B 1 297 ? -16.141 -13.672 -18.469 1 88.88 297 GLU B O 1
ATOM 5835 N N . LEU B 1 298 ? -16.547 -15.828 -18.188 1 84.31 298 LEU B N 1
ATOM 5836 C CA . LEU B 1 298 ? -15.586 -15.984 -17.109 1 84.31 298 LEU B CA 1
ATOM 5837 C C . LEU B 1 298 ? -14.227 -15.43 -17.5 1 84.31 298 LEU B C 1
ATOM 5839 O O . LEU B 1 298 ? -13.586 -14.719 -16.719 1 84.31 298 LEU B O 1
ATOM 5843 N N . ARG B 1 299 ? -13.836 -15.719 -18.75 1 84.69 299 ARG B N 1
ATOM 5844 C CA . ARG B 1 299 ? -12.523 -15.273 -19.203 1 84.69 299 ARG B CA 1
ATOM 5845 C C . ARG B 1 299 ? -12.469 -13.75 -19.328 1 84.69 299 ARG B C 1
ATOM 5847 O O . ARG B 1 299 ? -11.445 -13.133 -19.047 1 84.69 299 ARG B O 1
ATOM 5854 N N . ASP B 1 300 ? -13.547 -13.172 -19.656 1 89.94 300 ASP B N 1
ATOM 5855 C CA . ASP B 1 300 ? -13.617 -11.734 -19.891 1 89.94 300 ASP B CA 1
ATOM 5856 C C . ASP B 1 300 ? -13.68 -10.969 -18.562 1 89.94 300 ASP B C 1
ATOM 5858 O O . ASP B 1 300 ? -13.469 -9.758 -18.531 1 89.94 300 ASP B O 1
ATOM 5862 N N . ARG B 1 301 ? -13.93 -11.734 -17.531 1 91.44 301 ARG B N 1
ATOM 5863 C CA . ARG B 1 301 ? -14.016 -11.109 -16.219 1 91.44 301 ARG B CA 1
ATOM 5864 C C . ARG B 1 301 ? -12.641 -11.023 -15.57 1 91.44 301 ARG B C 1
ATOM 5866 O O . ARG B 1 301 ? -12.461 -10.32 -14.57 1 91.44 301 ARG B O 1
ATOM 5873 N N . GLN B 1 302 ? -11.688 -11.688 -16.125 1 94.19 302 GLN B N 1
ATOM 5874 C CA . GLN B 1 302 ? -10.352 -11.742 -15.547 1 94.19 302 GLN B CA 1
ATOM 5875 C C . GLN B 1 302 ? -9.555 -10.477 -15.852 1 94.19 302 GLN B C 1
ATOM 5877 O O . GLN B 1 302 ? -8.578 -10.516 -16.594 1 94.19 302 GLN B O 1
ATOM 5882 N N . VAL B 1 303 ? -9.992 -9.414 -15.219 1 94.06 303 VAL B N 1
ATOM 5883 C CA . VAL B 1 303 ? -9.398 -8.094 -15.406 1 94.06 303 VAL B CA 1
ATOM 5884 C C . VAL B 1 303 ? -8.844 -7.578 -14.086 1 94.06 303 VAL B C 1
ATOM 5886 O O . VAL B 1 303 ? -9.492 -7.703 -13.039 1 94.06 303 VAL B O 1
ATOM 5889 N N . ILE B 1 304 ? -7.621 -7.09 -14.156 1 96.25 304 ILE B N 1
ATOM 5890 C CA . ILE B 1 304 ? -6.98 -6.574 -12.953 1 96.25 304 ILE B CA 1
ATOM 5891 C C . ILE B 1 304 ? -7.316 -5.094 -12.781 1 96.25 304 ILE B C 1
ATOM 5893 O O . ILE B 1 304 ? -6.602 -4.227 -13.289 1 96.25 304 ILE B O 1
ATOM 5897 N N . LYS B 1 305 ? -8.375 -4.879 -12.133 1 94.44 305 LYS B N 1
ATOM 5898 C CA . LYS B 1 305 ? -8.867 -3.549 -11.789 1 94.44 305 LYS B CA 1
ATOM 5899 C C . LYS B 1 305 ? -9.523 -3.551 -10.406 1 94.44 305 LYS B C 1
ATOM 5901 O O . LYS B 1 305 ? -10.078 -4.562 -9.984 1 94.44 305 LYS B O 1
ATOM 5906 N N . ASN B 1 306 ? -9.492 -2.424 -9.766 1 92.31 306 ASN B N 1
ATOM 5907 C CA . ASN B 1 306 ? -9.961 -2.316 -8.383 1 92.31 306 ASN B CA 1
ATOM 5908 C C . ASN B 1 306 ? -11.445 -2.668 -8.266 1 92.31 306 ASN B C 1
ATOM 5910 O O . ASN B 1 306 ? -11.883 -3.203 -7.246 1 92.31 306 ASN B O 1
ATOM 5914 N N . ASN B 1 307 ? -12.227 -2.381 -9.273 1 90.94 307 ASN B N 1
ATOM 5915 C CA . ASN B 1 307 ? -13.656 -2.645 -9.203 1 90.94 307 ASN B CA 1
ATOM 5916 C C . ASN B 1 307 ? -13.977 -4.102 -9.531 1 90.94 307 ASN B C 1
ATOM 5918 O O . ASN B 1 307 ? -15.094 -4.566 -9.297 1 90.94 307 ASN B O 1
ATOM 5922 N N . TYR B 1 308 ? -12.992 -4.82 -10.039 1 94.88 308 TYR B N 1
ATOM 5923 C CA . TYR B 1 308 ? -13.211 -6.207 -10.438 1 94.88 308 TYR B CA 1
ATOM 5924 C C . TYR B 1 308 ? -12.711 -7.16 -9.359 1 94.88 308 TYR B C 1
ATOM 5926 O O . TYR B 1 308 ? -13.094 -8.336 -9.336 1 94.88 308 TYR B O 1
ATOM 5934 N N . GLY B 1 309 ? -11.859 -6.672 -8.57 1 96.62 309 GLY B N 1
ATOM 5935 C CA . GLY B 1 309 ? -11.289 -7.578 -7.59 1 96.62 309 GLY B CA 1
ATOM 5936 C C . GLY B 1 309 ? -10.195 -6.938 -6.754 1 96.62 309 GLY B C 1
ATOM 5937 O O . GLY B 1 309 ? -10.125 -5.711 -6.652 1 96.62 309 GLY B O 1
ATOM 5938 N N . PHE B 1 310 ? -9.445 -7.762 -6.02 1 95.81 310 PHE B N 1
ATOM 5939 C CA . PHE B 1 310 ? -8.375 -7.312 -5.145 1 95.81 310 PHE B CA 1
ATOM 5940 C C . PHE B 1 310 ? -7.273 -8.359 -5.055 1 95.81 310 PHE B C 1
ATOM 5942 O O . PHE B 1 310 ? -7.504 -9.539 -5.344 1 95.81 310 PHE B O 1
ATOM 5949 N N . TRP B 1 311 ? -6.039 -7.91 -4.789 1 96.44 311 TRP B N 1
ATOM 5950 C CA . TRP B 1 311 ? -4.953 -8.844 -4.512 1 96.44 311 TRP B CA 1
ATOM 5951 C C . TRP B 1 311 ? -5.199 -9.594 -3.207 1 96.44 311 TRP B C 1
ATOM 5953 O O . TRP B 1 311 ? -5.379 -8.977 -2.154 1 96.44 311 TRP B O 1
ATOM 5963 N N . ARG B 1 312 ? -5.273 -10.844 -3.283 1 94.69 312 ARG B N 1
ATOM 5964 C CA . ARG B 1 312 ? -5.477 -11.656 -2.09 1 94.69 312 ARG B CA 1
ATOM 5965 C C . ARG B 1 312 ? -4.176 -11.805 -1.304 1 94.69 312 ARG B C 1
ATOM 5967 O O . ARG B 1 312 ? -3.543 -12.859 -1.335 1 94.69 312 ARG B O 1
ATOM 5974 N N . ASP B 1 313 ? -3.908 -10.82 -0.563 1 91.12 313 ASP B N 1
ATOM 5975 C CA . ASP B 1 313 ? -2.627 -10.727 0.13 1 91.12 313 ASP B CA 1
ATOM 5976 C C . ASP B 1 313 ? -2.521 -11.773 1.238 1 91.12 313 ASP B C 1
ATOM 5978 O O . ASP B 1 313 ? -1.437 -12.289 1.508 1 91.12 313 ASP B O 1
ATOM 5982 N N . PHE B 1 314 ? -3.66 -12.016 1.894 1 88.56 314 PHE B N 1
ATOM 5983 C CA . PHE B 1 314 ? -3.627 -13.078 2.891 1 88.56 314 PHE B CA 1
ATOM 5984 C C . PHE B 1 314 ? -4.168 -14.375 2.312 1 88.56 314 PHE B C 1
ATOM 5986 O O . PHE B 1 314 ? -5.293 -14.781 2.625 1 88.56 314 PHE B O 1
ATOM 5993 N N . GLY B 1 315 ? -3.533 -14.93 1.478 1 90.88 315 GLY B N 1
ATOM 5994 C CA . GLY B 1 315 ? -3.754 -16.203 0.809 1 90.88 315 GLY B CA 1
ATOM 5995 C C . GLY B 1 315 ? -2.465 -16.922 0.439 1 90.88 315 GLY B C 1
ATOM 5996 O O . GLY B 1 315 ? -1.688 -16.422 -0.377 1 90.88 315 GLY B O 1
ATOM 5997 N N . PHE B 1 316 ? -2.326 -18.141 1.022 1 94 316 PHE B N 1
ATOM 5998 C CA . PHE B 1 316 ? -1.048 -18.812 0.849 1 94 316 PHE B CA 1
ATOM 5999 C C . PHE B 1 316 ? -1.248 -20.203 0.245 1 94 316 PHE B C 1
ATOM 6001 O O . PHE B 1 316 ? -0.373 -21.062 0.35 1 94 316 PHE B O 1
ATOM 6008 N N . GLY B 1 317 ? -2.34 -20.344 -0.385 1 94.75 317 GLY B N 1
ATOM 6009 C CA . GLY B 1 317 ? -2.693 -21.672 -0.858 1 94.75 317 GLY B CA 1
ATOM 6010 C C . GLY B 1 317 ? -2.059 -22.016 -2.191 1 94.75 317 GLY B C 1
ATOM 6011 O O . GLY B 1 317 ? -1.91 -23.188 -2.525 1 94.75 317 GLY B O 1
ATOM 6012 N N . MET B 1 318 ? -1.757 -21.016 -2.973 1 97.12 318 MET B N 1
ATOM 6013 C CA . MET B 1 318 ? -1.09 -21.234 -4.25 1 97.12 318 MET B CA 1
ATOM 6014 C C . MET B 1 318 ? 0.423 -21.125 -4.102 1 97.12 318 MET B C 1
ATOM 6016 O O . MET B 1 318 ? 0.929 -20.094 -3.639 1 97.12 318 MET B O 1
ATOM 6020 N N . THR B 1 319 ? 1.108 -22.156 -4.496 1 98.31 319 THR B N 1
ATOM 6021 C CA . THR B 1 319 ? 2.559 -22.094 -4.352 1 98.31 319 THR B CA 1
ATOM 6022 C C . THR B 1 319 ? 3.234 -23.062 -5.328 1 98.31 319 THR B C 1
ATOM 6024 O O . THR B 1 319 ? 2.688 -24.109 -5.648 1 98.31 319 THR B O 1
ATOM 6027 N N . CYS B 1 320 ? 4.344 -22.656 -5.871 1 98.75 320 CYS B N 1
ATOM 6028 C CA . CYS B 1 320 ? 5.242 -23.5 -6.652 1 98.75 320 CYS B CA 1
ATOM 6029 C C . CYS B 1 320 ? 6.492 -23.844 -5.855 1 98.75 320 CYS B C 1
ATOM 6031 O O . CYS B 1 320 ? 7.184 -22.953 -5.352 1 98.75 320 CYS B O 1
ATOM 6033 N N . GLN B 1 321 ? 6.766 -25.094 -5.75 1 98.69 321 GLN B N 1
ATOM 6034 C CA . GLN B 1 321 ? 7.887 -25.578 -4.941 1 98.69 321 GLN B CA 1
ATOM 6035 C C . GLN B 1 321 ? 8.367 -26.938 -5.41 1 98.69 321 GLN B C 1
ATOM 6037 O O . GLN B 1 321 ? 7.586 -27.719 -5.961 1 98.69 321 GLN B O 1
ATOM 6042 N N . TYR B 1 322 ? 9.586 -27.219 -5.223 1 98.69 322 TYR B N 1
ATOM 6043 C CA . TYR B 1 322 ? 10.086 -28.562 -5.5 1 98.69 322 TYR B CA 1
ATOM 6044 C C . TYR B 1 322 ? 9.75 -29.516 -4.355 1 98.69 322 TYR B C 1
ATOM 6046 O O . TYR B 1 322 ? 9.758 -29.109 -3.189 1 98.69 322 TYR B O 1
ATOM 6054 N N . LYS B 1 323 ? 9.531 -30.75 -4.699 1 98.69 323 LYS B N 1
ATOM 6055 C CA . LYS B 1 323 ? 9.188 -31.766 -3.707 1 98.69 323 LYS B CA 1
ATOM 6056 C C . LYS B 1 323 ? 10.258 -31.859 -2.627 1 98.69 323 LYS B C 1
ATOM 6058 O O . LYS B 1 323 ? 9.945 -32 -1.444 1 98.69 323 LYS B O 1
ATOM 6063 N N . SER B 1 324 ? 11.5 -31.766 -2.98 1 98.38 324 SER B N 1
ATOM 6064 C CA . SER B 1 324 ? 12.594 -31.844 -2.02 1 98.38 324 SER B CA 1
ATOM 6065 C C . SER B 1 324 ? 12.469 -30.75 -0.953 1 98.38 324 SER B C 1
ATOM 6067 O O . SER B 1 324 ? 12.695 -31.016 0.231 1 98.38 324 SER B O 1
ATOM 6069 N N . ASP B 1 325 ? 12.156 -29.531 -1.391 1 98.19 325 ASP B N 1
ATOM 6070 C CA . ASP B 1 325 ? 11.992 -28.422 -0.455 1 98.19 325 ASP B CA 1
ATOM 6071 C C . ASP B 1 325 ? 10.773 -28.641 0.446 1 98.19 325 ASP B C 1
ATOM 6073 O O . ASP B 1 325 ? 10.836 -28.391 1.649 1 98.19 325 ASP B O 1
ATOM 6077 N N . PHE B 1 326 ? 9.719 -29.141 -0.118 1 98.31 326 PHE B N 1
ATOM 6078 C CA . PHE B 1 326 ? 8.5 -29.453 0.619 1 98.31 326 PHE B CA 1
ATOM 6079 C C . PHE B 1 326 ? 8.766 -30.484 1.704 1 98.31 326 PHE B C 1
ATOM 6081 O O . PHE B 1 326 ? 8.344 -30.312 2.85 1 98.31 326 PHE B O 1
ATOM 6088 N N . VAL B 1 327 ? 9.477 -31.453 1.325 1 97.38 327 VAL B N 1
ATOM 6089 C CA . VAL B 1 327 ? 9.797 -32.531 2.25 1 97.38 327 VAL B CA 1
ATOM 6090 C C . VAL B 1 327 ? 10.758 -32.031 3.32 1 97.38 327 VAL B C 1
ATOM 6092 O O . VAL B 1 327 ? 10.625 -32.375 4.5 1 97.38 327 VAL B O 1
ATOM 6095 N N . GLU B 1 328 ? 11.688 -31.281 2.953 1 96.69 328 GLU B N 1
ATOM 6096 C CA . GLU B 1 328 ? 12.711 -30.797 3.867 1 96.69 328 GLU B CA 1
ATOM 6097 C C . GLU B 1 328 ? 12.102 -30 5.02 1 96.69 328 GLU B C 1
ATOM 6099 O O . GLU B 1 328 ? 12.555 -30.109 6.16 1 96.69 328 GLU B O 1
ATOM 6104 N N . ILE B 1 329 ? 11.102 -29.25 4.762 1 95.75 329 ILE B N 1
ATOM 6105 C CA . ILE B 1 329 ? 10.523 -28.422 5.809 1 95.75 329 ILE B CA 1
ATOM 6106 C C . ILE B 1 329 ? 9.438 -29.203 6.547 1 95.75 329 ILE B C 1
ATOM 6108 O O . ILE B 1 329 ? 8.75 -28.656 7.41 1 95.75 329 ILE B O 1
ATOM 6112 N N . GLY B 1 330 ? 9.102 -30.422 6.145 1 95.5 330 GLY B N 1
ATOM 6113 C CA . GLY B 1 330 ? 8.203 -31.297 6.875 1 95.5 330 GLY B CA 1
ATOM 6114 C C . GLY B 1 330 ? 6.789 -31.297 6.32 1 95.5 330 GLY B C 1
ATOM 6115 O O . GLY B 1 330 ? 5.867 -31.828 6.949 1 95.5 330 GLY B O 1
ATOM 6116 N N . GLY B 1 331 ? 6.57 -30.672 5.211 1 95.5 331 GLY B N 1
ATOM 6117 C CA . GLY B 1 331 ? 5.262 -30.672 4.574 1 95.5 331 GLY B CA 1
ATOM 6118 C C . GLY B 1 331 ? 4.172 -30.078 5.449 1 95.5 331 GLY B C 1
ATOM 6119 O O . GLY B 1 331 ? 4.414 -29.141 6.199 1 95.5 331 GLY B O 1
ATOM 6120 N N . PHE B 1 332 ? 2.963 -30.531 5.219 1 94 332 PHE B N 1
ATOM 6121 C CA . PHE B 1 332 ? 1.807 -30 5.934 1 94 332 PHE B CA 1
ATOM 6122 C C . PHE B 1 332 ? 1.735 -30.578 7.344 1 94 332 PHE B C 1
ATOM 6124 O O . PHE B 1 332 ? 2.129 -31.719 7.57 1 94 332 PHE B O 1
ATOM 6131 N N . ASP B 1 333 ? 1.287 -29.766 8.227 1 86.75 333 ASP B N 1
ATOM 6132 C CA . ASP B 1 333 ? 0.888 -30.266 9.531 1 86.75 333 ASP B CA 1
ATOM 6133 C C . ASP B 1 333 ? -0.48 -30.953 9.469 1 86.75 333 ASP B C 1
ATOM 6135 O O . ASP B 1 333 ? -1.507 -30.266 9.367 1 86.75 333 ASP B O 1
ATOM 6139 N N . LEU B 1 334 ? -0.504 -32.156 9.609 1 81.69 334 LEU B N 1
ATOM 6140 C CA . LEU B 1 334 ? -1.712 -32.938 9.344 1 81.69 334 LEU B CA 1
ATOM 6141 C C . LEU B 1 334 ? -2.609 -33 10.57 1 81.69 334 LEU B C 1
ATOM 6143 O O . LEU B 1 334 ? -3.73 -33.5 10.508 1 81.69 334 LEU B O 1
ATOM 6147 N N . ASN B 1 335 ? -2.221 -32.406 11.641 1 77.19 335 ASN B N 1
ATOM 6148 C CA . ASN B 1 335 ? -3.023 -32.406 12.859 1 77.19 335 ASN B CA 1
ATOM 6149 C C . ASN B 1 335 ? -3.947 -31.188 12.93 1 77.19 335 ASN B C 1
ATOM 6151 O O . ASN B 1 335 ? -4.766 -31.078 13.844 1 77.19 335 ASN B O 1
ATOM 6155 N N . ILE B 1 336 ? -3.801 -30.359 12.094 1 69 336 ILE B N 1
ATOM 6156 C CA . ILE B 1 336 ? -4.59 -29.125 12.125 1 69 336 ILE B CA 1
ATOM 6157 C C . ILE B 1 336 ? -5.957 -29.375 11.5 1 69 336 ILE B C 1
ATOM 6159 O O . ILE B 1 336 ? -6.055 -29.969 10.422 1 69 336 ILE B O 1
ATOM 6163 N N . ARG B 1 337 ? -6.863 -28.953 12.414 1 59.91 337 ARG B N 1
ATOM 6164 C CA . ARG B 1 337 ? -8.242 -29 11.938 1 59.91 337 ARG B CA 1
ATOM 6165 C C . ARG B 1 337 ? -8.719 -27.625 11.477 1 59.91 337 ARG B C 1
ATOM 6167 O O . ARG B 1 337 ? -8.359 -26.609 12.07 1 59.91 337 ARG B O 1
ATOM 6174 N N . GLY B 1 338 ? -9.289 -27.562 10.219 1 59.25 338 GLY B N 1
ATOM 6175 C CA . GLY B 1 338 ? -9.914 -26.344 9.734 1 59.25 338 GLY B CA 1
ATOM 6176 C C . GLY B 1 338 ? -9.266 -25.797 8.477 1 59.25 338 GLY B C 1
ATOM 6177 O O . GLY B 1 338 ? -8.125 -26.141 8.164 1 59.25 338 GLY B O 1
ATOM 6178 N N . TRP B 1 339 ? -10.047 -25.125 7.719 1 56.25 339 TRP B N 1
ATOM 6179 C CA . TRP B 1 339 ? -9.625 -24.625 6.422 1 56.25 339 TRP B CA 1
ATOM 6180 C C . TRP B 1 339 ? -8.797 -23.344 6.586 1 56.25 339 TRP B C 1
ATOM 6182 O O . TRP B 1 339 ? -9.141 -22.469 7.383 1 56.25 339 TRP B O 1
ATOM 6192 N N . GLY B 1 340 ? -7.648 -23.219 5.895 1 63.31 340 GLY B N 1
ATOM 6193 C CA . GLY B 1 340 ? -6.887 -21.984 5.727 1 63.31 340 GLY B CA 1
ATOM 6194 C C . GLY B 1 340 ? -5.688 -21.906 6.656 1 63.31 340 GLY B C 1
ATOM 6195 O O . GLY B 1 340 ? -4.664 -21.312 6.301 1 63.31 340 GLY B O 1
ATOM 6196 N N . THR B 1 341 ? -5.758 -22.578 7.746 1 79.06 341 THR B N 1
ATOM 6197 C CA . THR B 1 341 ? -4.66 -22.469 8.703 1 79.06 341 THR B CA 1
ATOM 6198 C C . THR B 1 341 ? -3.473 -23.328 8.25 1 79.06 341 THR B C 1
ATOM 6200 O O . THR B 1 341 ? -2.322 -22.984 8.523 1 79.06 341 THR B O 1
ATOM 6203 N N . GLU B 1 342 ? -3.74 -24.359 7.492 1 87.62 342 GLU B N 1
ATOM 6204 C CA . GLU B 1 342 ? -2.676 -25.25 7.031 1 87.62 342 GLU B CA 1
ATOM 6205 C C . GLU B 1 342 ? -1.747 -24.531 6.055 1 87.62 342 GLU B C 1
ATOM 6207 O O . GLU B 1 342 ? -0.531 -24.734 6.082 1 87.62 342 GLU B O 1
ATOM 6212 N N . ASP B 1 343 ? -2.299 -23.719 5.199 1 91.19 343 ASP B N 1
ATOM 6213 C CA . ASP B 1 343 ? -1.504 -23 4.207 1 91.19 343 ASP B CA 1
ATOM 6214 C C . ASP B 1 343 ? -0.609 -21.953 4.867 1 91.19 343 ASP B C 1
ATOM 6216 O O . ASP B 1 343 ? 0.548 -21.781 4.48 1 91.19 343 ASP B O 1
ATOM 6220 N N . SER B 1 344 ? -1.208 -21.281 5.82 1 90.75 344 SER B N 1
ATOM 6221 C CA . SER B 1 344 ? -0.424 -20.266 6.516 1 90.75 344 SER B CA 1
ATOM 6222 C C . SER B 1 344 ? 0.742 -20.891 7.273 1 90.75 344 SER B C 1
ATOM 6224 O O . SER B 1 344 ? 1.829 -20.312 7.336 1 90.75 344 SER B O 1
ATOM 6226 N N . LEU B 1 345 ? 0.485 -22.016 7.836 1 91.62 345 LEU B N 1
ATOM 6227 C CA . LEU B 1 345 ? 1.54 -22.719 8.57 1 91.62 345 LEU B CA 1
ATOM 6228 C C . LEU B 1 345 ? 2.643 -23.188 7.625 1 91.62 345 LEU B C 1
ATOM 6230 O O . LEU B 1 345 ? 3.826 -23.125 7.973 1 91.62 345 LEU B O 1
ATOM 6234 N N . LEU B 1 346 ? 2.264 -23.734 6.523 1 94.62 346 LEU B N 1
ATOM 6235 C CA . LEU B 1 346 ? 3.27 -24.141 5.547 1 94.62 346 LEU B CA 1
ATOM 6236 C C . LEU B 1 346 ? 4.113 -22.938 5.109 1 94.62 346 LEU B C 1
ATOM 6238 O O . LEU B 1 346 ? 5.336 -23.047 5.008 1 94.62 346 LEU B O 1
ATOM 6242 N N . TYR B 1 347 ? 3.445 -21.859 4.832 1 94.75 347 TYR B N 1
ATOM 6243 C CA . TYR B 1 347 ? 4.137 -20.625 4.465 1 94.75 347 TYR B CA 1
ATOM 6244 C C . TYR B 1 347 ? 5.117 -20.203 5.551 1 94.75 347 TYR B C 1
ATOM 6246 O O . TYR B 1 347 ? 6.242 -19.797 5.258 1 94.75 347 TYR B O 1
ATOM 6254 N N . ARG B 1 348 ? 4.719 -20.281 6.727 1 93.5 348 ARG B N 1
ATOM 6255 C CA . ARG B 1 348 ? 5.566 -19.938 7.863 1 93.5 348 ARG B CA 1
ATOM 6256 C C . ARG B 1 348 ? 6.805 -20.828 7.914 1 93.5 348 ARG B C 1
ATOM 6258 O O . ARG B 1 348 ? 7.906 -20.344 8.188 1 93.5 348 ARG B O 1
ATOM 6265 N N . LYS B 1 349 ? 6.586 -22.078 7.691 1 94.5 349 LYS B N 1
ATOM 6266 C CA . LYS B 1 349 ? 7.723 -23 7.672 1 94.5 349 LYS B CA 1
ATOM 6267 C C . LYS B 1 349 ? 8.742 -22.594 6.609 1 94.5 349 LYS B C 1
ATOM 6269 O O . LYS B 1 349 ? 9.945 -22.625 6.859 1 94.5 349 LYS B O 1
ATOM 6274 N N . PHE B 1 350 ? 8.273 -22.25 5.461 1 95.06 350 PHE B N 1
ATOM 6275 C CA . PHE B 1 350 ? 9.172 -21.812 4.402 1 95.06 350 PHE B CA 1
ATOM 6276 C C . PHE B 1 350 ? 9.875 -20.516 4.797 1 95.06 350 PHE B C 1
ATOM 6278 O O . PHE B 1 350 ? 11.07 -20.344 4.539 1 95.06 350 PHE B O 1
ATOM 6285 N N . SER B 1 351 ? 9.102 -19.578 5.379 1 92.44 351 SER B N 1
ATOM 6286 C CA . SER B 1 351 ? 9.688 -18.297 5.793 1 92.44 351 SER B CA 1
ATOM 6287 C C . SER B 1 351 ? 10.781 -18.516 6.832 1 92.44 351 SER B C 1
ATOM 6289 O O . SER B 1 351 ? 11.711 -17.703 6.938 1 92.44 351 SER B O 1
ATOM 6291 N N . GLN B 1 352 ? 10.688 -19.609 7.516 1 93.12 352 GLN B N 1
ATOM 6292 C CA . GLN B 1 352 ? 11.641 -19.906 8.578 1 93.12 352 GLN B CA 1
ATOM 6293 C C . GLN B 1 352 ? 12.766 -20.797 8.078 1 93.12 352 GLN B C 1
ATOM 6295 O O . GLN B 1 352 ? 13.648 -21.188 8.844 1 93.12 352 GLN B O 1
ATOM 6300 N N . SER B 1 353 ? 12.719 -21.141 6.875 1 92.69 353 SER B N 1
ATOM 6301 C CA . SER B 1 353 ? 13.758 -21.969 6.273 1 92.69 353 SER B CA 1
ATOM 6302 C C . SER B 1 353 ? 14.859 -21.109 5.664 1 92.69 353 SER B C 1
ATOM 6304 O O . SER B 1 353 ? 14.875 -19.891 5.836 1 92.69 353 SER B O 1
ATOM 6306 N N . ASN B 1 354 ? 15.812 -21.859 4.938 1 89.69 354 ASN B N 1
ATOM 6307 C CA . ASN B 1 354 ? 16.906 -21.156 4.277 1 89.69 354 ASN B CA 1
ATOM 6308 C C . ASN B 1 354 ? 16.562 -20.797 2.836 1 89.69 354 ASN B C 1
ATOM 6310 O O . ASN B 1 354 ? 17.406 -20.266 2.102 1 89.69 354 ASN B O 1
ATOM 6314 N N . LEU B 1 355 ? 15.352 -21.094 2.52 1 93.31 355 LEU B N 1
ATOM 6315 C CA . LEU B 1 355 ? 14.922 -20.797 1.158 1 93.31 355 LEU B CA 1
ATOM 6316 C C . LEU B 1 355 ? 14.43 -19.344 1.046 1 93.31 355 LEU B C 1
ATOM 6318 O O . LEU B 1 355 ? 13.867 -18.812 1.998 1 93.31 355 LEU B O 1
ATOM 6322 N N . GLN B 1 356 ? 14.664 -18.75 -0.048 1 92.31 356 GLN B N 1
ATOM 6323 C CA . GLN B 1 356 ? 14.047 -17.469 -0.351 1 92.31 356 GLN B CA 1
ATOM 6324 C C . GLN B 1 356 ? 12.57 -17.625 -0.716 1 92.31 356 GLN B C 1
ATOM 6326 O O . GLN B 1 356 ? 12.234 -18.406 -1.616 1 92.31 356 GLN B O 1
ATOM 6331 N N . VAL B 1 357 ? 11.758 -16.969 -0.005 1 94.06 357 VAL B N 1
ATOM 6332 C CA . VAL B 1 357 ? 10.344 -16.953 -0.361 1 94.06 357 VAL B CA 1
ATOM 6333 C C . VAL B 1 357 ? 10.062 -15.805 -1.327 1 94.06 357 VAL B C 1
ATOM 6335 O O . VAL B 1 357 ? 10.18 -14.633 -0.959 1 94.06 357 VAL B O 1
ATOM 6338 N N . ILE B 1 358 ? 9.75 -16.125 -2.539 1 95.31 358 ILE B N 1
ATOM 6339 C CA . ILE B 1 358 ? 9.391 -15.141 -3.545 1 95.31 358 ILE B CA 1
ATOM 6340 C C . ILE B 1 358 ? 7.879 -14.922 -3.539 1 95.31 358 ILE B C 1
ATOM 6342 O O . ILE B 1 358 ? 7.125 -15.727 -4.09 1 95.31 358 ILE B O 1
ATOM 6346 N N . ARG B 1 359 ? 7.457 -13.875 -2.883 1 95.62 359 ARG B N 1
ATOM 6347 C CA . ARG B 1 359 ? 6.047 -13.516 -2.787 1 95.62 359 ARG B CA 1
ATOM 6348 C C . ARG B 1 359 ? 5.75 -12.258 -3.598 1 95.62 359 ARG B C 1
ATOM 6350 O O . ARG B 1 359 ? 6.359 -11.211 -3.373 1 95.62 359 ARG B O 1
ATOM 6357 N N . THR B 1 360 ? 4.859 -12.336 -4.594 1 96.94 360 THR B N 1
ATOM 6358 C CA . THR B 1 360 ? 4.582 -11.219 -5.488 1 96.94 360 THR B CA 1
ATOM 6359 C C . THR B 1 360 ? 3.213 -11.375 -6.145 1 96.94 360 THR B C 1
ATOM 6361 O O . THR B 1 360 ? 2.779 -12.5 -6.43 1 96.94 360 THR B O 1
ATOM 6364 N N . PRO B 1 361 ? 2.533 -10.25 -6.375 1 97.25 361 PRO B N 1
ATOM 6365 C CA . PRO B 1 361 ? 1.358 -10.352 -7.246 1 97.25 361 PRO B CA 1
ATOM 6366 C C . PRO B 1 361 ? 1.708 -10.828 -8.656 1 97.25 361 PRO B C 1
ATOM 6368 O O . PRO B 1 361 ? 2.76 -10.461 -9.188 1 97.25 361 PRO B O 1
ATOM 6371 N N . VAL B 1 362 ? 0.894 -11.594 -9.18 1 97.31 362 VAL B N 1
ATOM 6372 C CA . VAL B 1 362 ? 1.129 -12.047 -10.547 1 97.31 362 VAL B CA 1
ATOM 6373 C C . VAL B 1 362 ? -0.098 -11.75 -11.406 1 97.31 362 VAL B C 1
ATOM 6375 O O . VAL B 1 362 ? -1.233 -11.859 -10.938 1 97.31 362 VAL B O 1
ATOM 6378 N N . ASN B 1 363 ? 0.107 -11.406 -12.648 1 96.69 363 ASN B N 1
ATOM 6379 C CA . ASN B 1 363 ? -0.965 -11.039 -13.57 1 96.69 363 ASN B CA 1
ATOM 6380 C C . ASN B 1 363 ? -1.551 -12.258 -14.273 1 96.69 363 ASN B C 1
ATOM 6382 O O . ASN B 1 363 ? -2.363 -12.117 -15.188 1 96.69 363 ASN B O 1
ATOM 6386 N N . THR B 1 364 ? -1.177 -13.438 -13.836 1 96.94 364 THR B N 1
ATOM 6387 C CA . THR B 1 364 ? -1.503 -14.633 -14.609 1 96.94 364 THR B CA 1
ATOM 6388 C C . THR B 1 364 ? -2.383 -15.578 -13.797 1 96.94 364 THR B C 1
ATOM 6390 O O . THR B 1 364 ? -2.738 -16.656 -14.266 1 96.94 364 THR B O 1
ATOM 6393 N N . LEU B 1 365 ? -2.729 -15.234 -12.57 1 97.19 365 LEU B N 1
ATOM 6394 C CA . LEU B 1 365 ? -3.559 -16.062 -11.703 1 97.19 365 LEU B CA 1
ATOM 6395 C C . LEU B 1 365 ? -4.781 -15.281 -11.219 1 97.19 365 LEU B C 1
ATOM 6397 O O . LEU B 1 365 ? -4.652 -14.164 -10.711 1 97.19 365 LEU B O 1
ATOM 6401 N N . PHE B 1 366 ? -5.945 -15.867 -11.398 1 97.31 366 PHE B N 1
ATOM 6402 C CA . PHE B 1 366 ? -7.191 -15.281 -10.922 1 97.31 366 PHE B CA 1
ATOM 6403 C C . PHE B 1 366 ? -7.961 -16.266 -10.055 1 97.31 366 PHE B C 1
ATOM 6405 O O . PHE B 1 366 ? -7.992 -17.469 -10.336 1 97.31 366 PHE B O 1
ATOM 6412 N N . HIS B 1 367 ? -8.438 -15.797 -8.992 1 96.75 367 HIS B N 1
ATOM 6413 C CA . HIS B 1 367 ? -9.344 -16.562 -8.148 1 96.75 367 HIS B CA 1
ATOM 6414 C C . HIS B 1 367 ? -10.797 -16.172 -8.414 1 96.75 367 HIS B C 1
ATOM 6416 O O . HIS B 1 367 ? -11.195 -15.031 -8.203 1 96.75 367 HIS B O 1
ATOM 6422 N N . HIS B 1 368 ? -11.555 -17.094 -8.852 1 95.25 368 HIS B N 1
ATOM 6423 C CA . HIS B 1 368 ? -12.953 -16.844 -9.164 1 95.25 368 HIS B CA 1
ATOM 6424 C C . HIS B 1 368 ? -13.797 -16.812 -7.891 1 95.25 368 HIS B C 1
ATOM 6426 O O . HIS B 1 368 ? -13.578 -17.609 -6.973 1 95.25 368 HIS B O 1
ATOM 6432 N N . TRP B 1 369 ? -14.734 -15.953 -7.922 1 94.75 369 TRP B N 1
ATOM 6433 C CA . TRP B 1 369 ? -15.617 -15.781 -6.777 1 94.75 369 TRP B CA 1
ATOM 6434 C C . TRP B 1 369 ? -16.531 -16.984 -6.602 1 94.75 369 TRP B C 1
ATOM 6436 O O . TRP B 1 369 ? -17.047 -17.531 -7.582 1 94.75 369 TRP B O 1
ATOM 6446 N N . HIS B 1 370 ? -16.734 -17.406 -5.504 1 91.81 370 HIS B N 1
ATOM 6447 C CA . HIS B 1 370 ? -17.75 -18.375 -5.109 1 91.81 370 HIS B CA 1
ATOM 6448 C C . HIS B 1 370 ? -18.375 -18 -3.768 1 91.81 370 HIS B C 1
ATOM 6450 O O . HIS B 1 370 ? -17.719 -17.391 -2.924 1 91.81 370 HIS B O 1
ATOM 6456 N N . PRO B 1 371 ? -19.562 -18.297 -3.625 1 89.06 371 PRO B N 1
ATOM 6457 C CA . PRO B 1 371 ? -20.234 -17.906 -2.393 1 89.06 371 PRO B CA 1
ATOM 6458 C C . PRO B 1 371 ? -19.656 -18.578 -1.151 1 89.06 371 PRO B C 1
ATOM 6460 O O . PRO B 1 371 ? -19.281 -19.75 -1.2 1 89.06 371 PRO B O 1
ATOM 6463 N N . LYS B 1 372 ? -19.531 -17.828 -0.134 1 87.88 372 LYS B N 1
ATOM 6464 C CA . LYS B 1 372 ? -19.156 -18.328 1.187 1 87.88 372 LYS B CA 1
ATOM 6465 C C . LYS B 1 372 ? -20.359 -18.391 2.111 1 87.88 372 LYS B C 1
ATOM 6467 O O . LYS B 1 372 ? -21.047 -17.391 2.338 1 87.88 372 LYS B O 1
ATOM 6472 N N . GLU B 1 373 ? -20.562 -19.562 2.6 1 87.19 373 GLU B N 1
ATOM 6473 C CA . GLU B 1 373 ? -21.703 -19.734 3.498 1 87.19 373 GLU B CA 1
ATOM 6474 C C . GLU B 1 373 ? -21.281 -19.609 4.957 1 87.19 373 GLU B C 1
ATOM 6476 O O . GLU B 1 373 ? -20.266 -20.172 5.367 1 87.19 373 GLU B O 1
ATOM 6481 N N . CYS B 1 374 ? -21.984 -18.734 5.641 1 89.5 374 CYS B N 1
ATOM 6482 C CA . CYS B 1 374 ? -21.766 -18.547 7.07 1 89.5 374 CYS B CA 1
ATOM 6483 C C . CYS B 1 374 ? -22.969 -19.031 7.871 1 89.5 374 CYS B C 1
ATOM 6485 O O . CYS B 1 374 ? -24.094 -18.562 7.66 1 89.5 374 CYS B O 1
ATOM 6487 N N . ASP B 1 375 ? -22.641 -19.969 8.734 1 88.62 375 ASP B N 1
ATOM 6488 C CA . ASP B 1 375 ? -23.703 -20.562 9.531 1 88.62 375 ASP B CA 1
ATOM 6489 C C . ASP B 1 375 ? -23.969 -19.734 10.797 1 88.62 375 ASP B C 1
ATOM 6491 O O . ASP B 1 375 ? -23.109 -19.656 11.68 1 88.62 375 ASP B O 1
ATOM 6495 N N . ALA B 1 376 ? -25.141 -19.328 10.914 1 86.69 376 ALA B N 1
ATOM 6496 C CA . ALA B 1 376 ? -25.516 -18.469 12.031 1 86.69 376 ALA B CA 1
ATOM 6497 C C . ALA B 1 376 ? -25.516 -19.234 13.344 1 86.69 376 ALA B C 1
ATOM 6499 O O . ALA B 1 376 ? -25.531 -18.625 14.422 1 86.69 376 ALA B O 1
ATOM 6500 N N . SER B 1 377 ? -25.484 -20.531 13.25 1 89.62 377 SER B N 1
ATOM 6501 C CA . SER B 1 377 ? -25.516 -21.359 14.453 1 89.62 377 SER B CA 1
ATOM 6502 C C . SER B 1 377 ? -24.125 -21.5 15.07 1 89.62 377 SER B C 1
ATOM 6504 O O . SER B 1 377 ? -23.984 -21.938 16.203 1 89.62 377 SER B O 1
ATOM 6506 N N . TRP B 1 378 ? -23.156 -21.062 14.414 1 89.88 378 TRP B N 1
ATOM 6507 C CA . TRP B 1 378 ? -21.781 -21.109 14.922 1 89.88 378 TRP B CA 1
ATOM 6508 C C . TRP B 1 378 ? -21.594 -20.141 16.094 1 89.88 378 TRP B C 1
ATOM 6510 O O . TRP B 1 378 ? -22.453 -19.281 16.344 1 89.88 378 TRP B O 1
ATOM 6520 N N . ALA B 1 379 ? -20.453 -20.344 16.766 1 89.56 379 ALA B N 1
ATOM 6521 C CA . ALA B 1 379 ? -20.094 -19.359 17.781 1 89.56 379 ALA B CA 1
ATOM 6522 C C . ALA B 1 379 ? -20.016 -17.969 17.172 1 89.56 379 ALA B C 1
ATOM 6524 O O . ALA B 1 379 ? -19.625 -17.797 16.016 1 89.56 379 ALA B O 1
ATOM 6525 N N . LYS B 1 380 ? -20.391 -17.047 17.938 1 87.25 380 LYS B N 1
ATOM 6526 C CA . LYS B 1 380 ? -20.5 -15.664 17.469 1 87.25 380 LYS B CA 1
ATOM 6527 C C . LYS B 1 380 ? -19.219 -15.211 16.781 1 87.25 380 LYS B C 1
ATOM 6529 O O . LYS B 1 380 ? -19.266 -14.625 15.695 1 87.25 380 LYS B O 1
ATOM 6534 N N . GLU B 1 381 ? -18.141 -15.422 17.438 1 85.38 381 GLU B N 1
ATOM 6535 C CA . GLU B 1 381 ? -16.859 -14.977 16.891 1 85.38 381 GLU B CA 1
ATOM 6536 C C . GLU B 1 381 ? -16.578 -15.633 15.531 1 85.38 381 GLU B C 1
ATOM 6538 O O . GLU B 1 381 ? -16.109 -14.977 14.609 1 85.38 381 GLU B O 1
ATOM 6543 N N . GLN B 1 382 ? -16.891 -16.875 15.5 1 84.44 382 GLN B N 1
ATOM 6544 C CA . GLN B 1 382 ? -16.672 -17.609 14.266 1 84.44 382 GLN B CA 1
ATOM 6545 C C . GLN B 1 382 ? -17.609 -17.125 13.164 1 84.44 382 GLN B C 1
ATOM 6547 O O . GLN B 1 382 ? -17.203 -16.969 12.016 1 84.44 382 GLN B O 1
ATOM 6552 N N . TYR B 1 383 ? -18.828 -16.969 13.547 1 87.81 383 TYR B N 1
ATOM 6553 C CA . TYR B 1 383 ? -19.828 -16.484 12.609 1 87.81 383 TYR B CA 1
ATOM 6554 C C . TYR B 1 383 ? -19.453 -15.109 12.07 1 87.81 383 TYR B C 1
ATOM 6556 O O . TYR B 1 383 ? -19.469 -14.883 10.859 1 87.81 383 TYR B O 1
ATOM 6564 N N . GLU B 1 384 ? -19.125 -14.234 12.898 1 88.19 384 GLU B N 1
ATOM 6565 C CA . GLU B 1 384 ? -18.766 -12.875 12.5 1 88.19 384 GLU B CA 1
ATOM 6566 C C . GLU B 1 384 ? -17.5 -12.867 11.656 1 88.19 384 GLU B C 1
ATOM 6568 O O . GLU B 1 384 ? -17.391 -12.086 10.703 1 88.19 384 GLU B O 1
ATOM 6573 N N . SER B 1 385 ? -16.562 -13.625 12.016 1 85.81 385 SER B N 1
ATOM 6574 C CA . SER B 1 385 ? -15.352 -13.742 11.219 1 85.81 385 SER B CA 1
ATOM 6575 C C . SER B 1 385 ? -15.656 -14.227 9.805 1 85.81 385 SER B C 1
ATOM 6577 O O . SER B 1 385 ? -15.062 -13.742 8.836 1 85.81 385 SER B O 1
ATOM 6579 N N . CYS B 1 386 ? -16.562 -15.172 9.773 1 88 386 CYS B N 1
ATOM 6580 C CA . CYS B 1 386 ? -17 -15.672 8.477 1 88 386 CYS B CA 1
ATOM 6581 C C . CYS B 1 386 ? -17.641 -14.57 7.645 1 88 386 CYS B C 1
ATOM 6583 O O . CYS B 1 386 ? -17.359 -14.43 6.457 1 88 386 CYS B O 1
ATOM 6585 N N . LEU B 1 387 ? -18.453 -13.82 8.258 1 89.69 387 LEU B N 1
ATOM 6586 C CA . LEU B 1 387 ? -19.125 -12.734 7.559 1 89.69 387 LEU B CA 1
ATOM 6587 C C . LEU B 1 387 ? -18.125 -11.688 7.078 1 89.69 387 LEU B C 1
ATOM 6589 O O . LEU B 1 387 ? -18.266 -11.141 5.984 1 89.69 387 LEU B O 1
ATOM 6593 N N . LYS B 1 388 ? -17.188 -11.422 7.883 1 87.62 388 LYS B N 1
ATOM 6594 C CA . LYS B 1 388 ? -16.141 -10.469 7.512 1 87.62 388 LYS B CA 1
ATOM 6595 C C . LYS B 1 388 ? -15.336 -10.969 6.312 1 87.62 388 LYS B C 1
ATOM 6597 O O . LYS B 1 388 ? -15.008 -10.188 5.414 1 87.62 388 LYS B O 1
ATOM 6602 N N . SER B 1 389 ? -15.055 -12.188 6.344 1 87.06 389 SER B N 1
ATOM 6603 C CA . SER B 1 389 ? -14.352 -12.789 5.215 1 87.06 389 SER B CA 1
ATOM 6604 C C . SER B 1 389 ? -15.211 -12.758 3.953 1 87.06 389 SER B C 1
ATOM 6606 O O . SER B 1 389 ? -14.703 -12.516 2.857 1 87.06 389 SER B O 1
ATOM 6608 N N . ARG B 1 390 ? -16.453 -13.047 4.176 1 91.38 390 ARG B N 1
ATOM 6609 C CA . ARG B 1 390 ? -17.406 -12.984 3.07 1 91.38 390 ARG B CA 1
ATOM 6610 C C . ARG B 1 390 ? -17.469 -11.578 2.482 1 91.38 390 ARG B C 1
ATOM 6612 O O . ARG B 1 390 ? -17.531 -11.414 1.264 1 91.38 390 ARG B O 1
ATOM 6619 N N . ALA B 1 391 ? -17.438 -10.641 3.293 1 91.88 391 ALA B N 1
ATOM 6620 C CA . ALA B 1 391 ? -17.516 -9.242 2.871 1 91.88 391 ALA B CA 1
ATOM 6621 C C . ALA B 1 391 ? -16.344 -8.867 1.985 1 91.88 391 ALA B C 1
ATOM 6623 O O . ALA B 1 391 ? -16.5 -8.133 1.01 1 91.88 391 ALA B O 1
ATOM 6624 N N . ARG B 1 392 ? -15.227 -9.344 2.27 1 90.94 392 ARG B N 1
ATOM 6625 C CA . ARG B 1 392 ? -14 -9.008 1.549 1 90.94 392 ARG B CA 1
ATOM 6626 C C . ARG B 1 392 ? -14.078 -9.461 0.095 1 90.94 392 ARG B C 1
ATOM 6628 O O . ARG B 1 392 ? -13.461 -8.859 -0.784 1 90.94 392 ARG B O 1
ATOM 6635 N N . THR B 1 393 ? -14.836 -10.477 -0.13 1 93.69 393 THR B N 1
ATOM 6636 C CA . THR B 1 393 ? -14.844 -11.055 -1.469 1 93.69 393 THR B CA 1
ATOM 6637 C C . THR B 1 393 ? -16.094 -10.633 -2.23 1 93.69 393 THR B C 1
ATOM 6639 O O . THR B 1 393 ? -16.203 -10.859 -3.438 1 93.69 393 THR B O 1
ATOM 6642 N N . GLU B 1 394 ? -17.031 -9.984 -1.56 1 93.44 394 GLU B N 1
ATOM 6643 C CA . GLU B 1 394 ? -18.312 -9.664 -2.166 1 93.44 394 GLU B CA 1
ATOM 6644 C C . GLU B 1 394 ? -18.188 -8.516 -3.168 1 93.44 394 GLU B C 1
ATOM 6646 O O . GLU B 1 394 ? -18.797 -8.547 -4.238 1 93.44 394 GLU B O 1
ATOM 6651 N N . GLY B 1 395 ? -17.5 -7.613 -2.861 1 93.44 395 GLY B N 1
ATOM 6652 C CA . GLY B 1 395 ? -17.297 -6.422 -3.674 1 93.44 395 GLY B CA 1
ATOM 6653 C C . GLY B 1 395 ? -16.359 -5.414 -3.035 1 93.44 395 GLY B C 1
ATOM 6654 O O . GLY B 1 395 ? -15.859 -5.637 -1.933 1 93.44 395 GLY B O 1
ATOM 6655 N N . SER B 1 396 ? -16.109 -4.348 -3.809 1 91.25 396 SER B N 1
ATOM 6656 C CA . SER B 1 396 ? -15.297 -3.264 -3.26 1 91.25 396 SER B CA 1
ATOM 6657 C C . SER B 1 396 ? -16 -2.592 -2.082 1 91.25 396 SER B C 1
ATOM 6659 O O . SER B 1 396 ? -17.203 -2.787 -1.874 1 91.25 396 SER B O 1
ATOM 6661 N N . MET B 1 397 ? -15.227 -1.883 -1.33 1 88.88 397 MET B N 1
ATOM 6662 C CA . MET B 1 397 ? -15.812 -1.141 -0.217 1 88.88 397 MET B CA 1
ATOM 6663 C C . MET B 1 397 ? -16.938 -0.231 -0.699 1 88.88 397 MET B C 1
ATOM 6665 O O . MET B 1 397 ? -17.969 -0.096 -0.029 1 88.88 397 MET B O 1
ATOM 6669 N N . LYS B 1 398 ? -16.719 0.396 -1.802 1 88.19 398 LYS B N 1
ATOM 6670 C CA . LYS B 1 398 ? -17.719 1.277 -2.379 1 88.19 398 LYS B CA 1
ATOM 6671 C C . LYS B 1 398 ? -19 0.506 -2.723 1 88.19 398 LYS B C 1
ATOM 6673 O O . LYS B 1 398 ? -20.109 0.978 -2.463 1 88.19 398 LYS B O 1
ATOM 6678 N N . ASP B 1 399 ? -18.844 -0.647 -3.26 1 90.56 399 ASP B N 1
ATOM 6679 C CA . ASP B 1 399 ? -19.984 -1.478 -3.625 1 90.56 399 ASP B CA 1
ATOM 6680 C C . ASP B 1 399 ? -20.766 -1.915 -2.389 1 90.56 399 ASP B C 1
ATOM 6682 O O . ASP B 1 399 ? -22 -1.827 -2.359 1 90.56 399 ASP B O 1
ATOM 6686 N N . LEU B 1 400 ? -20.031 -2.385 -1.46 1 90.25 400 LEU B N 1
ATOM 6687 C CA . LEU B 1 400 ? -20.672 -2.863 -0.239 1 90.25 400 LEU B CA 1
ATOM 6688 C C . LEU B 1 400 ? -21.391 -1.723 0.484 1 90.25 400 LEU B C 1
ATOM 6690 O O . LEU B 1 400 ? -22.469 -1.916 1.043 1 90.25 400 LEU B O 1
ATOM 6694 N N . GLY B 1 401 ? -20.672 -0.623 0.507 1 90.25 401 GLY B N 1
ATOM 6695 C CA . GLY B 1 401 ? -21.281 0.546 1.113 1 90.25 401 GLY B CA 1
ATOM 6696 C C . GLY B 1 401 ? -22.578 0.949 0.444 1 90.25 401 GLY B C 1
ATOM 6697 O O . GLY B 1 401 ? -23.578 1.236 1.12 1 90.25 401 GLY B O 1
ATOM 6698 N N . LEU B 1 402 ? -22.547 0.973 -0.848 1 89.62 402 LEU B N 1
ATOM 6699 C CA . LEU B 1 402 ? -23.75 1.305 -1.609 1 89.62 402 LEU B CA 1
ATOM 6700 C C . LEU B 1 402 ? -24.875 0.323 -1.304 1 89.62 402 LEU B C 1
ATOM 6702 O O . LEU B 1 402 ? -26.016 0.732 -1.074 1 89.62 402 LEU B O 1
ATOM 6706 N N . LEU B 1 403 ? -24.578 -0.92 -1.282 1 90.31 403 LEU B N 1
ATOM 6707 C CA . LEU B 1 403 ? -25.562 -1.949 -0.99 1 90.31 403 LEU B CA 1
ATOM 6708 C C . LEU B 1 403 ? -26.125 -1.786 0.421 1 90.31 403 LEU B C 1
ATOM 6710 O O . LEU B 1 403 ? -27.328 -1.873 0.631 1 90.31 403 LEU B O 1
ATOM 6714 N N . TYR B 1 404 ? -25.297 -1.551 1.341 1 92.25 404 TYR B N 1
ATOM 6715 C CA . TYR B 1 404 ? -25.688 -1.408 2.742 1 92.25 404 TYR B CA 1
ATOM 6716 C C . TYR B 1 404 ? -26.609 -0.217 2.934 1 92.25 404 TYR B C 1
ATOM 6718 O O . TYR B 1 404 ? -27.672 -0.343 3.553 1 92.25 404 TYR B O 1
ATOM 6726 N N . PHE B 1 405 ? -26.25 0.926 2.414 1 91.81 405 PHE B N 1
ATOM 6727 C CA . PHE B 1 405 ? -27.016 2.137 2.672 1 91.81 405 PHE B CA 1
ATOM 6728 C C . PHE B 1 405 ? -28.328 2.121 1.893 1 91.81 405 PHE B C 1
ATOM 6730 O O . PHE B 1 405 ? -29.344 2.639 2.363 1 91.81 405 PHE B O 1
ATOM 6737 N N . LYS B 1 406 ? -28.297 1.521 0.724 1 87.75 406 LYS B N 1
ATOM 6738 C CA . LYS B 1 406 ? -29.562 1.365 -0.008 1 87.75 406 LYS B CA 1
ATOM 6739 C C . LYS B 1 406 ? -30.516 0.451 0.741 1 87.75 406 LYS B C 1
ATOM 6741 O O . LYS B 1 406 ? -31.719 0.722 0.801 1 87.75 406 LYS B O 1
ATOM 6746 N N . MET B 1 407 ? -30.031 -0.551 1.238 1 89.69 407 MET B N 1
ATOM 6747 C CA . MET B 1 407 ? -30.859 -1.47 2.016 1 89.69 407 MET B CA 1
ATOM 6748 C C . MET B 1 407 ? -31.391 -0.792 3.275 1 89.69 407 MET B C 1
ATOM 6750 O O . MET B 1 407 ? -32.562 -0.981 3.645 1 89.69 407 MET B O 1
ATOM 6754 N N . LYS B 1 408 ? -30.547 -0.109 3.924 1 88 408 LYS B N 1
ATOM 6755 C CA . LYS B 1 408 ? -30.922 0.601 5.141 1 88 408 LYS B CA 1
ATOM 6756 C C . LYS B 1 408 ? -32.031 1.604 4.871 1 88 408 LYS B C 1
ATOM 6758 O O . LYS B 1 408 ? -33 1.72 5.656 1 88 408 LYS B O 1
ATOM 6763 N N . GLU B 1 409 ? -31.844 2.248 3.795 1 87.06 409 GLU B N 1
ATOM 6764 C CA . GLU B 1 409 ? -32.875 3.221 3.42 1 87.06 409 GLU B CA 1
ATOM 6765 C C . GLU B 1 409 ? -34.188 2.533 3.092 1 87.06 409 GLU B C 1
ATOM 6767 O O . GLU B 1 409 ? -35.25 3.043 3.426 1 87.06 409 GLU B O 1
ATOM 6772 N N . SER B 1 410 ? -34.094 1.486 2.416 1 83.75 410 SER B N 1
ATOM 6773 C CA . SER B 1 410 ? -35.312 0.74 2.064 1 83.75 410 SER B CA 1
ATOM 6774 C C . SER B 1 410 ? -36.031 0.241 3.311 1 83.75 410 SER B C 1
ATOM 6776 O O . SER B 1 410 ? -37.25 0.218 3.354 1 83.75 410 SER B O 1
ATOM 6778 N N . LEU B 1 411 ? -35.312 -0.117 4.27 1 85.19 411 LEU B N 1
ATOM 6779 C CA . LEU B 1 411 ? -35.875 -0.606 5.52 1 85.19 411 LEU B CA 1
ATOM 6780 C C . LEU B 1 411 ? -36.5 0.533 6.305 1 85.19 411 LEU B C 1
ATOM 6782 O O . LEU B 1 411 ? -37.562 0.349 6.941 1 85.19 411 LEU B O 1
ATOM 6786 N N . GLU B 1 412 ? -35.812 1.608 6.312 1 81.31 412 GLU B N 1
ATOM 6787 C CA . GLU B 1 412 ? -36.344 2.771 7.012 1 81.31 412 GLU B CA 1
ATOM 6788 C C . GLU B 1 412 ? -37.656 3.262 6.359 1 81.31 412 GLU B C 1
ATOM 6790 O O . GLU B 1 412 ? -38.562 3.736 7.047 1 81.31 412 GLU B O 1
ATOM 6795 N N . LYS B 1 413 ? -37.719 3.266 5.086 1 78.56 413 LYS B N 1
ATOM 6796 C CA . LYS B 1 413 ? -38.938 3.633 4.379 1 78.56 413 LYS B CA 1
ATOM 6797 C C . LYS B 1 413 ? -40.062 2.635 4.668 1 78.56 413 LYS B C 1
ATOM 6799 O O . LYS B 1 413 ? -41.219 3.02 4.785 1 78.56 413 LYS B O 1
ATOM 6804 N N . LYS B 1 414 ? -39.75 1.413 4.816 1 73.62 414 LYS B N 1
ATOM 6805 C CA . LYS B 1 414 ? -40.75 0.393 5.098 1 73.62 414 LYS B CA 1
ATOM 6806 C C . LYS B 1 414 ? -41.281 0.535 6.516 1 73.62 414 LYS B C 1
ATOM 6808 O O . LYS B 1 414 ? -42.469 0.265 6.766 1 73.62 414 LYS B O 1
ATOM 6813 N N . ASP B 1 415 ? -40.406 0.896 7.348 1 69.88 415 ASP B N 1
ATOM 6814 C CA . ASP B 1 415 ? -40.812 1.066 8.742 1 69.88 415 ASP B CA 1
ATOM 6815 C C . ASP B 1 415 ? -41.5 2.408 8.945 1 69.88 415 ASP B C 1
ATOM 6817 O O . ASP B 1 415 ? -42.156 2.629 9.984 1 69.88 415 ASP B O 1
ATOM 6821 N N . SER B 1 416 ? -41.344 3.357 8.078 1 61.41 416 SER B N 1
ATOM 6822 C CA . SER B 1 416 ? -42.094 4.609 8.195 1 61.41 416 SER B CA 1
ATOM 6823 C C . SER B 1 416 ? -43.469 4.508 7.52 1 61.41 416 SER B C 1
ATOM 6825 O O . SER B 1 416 ? -43.594 3.957 6.422 1 61.41 416 SER B O 1
#

Radius of gyration: 29.74 Å; Cα contacts (8 Å, |Δi|>4): 1605; chains: 2; bounding box: 80×85×68 Å

Foldseek 3Di:
DDPVVQVVVLVVLVVPPCQPHDDDDDDPVGDFDKWKDAPFKIADPDCPPVNHRIDGQVVDDVSVCPVVVVLVVVQVPCQVDPVVVVWAPPDGDDSVQWDMKIWTADPQRWMKMKTKGWDDDPVGGPPDTDIDIDIDTDTDTDDDDPDDDDDDLLAAEEEQEEDEDPVVLLLVLVVLVLQQCVPHVRYAYEYEYEADPCPVVVVVVVVVVCVVRVRDRYYYHYHHPDDDDLQVSSVVSLVVDPDDFGWYKQDYSQKHFHNVVSVVLVVAEDVPAAKEFAFAWEFADQCLLQVPHDRDDPVVLLDPDQFGTGGPSLAQRTIIYISNLCVVLPGWDPPDDDPSVRRVVSVVSCVPDNYHYHYYYDSGMYGYDDAQDADPPDDPVRRVVSVVVRVRRHGHPVSVVVVVVVVVVVVVVVVD/DDPVVQVVVLVVLVVPPCQPHDDDDDDPVGDFDKWKDAPFKIADPDCPPVNHRIDGQVVDDVSVCPVVVVLVVVQVPCQVDPVVVVWAPPDGDDSVQWDMKIWTADPQRWMKMKTKGWDDDPVGGPPDTDIDIDIDTDTDTDDDDPDDDDDDPLAAEEEQEEDEDPVVLLVVLVVLVLQQCVPHVRYAYEYEYEADPCPVVVVVVVVVSCVVRVRDRYYYHYHHPDDDDLQVRSVVSLVVDDDDFGWYKQDYSQKHFHNVVSVVLVVAEDVPAAKEFAFAWEFADQCLLQVPHDRDDPVVLLDPDQFGTGGPSLAQRTIIYISNLCVVLPGWDPPDDDPSVRRVVSVVSCVPDNYHYHYYYDSGMYGYDDAQDADPPDDPVRRVVSVVVRVRRHGHPVSVVVVVVVVVVVVVVVVD

InterPro domains:
  IPR008428 Chondroitin N-acetylgalactosaminyltransferase [PF05679] (59-400)
  IPR029044 Nucleotide-diphospho-sugar transferases [G3DSA:3.90.550.10] (142-415)
  IPR029044 Nucleotide-diphospho-sugar transferases [SSF53448] (134-393)
  IPR051227 Chondroitin sulfate glycosyltransferase [PTHR12369] (86-397)

Solvent-accessible surface area (backbone atoms only — not comparable to full-atom values): 44104 Å² total; per-residue (Å²): 132,60,34,63,60,51,47,52,49,40,52,48,34,54,68,67,43,60,81,88,44,29,60,68,35,92,36,73,85,55,62,78,56,35,30,24,31,49,98,53,39,38,30,39,90,61,34,65,92,80,49,31,44,45,43,55,35,77,70,35,75,41,42,48,52,30,54,60,47,52,52,48,49,44,30,50,51,40,59,74,35,77,65,35,70,80,44,35,90,83,57,69,70,48,73,83,21,52,62,40,32,35,38,36,75,42,56,78,35,29,39,41,35,45,37,37,32,37,84,71,68,63,95,50,49,56,94,73,59,45,36,35,38,36,33,32,39,22,30,36,44,74,78,39,79,76,44,74,49,71,45,67,66,68,60,50,44,31,36,32,32,52,41,61,62,59,61,68,49,41,53,54,30,48,51,39,50,52,60,21,47,73,78,49,66,43,49,32,43,37,38,21,34,38,40,66,72,59,46,65,59,49,52,50,52,52,50,50,47,25,71,72,70,67,58,69,56,58,48,77,46,79,39,66,92,55,80,85,43,68,53,53,30,47,49,52,43,58,68,66,56,81,67,85,65,45,39,33,30,38,42,57,49,54,43,44,53,44,55,66,35,56,55,51,44,58,70,43,32,38,81,83,43,27,31,23,36,50,24,34,37,32,32,27,30,56,68,62,65,28,61,92,47,80,69,67,54,74,77,74,56,75,49,89,36,45,74,40,27,46,72,36,76,91,50,57,62,41,36,23,34,30,44,61,52,41,55,72,67,58,49,58,67,77,82,63,82,70,87,68,57,47,33,51,50,40,49,27,45,45,29,49,30,67,28,26,68,45,33,27,46,44,96,36,35,34,33,59,57,70,90,71,86,64,56,82,83,46,58,64,68,58,29,50,51,41,36,24,56,42,28,68,44,42,37,40,60,49,53,49,24,39,53,35,53,52,50,51,50,53,49,52,54,67,72,94,132,58,35,63,59,52,48,51,49,38,52,50,34,55,69,66,43,61,81,88,44,27,61,69,35,93,36,72,84,54,62,76,56,35,30,24,30,48,97,53,38,37,30,40,90,63,34,64,90,79,48,31,45,48,42,53,36,78,71,34,75,42,42,48,53,33,55,61,48,53,52,47,50,43,29,51,50,40,62,74,36,79,63,36,70,79,43,35,91,83,56,70,69,48,76,85,22,53,63,39,31,35,37,35,74,43,56,77,36,29,37,41,35,44,37,35,29,37,83,70,68,63,94,50,49,56,94,74,58,45,36,35,37,35,33,33,40,22,31,36,45,75,78,39,79,75,46,74,51,72,44,68,65,68,61,50,42,32,37,31,31,51,40,62,62,60,61,68,49,40,54,54,28,47,50,38,50,50,61,20,46,74,78,48,66,45,50,31,42,33,38,24,34,37,38,66,71,59,47,65,58,49,54,50,51,53,50,50,47,24,71,72,70,66,58,71,56,59,47,77,46,78,39,64,91,55,79,84,43,66,54,53,31,45,49,53,45,59,67,68,56,81,68,83,64,46,38,33,31,40,44,56,48,55,44,43,52,44,55,66,35,56,54,50,44,59,70,43,31,38,80,83,43,26,30,24,35,51,25,34,35,31,31,27,30,56,68,62,65,28,62,94,46,81,68,66,56,75,77,74,56,74,51,88,38,47,74,40,27,46,73,36,74,92,49,56,62,41,34,24,34,29,45,60,52,42,54,71,67,57,50,58,67,77,81,66,82,69,88,68,58,45,33,50,50,42,50,29,47,45,30,51,29,67,29,28,68,46,33,27,46,44,96,38,36,35,32,58,57,70,89,72,87,64,56,82,84,46,56,65,69,57,28,51,51,40,36,25,55,43,30,68,43,40,38,40,60,48,52,48,25,40,53,34,52,52,50,50,49,52,51,52,55,69,74,95

Nearest PDB structures (foldseek):
  6yv9-assembly1_A  TM=7.129E-01  e=5.412E-07  Pyrobaculum calidifontis JCM 11548
  6teu-assembly1_A  TM=5.131E-01  e=1.880E-04  Homo sapiens
  5i45-assembly1_A  TM=6.421E-01  e=3.795E-02  Francisella tularensis subsp. tularensis SCHU S4
  8hok-assembly1_A  TM=6.531E-01  e=7.369E-02  Scutellaria baicalensis
  8jjt-assembly1_C  TM=5.001E-01  e=8.313E-02  Variovorax paradoxus

Secondary structure (DSSP, 8-state):
--HHHHHHHHHHHHHHS-SSS----SSGGG--PPEEE-SSEEE-S--TTTT-SEEEGGGSHHHHHHHHHHHHHHHHHHHHSGGGGGS-TT----GGGEEEEEEEEETTTEEEEEEEE----STT--SS-EEEEEEEEEEBPPPEEEEEEEEETTPPEEEEEEESS-HHHHHHHHHHHHHHHHH---EEEEEEEESSTTHHHHHHHHHHHHHHH----EEEEEE-SS---HHHHHHHHHHH--SSSPEEEE--TTEEE-HHHHHHHHHH-BTTTEEEEEEEEEEP-HHHHTTTSPPPPGGGG---STTTEEE--S----EEEEHHHHHHTT---TT--SSSHHHHHHHHHHHTSSSEEEEEEEEEEEEPP-PPP--TTS-HHHHHHHHHHHHHHH--HHHHHHHHHHHHHHHHHHH-/--HHHHHHHHHHHHHHS-SSS----SSGGG--PPEEE-SSEEE-S--TTTT-SEEEGGGSHHHHHHHHHHHHHHHHHHHHSGGGGGS-TT----GGGEEEEEEEEETTTEEEEEEEE----STT--SS-EEEEEEEEEEBPPPEEEEEEEEETTPPEEEEEEESS-HHHHHHHHHHHHHHHHH---EEEEEEEESSTTHHHHHHHHHHHHHHH----EEEEEE-SS---HHHHHHHHHHH--SSSPEEEE--TTEEE-HHHHHHHHHH-BTTTEEEEEEEEEEP-HHHHTTTSPPPPGGGG---STTTEEE--S----EEEEHHHHHHTT---TT--SSSHHHHHHHHHHHTSSSEEEEEEEEEEEEPP-PPP--TTS-HHHHHHHHHHHHHHH--HHHHHHHHHHHHHHHHHHH-

Sequence (832 aa):
MDGDKVLHFLHEQISKARVLKGQRLRNEYSVNEFRMFDRTFVYKMDLGLKQRPQDVISSRYDWNSEFPGVINFGVESLNSGGRRLEVTPTYRFTEKDFVHGLSRTEAGMGVHYELVYKPISSANLPKDIKLFYVTVFRPLAPPKAIQTRSSPTSETVHFIVPLQNRIDTFQMFMKYFDDTIQVDHNVHLTVVYFGKVGLYSLNQDMEEFRNKTGFTQFSVVSVLNEEFSRGKALQKGVNSLTVKNPLLFFCDIDIAFSPEFLTQCRSHSQAGVSVFYPVVFSLYNPNVVFDKDKVPELRDRQVIKNNYGFWRDFGFGMTCQYKSDFVEIGGFDLNIRGWGTEDSLLYRKFSQSNLQVIRTPVNTLFHHWHPKECDASWAKEQYESCLKSRARTEGSMKDLGLLYFKMKESLEKKDSMDGDKVLHFLHEQISKARVLKGQRLRNEYSVNEFRMFDRTFVYKMDLGLKQRPQDVISSRYDWNSEFPGVINFGVESLNSGGRRLEVTPTYRFTEKDFVHGLSRTEAGMGVHYELVYKPISSANLPKDIKLFYVTVFRPLAPPKAIQTRSSPTSETVHFIVPLQNRIDTFQMFMKYFDDTIQVDHNVHLTVVYFGKVGLYSLNQDMEEFRNKTGFTQFSVVSVLNEEFSRGKALQKGVNSLTVKNPLLFFCDIDIAFSPEFLTQCRSHSQAGVSVFYPVVFSLYNPNVVFDKDKVPELRDRQVIKNNYGFWRDFGFGMTCQYKSDFVEIGGFDLNIRGWGTEDSLLYRKFSQSNLQVIRTPVNTLFHHWHPKECDASWAKEQYESCLKSRARTEGSMKDLGLLYFKMKESLEKKDS

Organism: Ciona intestinalis (NCBI:txid7719)

pLDDT: mean 91.2, std 7.49, range [56.0, 98.88]